Protein AF-A0A1G7W771-F1 (afdb_monomer_lite)

Foldseek 3Di:
DPDPPPDPPPPVPVVVVVVVVLAWDKDACVLLVDPDQFDKDFQAVNKRKDDLLALQLQDAFFAKKKKKWKKAAQDADFKAWFKAWADLCPPPPPQPDPHRQWTWTADRVVQFTKIWHQAPVRDIDMDGKDDRHDHGDIKIKMWMKGADPVQQKIKIWIDINRIIDIDMGGHTSGNARRTMMMGQDDGPPDDPDHYGRRRMIIGNIIIHHGHDDFDFQFPPLDFAFQWAQWAWDDDPQKIKIKTFGQPARRVGDQFTFFIWIWMDNPNGDIDTLGGQDGQVLQPFFDNRFWDHWYWDDDPQKIKIWTKGAGPPDGEIFIFIWIASDPSHNTHGPDPVSDGQDTQVLVVVDPDSHWFHAKEWDQDPVRWIKIWWTAPWIKIFTADSVRGHTDDHIDTQDDPQAGTAWYWDDDDQKIKTKGWGDDPPDQATFIWMWIASDPNDPTGTQGGQEGGASAASDKHWDWDQHPNWIKIKIKHQSHDHSSRHGHNSRIGIHMATWDAFPVGHTAHTYGDSGHPNDPPVVVVLVCLQVVQQPPPPDDQLFQWFFFLLWFFDDDLLVLLLVLLVVQLVVDDLLQLCVLLCVVLVHDGPPPHHHFAACCPFLLNQLLVLLSLLLLLSCCLHPVDVVSLVSNVVSLVSQLVSCVSVPQLDTDSDDCVQVVCLQPPLDTAQNLSSVLSLLNSLLSSCVRNVDVSSLVSSVSNLLSLLVVQVPRPDLPSNVVSLLQHQNALSLVSLLSSCVVPVDVSSPVSSVSSLPVVLLLVLLSLDDCLPPPPRNQSFQLRSNLSSLVSLLSVCSVPVRCSSVSSSVSNLCQCQVFAADQLLFGDALSGDPDHGLPCVVRQFQRGGFPSSLLSLLSSLSSNCSNRVALVSLLSNLSNCQQPLLLQADSPNRFGFGHPHSHAQFATAGAARSNHDDPRRSVNSVRSSCPSSSQWTRDQAEIEGRDQRWIWDCPVSQNWIWTWDDDPQQFQKIKIFTQADKAWHKYWYAQDPQFDPKFKDWPNHGDDFDDDSRTTIDTDTDHHGTMMMMGGQWDWAWDARRPGRQKTFIDTRSFTKKWFPFQPLQDPDVRHDHPCPVPDDDPSRHDPDDDFAAEDDNVDPPQWADDPSGQKIWGCQTNVRHIIIIHGNSPRHNTGIHRMHGYPD

Sequence (1140 aa):
MKRILLLIMPLWVGIIHLHIVAQERVYTLLDWKFKDASQELKLNMSEYKLDFNHPLPYTDMQKEWKVAAELKCGTLGTEQVFVCKEGKASHLLGKNSLFGDISLGYDNMHRQFFVEVIDKNEQPHRLCAGPTVTTGQWYRVSATAHYDAKKDESVLELNVDGTSDMLRYPGKALRHNASLWVLGHGFPSGFPNSLQVREGAIRNLEISGAPLPRVAGQNPLFTDRFTADPAFTVIGNTVYAYVGEDCAGPGGWFNMPRWLCYSSTDMKHWTAHGPVLKAADFPYASPGGSWAGQVVERDGKFYYYVTLDYKNKPEHAIDVAVSDSPTGPFTPARIDGTPLITDDMTPDSHRGNADIDPTVLIDDDGTPWMAWGNGDCYMVRLKKNMIELDGEVKKVPMRNYSEGPWLFKRGNLYYNVYASDAPGVQSEQMAYSTAEQMEGPWTYRGFVSTSANHGFTIHPSVIQFKGKWYYIYHDGSYQLEGAPGGDCRRSVCAENLYFNTDGTMQFVPLTQGGLSEKNDLLSTLRSVEGRLQDKKSRQPTPLKQWCTTQITGGDWLLLEQKDMEFVSSLSADRLLYFFRQRVGLPQPEGCFPYGGWESTDLKGHTLGHYLTTLSLFYFQSGDTEAKKTVDYIVGVLREVQMKGGSGYVSAFGEEMLNRVETDGSGWAPYYTLHKILQGLLDAHRYTGNEMALTIASEMGDYIYLRTTRLQDKELWRHNMDVQEVGGFAEAMLNLYQETKHEQHLKAGQFFQQTDKLLPSAGGHDILDDKRTPNFHHANSTIPQFIAAEREYEISGDKTLLLAAVNFWKHVTLHRTYCNGSTGYHEHWNLPPDHIGEELDGQAGETCCTNNLIKLSNDLFRITRQPQYAEYVERATLNHIMGSINPENANFMYFHTQLPGSFKTYGKNTDVFWCCTGTGMENHVRYGQSVFFSDADTLYVSQFFPAQLNWTDKKMIVEQTGDLTHDTFIRIRITKGSGRAVLKIRIPSWCKGFKATCAKQDLHYETRDGYCIISGSWKQGDVISVHLPMHLRLEHLPSQPHIVALYYGPFALAADMGTEGITEDRVNVTDNYFGGYPSYMQPADPIPALTGSRTNLDWIRKTEGKLEFSTTATSDGNPVRFVPLYKTFGIRFTDYMKLND

Radius of gyration: 34.28 Å; chains: 1; bounding box: 79×110×90 Å

Structure (mmCIF, N/CA/C/O backbone):
data_AF-A0A1G7W771-F1
#
_entry.id   AF-A0A1G7W771-F1
#
loop_
_atom_site.group_PDB
_atom_site.id
_atom_site.type_symbol
_atom_site.label_atom_id
_atom_site.label_alt_id
_atom_site.label_comp_id
_atom_site.label_asym_id
_atom_site.label_entity_id
_atom_site.label_seq_id
_atom_site.pdbx_PDB_ins_code
_atom_site.Cartn_x
_atom_site.Cartn_y
_atom_site.Cartn_z
_atom_site.occupancy
_atom_sit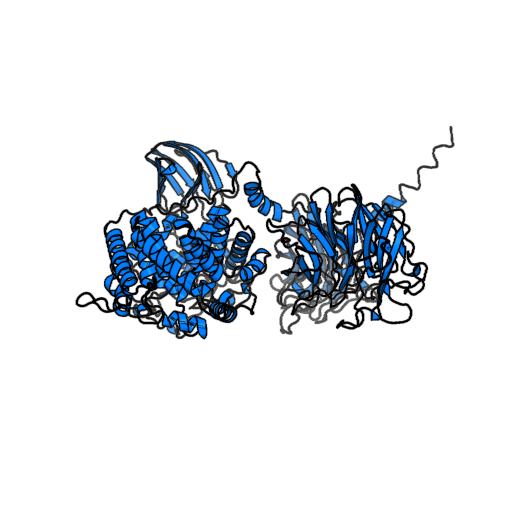e.B_iso_or_equiv
_atom_site.auth_seq_id
_atom_site.auth_comp_id
_atom_site.auth_asym_id
_atom_site.auth_atom_id
_atom_site.pdbx_PDB_model_num
ATOM 1 N N . MET A 1 1 ? -17.925 -68.902 35.492 1.00 39.12 1 MET A N 1
ATOM 2 C CA . MET A 1 1 ? -18.149 -67.459 35.222 1.00 39.12 1 MET A CA 1
ATOM 3 C C . MET A 1 1 ? -17.441 -66.532 36.231 1.00 39.12 1 MET A C 1
ATOM 5 O O . MET A 1 1 ? -18.002 -65.534 36.655 1.00 39.12 1 MET A O 1
ATOM 9 N N . LYS A 1 2 ? -16.181 -66.806 36.605 1.00 34.22 2 LYS A N 1
ATOM 10 C CA . LYS A 1 2 ? -15.360 -65.920 37.461 1.00 34.22 2 LYS A CA 1
ATOM 11 C C . LYS A 1 2 ? -13.889 -65.979 37.025 1.00 34.22 2 LYS A C 1
ATOM 13 O O . LYS A 1 2 ? -13.054 -66.476 37.768 1.00 34.22 2 LYS A O 1
ATOM 18 N N . ARG A 1 3 ? -13.591 -65.584 35.777 1.00 32.38 3 ARG A N 1
ATOM 19 C CA . ARG A 1 3 ? -12.202 -65.441 35.274 1.00 32.38 3 ARG A CA 1
ATOM 20 C C . ARG A 1 3 ? -12.036 -64.583 34.000 1.00 32.38 3 ARG A C 1
ATOM 22 O O . ARG A 1 3 ? -11.039 -64.731 33.314 1.00 32.38 3 ARG A O 1
ATOM 29 N N . ILE A 1 4 ? -12.980 -63.680 33.689 1.00 38.84 4 ILE A N 1
ATOM 30 C CA . ILE A 1 4 ? -12.911 -62.783 32.502 1.00 38.84 4 ILE A CA 1
ATOM 31 C C . ILE A 1 4 ? -13.046 -61.284 32.880 1.00 38.84 4 ILE A C 1
ATOM 33 O O . ILE A 1 4 ? -13.191 -60.433 32.019 1.00 38.84 4 ILE A O 1
ATOM 37 N N . LEU A 1 5 ? -12.936 -60.907 34.162 1.00 31.81 5 LEU A N 1
ATOM 38 C CA . LEU A 1 5 ? -13.100 -59.499 34.586 1.00 31.81 5 LEU A CA 1
ATOM 39 C C . LEU A 1 5 ? -11.840 -58.828 35.167 1.00 31.81 5 LEU A C 1
ATOM 41 O O . LEU A 1 5 ? -11.955 -57.826 35.859 1.00 31.81 5 LEU A O 1
ATOM 45 N N . LEU A 1 6 ? -10.639 -59.359 34.905 1.00 33.06 6 LEU A N 1
ATOM 46 C CA . LEU A 1 6 ? -9.392 -58.874 35.529 1.00 33.06 6 LEU A CA 1
ATOM 47 C C . LEU A 1 6 ? -8.254 -58.550 34.540 1.00 33.06 6 LEU A C 1
ATOM 49 O O . LEU A 1 6 ? -7.098 -58.500 34.937 1.00 33.06 6 LEU A O 1
ATOM 53 N N . LEU A 1 7 ? -8.568 -58.302 33.261 1.00 36.47 7 LEU A N 1
ATOM 54 C CA . LEU A 1 7 ? -7.566 -58.015 32.215 1.00 36.47 7 LEU A CA 1
ATOM 55 C C . LEU A 1 7 ? -7.775 -56.693 31.447 1.00 36.47 7 LEU A C 1
ATOM 57 O O . LEU A 1 7 ? -7.064 -56.443 30.483 1.00 36.47 7 LEU A O 1
ATOM 61 N N . ILE A 1 8 ? -8.694 -55.817 31.872 1.00 36.97 8 ILE A N 1
ATOM 62 C CA . ILE A 1 8 ? -8.997 -54.551 31.161 1.00 36.97 8 ILE A CA 1
ATOM 63 C C . ILE A 1 8 ? -8.861 -53.335 32.095 1.00 36.97 8 ILE A C 1
ATOM 65 O O . ILE A 1 8 ? -9.680 -52.428 32.074 1.00 36.97 8 ILE A O 1
ATOM 69 N N . MET A 1 9 ? -7.848 -53.311 32.969 1.00 31.91 9 MET A N 1
ATOM 70 C CA . MET A 1 9 ? -7.694 -52.204 33.930 1.00 31.91 9 MET A CA 1
ATOM 71 C C . MET A 1 9 ? -6.308 -51.551 34.133 1.00 31.91 9 MET A C 1
ATOM 73 O O . MET A 1 9 ? -6.255 -50.652 34.966 1.00 31.91 9 MET A O 1
ATOM 77 N N . PRO A 1 10 ? -5.228 -51.829 33.362 1.00 31.06 10 PRO A N 1
ATOM 78 C CA . PRO A 1 10 ? -4.035 -50.966 33.400 1.00 31.06 10 PRO A CA 1
ATOM 79 C C . PRO A 1 10 ? -3.796 -50.080 32.161 1.00 31.06 10 PRO A C 1
ATOM 81 O O . PRO A 1 10 ? -2.903 -49.242 32.201 1.00 31.06 10 PRO A O 1
ATOM 84 N N . LEU A 1 11 ? -4.574 -50.187 31.075 1.00 33.75 11 LEU A N 1
ATOM 85 C CA . LEU A 1 11 ? -4.314 -49.419 29.837 1.00 33.75 11 LEU A CA 1
ATOM 86 C C . LEU A 1 11 ? -4.995 -48.040 29.766 1.00 33.75 11 LEU A C 1
ATOM 88 O O . LEU A 1 11 ? -4.623 -47.222 28.933 1.00 33.75 11 LEU A O 1
ATOM 92 N N . TRP A 1 12 ? -5.947 -47.751 30.655 1.00 32.91 12 TRP A N 1
ATOM 93 C CA . TRP A 1 12 ? -6.669 -46.468 30.668 1.00 32.91 12 TRP A CA 1
ATOM 94 C C . TRP A 1 12 ? -6.148 -45.459 31.698 1.00 32.91 12 TRP A C 1
ATOM 96 O O . TRP A 1 12 ? -6.462 -44.279 31.605 1.00 32.91 12 TRP A O 1
ATOM 106 N N . VAL A 1 13 ? -5.308 -45.882 32.648 1.00 31.59 13 VAL A N 1
ATOM 107 C CA . VAL A 1 13 ? -4.775 -44.982 33.687 1.00 31.59 13 VAL A CA 1
ATOM 108 C C . VAL A 1 13 ? -3.414 -44.393 33.285 1.00 31.59 13 VAL A C 1
ATOM 110 O O . VAL A 1 13 ? -3.132 -43.248 33.619 1.00 31.59 13 VAL A O 1
ATOM 113 N N . GLY A 1 14 ? -2.614 -45.102 32.476 1.00 28.64 14 GLY A N 1
ATOM 114 C CA . GLY A 1 14 ? -1.299 -44.624 32.015 1.00 28.64 14 GLY A CA 1
ATOM 115 C C . GLY A 1 14 ? -1.339 -43.547 30.922 1.00 28.64 14 GLY A C 1
ATOM 116 O O . GLY A 1 14 ? -0.483 -42.672 30.903 1.00 28.64 14 GLY A O 1
ATOM 117 N N . ILE A 1 15 ? -2.351 -43.553 30.047 1.00 31.34 15 ILE A N 1
ATOM 118 C CA . ILE A 1 15 ? -2.472 -42.562 28.956 1.00 31.34 15 ILE A CA 1
ATOM 119 C C . ILE A 1 15 ? -3.171 -41.280 29.440 1.00 31.34 15 ILE A C 1
ATOM 121 O O . ILE A 1 15 ? -2.849 -40.188 28.981 1.00 31.34 15 ILE A O 1
ATOM 125 N N . ILE A 1 16 ? -4.051 -41.384 30.441 1.00 30.98 16 ILE A N 1
ATOM 126 C CA . ILE A 1 16 ? -4.715 -40.220 31.045 1.00 30.98 16 ILE A CA 1
ATOM 127 C C . ILE A 1 16 ? -3.792 -39.512 32.054 1.00 30.98 16 ILE A C 1
ATOM 129 O O . ILE A 1 16 ? -3.866 -38.296 32.176 1.00 30.98 16 ILE A O 1
ATOM 133 N N . HIS A 1 17 ? -2.861 -40.212 32.717 1.00 28.84 17 HIS A N 1
ATOM 134 C CA . HIS A 1 17 ? -1.901 -39.548 33.613 1.00 28.84 17 HIS A CA 1
ATOM 135 C C . HIS A 1 17 ? -0.754 -38.824 32.891 1.00 28.84 17 HIS A C 1
ATOM 137 O O . HIS A 1 17 ? -0.253 -37.851 33.434 1.00 28.84 17 HIS A O 1
ATOM 143 N N . LEU A 1 18 ? -0.352 -39.212 31.676 1.00 29.03 18 LEU A N 1
ATOM 144 C CA . LEU A 1 18 ? 0.735 -38.513 30.966 1.00 29.03 18 LEU A CA 1
ATOM 145 C C . LEU A 1 18 ? 0.277 -37.255 30.207 1.00 29.03 18 LEU A C 1
ATOM 147 O O . LEU A 1 18 ? 1.055 -36.317 30.083 1.00 29.03 18 LEU A O 1
ATOM 151 N N . HIS A 1 19 ? -0.988 -37.174 29.777 1.00 30.14 19 HIS A N 1
ATOM 152 C CA . HIS A 1 19 ? -1.540 -35.954 29.159 1.00 30.14 19 HIS A CA 1
ATOM 153 C C . HIS A 1 19 ? -1.974 -34.876 30.166 1.00 30.14 19 HIS A C 1
ATOM 155 O O . HIS A 1 19 ? -2.216 -33.741 29.769 1.00 30.14 19 HIS A O 1
ATOM 161 N N . ILE A 1 20 ? -2.052 -35.205 31.459 1.00 31.23 20 ILE A N 1
ATOM 162 C CA . ILE A 1 20 ? -2.422 -34.252 32.519 1.00 31.23 20 ILE A CA 1
ATOM 163 C C . ILE A 1 20 ? -1.177 -33.616 33.170 1.00 31.23 20 ILE A C 1
ATOM 165 O O . ILE A 1 20 ? -1.256 -32.520 33.711 1.00 31.23 20 ILE A O 1
ATOM 169 N N . VAL A 1 21 ? 0.004 -34.234 33.068 1.00 34.62 21 VAL A N 1
ATOM 170 C CA . VAL A 1 21 ? 1.195 -33.792 33.827 1.00 34.62 21 VAL A CA 1
ATOM 171 C C . VAL A 1 21 ? 1.995 -32.675 33.134 1.00 34.62 21 VAL A C 1
ATOM 173 O O . VAL A 1 21 ? 2.823 -32.032 33.773 1.00 34.62 21 VAL A O 1
ATOM 176 N N . ALA A 1 22 ? 1.716 -32.355 31.867 1.00 37.97 22 ALA A N 1
ATOM 177 C CA . ALA A 1 22 ? 2.380 -31.239 31.182 1.00 37.97 22 ALA A CA 1
ATOM 178 C C . ALA A 1 22 ? 1.769 -29.851 31.491 1.00 37.97 22 ALA A C 1
ATOM 180 O O . ALA A 1 22 ? 2.339 -28.848 31.074 1.00 37.97 22 ALA A O 1
ATOM 181 N N . GLN A 1 23 ? 0.626 -29.773 32.191 1.00 49.53 23 GLN A N 1
ATOM 182 C CA . GLN A 1 23 ? -0.227 -28.570 32.206 1.00 49.53 23 GLN A CA 1
ATOM 183 C C . GLN A 1 23 ? -0.273 -27.734 33.499 1.00 49.53 23 GLN A C 1
ATOM 185 O O . GLN A 1 23 ? -1.045 -26.788 33.546 1.00 49.53 23 GLN A O 1
ATOM 190 N N . GLU A 1 24 ? 0.566 -27.968 34.513 1.00 55.81 24 GLU A N 1
ATOM 191 C CA . GLU A 1 24 ? 0.569 -27.122 35.730 1.00 55.81 24 GLU A CA 1
ATOM 192 C C . GLU A 1 24 ? 1.978 -26.946 36.327 1.00 55.81 24 GLU A C 1
ATOM 194 O O . GLU A 1 24 ? 2.203 -27.133 37.524 1.00 55.81 24 GLU A O 1
ATOM 199 N N . ARG A 1 25 ? 2.988 -26.627 35.505 1.00 70.69 25 ARG A N 1
ATOM 200 C CA . ARG A 1 25 ? 4.325 -26.337 36.047 1.00 70.69 25 ARG A CA 1
ATOM 201 C C . ARG A 1 25 ? 4.355 -24.915 36.611 1.00 70.69 25 ARG A C 1
ATOM 203 O O . ARG A 1 25 ? 4.219 -23.946 35.869 1.00 70.69 25 ARG A O 1
ATOM 210 N N . VAL A 1 26 ? 4.533 -24.810 37.927 1.00 84.25 26 VAL A N 1
ATOM 211 C CA . VAL A 1 26 ? 4.759 -23.539 38.625 1.00 84.25 26 VAL A CA 1
ATOM 212 C C . VAL A 1 26 ? 6.260 -23.276 38.687 1.00 84.25 26 VAL A C 1
ATOM 214 O O . VAL A 1 26 ? 7.015 -24.057 39.264 1.00 84.25 26 VAL A O 1
ATOM 217 N N . TYR A 1 27 ? 6.680 -22.178 38.078 1.00 87.19 27 TYR A N 1
ATOM 218 C CA . TYR A 1 27 ? 8.036 -21.653 38.120 1.00 87.19 27 TYR A CA 1
ATOM 219 C C . TYR A 1 27 ? 8.168 -20.652 39.262 1.00 87.19 27 TYR A C 1
ATOM 221 O O . TYR A 1 27 ? 7.229 -19.920 39.567 1.00 87.19 27 TYR A O 1
ATOM 229 N N . THR A 1 28 ? 9.327 -20.618 39.905 1.00 90.81 28 THR A N 1
ATOM 230 C CA . THR A 1 28 ? 9.580 -19.838 41.119 1.00 90.81 28 THR A CA 1
ATOM 231 C C . THR A 1 28 ? 10.930 -19.131 41.058 1.00 90.81 28 THR A C 1
ATOM 233 O O . THR A 1 28 ? 11.692 -19.304 40.112 1.00 90.81 28 THR A O 1
ATOM 236 N N . LEU A 1 29 ? 11.298 -18.376 42.098 1.00 89.88 29 LEU A N 1
ATOM 237 C CA . LEU A 1 29 ? 12.647 -17.792 42.193 1.00 89.88 29 LEU A CA 1
ATOM 238 C C . LEU A 1 29 ? 13.779 -18.836 42.113 1.00 89.88 29 LEU A C 1
ATOM 240 O O . LEU A 1 29 ? 14.899 -18.485 41.746 1.00 89.88 29 LEU A O 1
ATOM 244 N N . LEU A 1 30 ? 13.522 -20.115 42.409 1.00 86.69 30 LEU A N 1
ATOM 245 C CA . LEU A 1 30 ? 14.529 -21.175 42.261 1.00 86.69 30 LEU A CA 1
ATOM 246 C C . LEU A 1 30 ? 15.015 -21.325 40.811 1.00 86.69 30 LEU A C 1
ATOM 248 O O . LEU A 1 30 ? 16.182 -21.654 40.597 1.00 86.69 30 LEU A O 1
ATOM 252 N N . ASP A 1 31 ? 14.166 -21.022 39.825 1.00 85.06 31 ASP A N 1
ATOM 253 C CA . ASP A 1 31 ? 14.515 -21.064 38.399 1.00 85.06 31 ASP A CA 1
ATOM 254 C C . ASP A 1 31 ? 15.582 -20.012 38.030 1.00 85.06 31 ASP A C 1
ATOM 256 O O . ASP A 1 31 ? 16.344 -20.187 37.083 1.00 85.06 31 ASP A O 1
ATOM 260 N N . TRP A 1 32 ? 15.736 -18.968 38.853 1.00 86.25 32 TRP A N 1
ATOM 261 C CA . TRP A 1 32 ? 16.817 -17.978 38.773 1.00 86.25 32 TRP A CA 1
ATOM 262 C C . TRP A 1 32 ? 18.028 -18.324 39.658 1.00 86.25 32 TRP A C 1
ATOM 264 O O . TRP A 1 32 ? 18.871 -17.468 39.925 1.00 86.25 32 TRP A O 1
ATOM 274 N N . LYS A 1 33 ? 18.151 -19.581 40.110 1.00 84.12 33 LYS A N 1
ATOM 275 C CA . LYS A 1 33 ? 19.251 -20.094 40.954 1.00 84.12 33 LYS A CA 1
ATOM 276 C C . LYS A 1 33 ? 19.303 -19.510 42.378 1.00 84.12 33 LYS A C 1
ATOM 278 O O . LYS A 1 33 ? 20.360 -19.528 43.015 1.00 84.12 33 LYS A O 1
ATOM 283 N N . PHE A 1 34 ? 18.178 -19.041 42.918 1.00 83.31 34 PHE A N 1
ATOM 284 C CA . PHE A 1 34 ? 18.067 -18.721 44.347 1.00 83.31 34 PHE A CA 1
ATOM 285 C C . PHE A 1 34 ? 17.954 -20.001 45.189 1.00 83.31 34 PHE A C 1
ATOM 287 O O . PHE A 1 34 ? 17.479 -21.023 44.710 1.00 83.31 34 PHE A O 1
ATOM 294 N N . LYS A 1 35 ? 18.426 -19.975 46.445 1.00 79.69 35 LYS A N 1
ATOM 295 C CA . LYS A 1 35 ? 18.475 -21.178 47.305 1.00 79.69 35 LYS A CA 1
ATOM 296 C C . LYS A 1 35 ? 17.106 -21.612 47.841 1.00 79.69 35 LYS A C 1
ATOM 298 O O . LYS A 1 35 ? 16.940 -22.782 48.165 1.00 79.69 35 LYS A O 1
ATOM 303 N N . ASP A 1 36 ? 16.170 -20.678 47.976 1.00 81.50 36 ASP A N 1
ATOM 304 C CA . ASP A 1 36 ? 14.828 -20.887 48.528 1.00 81.50 36 ASP A CA 1
ATOM 305 C C . ASP A 1 36 ? 13.869 -19.866 47.889 1.00 81.50 36 ASP A C 1
ATOM 307 O O . ASP A 1 36 ? 14.202 -18.683 47.811 1.00 81.50 36 ASP A O 1
ATOM 311 N N . ALA A 1 37 ? 12.692 -20.309 47.431 1.00 75.88 37 ALA A N 1
ATOM 312 C CA . ALA A 1 37 ? 11.692 -19.455 46.778 1.00 75.88 37 ALA A CA 1
ATOM 313 C C . ALA A 1 37 ? 11.082 -18.386 47.709 1.00 75.88 37 ALA A C 1
ATOM 315 O O . ALA A 1 37 ? 10.557 -17.376 47.233 1.00 75.88 37 ALA A O 1
ATOM 316 N N . SER A 1 38 ? 11.167 -18.597 49.025 1.00 75.50 38 SER A N 1
ATOM 317 C CA . SER A 1 38 ? 10.672 -17.675 50.051 1.00 75.50 38 SER A CA 1
ATOM 318 C C . SER A 1 38 ? 11.688 -16.620 50.491 1.00 75.50 38 SER A C 1
ATOM 320 O O . SER A 1 38 ? 11.332 -15.671 51.199 1.00 75.50 38 SER A O 1
ATOM 322 N N . GLN A 1 39 ? 12.950 -16.746 50.062 1.00 84.31 39 GLN A N 1
ATOM 323 C CA . GLN A 1 39 ? 13.972 -15.743 50.344 1.00 84.31 39 GLN A CA 1
ATOM 324 C C . GLN A 1 39 ? 13.704 -14.442 49.582 1.00 84.31 39 GLN A C 1
ATOM 326 O O . GLN A 1 39 ? 13.274 -14.434 48.432 1.00 84.31 39 GLN A O 1
ATOM 331 N N . GLU A 1 40 ? 13.983 -13.324 50.251 1.00 90.50 40 GLU A N 1
ATOM 332 C CA . GLU A 1 40 ? 13.866 -11.986 49.677 1.00 90.50 40 GLU A CA 1
ATOM 333 C C . GLU A 1 40 ? 14.923 -11.773 48.582 1.00 90.50 40 GLU A C 1
ATOM 335 O O . GLU A 1 40 ? 16.118 -11.690 48.876 1.00 90.50 40 GLU A O 1
ATOM 340 N N . LEU A 1 41 ? 14.475 -11.615 47.333 1.00 93.00 41 LEU A N 1
ATOM 341 C CA . LEU A 1 41 ? 15.294 -11.124 46.232 1.00 93.00 41 LEU A CA 1
ATOM 342 C C . LEU A 1 41 ? 15.210 -9.597 46.178 1.00 93.00 41 LEU A C 1
ATOM 344 O O . LEU A 1 41 ? 14.181 -9.021 45.825 1.00 93.00 41 LEU A O 1
ATOM 348 N N . LYS A 1 42 ? 16.315 -8.932 46.521 1.00 92.44 42 LYS A N 1
ATOM 349 C CA . LYS A 1 42 ? 16.447 -7.475 46.402 1.00 92.44 42 LYS A CA 1
ATOM 350 C C . LYS A 1 42 ? 16.700 -7.095 44.946 1.00 92.44 42 LYS A C 1
ATOM 352 O O . LYS A 1 42 ? 17.668 -7.559 44.346 1.00 92.44 42 LYS A O 1
ATOM 357 N N . LEU A 1 43 ? 15.850 -6.229 44.401 1.00 88.50 43 LEU A N 1
ATOM 358 C CA . LEU A 1 43 ? 15.850 -5.859 42.981 1.00 88.50 43 LEU A CA 1
ATOM 359 C C . LEU A 1 43 ? 16.508 -4.498 42.706 1.00 88.50 43 LEU A C 1
ATOM 361 O O . LEU A 1 43 ? 16.350 -3.964 41.618 1.00 88.50 43 LEU A O 1
ATOM 365 N N . ASN A 1 44 ? 17.255 -3.954 43.673 1.00 86.06 44 ASN A N 1
ATOM 366 C CA . ASN A 1 44 ? 17.876 -2.621 43.676 1.00 86.06 44 ASN A CA 1
ATOM 367 C C . ASN A 1 44 ? 18.675 -2.308 42.396 1.00 86.06 44 ASN A C 1
ATOM 369 O O . ASN A 1 44 ? 19.891 -2.504 42.362 1.00 86.06 44 ASN A O 1
ATOM 373 N N . MET A 1 45 ? 17.994 -1.800 41.365 1.00 83.75 45 MET A N 1
ATOM 374 C CA . MET A 1 45 ? 18.549 -1.522 40.033 1.00 83.75 45 MET A CA 1
ATOM 375 C C . MET A 1 45 ? 19.241 -2.735 39.388 1.00 83.75 45 MET A C 1
ATOM 377 O O . MET A 1 45 ? 20.177 -2.585 38.607 1.00 83.75 45 MET A O 1
ATOM 381 N N . SER A 1 46 ? 18.815 -3.944 39.761 1.00 82.75 46 SER A N 1
ATOM 382 C CA . SER A 1 46 ? 19.414 -5.200 39.310 1.00 82.75 46 SER A CA 1
ATOM 383 C C . SER A 1 46 ? 18.429 -5.973 38.446 1.00 82.75 46 SER A C 1
ATOM 385 O O . SER A 1 46 ? 17.292 -6.191 38.860 1.00 82.75 46 SER A O 1
ATOM 387 N N . GLU A 1 47 ? 18.896 -6.436 37.289 1.00 84.19 47 GLU A N 1
ATOM 388 C CA . GLU A 1 47 ? 18.131 -7.301 36.394 1.00 84.19 47 GLU A CA 1
ATOM 389 C C . GLU A 1 47 ? 18.577 -8.752 36.522 1.00 84.19 47 GLU A C 1
ATOM 391 O O . GLU A 1 47 ? 19.768 -9.063 36.456 1.00 84.19 47 GLU A O 1
ATOM 396 N N . TYR A 1 48 ? 17.605 -9.651 36.637 1.00 86.44 48 TYR A N 1
ATOM 397 C CA . TYR A 1 48 ? 17.841 -11.089 36.637 1.00 86.44 48 TYR A CA 1
ATOM 398 C C . TYR A 1 48 ? 17.108 -11.701 35.447 1.00 86.44 48 TYR A C 1
ATOM 400 O O . TYR A 1 48 ? 15.887 -11.876 35.469 1.00 86.44 48 TYR A O 1
ATOM 408 N N . LYS A 1 49 ? 17.867 -12.001 34.392 1.00 82.69 49 LYS A N 1
ATOM 409 C CA . LYS A 1 49 ? 17.370 -12.624 33.161 1.00 82.69 49 LYS A CA 1
ATOM 410 C C . LYS A 1 49 ? 17.652 -14.117 33.183 1.00 82.69 49 LYS A C 1
ATOM 412 O O . LYS A 1 49 ? 18.732 -14.535 33.601 1.00 82.69 49 LYS A O 1
ATOM 417 N N . LEU A 1 50 ? 16.695 -14.907 32.715 1.00 77.00 50 LEU A N 1
ATOM 418 C CA . LEU A 1 50 ? 16.976 -16.296 32.369 1.00 77.00 50 LEU A CA 1
ATOM 419 C C . LEU A 1 50 ? 17.692 -16.346 31.025 1.00 77.00 50 LEU A C 1
ATOM 421 O O . LEU A 1 50 ? 17.414 -15.538 30.143 1.00 77.00 50 LEU A O 1
ATOM 425 N N . ASP A 1 51 ? 18.618 -17.285 30.879 1.00 70.88 51 ASP A N 1
ATOM 426 C CA . ASP A 1 51 ? 19.169 -17.601 29.569 1.00 70.88 51 ASP A CA 1
ATOM 427 C C . ASP A 1 51 ? 18.166 -18.444 28.765 1.00 70.88 51 ASP A C 1
ATOM 429 O O . ASP A 1 51 ? 17.257 -19.079 29.309 1.00 70.88 51 ASP A O 1
ATOM 433 N N . PHE A 1 52 ? 18.345 -18.476 27.447 1.00 66.75 52 PHE A N 1
ATOM 434 C CA . PHE A 1 52 ? 17.571 -19.343 26.557 1.00 66.75 52 PHE A CA 1
ATOM 435 C C . PHE A 1 52 ? 17.870 -20.844 26.757 1.00 66.75 52 PHE A C 1
ATOM 437 O O . PHE A 1 52 ? 17.253 -21.681 26.105 1.00 66.75 52 PHE A O 1
ATOM 444 N N . ASN A 1 53 ? 18.782 -21.214 27.664 1.00 67.50 53 ASN A N 1
ATOM 445 C CA . ASN A 1 53 ? 19.005 -22.611 28.040 1.00 67.50 53 ASN A CA 1
ATOM 446 C C . ASN A 1 53 ? 18.047 -23.061 29.151 1.00 67.50 53 ASN A C 1
ATOM 448 O O . ASN A 1 53 ? 17.956 -24.256 29.444 1.00 67.50 53 ASN A O 1
ATOM 452 N N . HIS A 1 54 ? 17.304 -22.129 29.749 1.00 73.25 54 HIS A N 1
ATOM 453 C CA . HIS A 1 54 ? 16.243 -22.435 30.689 1.00 73.25 54 HIS A CA 1
ATOM 454 C C . HIS A 1 54 ? 14.936 -22.820 29.956 1.00 73.25 54 HIS A C 1
ATOM 456 O O . HIS A 1 54 ? 14.636 -22.270 28.898 1.00 73.25 54 HIS A O 1
ATOM 462 N N . PRO A 1 55 ? 14.101 -23.724 30.508 1.00 71.44 55 PRO A N 1
ATOM 463 C CA . PRO A 1 55 ? 12.769 -24.019 29.963 1.00 71.44 55 PRO A CA 1
ATOM 464 C C . PRO A 1 55 ? 11.782 -22.845 29.982 1.00 71.44 55 PRO A C 1
ATOM 466 O O . PRO A 1 55 ? 10.964 -22.694 29.079 1.00 71.44 55 PRO A O 1
ATOM 469 N N . LEU A 1 56 ? 11.830 -22.033 31.042 1.00 76.25 56 LEU A N 1
ATOM 470 C CA . LEU A 1 56 ? 10.825 -21.002 31.336 1.00 76.25 56 LEU A CA 1
ATOM 471 C C . LEU A 1 56 ? 10.595 -19.978 30.196 1.00 76.25 56 LEU A C 1
ATOM 473 O O . LEU A 1 56 ? 9.429 -19.696 29.915 1.00 76.25 56 LEU A O 1
ATOM 477 N N . PRO A 1 57 ? 11.624 -19.466 29.487 1.00 73.00 57 PRO A N 1
ATOM 478 C CA . PRO A 1 57 ? 11.441 -18.603 28.316 1.00 73.00 57 PRO A CA 1
ATOM 479 C C . PRO A 1 57 ? 10.485 -19.120 27.228 1.00 73.00 57 PRO A C 1
ATOM 481 O O . PRO A 1 57 ? 9.846 -18.307 26.562 1.00 73.00 57 PRO A O 1
ATOM 484 N N . TYR A 1 58 ? 10.357 -20.441 27.068 1.00 66.06 58 TYR A N 1
ATOM 485 C CA . TYR A 1 58 ? 9.615 -21.084 25.969 1.00 66.06 58 TYR A CA 1
ATOM 486 C C . TYR A 1 58 ? 8.264 -21.666 26.385 1.00 66.06 58 TYR A C 1
ATOM 488 O O . TYR A 1 58 ? 7.617 -22.361 25.602 1.00 66.06 58 TYR A O 1
ATOM 496 N N . THR A 1 59 ? 7.846 -21.417 27.625 1.00 73.25 59 THR A N 1
ATOM 497 C CA . THR A 1 59 ? 6.595 -21.970 28.146 1.00 73.25 59 THR A CA 1
ATOM 498 C C . THR A 1 59 ? 5.410 -21.329 27.428 1.00 73.25 59 THR A C 1
ATOM 500 O O . THR A 1 59 ? 5.228 -20.112 27.488 1.00 73.25 59 THR A O 1
ATOM 503 N N . ASP A 1 60 ? 4.594 -22.150 26.766 1.00 73.50 60 ASP A N 1
ATOM 504 C CA . ASP A 1 60 ? 3.375 -21.708 26.090 1.00 73.50 60 ASP A CA 1
ATOM 505 C C . ASP A 1 60 ? 2.280 -21.372 27.111 1.00 73.50 60 ASP A C 1
ATOM 507 O O . ASP A 1 60 ? 1.825 -22.217 27.884 1.00 73.50 60 ASP A O 1
ATOM 511 N N . MET A 1 61 ? 1.876 -20.105 27.093 1.00 84.69 61 MET A N 1
ATOM 512 C CA . MET A 1 61 ? 0.928 -19.492 28.021 1.00 84.69 61 MET A CA 1
ATOM 513 C C . MET A 1 61 ? -0.264 -18.869 27.277 1.00 84.69 61 MET A C 1
ATOM 515 O O . MET A 1 61 ? -0.908 -17.940 27.762 1.00 84.69 61 MET A O 1
ATOM 519 N N . GLN A 1 62 ? -0.553 -19.340 26.058 1.00 86.25 62 GLN A N 1
ATOM 520 C CA . GLN A 1 62 ? -1.560 -18.724 25.189 1.00 86.25 62 GLN A CA 1
ATOM 521 C C . GLN A 1 62 ? -3.005 -18.940 25.644 1.00 86.25 62 GLN A C 1
ATOM 523 O O . GLN A 1 62 ? -3.877 -18.154 25.263 1.00 86.25 62 GLN A O 1
ATOM 528 N N . LYS A 1 63 ? -3.291 -20.001 26.411 1.00 89.38 63 LYS A N 1
ATOM 529 C CA . LYS A 1 63 ? -4.642 -20.251 26.929 1.00 89.38 63 LYS A CA 1
ATOM 530 C C . LYS A 1 63 ? -4.876 -19.479 28.218 1.00 89.38 63 LYS A C 1
ATOM 532 O O . LYS A 1 63 ? -5.904 -18.828 28.354 1.00 89.38 63 LYS A O 1
ATOM 537 N N . GLU A 1 64 ? -3.944 -19.564 29.152 1.00 91.75 64 GLU A N 1
ATOM 538 C CA . GLU A 1 64 ? -4.017 -18.851 30.422 1.00 91.75 64 GLU A CA 1
ATOM 539 C C . GLU A 1 64 ? -2.628 -18.706 31.034 1.00 91.75 64 GLU A C 1
ATOM 541 O O . GLU A 1 64 ? -1.729 -19.500 30.746 1.00 91.75 64 GLU A O 1
ATOM 546 N N . TRP A 1 65 ? -2.470 -17.722 31.912 1.00 93.00 65 TRP A N 1
ATOM 547 C CA . TRP A 1 65 ? -1.282 -17.572 32.743 1.00 93.00 65 TRP A CA 1
ATOM 548 C C . TRP A 1 65 ? -1.601 -16.923 34.081 1.00 93.00 65 TRP A C 1
ATOM 550 O O . TRP A 1 65 ? -2.610 -16.239 34.237 1.00 93.00 65 TRP A O 1
ATOM 560 N N . LYS A 1 66 ? -0.706 -17.142 35.043 1.00 93.75 66 LYS A N 1
ATOM 561 C CA . LYS A 1 66 ? -0.696 -16.563 36.383 1.00 93.75 66 LYS A CA 1
ATOM 562 C C . LYS A 1 66 ? 0.722 -16.121 36.724 1.00 93.75 66 LYS A C 1
ATOM 564 O O . LYS A 1 66 ? 1.651 -16.921 36.635 1.00 93.75 66 LYS A O 1
ATOM 569 N N . VAL A 1 67 ? 0.858 -14.885 37.193 1.00 95.50 67 VAL A N 1
ATOM 570 C CA . VAL A 1 67 ? 2.053 -14.369 37.868 1.00 95.50 67 VAL A CA 1
ATOM 571 C C . VAL A 1 67 ? 1.631 -13.922 39.261 1.00 95.50 67 VAL A C 1
ATOM 573 O O . VAL A 1 67 ? 0.820 -13.011 39.388 1.00 95.50 67 VAL A O 1
ATOM 576 N N . ALA A 1 68 ? 2.151 -14.552 40.310 1.00 95.88 68 ALA A N 1
ATOM 577 C CA . ALA A 1 68 ? 1.892 -14.169 41.694 1.00 95.88 68 ALA A CA 1
ATOM 578 C C . ALA A 1 68 ? 3.195 -13.983 42.462 1.00 95.88 68 ALA A C 1
ATOM 580 O O . ALA A 1 68 ? 4.137 -14.738 42.269 1.00 95.88 68 ALA A O 1
ATOM 581 N N . ALA A 1 69 ? 3.262 -12.972 43.318 1.00 96.88 69 ALA A N 1
ATOM 582 C CA . ALA A 1 69 ? 4.423 -12.701 44.148 1.00 96.88 69 ALA A CA 1
ATOM 583 C C . ALA A 1 69 ? 4.052 -11.818 45.341 1.00 96.88 69 ALA A C 1
ATOM 585 O O . ALA A 1 69 ? 3.024 -11.140 45.355 1.00 96.88 69 ALA A O 1
ATOM 586 N N . GLU A 1 70 ? 4.934 -11.766 46.332 1.00 97.25 70 GLU A N 1
ATOM 587 C CA . GLU A 1 70 ? 4.945 -10.672 47.295 1.00 97.25 70 GLU A CA 1
ATOM 588 C C . GLU A 1 70 ? 5.918 -9.597 46.814 1.00 97.25 70 GLU A C 1
ATOM 590 O O . GLU A 1 70 ? 7.096 -9.887 46.588 1.00 97.25 70 GLU A O 1
ATOM 595 N N . LEU A 1 71 ? 5.424 -8.367 46.652 1.00 97.31 71 LEU A N 1
ATOM 596 C CA . LEU A 1 71 ? 6.177 -7.223 46.136 1.00 97.31 71 LEU A CA 1
ATOM 597 C C . LEU A 1 71 ? 6.333 -6.151 47.222 1.00 97.31 71 LEU A C 1
ATOM 599 O O . LEU A 1 71 ? 5.398 -5.866 47.972 1.00 97.31 71 LEU A O 1
ATOM 603 N N . LYS A 1 72 ? 7.518 -5.543 47.298 1.00 96.31 72 LYS A N 1
ATOM 604 C CA . LYS A 1 72 ? 7.833 -4.428 48.202 1.00 96.31 72 LYS A CA 1
ATOM 605 C C . LYS A 1 72 ? 8.498 -3.305 47.418 1.00 96.31 72 LYS A C 1
ATOM 607 O O . LYS A 1 72 ? 9.574 -3.506 46.857 1.00 96.31 72 LYS A O 1
ATOM 612 N N . CYS A 1 73 ? 7.904 -2.114 47.433 1.00 93.88 73 CYS A N 1
ATOM 613 C CA . CYS A 1 73 ? 8.499 -0.905 46.858 1.00 93.88 73 CYS A CA 1
ATOM 614 C C . CYS A 1 73 ? 9.376 -0.200 47.901 1.00 93.88 73 CYS A C 1
ATOM 616 O O . CYS A 1 73 ? 8.890 0.154 48.975 1.00 93.88 73 CYS A O 1
ATOM 618 N N . GLY A 1 74 ? 10.661 0.010 47.604 1.00 89.75 74 GLY A N 1
ATOM 619 C CA . GLY A 1 74 ? 11.587 0.732 48.491 1.00 89.75 74 GLY A CA 1
ATOM 620 C C . GLY A 1 74 ? 11.639 2.238 48.254 1.00 89.75 74 GLY A C 1
ATOM 621 O O . GLY A 1 74 ? 11.984 2.997 49.152 1.00 89.75 74 GLY A O 1
ATOM 622 N N . THR A 1 75 ? 11.204 2.688 47.081 1.00 85.81 75 THR A N 1
ATOM 623 C CA . THR A 1 75 ? 10.983 4.102 46.776 1.00 85.81 75 THR A CA 1
ATOM 624 C C . THR A 1 75 ? 9.663 4.271 46.040 1.00 85.81 75 THR A C 1
ATOM 626 O O . THR A 1 75 ? 9.290 3.411 45.244 1.00 85.81 75 THR A O 1
ATOM 629 N N . LEU A 1 76 ? 8.986 5.391 46.271 1.00 85.31 76 LEU A N 1
ATOM 630 C CA . LEU A 1 76 ? 7.827 5.840 45.498 1.00 85.31 76 LEU A CA 1
ATOM 631 C C . LEU A 1 76 ? 8.233 7.143 44.796 1.00 85.31 76 LEU A C 1
ATOM 633 O O . LEU A 1 76 ? 9.015 7.911 45.355 1.00 85.31 76 LEU A O 1
ATOM 637 N N . GLY A 1 77 ? 7.750 7.386 43.580 1.00 77.69 77 GLY A N 1
ATOM 638 C CA . GLY A 1 77 ? 8.121 8.566 42.784 1.00 77.69 77 GLY A CA 1
ATOM 639 C C . GLY A 1 77 ? 8.466 8.256 41.328 1.00 77.69 77 GLY A C 1
ATOM 640 O O . GLY A 1 77 ? 8.487 9.165 40.505 1.00 77.69 77 GLY A O 1
ATOM 641 N N . THR A 1 78 ? 8.689 6.984 40.995 1.00 81.12 78 THR A N 1
ATOM 642 C CA . THR A 1 78 ? 8.812 6.499 39.617 1.00 81.12 78 THR A CA 1
ATOM 643 C C . THR A 1 78 ? 8.079 5.177 39.450 1.00 81.12 78 THR A C 1
ATOM 645 O O . THR A 1 78 ? 7.956 4.408 40.408 1.00 81.12 78 THR A O 1
ATOM 648 N N . GLU A 1 79 ? 7.625 4.916 38.228 1.00 86.38 79 GLU A N 1
ATOM 649 C CA . GLU A 1 79 ? 7.133 3.602 37.813 1.00 86.38 79 GLU A CA 1
ATOM 650 C C . GLU A 1 79 ? 8.242 2.542 37.954 1.00 86.38 79 GLU A C 1
ATOM 652 O O . GLU A 1 79 ? 9.435 2.867 37.926 1.00 86.38 79 GLU A O 1
ATOM 657 N N . GLN A 1 80 ? 7.863 1.292 38.231 1.00 89.00 80 GLN A N 1
ATOM 658 C CA . GLN A 1 80 ? 8.804 0.188 38.469 1.00 89.00 80 GLN A CA 1
ATOM 659 C C . GLN A 1 80 ? 8.248 -1.127 37.924 1.00 89.00 80 GLN A C 1
ATOM 661 O O . GLN A 1 80 ? 7.092 -1.442 38.191 1.00 89.00 80 GLN A O 1
ATOM 666 N N . VAL A 1 81 ? 9.071 -1.936 37.253 1.00 90.38 81 VAL A N 1
ATOM 667 C CA . VAL A 1 81 ? 8.677 -3.255 36.729 1.00 90.38 81 VAL A CA 1
ATOM 668 C C . VAL A 1 81 ? 9.368 -4.367 37.516 1.00 90.38 81 VAL A C 1
ATOM 670 O O . VAL A 1 81 ? 10.592 -4.497 37.512 1.00 90.38 81 VAL A O 1
ATOM 673 N N . PHE A 1 82 ? 8.576 -5.192 38.202 1.00 93.31 82 PHE A N 1
ATOM 674 C CA . PHE A 1 82 ? 9.089 -6.290 39.025 1.00 93.31 82 PHE A CA 1
ATOM 675 C C . PHE A 1 82 ? 9.276 -7.569 38.214 1.00 93.31 82 PHE A C 1
ATOM 677 O O . PHE A 1 82 ? 10.297 -8.236 38.377 1.00 93.31 82 PHE A O 1
ATOM 684 N N . VAL A 1 83 ? 8.315 -7.895 37.347 1.00 92.19 83 VAL A N 1
ATOM 685 C CA . VAL A 1 83 ? 8.329 -9.096 36.502 1.00 92.19 83 VAL A CA 1
ATOM 686 C C . VAL A 1 83 ? 7.938 -8.701 35.081 1.00 92.19 83 VAL A C 1
ATOM 688 O O . VAL A 1 83 ? 6.926 -8.034 34.885 1.00 92.19 83 VAL A O 1
ATOM 691 N N . CYS A 1 84 ? 8.731 -9.117 34.098 1.00 88.81 84 CYS A N 1
ATOM 692 C CA . CYS A 1 84 ? 8.507 -8.848 32.679 1.00 88.81 84 CYS A CA 1
ATOM 693 C C . CYS A 1 84 ? 8.737 -10.125 31.860 1.00 88.81 84 CYS A C 1
ATOM 695 O O . CYS A 1 84 ? 9.706 -10.842 32.119 1.00 88.81 84 CYS A O 1
ATOM 697 N N . LYS A 1 85 ? 7.885 -10.402 30.869 1.00 86.62 85 LYS A N 1
ATOM 698 C CA . LYS A 1 85 ? 8.161 -11.366 29.792 1.00 86.62 85 LYS A CA 1
ATOM 699 C C . LYS A 1 85 ? 8.387 -10.577 28.510 1.00 86.62 85 LYS A C 1
ATOM 701 O O . LYS A 1 85 ? 7.426 -10.022 28.003 1.00 86.62 85 LYS A O 1
ATOM 706 N N . GLU A 1 86 ? 9.618 -10.509 28.002 1.00 77.12 86 GLU A N 1
ATOM 707 C CA . GLU A 1 86 ? 9.989 -9.705 26.820 1.00 77.12 86 GLU A CA 1
ATOM 708 C C . GLU A 1 86 ? 9.119 -10.072 25.583 1.00 77.12 86 GLU A C 1
ATOM 710 O O . GLU A 1 86 ? 8.526 -11.146 25.544 1.00 77.12 86 GLU A O 1
ATOM 715 N N . GLY A 1 87 ? 8.968 -9.194 24.585 1.00 65.81 87 GLY A N 1
ATOM 716 C CA . GLY A 1 87 ? 8.153 -9.449 23.376 1.00 65.81 87 GLY A CA 1
ATOM 717 C C . GLY A 1 87 ? 8.979 -9.563 22.084 1.00 65.81 87 GLY A C 1
ATOM 718 O O . GLY A 1 87 ? 10.149 -9.187 22.072 1.00 65.81 87 GLY A O 1
ATOM 719 N N . LYS A 1 88 ? 8.367 -10.021 20.972 1.00 50.47 88 LYS A N 1
ATOM 720 C CA . LYS A 1 88 ? 9.013 -10.227 19.641 1.00 50.47 88 LYS A CA 1
ATOM 721 C C . LYS A 1 88 ? 9.728 -8.975 19.086 1.00 50.47 88 LYS A C 1
ATOM 723 O O . LYS A 1 88 ? 10.665 -9.087 18.298 1.00 50.47 88 LYS A O 1
ATOM 728 N N . ALA A 1 89 ? 9.318 -7.786 19.529 1.00 47.25 89 ALA A N 1
ATOM 729 C CA . ALA A 1 89 ? 9.904 -6.503 19.148 1.00 47.25 89 ALA A CA 1
ATOM 730 C C . ALA A 1 89 ? 11.330 -6.274 19.685 1.00 47.25 89 ALA A C 1
ATOM 732 O O . ALA A 1 89 ? 12.037 -5.433 19.141 1.00 47.25 89 ALA A O 1
ATOM 733 N N . SER A 1 90 ? 11.798 -7.011 20.701 1.00 42.53 90 SER A N 1
ATOM 734 C CA . SER A 1 90 ? 13.087 -6.704 21.342 1.00 42.53 90 SER A CA 1
ATOM 735 C C . SER A 1 90 ? 14.325 -7.055 20.499 1.00 42.53 90 SER A C 1
ATOM 737 O O . SER A 1 90 ? 15.430 -6.647 20.859 1.00 42.53 90 SER A O 1
ATOM 739 N N . HIS A 1 91 ? 14.161 -7.764 19.371 1.00 35.78 91 HIS A N 1
ATOM 740 C CA . HIS A 1 91 ? 15.265 -8.171 18.485 1.00 35.78 91 HIS A CA 1
ATOM 741 C C . HIS A 1 91 ? 15.253 -7.487 17.104 1.00 35.78 91 HIS A C 1
ATOM 743 O O . HIS A 1 91 ? 16.311 -7.355 16.496 1.00 35.78 91 HIS A O 1
ATOM 749 N N . LEU A 1 92 ? 14.082 -7.063 16.607 1.00 33.50 92 LEU A N 1
ATOM 750 C CA . LEU A 1 92 ? 13.899 -6.523 15.245 1.00 33.50 92 LEU A CA 1
ATOM 751 C C . LEU A 1 92 ? 13.489 -5.041 15.212 1.00 33.50 92 LEU A C 1
ATOM 753 O O . LEU A 1 92 ? 13.678 -4.390 14.190 1.00 33.50 92 LEU A O 1
ATOM 757 N N . LEU A 1 93 ? 12.976 -4.489 16.316 1.00 33.09 93 LEU A N 1
ATOM 758 C CA . LEU A 1 93 ? 12.643 -3.070 16.447 1.00 33.09 93 LEU A CA 1
ATOM 759 C C . LEU A 1 93 ? 13.588 -2.453 17.480 1.00 33.09 93 LEU A C 1
ATOM 761 O O . LEU A 1 93 ? 13.745 -2.955 18.593 1.00 33.09 93 LEU A O 1
ATOM 765 N N . GLY A 1 94 ? 14.279 -1.380 17.107 1.00 32.16 94 GLY A N 1
ATOM 766 C CA . GLY A 1 94 ? 15.255 -0.732 17.977 1.00 32.16 94 GLY A CA 1
ATOM 767 C C . GLY A 1 94 ? 14.657 -0.346 19.334 1.00 32.16 94 GLY A C 1
ATOM 768 O O . GLY A 1 94 ? 13.814 0.532 19.394 1.00 32.16 94 GLY A O 1
ATOM 769 N N . LYS A 1 95 ? 15.114 -1.003 20.409 1.00 34.94 95 LYS A N 1
ATOM 770 C CA . LYS A 1 95 ? 15.272 -0.567 21.821 1.00 34.94 95 LYS A CA 1
ATOM 771 C C . LYS A 1 95 ? 14.227 0.346 22.521 1.00 34.94 95 LYS A C 1
ATOM 773 O O . LYS A 1 95 ? 14.494 0.716 23.660 1.00 34.94 95 LYS A O 1
ATOM 778 N N . ASN A 1 96 ? 13.064 0.667 21.949 1.00 35.78 96 ASN A N 1
ATOM 779 C CA . ASN A 1 96 ? 12.171 1.720 22.461 1.00 35.78 96 ASN A CA 1
ATOM 780 C C . ASN A 1 96 ? 10.749 1.276 22.866 1.00 35.78 96 ASN A C 1
ATOM 782 O O . ASN A 1 96 ? 9.974 2.130 23.293 1.00 35.78 96 ASN A O 1
ATOM 786 N N . SER A 1 97 ? 10.385 -0.014 22.831 1.00 40.50 97 SER A N 1
ATOM 787 C CA . SER A 1 97 ? 9.153 -0.452 23.510 1.00 40.50 97 SER A CA 1
ATOM 788 C C . SER A 1 97 ? 9.429 -0.668 24.999 1.00 40.50 97 SER A C 1
ATOM 790 O O . SER A 1 97 ? 10.244 -1.512 25.366 1.00 40.50 97 SER A O 1
ATOM 792 N N . LEU A 1 98 ? 8.715 0.057 25.855 1.00 47.19 98 LEU A N 1
ATOM 793 C CA . LEU A 1 98 ? 8.729 -0.093 27.315 1.00 47.19 98 LEU A CA 1
ATOM 794 C C . LEU A 1 98 ? 8.379 -1.518 27.809 1.00 47.19 98 LEU A C 1
ATOM 796 O O . LEU A 1 98 ? 8.639 -1.837 28.967 1.00 47.19 98 LEU A O 1
ATOM 800 N N . PHE A 1 99 ? 7.759 -2.354 26.973 1.00 56.19 99 PHE A N 1
ATOM 801 C CA . PHE A 1 99 ? 6.886 -3.420 27.451 1.00 56.19 99 PHE A CA 1
ATOM 802 C C . PHE A 1 99 ? 7.254 -4.778 26.867 1.00 56.19 99 PHE A C 1
ATOM 804 O O . PHE A 1 99 ? 7.304 -4.976 25.652 1.00 56.19 99 PHE A O 1
ATOM 811 N N . GLY A 1 100 ? 7.491 -5.735 27.760 1.00 67.38 100 GLY A N 1
ATOM 812 C CA . GLY A 1 100 ? 7.331 -7.135 27.413 1.00 67.38 100 GLY A CA 1
ATOM 813 C C . GLY A 1 100 ? 5.868 -7.456 27.095 1.00 67.38 100 GLY A C 1
ATOM 814 O O . GLY A 1 100 ? 4.973 -6.687 27.438 1.00 67.38 100 GLY A O 1
ATOM 815 N N . ASP A 1 101 ? 5.606 -8.615 26.490 1.00 81.00 101 ASP A N 1
ATOM 816 C CA . ASP A 1 101 ? 4.241 -9.101 26.248 1.00 81.00 101 ASP A CA 1
ATOM 817 C C . ASP A 1 101 ? 3.429 -9.255 27.560 1.00 81.00 101 ASP A C 1
ATOM 819 O O . ASP A 1 101 ? 2.198 -9.272 27.520 1.00 81.00 101 ASP A O 1
ATOM 823 N N . ILE A 1 102 ? 4.113 -9.335 28.717 1.00 89.38 102 ILE A N 1
ATOM 824 C CA . ILE A 1 102 ? 3.553 -9.203 30.074 1.00 89.38 102 ILE A CA 1
ATOM 825 C C . ILE A 1 102 ? 4.465 -8.289 30.903 1.00 89.38 102 ILE A C 1
ATOM 827 O O . ILE A 1 102 ? 5.672 -8.533 30.966 1.00 89.38 102 ILE A O 1
ATOM 831 N N . SER A 1 103 ? 3.896 -7.311 31.611 1.00 90.50 103 SER A N 1
ATOM 832 C CA . SER A 1 103 ? 4.603 -6.481 32.600 1.00 90.50 103 SER A CA 1
ATOM 833 C C . SER A 1 103 ? 3.802 -6.372 33.902 1.00 90.50 103 SER A C 1
ATOM 835 O O . SER A 1 103 ? 2.648 -5.965 33.877 1.00 90.50 103 SER A O 1
ATOM 837 N N . LEU A 1 104 ? 4.399 -6.719 35.047 1.00 93.75 104 LEU A N 1
ATOM 838 C CA . LEU A 1 104 ? 3.806 -6.586 36.387 1.00 93.75 104 LEU A CA 1
ATOM 839 C C . LEU A 1 104 ? 4.667 -5.641 37.235 1.00 93.75 104 LEU A C 1
ATOM 841 O O . LEU A 1 104 ? 5.856 -5.904 37.462 1.00 93.75 104 LEU A O 1
ATOM 845 N N . GLY A 1 105 ? 4.080 -4.543 37.710 1.00 92.94 105 GLY A N 1
ATOM 846 C CA . GLY A 1 105 ? 4.839 -3.430 38.272 1.00 92.94 105 GLY A CA 1
ATOM 847 C C . GLY A 1 105 ? 4.069 -2.518 39.224 1.00 92.94 105 GLY A C 1
ATOM 848 O O . GLY A 1 105 ? 2.931 -2.789 39.589 1.00 92.94 105 GLY A O 1
ATOM 849 N N . TYR A 1 106 ? 4.714 -1.436 39.653 1.00 93.06 106 TYR A N 1
ATOM 850 C CA . TYR A 1 106 ? 4.129 -0.345 40.433 1.00 93.06 106 TYR A CA 1
ATOM 851 C C . TYR A 1 106 ? 3.925 0.883 39.546 1.00 93.06 106 TYR A C 1
ATOM 853 O O . TYR A 1 106 ? 4.882 1.362 38.937 1.00 93.06 106 TYR A O 1
ATOM 861 N N . ASP A 1 107 ? 2.700 1.403 39.522 1.00 90.75 107 ASP A N 1
ATOM 862 C CA . ASP A 1 107 ? 2.293 2.581 38.767 1.00 90.75 107 ASP A CA 1
ATOM 863 C C . ASP A 1 107 ? 2.326 3.805 39.683 1.00 90.75 107 ASP A C 1
ATOM 865 O O . ASP A 1 107 ? 1.624 3.889 40.696 1.00 90.75 107 ASP A O 1
ATOM 869 N N . ASN A 1 108 ? 3.173 4.771 39.338 1.00 87.38 108 ASN A N 1
ATOM 870 C CA . ASN A 1 108 ? 3.379 5.942 40.179 1.00 87.38 108 ASN A CA 1
ATOM 871 C C . ASN A 1 108 ? 2.210 6.935 40.136 1.00 87.38 108 ASN A C 1
ATOM 873 O O . ASN A 1 108 ? 1.998 7.648 41.116 1.00 87.38 108 ASN A O 1
ATOM 877 N N . MET A 1 109 ? 1.460 6.981 39.031 1.00 85.75 109 MET A N 1
ATOM 878 C CA . MET A 1 109 ? 0.340 7.908 38.851 1.00 85.75 109 MET A CA 1
ATOM 879 C C . MET A 1 109 ? -0.846 7.508 39.731 1.00 85.75 109 MET A C 1
ATOM 881 O O . MET A 1 109 ? -1.388 8.335 40.462 1.00 85.75 109 MET A O 1
ATOM 885 N N . HIS A 1 110 ? -1.192 6.221 39.728 1.00 88.62 110 HIS A N 1
ATOM 886 C CA . HIS A 1 110 ? -2.278 5.653 40.527 1.00 88.62 110 HIS A CA 1
ATOM 887 C C . HIS A 1 110 ? -1.829 5.275 41.941 1.00 88.62 110 HIS A C 1
ATOM 889 O O . HIS A 1 110 ? -2.655 5.055 42.828 1.00 88.62 110 HIS A O 1
ATOM 895 N N . ARG A 1 111 ? -0.511 5.209 42.169 1.00 94.06 111 ARG A N 1
ATOM 896 C CA . ARG A 1 111 ? 0.112 4.719 43.404 1.00 94.06 111 ARG A CA 1
ATOM 897 C C . ARG A 1 111 ? -0.373 3.315 43.778 1.00 94.06 111 ARG A C 1
ATOM 899 O O . ARG A 1 111 ? -0.561 3.018 44.956 1.00 94.06 111 ARG A O 1
ATOM 906 N N . GLN A 1 112 ? -0.568 2.464 42.780 1.00 96.12 112 GLN A N 1
ATOM 907 C CA . GLN A 1 112 ? -1.077 1.093 42.882 1.00 96.12 112 GLN A CA 1
ATOM 908 C C . GLN A 1 112 ? -0.140 0.141 42.128 1.00 96.12 112 GLN A C 1
ATOM 910 O O . GLN A 1 112 ? 0.740 0.590 41.393 1.00 96.12 112 GLN A O 1
ATOM 915 N N . PHE A 1 113 ? -0.305 -1.172 42.297 1.00 96.56 113 PHE A N 1
ATOM 916 C CA . PHE A 1 113 ? 0.330 -2.119 41.377 1.00 96.56 113 PHE A CA 1
ATOM 917 C C . PHE A 1 113 ? -0.463 -2.186 40.073 1.00 96.56 113 PHE A C 1
ATOM 919 O O . PHE A 1 113 ? -1.685 -2.020 40.081 1.00 96.56 113 PHE A O 1
ATOM 926 N N . PHE A 1 114 ? 0.237 -2.447 38.972 1.00 94.81 114 PHE A N 1
ATOM 927 C CA . PHE A 1 114 ? -0.339 -2.641 37.652 1.00 94.81 114 PHE A CA 1
ATOM 928 C C . PHE A 1 114 ? 0.104 -3.964 37.038 1.00 94.81 114 PHE A C 1
ATOM 930 O O . PHE A 1 114 ? 1.202 -4.452 37.312 1.00 94.81 114 PHE A O 1
ATOM 937 N N . VAL A 1 115 ? -0.732 -4.489 36.150 1.00 94.88 115 VAL A N 1
ATOM 938 C CA . VAL A 1 115 ? -0.352 -5.477 35.142 1.00 94.88 115 VAL A CA 1
ATOM 939 C C . VAL A 1 115 ? -0.683 -4.926 33.761 1.00 94.88 115 VAL A C 1
ATOM 941 O O . VAL A 1 115 ? -1.720 -4.295 33.574 1.00 94.88 115 VAL A O 1
ATOM 944 N N . GLU A 1 116 ? 0.204 -5.151 32.803 1.00 91.38 116 GLU A N 1
ATOM 945 C CA . GLU A 1 116 ? 0.035 -4.761 31.410 1.00 91.38 116 GLU A CA 1
ATOM 946 C C . GLU A 1 116 ? 0.321 -5.938 30.475 1.00 91.38 116 GLU A C 1
ATOM 948 O O . GLU A 1 116 ? 1.222 -6.741 30.735 1.00 91.38 116 GLU A O 1
ATOM 953 N N . VAL A 1 117 ? -0.468 -6.044 29.406 1.00 90.38 117 VAL A N 1
ATOM 954 C CA . VAL A 1 117 ? -0.395 -7.113 28.400 1.00 90.38 117 VAL A CA 1
ATOM 955 C C . VAL A 1 117 ? -0.510 -6.528 26.996 1.00 90.38 117 VAL A C 1
ATOM 957 O O . VAL A 1 117 ? -1.231 -5.551 26.802 1.00 90.38 117 VAL A O 1
ATOM 960 N N . ILE A 1 118 ? 0.150 -7.138 26.009 1.00 84.00 118 ILE A N 1
ATOM 961 C CA . ILE A 1 118 ? 0.024 -6.748 24.594 1.00 84.00 118 ILE A CA 1
ATOM 962 C C . ILE A 1 118 ? -0.941 -7.695 23.872 1.00 84.00 118 ILE A C 1
ATOM 964 O O . ILE A 1 118 ? -0.768 -8.917 23.911 1.00 84.00 118 ILE A O 1
ATOM 968 N N . ASP A 1 119 ? -1.952 -7.143 23.198 1.00 83.62 119 ASP A N 1
ATOM 969 C CA . ASP A 1 119 ? -2.964 -7.927 22.485 1.00 83.62 119 ASP A CA 1
ATOM 970 C C . ASP A 1 119 ? -2.529 -8.386 21.077 1.00 83.62 119 ASP A C 1
ATOM 972 O O . ASP A 1 119 ? -1.416 -8.127 20.607 1.00 83.62 119 ASP A O 1
ATOM 976 N N . LYS A 1 120 ? -3.428 -9.095 20.376 1.00 74.19 120 LYS A N 1
ATOM 977 C CA . LYS A 1 120 ? -3.168 -9.605 19.016 1.00 74.19 120 LYS A CA 1
ATOM 978 C C . LYS A 1 120 ? -2.974 -8.519 17.943 1.00 74.19 120 LYS A C 1
ATOM 980 O O . LYS A 1 120 ? -2.478 -8.841 16.870 1.00 74.19 120 LYS A O 1
ATOM 985 N N . ASN A 1 121 ? -3.397 -7.282 18.208 1.00 69.75 121 ASN A N 1
ATOM 986 C CA . ASN A 1 121 ? -3.253 -6.114 17.334 1.00 69.75 121 ASN A CA 1
ATOM 987 C C . ASN A 1 121 ? -2.109 -5.198 17.805 1.00 69.75 121 ASN A C 1
ATOM 989 O O . ASN A 1 121 ? -2.046 -4.034 17.409 1.00 69.75 121 ASN A O 1
ATOM 993 N N . GLU A 1 122 ? -1.248 -5.713 18.685 1.00 71.00 122 GLU A N 1
ATOM 994 C CA . GLU A 1 122 ? -0.112 -5.000 19.267 1.00 71.00 122 GLU A CA 1
ATOM 995 C C . GLU A 1 122 ? -0.505 -3.794 20.136 1.00 71.00 122 GLU A C 1
ATOM 997 O O . GLU A 1 122 ? 0.299 -2.889 20.348 1.00 71.00 122 GLU A O 1
ATOM 1002 N N . GLN A 1 123 ? -1.730 -3.779 20.673 1.00 75.25 123 GLN A N 1
ATOM 1003 C CA . GLN A 1 123 ? -2.185 -2.730 21.585 1.00 75.25 123 GLN A CA 1
ATOM 1004 C C . GLN A 1 123 ? -1.918 -3.124 23.048 1.00 75.25 123 GLN A C 1
ATOM 1006 O O . GLN A 1 123 ? -2.264 -4.245 23.441 1.00 75.25 123 GLN A O 1
ATOM 1011 N N . PRO A 1 124 ? -1.327 -2.235 23.870 1.00 83.19 124 PRO A N 1
ATOM 1012 C CA . PRO A 1 124 ? -1.138 -2.475 25.296 1.00 83.19 124 PRO A CA 1
ATOM 1013 C C . PRO A 1 124 ? -2.440 -2.283 26.083 1.00 83.19 124 PRO A C 1
ATOM 1015 O O . PRO A 1 124 ? -3.183 -1.326 25.869 1.00 83.19 124 PRO A O 1
ATOM 1018 N N . HIS A 1 125 ? -2.683 -3.166 27.051 1.00 87.69 125 HIS A N 1
ATOM 1019 C CA . HIS A 1 125 ? -3.817 -3.110 27.975 1.00 87.69 125 HIS A CA 1
ATOM 1020 C C . HIS A 1 125 ? -3.309 -3.158 29.410 1.00 87.69 125 HIS A C 1
ATOM 1022 O O . HIS A 1 125 ? -2.789 -4.185 29.846 1.00 87.69 125 HIS A O 1
ATOM 1028 N N . ARG A 1 126 ? -3.468 -2.052 30.145 1.00 90.88 126 ARG A N 1
ATOM 1029 C CA . ARG A 1 126 ? -3.008 -1.895 31.532 1.00 90.88 126 ARG A CA 1
ATOM 1030 C C . ARG A 1 126 ? -4.176 -1.914 32.514 1.00 90.88 126 ARG A C 1
ATOM 1032 O O . ARG A 1 126 ? -5.194 -1.264 32.290 1.00 90.88 126 ARG A O 1
ATOM 1039 N N . LEU A 1 127 ? -3.982 -2.604 33.633 1.00 94.81 127 LEU A N 1
ATOM 1040 C CA . LEU A 1 127 ? -4.907 -2.687 34.757 1.00 94.81 127 LEU A CA 1
ATOM 1041 C C . LEU A 1 127 ? -4.184 -2.334 36.058 1.00 94.81 127 LEU A C 1
ATOM 1043 O O . LEU A 1 127 ? -3.211 -3.003 36.398 1.00 94.81 127 LEU A O 1
ATOM 1047 N N . CYS A 1 128 ? -4.673 -1.337 36.797 1.00 94.88 128 CYS A N 1
ATOM 1048 C CA . CYS A 1 128 ? -4.199 -0.992 38.142 1.00 94.88 128 CYS A CA 1
ATOM 1049 C C . CYS A 1 128 ? -5.216 -1.458 39.190 1.00 94.88 128 CYS A C 1
ATOM 1051 O O . CYS A 1 128 ? -6.412 -1.255 39.008 1.00 94.88 128 CYS A O 1
ATOM 1053 N N . ALA A 1 129 ? -4.763 -2.053 40.296 1.00 94.31 129 ALA A N 1
ATOM 1054 C CA . ALA A 1 129 ? -5.654 -2.504 41.369 1.00 94.31 129 ALA A CA 1
ATOM 1055 C C . ALA A 1 129 ? -4.980 -2.438 42.749 1.00 94.31 129 ALA A C 1
ATOM 1057 O O . ALA A 1 129 ? -3.755 -2.362 42.869 1.00 94.31 129 ALA A O 1
ATOM 1058 N N . GLY A 1 130 ? -5.794 -2.502 43.807 1.00 94.12 130 GLY A N 1
ATOM 1059 C CA . GLY A 1 130 ? -5.317 -2.577 45.190 1.00 94.12 130 GLY A CA 1
ATOM 1060 C C . GLY A 1 130 ? -5.364 -1.273 45.985 1.00 94.12 130 GLY A C 1
ATOM 1061 O O . GLY A 1 130 ? -5.817 -0.240 45.495 1.00 94.12 130 GLY A O 1
ATOM 1062 N N . PRO A 1 131 ? -4.908 -1.300 47.247 1.00 93.62 131 PRO A N 1
ATOM 1063 C CA . PRO A 1 131 ? -4.734 -0.092 48.045 1.00 93.62 131 PRO A CA 1
ATOM 1064 C C . PRO A 1 131 ? -3.568 0.765 47.528 1.00 93.62 131 PRO A C 1
ATOM 1066 O O . PRO A 1 131 ? -2.708 0.302 46.780 1.00 93.62 131 PRO A O 1
ATOM 1069 N N . THR A 1 132 ? -3.494 2.014 47.993 1.00 95.56 132 THR A N 1
ATOM 1070 C CA . THR A 1 132 ? -2.324 2.870 47.765 1.00 95.56 132 THR A CA 1
ATOM 1071 C C . THR A 1 132 ? -1.066 2.241 48.369 1.00 95.56 132 THR A C 1
ATOM 1073 O O . THR A 1 132 ? -1.013 1.947 49.567 1.00 95.56 132 THR A O 1
ATOM 1076 N N . VAL A 1 133 ? -0.035 2.073 47.545 1.00 96.31 133 VAL A N 1
ATOM 1077 C CA . VAL A 1 133 ? 1.239 1.468 47.934 1.00 96.31 133 VAL A CA 1
ATOM 1078 C C . VAL A 1 133 ? 2.024 2.414 48.840 1.00 96.31 133 VAL A C 1
ATOM 1080 O O . VAL A 1 133 ? 2.157 3.616 48.582 1.00 96.31 133 VAL A O 1
ATOM 1083 N N . THR A 1 134 ? 2.556 1.846 49.916 1.00 95.94 134 THR A N 1
ATOM 1084 C CA . THR A 1 134 ? 3.388 2.513 50.914 1.00 95.94 134 THR A CA 1
ATOM 1085 C C . THR A 1 134 ? 4.789 1.922 50.882 1.00 95.94 134 THR A C 1
ATOM 1087 O O . THR A 1 134 ? 4.973 0.705 50.830 1.00 95.94 134 THR A O 1
ATOM 1090 N N . THR A 1 135 ? 5.792 2.796 50.921 1.00 94.44 135 THR A N 1
ATOM 1091 C CA . THR A 1 135 ? 7.201 2.409 50.908 1.00 94.44 135 THR A CA 1
ATOM 1092 C C . THR A 1 135 ? 7.531 1.432 52.038 1.00 94.44 135 THR A C 1
ATOM 1094 O O . THR A 1 135 ? 7.171 1.662 53.190 1.00 94.44 135 THR A O 1
ATOM 1097 N N . GLY A 1 136 ? 8.251 0.356 51.722 1.00 93.00 136 GLY A N 1
ATOM 1098 C CA . GLY A 1 136 ? 8.727 -0.638 52.687 1.00 93.00 136 GLY A CA 1
ATOM 1099 C C . GLY A 1 136 ? 7.687 -1.674 53.129 1.00 93.00 136 GLY A C 1
ATOM 1100 O O . GLY A 1 136 ? 8.056 -2.628 53.816 1.00 93.00 136 GLY A O 1
ATOM 1101 N N . GLN A 1 137 ? 6.422 -1.536 52.719 1.00 96.81 137 GLN A N 1
ATOM 1102 C CA . GLN A 1 137 ? 5.366 -2.512 52.986 1.00 96.81 137 GLN A CA 1
ATOM 1103 C C . GLN A 1 137 ? 5.349 -3.625 51.923 1.00 96.81 137 GLN A C 1
ATOM 1105 O O . GLN A 1 137 ? 5.624 -3.383 50.749 1.00 96.81 137 GLN A O 1
ATOM 1110 N N . TRP A 1 138 ? 5.032 -4.850 52.353 1.00 97.19 138 TRP A N 1
ATOM 1111 C CA . TRP A 1 138 ? 4.811 -5.999 51.472 1.00 97.19 138 TRP A CA 1
ATOM 1112 C C . TRP A 1 138 ? 3.347 -6.090 51.051 1.00 97.19 138 TRP A C 1
ATOM 1114 O O . TRP A 1 138 ? 2.465 -5.955 51.899 1.00 97.19 138 TRP A O 1
ATOM 1124 N N . TYR A 1 139 ? 3.128 -6.398 49.777 1.00 98.00 139 TYR A N 1
ATOM 1125 C CA . TYR A 1 139 ? 1.813 -6.618 49.182 1.00 98.00 139 TYR A CA 1
ATOM 1126 C C . TYR A 1 139 ? 1.796 -7.961 48.463 1.00 98.00 139 TYR A C 1
ATOM 1128 O O . TYR A 1 139 ? 2.740 -8.277 47.734 1.00 98.00 139 TYR A O 1
ATOM 1136 N N . ARG A 1 140 ? 0.737 -8.753 48.645 1.00 97.75 140 ARG A N 1
ATOM 1137 C CA . ARG A 1 140 ? 0.500 -9.960 47.845 1.00 97.75 140 ARG A CA 1
ATOM 1138 C C . ARG A 1 140 ? -0.162 -9.547 46.545 1.00 97.75 140 ARG A C 1
ATOM 1140 O O . ARG A 1 140 ? -1.282 -9.046 46.569 1.00 97.75 140 ARG A O 1
ATOM 1147 N N . VAL A 1 141 ? 0.527 -9.766 45.435 1.00 98.12 141 VAL A N 1
ATOM 1148 C CA . VAL A 1 141 ? 0.083 -9.381 44.097 1.00 98.12 141 VAL A CA 1
ATOM 1149 C C . VAL A 1 141 ? -0.059 -10.638 43.255 1.00 98.12 141 VAL A C 1
ATOM 1151 O O . VAL A 1 141 ? 0.862 -11.449 43.198 1.00 98.12 141 VAL A O 1
ATOM 1154 N N . SER A 1 142 ? -1.194 -10.808 42.587 1.00 97.62 142 SER A N 1
ATOM 1155 C CA . SER A 1 142 ? -1.374 -11.854 41.584 1.00 97.62 142 SER A CA 1
ATOM 1156 C C . SER A 1 142 ? -2.113 -11.323 40.371 1.00 97.62 142 SER A C 1
ATOM 1158 O O . SER A 1 142 ? -3.213 -10.798 40.512 1.00 97.62 142 SER A O 1
ATOM 1160 N N . ALA A 1 143 ? -1.537 -11.509 39.191 1.00 97.56 143 ALA A N 1
ATOM 1161 C CA . ALA A 1 143 ? -2.180 -11.251 37.917 1.00 97.56 143 ALA A CA 1
ATOM 1162 C C . ALA A 1 143 ? -2.451 -12.563 37.186 1.00 97.56 143 ALA A C 1
ATOM 1164 O O . ALA A 1 143 ? -1.599 -13.456 37.172 1.00 97.56 143 ALA A O 1
ATOM 1165 N N . THR A 1 144 ? -3.616 -12.671 36.561 1.00 96.38 144 THR A N 1
ATOM 1166 C CA . THR A 1 144 ? -4.006 -13.832 35.760 1.00 96.38 144 THR A CA 1
ATOM 1167 C C . THR A 1 144 ? -4.666 -13.394 34.472 1.00 96.38 144 THR A C 1
ATOM 1169 O O . THR A 1 144 ? -5.490 -12.484 34.510 1.00 96.38 144 THR A O 1
ATOM 1172 N N . ALA A 1 145 ? -4.397 -14.078 33.363 1.00 96.50 145 ALA A N 1
ATOM 1173 C CA . ALA A 1 145 ? -5.217 -13.945 32.166 1.00 96.50 145 ALA A CA 1
ATOM 1174 C C . ALA A 1 145 ? -5.754 -15.289 31.687 1.00 96.50 145 ALA A C 1
ATOM 1176 O O . ALA A 1 145 ? -5.076 -16.307 31.806 1.00 96.50 145 ALA A O 1
ATOM 1177 N N . HIS A 1 146 ? -6.961 -15.283 31.123 1.00 95.56 146 HIS A N 1
ATOM 1178 C CA . HIS A 1 146 ? -7.614 -16.465 30.565 1.00 95.56 146 HIS A CA 1
ATOM 1179 C C . HIS A 1 146 ? -8.276 -16.146 29.220 1.00 95.56 146 HIS A C 1
ATOM 1181 O O . HIS A 1 146 ? -9.119 -15.250 29.130 1.00 95.56 146 HIS A O 1
ATOM 1187 N N . TYR A 1 147 ? -7.957 -16.937 28.197 1.00 94.56 147 TYR A N 1
ATOM 1188 C CA . TYR A 1 147 ? -8.484 -16.824 26.840 1.00 94.56 147 TYR A CA 1
ATOM 1189 C C . TYR A 1 147 ? -9.805 -17.578 26.649 1.00 94.56 147 TYR A C 1
ATOM 1191 O O . TYR A 1 147 ? -9.903 -18.790 26.849 1.00 94.56 147 TYR A O 1
ATOM 1199 N N . ASP A 1 148 ? -10.826 -16.867 26.177 1.00 90.81 148 ASP A N 1
ATOM 1200 C CA . ASP A 1 148 ? -12.081 -17.430 25.689 1.00 90.81 148 ASP A CA 1
ATOM 1201 C C . ASP A 1 148 ? -12.021 -17.611 24.164 1.00 90.81 148 ASP A C 1
ATOM 1203 O O . ASP A 1 148 ? -12.344 -16.713 23.382 1.00 90.81 148 ASP A O 1
ATOM 1207 N N . ALA A 1 149 ? -11.671 -18.824 23.733 1.00 81.88 149 ALA A N 1
ATOM 1208 C CA . ALA A 1 149 ? -11.580 -19.182 22.317 1.00 81.88 149 ALA A CA 1
ATOM 1209 C C . ALA A 1 149 ? -12.893 -19.008 21.528 1.00 81.88 149 ALA A C 1
ATOM 1211 O O . ALA A 1 149 ? -12.856 -18.933 20.303 1.00 81.88 149 ALA A O 1
ATOM 1212 N N . LYS A 1 150 ? -14.065 -18.954 22.185 1.00 82.75 150 LYS A N 1
ATOM 1213 C CA . LYS A 1 150 ? -15.343 -18.721 21.485 1.00 82.75 150 LYS A CA 1
ATOM 1214 C C . LYS A 1 150 ? -15.552 -17.253 21.142 1.00 82.75 150 LYS A C 1
ATOM 1216 O O . LYS A 1 150 ? -16.242 -16.959 20.169 1.00 82.75 150 LYS A O 1
ATOM 1221 N N . LYS A 1 151 ? -15.017 -16.355 21.969 1.00 86.44 151 LYS A N 1
ATOM 1222 C CA . LYS A 1 151 ? -15.118 -14.902 21.787 1.00 86.44 151 LYS A CA 1
ATOM 1223 C C . LYS A 1 151 ? -13.896 -14.308 21.102 1.00 86.44 151 LYS A C 1
ATOM 1225 O O . LYS A 1 151 ? -13.969 -13.170 20.660 1.00 86.44 151 LYS A O 1
ATOM 1230 N N . ASP A 1 152 ? -12.817 -15.083 21.021 1.00 87.88 152 ASP A N 1
ATOM 1231 C CA . ASP A 1 152 ? -11.498 -14.613 20.617 1.00 87.88 152 ASP A CA 1
ATOM 1232 C C . ASP A 1 152 ? -11.049 -13.396 21.448 1.00 87.88 152 ASP A C 1
ATOM 1234 O O . ASP A 1 152 ? -10.619 -12.367 20.930 1.00 87.88 152 ASP A O 1
ATOM 1238 N N . GLU A 1 153 ? -11.207 -13.516 22.766 1.00 95.38 153 GLU A N 1
ATOM 1239 C CA . GLU A 1 153 ? -10.959 -12.468 23.757 1.00 95.38 153 GLU A CA 1
ATOM 1240 C C . GLU A 1 153 ? -10.360 -13.099 25.016 1.00 95.38 153 GLU A C 1
ATOM 1242 O O . GLU A 1 153 ? -10.747 -14.201 25.406 1.00 95.38 153 GLU A O 1
ATOM 1247 N N . SER A 1 154 ? -9.456 -12.391 25.677 1.00 97.19 154 SER A N 1
ATOM 1248 C CA . SER A 1 154 ? -8.893 -12.753 26.969 1.00 97.19 154 SER A CA 1
ATOM 1249 C C . SER A 1 154 ? -9.379 -11.821 28.071 1.00 97.19 154 SER A C 1
ATOM 1251 O O . SER A 1 154 ? -9.638 -10.638 27.856 1.00 97.19 154 SER A O 1
ATOM 1253 N N . VAL A 1 155 ? -9.511 -12.373 29.271 1.00 97.69 155 VAL A N 1
ATOM 1254 C CA . VAL A 1 155 ? -9.833 -11.636 30.495 1.00 97.69 155 VAL A CA 1
ATOM 1255 C C . VAL A 1 155 ? -8.571 -11.563 31.338 1.00 97.69 155 VAL A C 1
ATOM 1257 O O . VAL A 1 155 ? -8.049 -12.615 31.687 1.00 97.69 155 VAL A O 1
ATOM 1260 N N . LEU A 1 156 ? -8.109 -10.357 31.660 1.00 97.75 156 LEU A N 1
ATOM 1261 C CA . LEU A 1 156 ? -7.017 -10.079 32.593 1.00 97.75 156 LEU A CA 1
ATOM 1262 C C . LEU A 1 156 ? -7.608 -9.690 33.948 1.00 97.75 156 LEU A C 1
ATOM 1264 O O . LEU A 1 156 ? -8.485 -8.835 34.004 1.00 97.75 156 LEU A O 1
ATOM 1268 N N . GLU A 1 157 ? -7.117 -10.279 35.027 1.00 97.94 157 GLU A N 1
ATOM 1269 C CA . GLU A 1 157 ? -7.484 -9.957 36.405 1.00 97.94 157 GLU A CA 1
ATOM 1270 C C . GLU A 1 157 ? -6.216 -9.641 37.200 1.00 97.94 157 GLU A C 1
ATOM 1272 O O . GLU A 1 157 ? -5.212 -10.347 37.082 1.00 97.94 157 GLU A O 1
ATOM 1277 N N . LEU A 1 158 ? -6.263 -8.589 38.018 1.00 98.31 158 LEU A N 1
ATOM 1278 C CA . LEU A 1 158 ? -5.202 -8.226 38.955 1.00 98.31 158 LEU A CA 1
ATOM 1279 C C . LEU A 1 158 ? -5.768 -8.191 40.370 1.00 98.31 158 LEU A C 1
ATOM 1281 O O . LEU A 1 158 ? -6.689 -7.426 40.641 1.00 98.31 158 LEU A O 1
ATOM 1285 N N . ASN A 1 159 ? -5.183 -8.969 41.279 1.00 97.81 159 ASN A N 1
ATOM 1286 C CA . ASN A 1 159 ? -5.496 -8.980 42.703 1.00 97.81 159 ASN A CA 1
ATOM 1287 C C . ASN A 1 159 ? -4.308 -8.462 43.523 1.00 97.81 159 ASN A C 1
ATOM 1289 O O . ASN A 1 159 ? -3.179 -8.919 43.344 1.00 97.81 159 ASN A O 1
ATOM 1293 N N . VAL A 1 160 ? -4.574 -7.539 44.445 1.00 97.75 160 VAL A N 1
ATOM 1294 C CA . VAL A 1 160 ? -3.603 -6.992 45.396 1.00 97.75 160 VAL A CA 1
ATOM 1295 C C . VAL A 1 160 ? -4.223 -7.001 46.792 1.00 97.75 160 VAL A C 1
ATOM 1297 O O . VAL A 1 160 ? -5.205 -6.300 47.048 1.00 97.75 160 VAL A O 1
ATOM 1300 N N . ASP A 1 161 ? -3.663 -7.807 47.697 1.00 95.56 161 ASP A N 1
ATOM 1301 C CA . ASP A 1 161 ? -4.133 -7.998 49.080 1.00 95.56 161 ASP A CA 1
ATOM 1302 C C . ASP A 1 161 ? -5.658 -8.227 49.204 1.00 95.56 161 ASP A C 1
ATOM 1304 O O . ASP A 1 161 ? -6.319 -7.734 50.118 1.00 95.56 161 ASP A O 1
ATOM 1308 N N . GLY A 1 162 ? -6.237 -8.996 48.276 1.00 89.25 162 GLY A N 1
ATOM 1309 C CA . GLY A 1 162 ? -7.659 -9.351 48.276 1.00 89.25 162 GLY A CA 1
ATOM 1310 C C . GLY A 1 162 ? -8.571 -8.362 47.545 1.00 89.25 162 GLY A C 1
ATOM 1311 O O . GLY A 1 162 ? -9.751 -8.661 47.374 1.00 89.25 162 GLY A O 1
ATOM 1312 N N . THR A 1 163 ? -8.049 -7.228 47.071 1.00 93.75 163 THR A N 1
ATOM 1313 C CA . THR A 1 163 ? -8.773 -6.313 46.171 1.00 93.75 163 THR A CA 1
ATOM 1314 C C . THR A 1 163 ? -8.462 -6.692 44.729 1.00 93.75 163 THR A C 1
ATOM 1316 O O . THR A 1 163 ? -7.289 -6.772 44.381 1.00 93.75 163 THR A O 1
ATOM 1319 N N . SER A 1 164 ? -9.481 -6.917 43.899 1.00 92.94 164 SER A N 1
ATOM 1320 C CA . SER A 1 164 ? -9.312 -7.301 42.491 1.00 92.94 164 SER A CA 1
ATOM 1321 C C . SER A 1 164 ? -10.001 -6.333 41.538 1.00 92.94 164 SER A C 1
ATOM 1323 O O . SER A 1 164 ? -11.004 -5.717 41.898 1.00 92.94 164 SER A O 1
ATOM 1325 N N . ASP A 1 165 ? -9.455 -6.226 40.332 1.00 96.06 165 ASP A N 1
ATOM 1326 C CA . ASP A 1 165 ? -10.099 -5.602 39.176 1.00 96.06 165 ASP A CA 1
ATOM 1327 C C . ASP A 1 165 ? -9.848 -6.466 37.928 1.00 96.06 165 ASP A C 1
ATOM 1329 O O . ASP A 1 165 ? -9.017 -7.382 37.963 1.00 96.06 165 ASP A O 1
ATOM 1333 N N . MET A 1 166 ? -10.563 -6.202 36.835 1.00 97.19 166 MET A N 1
ATOM 1334 C CA . MET A 1 166 ? -10.461 -6.966 35.594 1.00 97.19 166 MET A CA 1
ATOM 1335 C C . MET A 1 166 ? -10.585 -6.100 34.334 1.00 97.19 166 MET A C 1
ATOM 1337 O O . MET A 1 166 ? -11.360 -5.148 34.288 1.00 97.19 166 MET A O 1
ATOM 1341 N N . LEU A 1 167 ? -9.900 -6.499 33.260 1.00 96.00 167 LEU A N 1
ATOM 1342 C CA . LEU A 1 167 ? -10.089 -5.956 31.913 1.00 96.00 167 LEU A CA 1
ATOM 1343 C C . LEU A 1 167 ? -10.207 -7.067 30.866 1.00 96.00 167 LEU A C 1
ATOM 1345 O O . LEU A 1 167 ? -9.890 -8.229 31.118 1.00 96.00 167 LEU A O 1
ATOM 1349 N N . ARG A 1 168 ? -10.695 -6.713 29.677 1.00 96.69 168 ARG A N 1
ATOM 1350 C CA . ARG A 1 168 ? -10.822 -7.615 28.525 1.00 96.69 168 ARG A CA 1
ATOM 1351 C C . ARG A 1 168 ? -9.998 -7.084 27.363 1.00 96.69 168 ARG A C 1
ATOM 1353 O O . ARG A 1 168 ? -9.993 -5.878 27.142 1.00 96.69 168 ARG A O 1
ATOM 1360 N N . TYR A 1 169 ? -9.360 -7.977 26.613 1.00 94.12 169 TYR A N 1
ATOM 1361 C CA . TYR A 1 169 ? -8.574 -7.631 25.428 1.00 94.12 169 TYR A CA 1
ATOM 1362 C C . TYR A 1 169 ? -8.703 -8.708 24.342 1.00 94.12 169 TYR A C 1
ATOM 1364 O O . TYR A 1 169 ? -8.937 -9.876 24.656 1.00 94.12 169 TYR A O 1
ATOM 1372 N N . PRO A 1 170 ? -8.597 -8.353 23.053 1.00 89.25 170 PRO A N 1
ATOM 1373 C CA . PRO A 1 170 ? -8.818 -9.296 21.966 1.00 89.25 170 PRO A CA 1
ATOM 1374 C C . PRO A 1 170 ? -7.648 -10.278 21.785 1.00 89.25 170 PRO A C 1
ATOM 1376 O O . PRO A 1 170 ? -6.475 -9.923 21.886 1.00 89.25 170 PRO A O 1
ATOM 1379 N N . GLY A 1 171 ? -7.970 -11.512 21.403 1.00 88.69 171 GLY A N 1
ATOM 1380 C CA . GLY A 1 171 ? -6.996 -12.566 21.134 1.00 88.69 171 GLY A CA 1
ATOM 1381 C C . GLY A 1 171 ? -6.576 -13.370 22.363 1.00 88.69 171 GLY A C 1
ATOM 1382 O O . GLY A 1 171 ? -7.206 -13.317 23.418 1.00 88.69 171 GLY A O 1
ATOM 1383 N N . LYS A 1 172 ? -5.527 -14.176 22.171 1.00 90.88 172 LYS A N 1
ATOM 1384 C CA . LYS A 1 172 ? -4.984 -15.152 23.131 1.00 90.88 172 LYS A CA 1
ATOM 1385 C C . LYS A 1 172 ? -4.476 -14.484 24.412 1.00 90.88 172 LYS A C 1
ATOM 1387 O O . LYS A 1 172 ? -4.132 -13.306 24.393 1.00 90.88 172 LYS A O 1
ATOM 1392 N N . ALA A 1 173 ? -4.352 -15.257 25.495 1.00 91.31 173 ALA A N 1
ATOM 1393 C CA . ALA A 1 173 ? -3.877 -14.738 26.780 1.00 91.31 173 ALA A CA 1
ATOM 1394 C C . ALA A 1 173 ? -2.456 -14.165 26.658 1.00 91.31 173 ALA A C 1
ATOM 1396 O O . ALA A 1 173 ? -2.112 -13.181 27.309 1.00 91.31 173 ALA A O 1
ATOM 1397 N N . LEU A 1 174 ? -1.654 -14.747 25.768 1.00 87.06 174 LEU A N 1
ATOM 1398 C CA . LEU A 1 174 ? -0.361 -14.234 25.352 1.00 87.06 174 LEU A CA 1
ATOM 1399 C C . LEU A 1 174 ? -0.227 -14.380 23.834 1.00 87.06 174 LEU A C 1
ATOM 1401 O O . LEU A 1 174 ? -0.635 -15.398 23.272 1.00 87.06 174 LEU A O 1
ATOM 1405 N N . ARG A 1 175 ? 0.336 -13.379 23.154 1.00 75.31 175 ARG A N 1
ATOM 1406 C CA . ARG A 1 175 ? 0.472 -13.400 21.688 1.00 75.31 175 ARG A CA 1
ATOM 1407 C C . ARG A 1 175 ? 1.638 -14.259 21.184 1.00 75.31 175 ARG A C 1
ATOM 1409 O O . ARG A 1 175 ? 1.512 -14.894 20.135 1.00 75.31 175 ARG A O 1
ATOM 1416 N N . HIS A 1 176 ? 2.740 -14.336 21.934 1.00 69.19 176 HIS A N 1
ATOM 1417 C CA . HIS A 1 176 ? 3.957 -15.061 21.553 1.00 69.19 176 HIS A CA 1
ATOM 1418 C C . HIS A 1 176 ? 4.521 -15.888 22.711 1.00 69.19 176 HIS A C 1
ATOM 1420 O O . HIS A 1 176 ? 4.371 -15.532 23.874 1.00 69.19 176 HIS A O 1
ATOM 1426 N N . ASN A 1 177 ? 5.194 -16.993 22.381 1.00 62.44 177 ASN A N 1
ATOM 1427 C CA . ASN A 1 177 ? 5.640 -17.971 23.380 1.00 62.44 177 ASN A CA 1
ATOM 1428 C C . ASN A 1 177 ? 7.153 -17.990 23.616 1.00 62.44 177 ASN A C 1
ATOM 1430 O O . ASN A 1 177 ? 7.580 -18.434 24.677 1.00 62.44 177 ASN A O 1
ATOM 1434 N N . ALA A 1 178 ? 7.960 -17.489 22.677 1.00 59.84 178 ALA A N 1
ATOM 1435 C CA . ALA A 1 178 ? 9.419 -17.532 22.756 1.00 59.84 178 ALA A CA 1
ATOM 1436 C C . ALA A 1 178 ? 9.982 -16.161 23.154 1.00 59.84 178 ALA A C 1
ATOM 1438 O O . ALA A 1 178 ? 10.196 -15.305 22.298 1.00 59.84 178 ALA A O 1
ATOM 1439 N N . SER A 1 179 ? 10.194 -15.943 24.456 1.00 70.56 179 SER A N 1
ATOM 1440 C CA . SER A 1 179 ? 10.823 -14.714 24.961 1.00 70.56 179 SER A CA 1
ATOM 1441 C C . SER A 1 179 ? 11.294 -14.825 26.411 1.00 70.56 179 SER A C 1
ATOM 1443 O O . SER A 1 179 ? 10.764 -15.617 27.195 1.00 70.56 179 SER A O 1
ATOM 1445 N N . LEU A 1 180 ? 12.291 -14.024 26.789 1.00 77.06 180 LEU A N 1
ATOM 1446 C CA . LEU A 1 180 ? 12.911 -14.105 28.109 1.00 77.06 180 LEU A CA 1
ATOM 1447 C C . LEU A 1 180 ? 12.023 -13.523 29.212 1.00 77.06 180 LEU A C 1
ATOM 1449 O O . LEU A 1 180 ? 11.383 -12.487 29.043 1.00 77.06 180 LEU A O 1
ATOM 1453 N N . TRP A 1 181 ? 12.049 -14.169 30.377 1.00 85.44 181 TRP A N 1
ATOM 1454 C CA . TRP A 1 181 ? 11.548 -13.580 31.615 1.00 85.44 181 TRP A CA 1
ATOM 1455 C C . TRP A 1 181 ? 12.656 -12.797 32.317 1.00 85.44 181 TRP A C 1
ATOM 1457 O O . TRP A 1 181 ? 13.793 -13.269 32.434 1.00 85.44 181 TRP A O 1
ATOM 1467 N N . VAL A 1 182 ? 12.304 -11.620 32.827 1.00 86.62 182 VAL A N 1
ATOM 1468 C CA . VAL A 1 182 ? 13.207 -10.704 33.521 1.00 86.62 182 VAL A CA 1
ATOM 1469 C C . VAL A 1 182 ? 12.589 -10.265 34.842 1.00 86.62 182 VAL A C 1
ATOM 1471 O O . VAL A 1 182 ? 11.439 -9.826 34.881 1.00 86.62 182 VAL A O 1
ATOM 1474 N N . LEU A 1 183 ? 13.368 -10.350 35.921 1.00 90.94 183 LEU A N 1
ATOM 1475 C CA . LEU A 1 183 ? 13.021 -9.764 37.217 1.00 90.94 183 LEU A CA 1
ATOM 1476 C C . LEU A 1 183 ? 13.786 -8.457 37.421 1.00 90.94 183 LEU A C 1
ATOM 1478 O O . LEU A 1 183 ? 14.992 -8.416 37.177 1.00 90.94 183 LEU A O 1
ATOM 1482 N N . GLY A 1 184 ? 13.092 -7.413 37.883 1.00 86.12 184 GLY A N 1
ATOM 1483 C CA . GLY A 1 184 ? 13.674 -6.081 38.104 1.00 86.12 184 GLY A CA 1
ATOM 1484 C C . GLY A 1 184 ? 14.050 -5.331 36.819 1.00 86.12 184 GLY A C 1
ATOM 1485 O O . GLY A 1 184 ? 15.022 -4.580 36.823 1.00 86.12 184 GLY A O 1
ATOM 1486 N N . HIS A 1 185 ? 13.314 -5.568 35.726 1.00 78.75 185 HIS A N 1
ATOM 1487 C CA . HIS A 1 185 ? 13.608 -5.071 34.375 1.00 78.75 185 HIS A CA 1
ATOM 1488 C C . HIS A 1 185 ? 13.805 -3.543 34.308 1.00 78.75 185 HIS A C 1
ATOM 1490 O O . HIS A 1 185 ? 13.048 -2.781 34.910 1.00 78.75 185 HIS A O 1
ATOM 1496 N N . GLY A 1 186 ? 14.809 -3.095 33.550 1.00 67.00 186 GLY A N 1
ATOM 1497 C CA . GLY A 1 186 ? 15.153 -1.698 33.312 1.00 67.00 186 GLY A CA 1
ATOM 1498 C C . GLY A 1 186 ? 15.477 -1.398 31.848 1.00 67.00 186 GLY A C 1
ATOM 1499 O O . GLY A 1 186 ? 15.671 -2.285 31.025 1.00 67.00 186 GLY A O 1
ATOM 1500 N N . PHE A 1 187 ? 15.525 -0.111 31.502 1.00 56.34 187 PHE A N 1
ATOM 1501 C CA . PHE A 1 187 ? 15.748 0.323 30.122 1.00 56.34 187 PHE A CA 1
ATOM 1502 C C . PHE A 1 187 ? 17.217 0.096 29.689 1.00 56.34 187 PHE A C 1
ATOM 1504 O O . PHE A 1 187 ? 18.129 0.513 30.412 1.00 56.34 187 PHE A O 1
ATOM 1511 N N . PRO A 1 188 ? 17.497 -0.453 28.489 1.00 42.78 188 PRO A N 1
ATOM 1512 C CA . PRO A 1 188 ? 18.859 -0.742 28.020 1.00 42.78 188 PRO A CA 1
ATOM 1513 C C . PRO A 1 188 ? 19.713 0.485 27.609 1.00 42.78 188 PRO A C 1
ATOM 1515 O O . PRO A 1 188 ? 20.732 0.308 26.939 1.00 42.78 188 PRO A O 1
ATOM 1518 N N . SER A 1 189 ? 19.340 1.725 27.968 1.00 37.34 189 SER A N 1
ATOM 1519 C CA . SER A 1 189 ? 19.979 2.967 27.469 1.00 37.34 189 SER A CA 1
ATOM 1520 C C . SER A 1 189 ? 20.462 3.965 28.535 1.00 37.34 189 SER A C 1
ATOM 1522 O O . SER A 1 189 ? 20.948 5.036 28.183 1.00 37.34 189 SER A O 1
ATOM 1524 N N . GLY A 1 190 ? 20.403 3.635 29.830 1.00 37.72 190 GLY A N 1
ATOM 1525 C CA . GLY A 1 190 ? 21.086 4.432 30.862 1.00 37.72 190 GLY A CA 1
ATOM 1526 C C . GLY A 1 190 ? 20.449 5.784 31.229 1.00 37.72 190 GLY A C 1
ATOM 1527 O O . GLY A 1 190 ? 21.131 6.628 31.809 1.00 37.72 190 GLY A O 1
ATOM 1528 N N . PHE A 1 191 ? 19.158 6.010 30.952 1.00 41.31 191 PHE A N 1
ATOM 1529 C CA . PHE A 1 191 ? 18.441 7.191 31.457 1.00 41.31 191 PHE A CA 1
ATOM 1530 C C . PHE A 1 191 ? 18.149 7.091 32.977 1.00 41.31 191 PHE A C 1
ATOM 1532 O O . PHE A 1 191 ? 17.694 6.049 33.451 1.00 41.31 191 PHE A O 1
ATOM 1539 N N . PRO A 1 192 ? 18.351 8.165 33.770 1.00 41.81 192 PRO A N 1
ATOM 1540 C CA . PRO A 1 192 ? 18.276 8.117 35.235 1.00 41.81 192 PRO A CA 1
ATOM 1541 C C . PRO A 1 192 ? 16.865 8.129 35.852 1.00 41.81 192 PRO A C 1
ATOM 1543 O O . PRO A 1 192 ? 16.761 8.127 37.078 1.00 41.81 192 PRO A O 1
ATOM 1546 N N . ASN A 1 193 ? 15.779 8.073 35.076 1.00 49.78 193 ASN A N 1
ATOM 1547 C CA . ASN A 1 193 ? 14.413 7.988 35.602 1.00 49.78 193 ASN A CA 1
ATOM 1548 C C . ASN A 1 193 ? 13.586 6.973 34.794 1.00 49.78 193 ASN A C 1
ATOM 1550 O O . ASN A 1 193 ? 13.311 7.241 33.635 1.00 49.78 193 ASN A O 1
ATOM 1554 N N . SER A 1 194 ? 13.169 5.863 35.432 1.00 55.12 194 SER A N 1
ATOM 1555 C CA . SER A 1 194 ? 11.736 5.526 35.618 1.00 55.12 194 SER A CA 1
ATOM 1556 C C . SER A 1 194 ? 11.240 4.072 35.471 1.00 55.12 194 SER A C 1
ATOM 1558 O O . SER A 1 194 ? 10.029 3.931 35.388 1.00 55.12 194 SER A O 1
ATOM 1560 N N . LEU A 1 195 ? 12.052 2.998 35.471 1.00 66.62 195 LEU A N 1
ATOM 1561 C CA . LEU A 1 195 ? 11.471 1.625 35.401 1.00 66.62 195 LEU A CA 1
ATOM 1562 C C . LEU A 1 195 ? 12.118 0.534 36.265 1.00 66.62 195 LEU A C 1
ATOM 1564 O O . LEU A 1 195 ? 11.484 -0.484 36.531 1.00 66.62 195 LEU A O 1
ATOM 1568 N N . GLN A 1 196 ? 13.344 0.729 36.749 1.00 80.19 196 GLN A N 1
ATOM 1569 C CA . GLN A 1 196 ? 13.991 -0.256 37.619 1.00 80.19 196 GLN A CA 1
ATOM 1570 C C . GLN A 1 196 ? 13.464 -0.181 39.050 1.00 80.19 196 GLN A C 1
ATOM 1572 O O . GLN A 1 196 ? 13.271 0.906 39.600 1.00 80.19 196 GLN A O 1
ATOM 1577 N N . VAL A 1 197 ? 13.333 -1.341 39.692 1.00 87.25 197 VAL A N 1
ATOM 1578 C CA . VAL A 1 197 ? 12.959 -1.428 41.105 1.00 87.25 197 VAL A CA 1
ATOM 1579 C C . VAL A 1 197 ? 14.085 -0.854 41.974 1.00 87.25 197 VAL A C 1
ATOM 1581 O O . VAL A 1 197 ? 15.218 -1.334 41.963 1.00 87.25 197 VAL A O 1
ATOM 1584 N N . ARG A 1 198 ? 13.790 0.190 42.752 1.00 87.25 198 ARG A N 1
ATOM 1585 C CA . ARG A 1 198 ? 14.763 0.871 43.626 1.00 87.25 198 ARG A CA 1
ATOM 1586 C C . ARG A 1 198 ? 14.450 0.581 45.085 1.00 87.25 198 ARG A C 1
ATOM 1588 O O . ARG A 1 198 ? 13.325 0.781 45.537 1.00 87.25 198 ARG A O 1
ATOM 1595 N N . GLU A 1 199 ? 15.447 0.060 45.800 1.00 88.19 199 GLU A N 1
ATOM 1596 C CA . GLU A 1 199 ? 15.329 -0.383 47.203 1.00 88.19 199 GLU A CA 1
ATOM 1597 C C . GLU A 1 199 ? 14.193 -1.402 47.460 1.00 88.19 199 GLU A C 1
ATOM 1599 O O . GLU A 1 199 ? 13.830 -1.679 48.604 1.00 88.19 199 GLU A O 1
ATOM 1604 N N . GLY A 1 200 ? 13.609 -1.955 46.395 1.00 92.44 200 GLY A N 1
ATOM 1605 C CA . GLY A 1 200 ? 12.478 -2.868 46.440 1.00 92.44 200 GLY A CA 1
ATOM 1606 C C . GLY A 1 200 ? 12.898 -4.331 46.400 1.00 92.44 200 GLY A C 1
ATOM 1607 O O . GLY A 1 200 ? 14.056 -4.679 46.149 1.00 92.44 200 GLY A O 1
ATOM 1608 N N . ALA A 1 201 ? 11.937 -5.208 46.664 1.00 94.81 201 ALA A N 1
ATOM 1609 C CA . ALA A 1 201 ? 12.185 -6.639 46.696 1.00 94.81 201 ALA A CA 1
ATOM 1610 C C . ALA A 1 201 ? 10.977 -7.460 46.246 1.00 94.81 201 ALA A C 1
ATOM 1612 O O . ALA A 1 201 ? 9.834 -7.006 46.324 1.00 94.81 201 ALA A O 1
ATOM 1613 N N . ILE A 1 202 ? 11.266 -8.686 45.821 1.00 95.94 202 ILE A N 1
ATOM 1614 C CA . ILE A 1 202 ? 10.298 -9.720 45.465 1.00 95.94 202 ILE A CA 1
ATOM 1615 C C . ILE A 1 202 ? 10.585 -10.993 46.270 1.00 95.94 202 ILE A C 1
ATOM 1617 O O . ILE A 1 202 ? 11.743 -11.315 46.539 1.00 95.94 202 ILE A O 1
ATOM 1621 N N . ARG A 1 203 ? 9.543 -11.720 46.674 1.00 95.50 203 ARG A N 1
ATOM 1622 C CA . ARG A 1 203 ? 9.643 -13.082 47.232 1.00 95.50 203 ARG A CA 1
ATOM 1623 C C . ARG A 1 203 ? 8.402 -13.890 46.872 1.00 95.50 203 ARG A C 1
ATOM 1625 O O . ARG A 1 203 ? 7.397 -13.302 46.475 1.00 95.50 203 ARG A O 1
ATOM 1632 N N . ASN A 1 204 ? 8.453 -15.210 47.047 1.00 93.88 204 ASN A N 1
ATOM 1633 C CA . ASN A 1 204 ? 7.321 -16.102 46.769 1.00 93.88 204 ASN A CA 1
ATOM 1634 C C . ASN A 1 204 ? 6.776 -15.938 45.334 1.00 93.88 204 ASN A C 1
ATOM 1636 O O . ASN A 1 204 ? 5.566 -15.948 45.134 1.00 93.88 204 ASN A O 1
ATOM 1640 N N . LEU A 1 205 ? 7.663 -15.731 44.348 1.00 94.69 205 LEU A N 1
ATOM 1641 C CA . LEU A 1 205 ? 7.263 -15.657 42.941 1.00 94.69 205 LEU A CA 1
ATOM 1642 C C . LEU A 1 205 ? 6.750 -17.025 42.482 1.00 94.69 205 LEU A C 1
ATOM 1644 O O . LEU A 1 205 ? 7.434 -18.030 42.663 1.00 94.69 205 LEU A O 1
ATOM 1648 N N . GLU A 1 206 ? 5.593 -17.020 41.841 1.00 92.94 206 GLU A N 1
ATOM 1649 C CA . GLU A 1 206 ? 4.973 -18.122 41.124 1.00 92.94 206 GLU A CA 1
ATOM 1650 C C . GLU A 1 206 ? 4.605 -17.638 39.721 1.00 92.94 206 GLU A C 1
ATOM 1652 O O . GLU A 1 206 ? 3.861 -16.669 39.563 1.00 92.94 206 GLU A O 1
ATOM 1657 N N . ILE A 1 207 ? 5.091 -18.329 38.697 1.00 91.50 207 ILE A N 1
ATOM 1658 C CA . ILE A 1 207 ? 4.694 -18.129 37.304 1.00 91.50 207 ILE A CA 1
ATOM 1659 C C . ILE A 1 207 ? 4.161 -19.461 36.792 1.00 91.50 207 ILE A C 1
ATOM 1661 O O . ILE A 1 207 ? 4.814 -20.487 36.934 1.00 91.50 207 ILE A O 1
ATOM 1665 N N . SER A 1 208 ? 2.975 -19.471 36.203 1.00 88.69 208 SER A N 1
ATOM 1666 C CA . SER A 1 208 ? 2.383 -20.676 35.612 1.00 88.69 208 SER A CA 1
ATOM 1667 C C . SER A 1 208 ? 1.462 -20.299 34.461 1.00 88.69 208 SER A C 1
ATOM 1669 O O . SER A 1 208 ? 1.076 -19.141 34.329 1.00 88.69 208 SER A O 1
ATOM 1671 N N . GLY A 1 209 ? 1.109 -21.263 33.620 1.00 86.62 209 GLY A N 1
ATOM 1672 C CA . GLY A 1 209 ? 0.140 -21.066 32.551 1.00 86.62 209 GLY A CA 1
ATOM 1673 C C . GLY A 1 209 ? -0.120 -22.348 31.783 1.00 86.62 209 GLY A C 1
ATOM 1674 O O . GLY A 1 209 ? 0.537 -23.363 32.025 1.00 86.62 209 GLY A O 1
ATOM 1675 N N . ALA A 1 210 ? -1.086 -22.292 30.871 1.00 83.25 210 ALA A N 1
ATOM 1676 C CA . ALA A 1 210 ? -1.461 -23.424 30.042 1.00 83.25 210 ALA A CA 1
ATOM 1677 C C . ALA A 1 210 ? -1.393 -23.076 28.544 1.00 83.25 210 ALA A C 1
ATOM 1679 O O . ALA A 1 210 ? -1.770 -21.967 28.139 1.00 83.25 210 ALA A O 1
ATOM 1680 N N . PRO A 1 211 ? -0.985 -24.044 27.704 1.00 81.25 211 PRO A N 1
ATOM 1681 C CA . PRO A 1 211 ? -0.998 -23.890 26.259 1.00 81.25 211 PRO A CA 1
ATOM 1682 C C . PRO A 1 211 ? -2.414 -24.011 25.698 1.00 81.25 211 PRO A C 1
ATOM 1684 O O . PRO A 1 211 ? -3.311 -24.618 26.300 1.00 81.25 211 PRO A O 1
ATOM 1687 N N . LEU A 1 212 ? -2.604 -23.510 24.477 1.00 79.75 212 LEU A N 1
ATOM 1688 C CA . LEU A 1 212 ? -3.783 -23.869 23.695 1.00 79.75 212 LEU A CA 1
ATOM 1689 C C . LEU A 1 212 ? -3.669 -25.308 23.170 1.00 79.75 212 LEU A C 1
ATOM 1691 O O . LEU A 1 212 ? -2.580 -25.733 22.778 1.00 79.75 212 LEU A O 1
ATOM 1695 N N . PRO A 1 213 ? -4.781 -26.068 23.108 1.00 80.69 213 PRO A N 1
ATOM 1696 C CA . PRO A 1 213 ? -4.785 -27.351 22.421 1.00 80.69 213 PRO A CA 1
ATOM 1697 C C . PRO A 1 213 ? -4.331 -27.178 20.972 1.00 80.69 213 PRO A C 1
ATOM 1699 O O . PRO A 1 213 ? -4.852 -26.316 20.257 1.00 80.69 213 PRO A O 1
ATOM 1702 N N . ARG A 1 214 ? -3.383 -28.010 20.533 1.00 79.12 214 ARG A N 1
ATOM 1703 C CA . ARG A 1 214 ? -2.919 -27.965 19.146 1.00 79.12 214 ARG A CA 1
ATOM 1704 C C . ARG A 1 214 ? -4.019 -28.407 18.189 1.00 79.12 214 ARG A C 1
ATOM 1706 O O . ARG A 1 214 ? -4.791 -29.320 18.486 1.00 79.12 214 ARG A O 1
ATOM 1713 N N . VAL A 1 215 ? -4.059 -27.784 17.018 1.00 84.31 215 VAL A N 1
ATOM 1714 C CA . VAL A 1 215 ? -4.976 -28.144 15.929 1.00 84.31 215 VAL A CA 1
ATOM 1715 C C . VAL A 1 215 ? -4.221 -28.826 14.786 1.00 84.31 215 VAL A C 1
ATOM 1717 O O . VAL A 1 215 ? -3.035 -28.591 14.568 1.00 84.31 215 VAL A O 1
ATOM 1720 N N . ALA A 1 216 ? -4.899 -29.703 14.042 1.00 85.38 216 ALA A N 1
ATOM 1721 C CA . ALA A 1 216 ? -4.262 -30.483 12.981 1.00 85.38 216 ALA A CA 1
ATOM 1722 C C . ALA A 1 216 ? -3.684 -29.585 11.868 1.00 85.38 216 ALA A C 1
ATOM 1724 O O . ALA A 1 216 ? -4.395 -28.754 11.290 1.00 85.38 216 ALA A O 1
ATOM 1725 N N . GLY A 1 217 ? -2.407 -29.796 11.536 1.00 87.12 217 GLY A N 1
ATOM 1726 C CA . GLY A 1 217 ? -1.648 -28.978 10.584 1.00 87.12 217 GLY A CA 1
ATOM 1727 C C . GLY A 1 217 ? -0.999 -27.723 11.178 1.00 87.12 217 GLY A C 1
ATOM 1728 O O . GLY A 1 217 ? -0.443 -26.940 10.421 1.00 87.12 217 GLY A O 1
ATOM 1729 N N . GLN A 1 218 ? -1.082 -27.504 12.492 1.00 90.19 218 GLN A N 1
ATOM 1730 C CA . GLN A 1 218 ? -0.377 -26.411 13.162 1.00 90.19 218 GLN A CA 1
ATOM 1731 C C . GLN A 1 218 ? 1.138 -26.643 13.137 1.00 90.19 218 GLN A C 1
ATOM 1733 O O . GLN A 1 218 ? 1.573 -27.792 13.209 1.00 90.19 218 GLN A O 1
ATOM 1738 N N . ASN A 1 219 ? 1.942 -25.575 13.111 1.00 91.31 219 ASN A N 1
ATOM 1739 C CA . ASN A 1 219 ? 3.396 -25.680 13.251 1.00 91.31 219 ASN A CA 1
ATOM 1740 C C . ASN A 1 219 ? 3.808 -25.866 14.724 1.00 91.31 219 ASN A C 1
ATOM 1742 O O . ASN A 1 219 ? 3.151 -25.293 15.612 1.00 91.31 219 ASN A O 1
ATOM 1746 N N . PRO A 1 220 ? 4.809 -26.722 15.020 1.00 92.38 220 PRO A N 1
ATOM 1747 C CA . PRO A 1 220 ? 5.520 -27.620 14.110 1.00 92.38 220 PRO A CA 1
ATOM 1748 C C . PRO A 1 220 ? 4.674 -28.851 13.762 1.00 92.38 220 PRO A C 1
ATOM 1750 O O . PRO A 1 220 ? 3.743 -29.216 14.486 1.00 92.38 220 PRO A O 1
ATOM 1753 N N . LEU A 1 221 ? 5.010 -29.530 12.672 1.00 93.88 221 LEU A N 1
ATOM 1754 C CA . LEU A 1 221 ? 4.286 -30.723 12.233 1.00 93.88 221 LEU A CA 1
ATOM 1755 C C . LEU A 1 221 ? 4.467 -31.913 13.185 1.00 93.88 221 LEU A C 1
ATOM 1757 O O . LEU A 1 221 ? 3.530 -32.694 13.363 1.00 93.88 221 LEU A O 1
ATOM 1761 N N . PHE A 1 222 ? 5.638 -32.025 13.817 1.00 93.56 222 PHE A N 1
ATOM 1762 C CA . PHE A 1 222 ? 6.004 -33.116 14.724 1.00 93.56 222 PHE A CA 1
ATOM 1763 C C . PHE A 1 222 ? 6.236 -32.583 16.137 1.00 93.56 222 PHE A C 1
ATOM 1765 O O . PHE A 1 222 ? 6.782 -31.498 16.315 1.00 93.56 222 PHE A O 1
ATOM 1772 N N . THR A 1 223 ? 5.794 -33.332 17.147 1.00 88.44 223 THR A N 1
ATOM 1773 C CA . THR A 1 223 ? 5.880 -32.926 18.566 1.00 88.44 223 THR A CA 1
ATOM 1774 C C . THR A 1 223 ? 6.292 -34.059 19.487 1.00 88.44 223 THR A C 1
ATOM 1776 O O . THR A 1 223 ? 6.033 -34.013 20.684 1.00 88.44 223 THR A O 1
ATOM 1779 N N . ASP A 1 224 ? 6.868 -35.115 18.937 1.00 91.25 224 ASP A N 1
ATOM 1780 C CA . ASP A 1 224 ? 7.441 -36.233 19.676 1.00 91.25 224 ASP A CA 1
ATOM 1781 C C . ASP A 1 224 ? 8.972 -36.145 19.747 1.00 91.25 224 ASP A C 1
ATOM 1783 O O . ASP A 1 224 ? 9.572 -36.728 20.654 1.00 91.25 224 ASP A O 1
ATOM 1787 N N . ARG A 1 225 ? 9.606 -35.403 18.825 1.00 94.06 225 ARG A N 1
ATOM 1788 C CA . ARG A 1 225 ? 11.059 -35.192 18.719 1.00 94.06 225 ARG A CA 1
ATOM 1789 C C . ARG A 1 225 ? 11.392 -33.792 18.197 1.00 94.06 225 ARG A C 1
ATOM 1791 O O . ARG A 1 225 ? 10.591 -33.202 17.474 1.00 94.06 225 ARG A O 1
ATOM 1798 N N . PHE A 1 226 ? 12.587 -33.294 18.521 1.00 94.69 226 PHE A N 1
ATOM 1799 C CA . PHE A 1 226 ? 13.174 -32.174 17.788 1.00 94.69 226 PHE A CA 1
ATOM 1800 C C . PHE A 1 226 ? 13.596 -32.689 16.414 1.00 94.69 226 PHE A C 1
ATOM 1802 O O . PHE A 1 226 ? 14.285 -33.704 16.301 1.00 94.69 226 PHE A O 1
ATOM 1809 N N . THR A 1 227 ? 13.087 -32.034 15.379 1.00 96.06 227 THR A N 1
ATOM 1810 C CA . THR A 1 227 ? 13.174 -32.473 13.991 1.00 96.06 227 THR A CA 1
ATOM 1811 C C . THR A 1 227 ? 13.785 -31.367 13.152 1.00 96.06 227 THR A C 1
ATOM 1813 O O . THR A 1 227 ? 13.285 -30.243 13.123 1.00 96.06 227 THR A O 1
ATOM 1816 N N . ALA A 1 228 ? 14.866 -31.704 12.467 1.00 94.62 228 ALA A N 1
ATOM 1817 C CA . ALA A 1 228 ? 15.642 -30.783 11.661 1.00 94.62 228 ALA A CA 1
ATOM 1818 C C . ALA A 1 228 ? 15.666 -31.194 10.189 1.00 94.62 228 ALA A C 1
ATOM 1820 O O . ALA A 1 228 ? 15.296 -32.319 9.848 1.00 94.62 228 ALA A O 1
ATOM 1821 N N . ASP A 1 229 ? 16.132 -30.261 9.357 1.00 95.06 229 ASP A N 1
ATOM 1822 C CA . ASP A 1 229 ? 16.527 -30.484 7.962 1.00 95.06 229 ASP A CA 1
ATOM 1823 C C . ASP A 1 229 ? 15.488 -31.297 7.175 1.00 95.06 229 ASP A C 1
ATOM 1825 O O . ASP A 1 229 ? 15.693 -32.477 6.874 1.00 95.06 229 ASP A O 1
ATOM 1829 N N . PRO A 1 230 ? 14.298 -30.710 6.936 1.00 97.00 230 PRO A N 1
ATOM 1830 C CA . PRO A 1 230 ? 13.188 -31.452 6.374 1.00 97.00 230 PRO A CA 1
ATOM 1831 C C . PRO A 1 230 ? 13.503 -31.934 4.964 1.00 97.00 230 PRO A C 1
ATOM 1833 O O . PRO A 1 230 ? 13.888 -31.142 4.115 1.00 97.00 230 PRO A O 1
ATOM 1836 N N . ALA A 1 231 ? 13.219 -33.205 4.687 1.00 97.25 231 ALA A N 1
ATOM 1837 C CA . ALA A 1 231 ? 13.234 -33.744 3.337 1.00 97.25 231 ALA A CA 1
ATOM 1838 C C . ALA A 1 231 ? 11.990 -34.581 3.075 1.00 97.25 231 ALA A C 1
ATOM 1840 O O . ALA A 1 231 ? 11.863 -35.739 3.486 1.00 97.25 231 ALA A O 1
ATOM 1841 N N . PHE A 1 232 ? 11.024 -33.957 2.409 1.00 97.81 232 PHE A N 1
ATOM 1842 C CA . PHE A 1 232 ? 9.739 -34.576 2.144 1.00 97.81 232 PHE A CA 1
ATOM 1843 C C . PHE A 1 232 ? 9.717 -35.139 0.729 1.00 97.81 232 PHE A C 1
ATOM 1845 O O . PHE A 1 232 ? 10.215 -34.529 -0.215 1.00 97.81 232 PHE A O 1
ATOM 1852 N N . THR A 1 233 ? 9.088 -36.298 0.573 1.00 95.56 233 THR A N 1
ATOM 1853 C CA . THR A 1 233 ? 8.873 -36.935 -0.725 1.00 95.56 233 THR A CA 1
ATOM 1854 C C . THR A 1 233 ? 7.469 -37.515 -0.806 1.00 95.56 233 THR A C 1
ATOM 1856 O O . THR A 1 233 ? 6.845 -37.840 0.208 1.00 95.56 233 THR A O 1
ATOM 1859 N N . VAL A 1 234 ? 6.944 -37.626 -2.022 1.00 96.62 234 VAL A N 1
ATOM 1860 C CA . VAL A 1 234 ? 5.597 -38.136 -2.282 1.00 96.62 234 VAL A CA 1
ATOM 1861 C C . VAL A 1 234 ? 5.706 -39.463 -3.010 1.00 96.62 234 VAL A C 1
ATOM 1863 O O . VAL A 1 234 ? 6.203 -39.515 -4.129 1.00 96.62 234 VAL A O 1
ATOM 1866 N N . ILE A 1 235 ? 5.191 -40.522 -2.389 1.00 93.88 235 ILE A N 1
ATOM 1867 C CA . ILE A 1 235 ? 5.176 -41.874 -2.951 1.00 93.88 235 ILE A CA 1
ATOM 1868 C C . ILE A 1 235 ? 3.719 -42.323 -3.029 1.00 93.88 235 ILE A C 1
ATOM 1870 O O . ILE A 1 235 ? 3.031 -42.514 -2.019 1.00 93.88 235 ILE A O 1
ATOM 1874 N N . GLY A 1 236 ? 3.209 -42.429 -4.256 1.00 91.12 236 GLY A N 1
ATOM 1875 C CA . GLY A 1 236 ? 1.792 -42.672 -4.512 1.00 91.12 236 GLY A CA 1
ATOM 1876 C C . GLY A 1 236 ? 0.897 -41.599 -3.874 1.00 91.12 236 GLY A C 1
ATOM 1877 O O . GLY A 1 236 ? 0.944 -40.430 -4.243 1.00 91.12 236 GLY A O 1
ATOM 1878 N N . ASN A 1 237 ? 0.057 -42.004 -2.915 1.00 95.06 237 ASN A N 1
ATOM 1879 C CA . ASN A 1 237 ? -0.894 -41.125 -2.216 1.00 95.06 237 ASN A CA 1
ATOM 1880 C C . ASN A 1 237 ? -0.447 -40.741 -0.795 1.00 95.06 237 ASN A C 1
ATOM 1882 O O . ASN A 1 237 ? -1.269 -40.264 -0.003 1.00 95.06 237 ASN A O 1
ATOM 1886 N N . THR A 1 238 ? 0.831 -40.942 -0.476 1.00 97.88 238 THR A N 1
ATOM 1887 C CA . THR A 1 238 ? 1.393 -40.732 0.857 1.00 97.88 238 THR A CA 1
ATOM 1888 C C . THR A 1 238 ? 2.616 -39.827 0.772 1.00 97.88 238 THR A C 1
ATOM 1890 O O . THR A 1 238 ? 3.469 -39.993 -0.096 1.00 97.88 238 THR A O 1
ATOM 1893 N N . VAL A 1 239 ? 2.690 -38.860 1.682 1.00 98.38 239 VAL A N 1
ATOM 1894 C CA . VAL A 1 239 ? 3.886 -38.050 1.910 1.00 98.38 239 VAL A CA 1
ATOM 1895 C C . VAL A 1 239 ? 4.720 -38.734 2.977 1.00 98.38 239 VAL A C 1
ATOM 1897 O O . VAL A 1 239 ? 4.179 -39.097 4.022 1.00 98.38 239 VAL A O 1
ATOM 1900 N N . TYR A 1 240 ? 6.013 -38.876 2.723 1.00 98.50 240 TYR A N 1
ATOM 1901 C CA . TYR A 1 240 ? 7.004 -39.317 3.693 1.00 98.50 240 TYR A CA 1
ATOM 1902 C C . TYR A 1 240 ? 7.923 -38.144 4.016 1.00 98.50 240 TYR A C 1
ATOM 1904 O O . TYR A 1 240 ? 8.420 -37.478 3.111 1.00 98.50 240 TYR A O 1
ATOM 1912 N N . ALA A 1 241 ? 8.111 -37.879 5.301 1.00 98.38 241 ALA A N 1
ATOM 1913 C CA . ALA A 1 241 ? 9.023 -36.872 5.812 1.00 98.38 241 ALA A CA 1
ATOM 1914 C C . ALA A 1 241 ? 10.222 -37.578 6.433 1.00 98.38 241 ALA A C 1
ATOM 1916 O O . ALA A 1 241 ? 10.054 -38.331 7.396 1.00 98.38 241 ALA A O 1
ATOM 1917 N N . TYR A 1 242 ? 11.404 -37.326 5.884 1.00 98.31 242 TYR A N 1
ATOM 1918 C CA . TYR A 1 242 ? 12.674 -37.743 6.457 1.00 98.31 242 TYR A CA 1
ATOM 1919 C C . TYR A 1 242 ? 13.333 -36.520 7.074 1.00 98.31 242 TYR A C 1
ATOM 1921 O O . TYR A 1 242 ? 13.436 -35.481 6.429 1.00 98.31 242 TYR A O 1
ATOM 1929 N N . VAL A 1 243 ? 13.679 -36.616 8.351 1.00 97.88 243 VAL A N 1
ATOM 1930 C CA . VAL A 1 243 ? 14.132 -35.472 9.152 1.00 97.88 243 VAL A CA 1
ATOM 1931 C C . VAL A 1 243 ? 15.243 -35.928 10.083 1.00 97.88 243 VAL A C 1
ATOM 1933 O O . VAL A 1 243 ? 15.210 -37.058 10.574 1.00 97.88 243 VAL A O 1
ATOM 1936 N N . GLY A 1 244 ? 16.220 -35.074 10.353 1.00 96.88 244 GLY A N 1
ATOM 1937 C CA . GLY A 1 244 ? 17.232 -35.362 11.365 1.00 96.88 244 GLY A CA 1
ATOM 1938 C C . GLY A 1 244 ? 16.669 -35.251 12.789 1.00 96.88 244 GLY A C 1
ATOM 1939 O O . GLY A 1 244 ? 15.773 -34.443 13.039 1.00 96.88 244 GLY A O 1
ATOM 1940 N N . GLU A 1 245 ? 17.162 -36.067 13.726 1.00 96.69 245 GLU A N 1
ATOM 1941 C CA . GLU A 1 245 ? 16.810 -35.968 15.153 1.00 96.69 245 GLU A CA 1
ATOM 1942 C C . GLU A 1 245 ? 17.840 -35.122 15.912 1.00 96.69 245 GLU A C 1
ATOM 1944 O O . GLU A 1 245 ? 18.925 -35.607 16.240 1.00 96.69 245 GLU A O 1
ATOM 1949 N N . ASP A 1 246 ? 17.479 -33.886 16.258 1.00 94.56 246 ASP A N 1
ATOM 1950 C CA . ASP A 1 246 ? 18.296 -33.029 17.123 1.00 94.56 246 ASP A CA 1
ATOM 1951 C C . ASP A 1 246 ? 18.294 -33.580 18.567 1.00 94.56 246 ASP A C 1
ATOM 1953 O O . ASP A 1 246 ? 17.277 -33.575 19.263 1.00 94.56 246 ASP A O 1
ATOM 1957 N N . CYS A 1 247 ? 19.451 -34.057 19.038 1.00 93.75 247 CYS A N 1
ATOM 1958 C CA . CYS A 1 247 ? 19.661 -34.615 20.383 1.00 93.75 247 CYS A CA 1
ATOM 1959 C C . CYS A 1 247 ? 20.590 -33.748 21.253 1.00 93.75 247 CYS A C 1
ATOM 1961 O O . CYS A 1 247 ? 21.165 -34.237 22.234 1.00 93.75 247 CYS A O 1
ATOM 1963 N N . ALA A 1 248 ? 20.802 -32.482 20.890 1.00 89.25 248 ALA A N 1
ATOM 1964 C CA . ALA A 1 248 ? 21.615 -31.565 21.679 1.00 89.25 248 ALA A CA 1
ATOM 1965 C C . ALA A 1 248 ? 20.928 -31.227 23.014 1.00 89.25 248 ALA A C 1
ATOM 1967 O O . ALA A 1 248 ? 19.720 -30.994 23.074 1.00 89.25 248 ALA A O 1
ATOM 1968 N N . GLY A 1 249 ? 21.705 -31.145 24.099 1.00 82.25 249 GLY A N 1
ATOM 1969 C CA . GLY A 1 249 ? 21.222 -30.541 25.346 1.00 82.25 249 GLY A CA 1
ATOM 1970 C C . GLY A 1 249 ? 21.015 -29.026 25.187 1.00 82.25 249 GLY A C 1
ATOM 1971 O O . GLY A 1 249 ? 21.537 -28.447 24.231 1.00 82.25 249 GLY A O 1
ATOM 1972 N N . PRO A 1 250 ? 20.290 -28.351 26.100 1.00 75.81 250 PRO A N 1
ATOM 1973 C CA . PRO A 1 250 ? 20.178 -26.891 26.101 1.00 75.81 250 PRO A CA 1
ATOM 1974 C C . PRO A 1 250 ? 21.553 -26.208 26.038 1.00 75.81 250 PRO A C 1
ATOM 1976 O O . PRO A 1 250 ? 22.437 -26.525 26.833 1.00 75.81 250 PRO A O 1
ATOM 1979 N N . GLY A 1 251 ? 21.743 -25.315 25.064 1.00 72.25 251 GLY A N 1
ATOM 1980 C CA . GLY A 1 251 ? 23.014 -24.619 24.809 1.00 72.25 251 GLY A CA 1
ATOM 1981 C C . GLY A 1 251 ? 24.135 -25.477 24.212 1.00 72.25 251 GLY A C 1
ATOM 1982 O O . GLY A 1 251 ? 25.257 -24.998 24.077 1.00 72.25 251 GLY A O 1
ATOM 1983 N N . GLY A 1 252 ? 23.858 -26.742 23.886 1.00 80.81 252 GLY A N 1
ATOM 1984 C CA . GLY A 1 252 ? 24.793 -27.631 23.203 1.00 80.81 252 GLY A CA 1
ATOM 1985 C C . GLY A 1 252 ? 24.858 -27.377 21.696 1.00 80.81 252 GLY A C 1
ATOM 1986 O O . GLY A 1 252 ? 23.929 -26.821 21.114 1.00 80.81 252 GLY A O 1
ATOM 1987 N N . TRP A 1 253 ? 25.955 -27.829 21.089 1.00 88.94 253 TRP A N 1
ATOM 1988 C CA . TRP A 1 253 ? 26.147 -27.862 19.637 1.00 88.94 253 TRP A CA 1
ATOM 1989 C C . TRP A 1 253 ? 25.358 -29.008 18.983 1.00 88.94 253 TRP A C 1
ATOM 1991 O O . TRP A 1 253 ? 24.865 -29.891 19.694 1.00 88.94 253 TRP A O 1
ATOM 2001 N N . PHE A 1 254 ? 25.261 -29.013 17.649 1.00 87.94 254 PHE A N 1
ATOM 2002 C CA . PHE A 1 254 ? 24.585 -30.063 16.884 1.00 87.94 254 PHE A CA 1
ATOM 2003 C C . PHE A 1 254 ? 25.060 -31.462 17.301 1.00 87.94 254 PHE A C 1
ATOM 2005 O O . PHE A 1 254 ? 26.254 -31.753 17.373 1.00 87.94 254 PHE A O 1
ATOM 2012 N N . ASN A 1 255 ? 24.088 -32.316 17.618 1.00 93.50 255 ASN A N 1
ATOM 2013 C CA . ASN A 1 255 ? 24.275 -33.728 17.927 1.00 93.50 255 ASN A CA 1
ATOM 2014 C C . ASN A 1 255 ? 23.085 -34.476 17.344 1.00 93.50 255 ASN A C 1
ATOM 2016 O O . ASN A 1 255 ? 22.018 -34.525 17.958 1.00 93.50 255 ASN A O 1
ATOM 2020 N N . MET A 1 256 ? 23.273 -35.035 16.160 1.00 95.06 256 MET A N 1
ATOM 2021 C CA . MET A 1 256 ? 22.226 -35.691 15.397 1.00 95.06 256 MET A CA 1
ATOM 2022 C C . MET A 1 256 ? 22.706 -37.114 15.095 1.00 95.06 256 MET A C 1
ATOM 2024 O O . MET A 1 256 ? 23.593 -37.319 14.272 1.00 95.06 256 MET A O 1
ATOM 2028 N N . PRO A 1 257 ? 22.222 -38.131 15.829 1.00 96.88 257 PRO A N 1
ATOM 2029 C CA . PRO A 1 257 ? 22.718 -39.494 15.659 1.00 96.88 257 PRO A CA 1
ATOM 2030 C C . PRO A 1 257 ? 22.023 -40.270 14.533 1.00 96.88 257 PRO A C 1
ATOM 2032 O O . PRO A 1 257 ? 22.465 -41.371 14.179 1.00 96.88 257 PRO A O 1
ATOM 2035 N N . ARG A 1 258 ? 20.881 -39.776 14.036 1.00 97.12 258 ARG A N 1
ATOM 2036 C CA . ARG A 1 258 ? 19.995 -40.515 13.127 1.00 97.12 258 ARG A CA 1
ATOM 2037 C C . ARG A 1 258 ? 18.941 -39.647 12.459 1.00 97.12 258 ARG A C 1
ATOM 2039 O O . ARG A 1 258 ? 18.579 -38.586 12.962 1.00 97.12 258 ARG A O 1
ATOM 2046 N N . TRP A 1 259 ? 18.379 -40.209 11.394 1.00 98.19 259 TRP A N 1
ATOM 2047 C CA . TRP A 1 259 ? 17.222 -39.680 10.685 1.00 98.19 259 TRP A CA 1
ATOM 2048 C C . TRP A 1 259 ? 15.956 -40.466 11.025 1.00 98.19 259 TRP A C 1
ATOM 2050 O O . TRP A 1 259 ? 15.964 -41.701 11.105 1.00 98.19 259 TRP A O 1
ATOM 2060 N N . LEU A 1 260 ? 14.861 -39.740 11.220 1.00 98.00 260 LEU A N 1
ATOM 2061 C CA . LEU A 1 260 ? 13.524 -40.241 11.519 1.00 98.00 260 LEU A CA 1
ATOM 2062 C C . LEU A 1 260 ? 12.657 -40.231 10.261 1.00 98.00 260 LEU A C 1
ATOM 2064 O O . LEU A 1 260 ? 12.871 -39.417 9.365 1.00 98.00 260 LEU A O 1
ATOM 2068 N N . CYS A 1 261 ? 11.641 -41.094 10.226 1.00 98.25 261 CYS A N 1
ATOM 2069 C CA . CYS A 1 261 ? 10.626 -41.087 9.176 1.00 98.25 261 CYS A CA 1
ATOM 2070 C C . CYS A 1 261 ? 9.220 -40.897 9.751 1.00 98.25 261 CYS A C 1
ATOM 2072 O O . CYS A 1 261 ? 8.824 -41.569 10.708 1.00 98.25 261 CYS A O 1
ATOM 2074 N N . TYR A 1 262 ? 8.442 -40.028 9.110 1.00 98.56 262 TYR A N 1
ATOM 2075 C CA . TYR A 1 262 ? 7.012 -39.854 9.346 1.00 98.56 262 TYR A CA 1
ATOM 2076 C C . TYR A 1 262 ? 6.248 -40.007 8.036 1.00 98.56 262 TYR A C 1
ATOM 2078 O O . TYR A 1 262 ? 6.778 -39.715 6.969 1.00 98.56 262 TYR A O 1
ATOM 2086 N N . SER A 1 263 ? 4.982 -40.413 8.101 1.00 98.31 263 SER A N 1
ATOM 2087 C CA . SER A 1 263 ? 4.113 -40.446 6.921 1.00 98.31 263 SER A CA 1
ATOM 2088 C C . SER A 1 263 ? 2.761 -39.792 7.155 1.00 98.31 263 SER A C 1
ATOM 2090 O O . SER A 1 263 ? 2.178 -39.944 8.230 1.00 98.31 263 SER A O 1
ATOM 2092 N N . SER A 1 264 ? 2.215 -39.155 6.122 1.00 98.00 264 SER A N 1
ATOM 2093 C CA . SER A 1 264 ? 0.877 -38.565 6.131 1.00 98.00 264 SER A CA 1
ATOM 2094 C C . SER A 1 264 ? 0.141 -38.802 4.815 1.00 98.00 264 SER A C 1
ATOM 2096 O O . SER A 1 264 ? 0.742 -38.900 3.748 1.00 98.00 264 SER A O 1
ATOM 2098 N N . THR A 1 265 ? -1.189 -38.858 4.876 1.00 97.44 265 THR A N 1
ATOM 2099 C CA . THR A 1 265 ? -2.052 -38.869 3.682 1.00 97.44 265 THR A CA 1
ATOM 2100 C C . THR A 1 265 ? -2.764 -37.532 3.454 1.00 97.44 265 THR A C 1
ATOM 2102 O O . THR A 1 265 ? -3.505 -37.397 2.476 1.00 97.44 265 THR A O 1
ATOM 2105 N N . ASP A 1 266 ? -2.555 -36.530 4.312 1.00 92.81 266 ASP A N 1
ATOM 2106 C CA . ASP A 1 266 ? -3.246 -35.234 4.251 1.00 92.81 266 ASP A CA 1
ATOM 2107 C C . ASP A 1 266 ? -2.394 -34.014 4.655 1.00 92.81 266 ASP A C 1
ATOM 2109 O O . ASP A 1 266 ? -2.922 -32.900 4.657 1.00 92.81 266 ASP A O 1
ATOM 2113 N N . MET A 1 267 ? -1.102 -34.208 4.955 1.00 94.69 267 MET A N 1
ATOM 2114 C CA . MET A 1 267 ? -0.154 -33.208 5.482 1.00 94.69 267 MET A CA 1
ATOM 2115 C C . MET A 1 267 ? -0.479 -32.674 6.887 1.00 94.69 267 MET A C 1
ATOM 2117 O O . MET A 1 267 ? 0.231 -31.809 7.395 1.00 94.69 267 MET A O 1
ATOM 2121 N N . LYS A 1 268 ? -1.535 -33.171 7.539 1.00 91.81 268 LYS A N 1
ATOM 2122 C CA . LYS A 1 268 ? -2.018 -32.667 8.834 1.00 91.81 268 LYS A CA 1
ATOM 2123 C C . LYS A 1 268 ? -1.884 -33.686 9.950 1.00 91.81 268 LYS A C 1
ATOM 2125 O O . LYS A 1 268 ? -1.561 -33.309 11.072 1.00 91.81 268 LYS A O 1
ATOM 2130 N N . HIS A 1 269 ? -2.140 -34.951 9.643 1.00 93.56 269 HIS A N 1
ATOM 2131 C CA . HIS A 1 269 ? -2.024 -36.062 10.574 1.00 93.56 269 HIS A CA 1
ATOM 2132 C C . HIS A 1 269 ? -0.838 -36.930 10.168 1.00 93.56 269 HIS A C 1
ATOM 2134 O O . HIS A 1 269 ? -0.769 -37.406 9.031 1.00 93.56 269 HIS A O 1
ATOM 2140 N N . TRP A 1 270 ? 0.088 -37.132 11.101 1.00 96.19 270 TRP A N 1
ATOM 2141 C CA . TRP A 1 270 ? 1.362 -37.799 10.858 1.00 96.19 270 TRP A CA 1
ATOM 2142 C C . TRP A 1 270 ? 1.476 -39.081 11.682 1.00 96.19 270 TRP A C 1
ATOM 2144 O O . TRP A 1 270 ? 1.074 -39.130 12.841 1.00 96.19 270 TRP A O 1
ATOM 2154 N N . THR A 1 271 ? 2.012 -40.131 11.064 1.00 97.62 271 THR A N 1
ATOM 2155 C CA . THR A 1 271 ? 2.373 -41.399 11.711 1.00 97.62 271 THR A CA 1
ATOM 2156 C C . THR A 1 271 ? 3.890 -41.479 11.798 1.00 97.62 271 THR A C 1
ATOM 2158 O O . THR A 1 271 ? 4.545 -41.416 10.761 1.00 97.62 271 THR A O 1
ATOM 2161 N N . ALA A 1 272 ? 4.437 -41.609 13.006 1.00 97.38 272 ALA A N 1
ATOM 2162 C CA . ALA A 1 272 ? 5.869 -41.788 13.226 1.00 97.38 272 ALA A CA 1
ATOM 2163 C C . ALA A 1 272 ? 6.282 -43.251 12.990 1.00 97.38 272 ALA A C 1
ATOM 2165 O O . ALA A 1 272 ? 5.651 -44.167 13.521 1.00 97.38 272 ALA A O 1
ATOM 2166 N N . HIS A 1 273 ? 7.361 -43.462 12.234 1.00 97.31 273 HIS A N 1
ATOM 2167 C CA . HIS A 1 273 ? 7.977 -44.779 11.998 1.00 97.31 273 HIS A CA 1
ATOM 2168 C C . HIS A 1 273 ? 9.274 -44.974 12.797 1.00 97.31 273 HIS A C 1
ATOM 2170 O O . HIS A 1 273 ? 9.797 -46.083 12.868 1.00 97.31 273 HIS A O 1
ATOM 2176 N N . GLY A 1 274 ? 9.767 -43.910 13.441 1.00 95.31 274 GLY A N 1
ATOM 2177 C CA . GLY A 1 274 ? 11.008 -43.913 14.213 1.00 95.31 274 GLY A CA 1
ATOM 2178 C C . GLY A 1 274 ? 12.263 -43.768 13.342 1.00 95.31 274 GLY A C 1
ATOM 2179 O O . GLY A 1 274 ? 12.166 -43.342 12.187 1.00 95.31 274 GLY A O 1
ATOM 2180 N N . PRO A 1 275 ? 13.453 -44.072 13.896 1.00 96.75 275 PRO A N 1
ATOM 2181 C CA . PRO A 1 275 ? 14.711 -43.986 13.164 1.00 96.75 275 PRO A CA 1
ATOM 2182 C C . PRO A 1 275 ? 14.798 -44.985 12.011 1.00 96.75 275 PRO A C 1
ATOM 2184 O O . PRO A 1 275 ? 14.599 -46.183 12.220 1.00 96.75 275 PRO A O 1
ATOM 2187 N N . VAL A 1 276 ? 15.172 -44.501 10.828 1.00 97.69 276 VAL A N 1
ATOM 2188 C CA . VAL A 1 276 ? 15.287 -45.321 9.607 1.00 97.69 276 VAL A CA 1
ATOM 2189 C C . VAL A 1 276 ? 16.725 -45.499 9.113 1.00 97.69 276 VAL A C 1
ATOM 2191 O O . VAL A 1 276 ? 16.983 -46.431 8.352 1.00 97.69 276 VAL A O 1
ATOM 2194 N N . LEU A 1 277 ? 17.647 -44.644 9.570 1.00 97.94 277 LEU A N 1
ATOM 2195 C CA . LEU A 1 277 ? 19.083 -44.675 9.270 1.00 97.94 277 LEU A CA 1
ATOM 2196 C C . LEU A 1 277 ? 19.872 -43.997 10.400 1.00 97.94 277 LEU A C 1
ATOM 2198 O O . LEU A 1 277 ? 19.385 -43.021 10.977 1.00 97.94 277 LEU A O 1
ATOM 2202 N N . LYS A 1 278 ? 21.078 -44.480 10.722 1.00 97.62 278 LYS A N 1
ATOM 2203 C CA . LYS A 1 278 ? 21.968 -43.869 11.725 1.00 97.62 278 LYS A CA 1
ATOM 2204 C C . LYS A 1 278 ? 23.301 -43.479 11.098 1.00 97.62 278 LYS A C 1
ATOM 2206 O O . LYS A 1 278 ? 23.833 -44.222 10.280 1.00 97.62 278 LYS A O 1
ATOM 2211 N N . ALA A 1 279 ? 23.906 -42.387 11.569 1.00 96.56 279 ALA A N 1
ATOM 2212 C CA . ALA A 1 279 ? 25.253 -42.001 11.132 1.00 96.56 279 ALA A CA 1
ATOM 2213 C C . ALA A 1 279 ? 26.279 -43.121 11.400 1.00 96.56 279 ALA A C 1
ATOM 2215 O O . ALA A 1 279 ? 27.122 -43.427 10.565 1.00 96.56 279 ALA A O 1
ATOM 2216 N N . ALA A 1 280 ? 26.141 -43.812 12.537 1.00 95.88 280 ALA A N 1
ATOM 2217 C CA . ALA A 1 280 ? 27.013 -44.917 12.935 1.00 95.88 280 ALA A CA 1
ATOM 2218 C C . ALA A 1 280 ? 26.952 -46.160 12.022 1.00 95.88 280 ALA A C 1
ATOM 2220 O O . ALA A 1 280 ? 27.807 -47.037 12.164 1.00 95.88 280 ALA A O 1
ATOM 2221 N N . ASP A 1 281 ? 25.972 -46.253 11.115 1.00 95.69 281 ASP A N 1
ATOM 2222 C CA . ASP A 1 281 ? 25.906 -47.338 10.130 1.00 95.69 281 ASP A CA 1
ATOM 2223 C C . ASP A 1 281 ? 27.002 -47.179 9.052 1.00 95.69 281 ASP A C 1
ATOM 2225 O O . ASP A 1 281 ? 27.395 -48.163 8.424 1.00 95.69 281 ASP A O 1
ATOM 2229 N N . PHE A 1 282 ? 27.564 -45.972 8.893 1.00 96.19 282 PHE A N 1
ATOM 2230 C CA . PHE A 1 282 ? 28.697 -45.691 8.013 1.00 96.19 282 PHE A CA 1
ATOM 2231 C C . PHE A 1 282 ? 30.029 -45.814 8.783 1.00 96.19 282 PHE A C 1
ATOM 2233 O O . PHE A 1 282 ? 30.238 -45.147 9.802 1.00 96.19 282 PHE A O 1
ATOM 2240 N N . PRO A 1 283 ? 30.985 -46.644 8.321 1.00 92.12 283 PRO A N 1
ATOM 2241 C CA . PRO A 1 283 ? 32.150 -47.033 9.121 1.00 92.12 283 PRO A CA 1
ATOM 2242 C C . PRO A 1 283 ? 33.098 -45.871 9.461 1.00 92.12 283 PRO A C 1
ATOM 2244 O O . PRO A 1 283 ? 33.739 -45.893 10.519 1.00 92.12 283 PRO A O 1
ATOM 2247 N N . TYR A 1 284 ? 33.172 -44.848 8.608 1.00 93.62 284 TYR A N 1
ATOM 2248 C CA . TYR A 1 284 ? 34.028 -43.669 8.783 1.00 93.62 284 TYR A CA 1
ATOM 2249 C C . TYR A 1 284 ? 33.345 -42.500 9.515 1.00 93.62 284 TYR A C 1
ATOM 2251 O O . TYR A 1 284 ? 34.042 -41.566 9.920 1.00 93.62 284 TYR A O 1
ATOM 2259 N N . ALA A 1 285 ? 32.023 -42.556 9.715 1.00 95.38 285 ALA A N 1
ATOM 2260 C CA . ALA A 1 285 ? 31.231 -41.415 10.163 1.00 95.38 285 ALA A CA 1
ATOM 2261 C C . ALA A 1 285 ? 31.127 -41.288 11.689 1.00 95.38 285 ALA A C 1
ATOM 2263 O O . ALA A 1 285 ? 31.056 -42.281 12.422 1.00 95.38 285 ALA A O 1
ATOM 2264 N N . SER A 1 286 ? 31.109 -40.055 12.187 1.00 94.94 286 SER A N 1
ATOM 2265 C CA . SER A 1 286 ? 30.884 -39.767 13.602 1.00 94.94 286 SER A CA 1
ATOM 2266 C C . SER A 1 286 ? 29.477 -40.222 14.030 1.00 94.94 286 SER A C 1
ATOM 2268 O O . SER A 1 286 ? 28.504 -39.882 13.359 1.00 94.94 286 SER A O 1
ATOM 2270 N N . PRO A 1 287 ? 29.308 -40.948 15.156 1.00 92.75 287 PRO A N 1
ATOM 2271 C CA . PRO A 1 287 ? 27.998 -41.451 15.586 1.00 92.75 287 PRO A CA 1
ATOM 2272 C C . PRO A 1 287 ? 26.917 -40.391 15.851 1.00 92.75 287 PRO A C 1
ATOM 2274 O O . PRO A 1 287 ? 25.753 -40.766 15.969 1.00 92.75 287 PRO A O 1
ATOM 2277 N N . GLY A 1 288 ? 27.295 -39.117 15.998 1.00 91.50 288 GLY A N 1
ATOM 2278 C CA . GLY A 1 288 ? 26.395 -37.976 16.217 1.00 91.50 288 GLY A CA 1
ATOM 2279 C C . GLY A 1 288 ? 26.475 -36.898 15.131 1.00 91.50 288 GLY A C 1
ATOM 2280 O O . GLY A 1 288 ? 25.991 -35.795 15.364 1.00 91.50 288 GLY A O 1
ATOM 2281 N N . GLY A 1 289 ? 27.124 -37.194 14.001 1.00 91.19 289 GLY A N 1
ATOM 2282 C CA . GLY A 1 289 ? 27.386 -36.234 12.926 1.00 91.19 289 GLY A CA 1
ATOM 2283 C C . GLY A 1 289 ? 26.554 -36.490 11.675 1.00 91.19 289 GLY A C 1
ATOM 2284 O O . GLY A 1 289 ? 27.125 -36.598 10.596 1.00 91.19 289 GLY A O 1
ATOM 2285 N N . SER A 1 290 ? 25.237 -36.686 11.809 1.00 94.12 290 SER A N 1
ATOM 2286 C CA . SER A 1 290 ? 24.321 -36.642 10.659 1.00 94.12 290 SER A CA 1
ATOM 2287 C C . SER A 1 290 ? 23.834 -35.220 10.396 1.00 94.12 290 SER A C 1
ATOM 2289 O O . SER A 1 290 ? 23.489 -34.530 11.348 1.00 94.12 290 SER A O 1
ATOM 2291 N N . TRP A 1 291 ? 23.689 -34.840 9.131 1.00 95.31 291 TRP A N 1
ATOM 2292 C CA . TRP A 1 291 ? 23.156 -33.535 8.709 1.00 95.31 291 TRP A CA 1
ATOM 2293 C C . TRP A 1 291 ? 21.983 -33.717 7.730 1.00 95.31 291 TRP A C 1
ATOM 2295 O O . TRP A 1 291 ? 21.362 -34.788 7.720 1.00 95.31 291 TRP A O 1
ATOM 2305 N N . ALA A 1 292 ? 21.640 -32.707 6.921 1.00 95.88 292 ALA A N 1
ATOM 2306 C CA . ALA A 1 292 ? 20.540 -32.814 5.968 1.00 95.88 292 ALA A CA 1
ATOM 2307 C C . ALA A 1 292 ? 20.750 -33.959 4.961 1.00 95.88 292 ALA A C 1
ATOM 2309 O O . ALA A 1 292 ? 21.862 -34.434 4.702 1.00 95.88 292 ALA A O 1
ATOM 2310 N N . GLY A 1 293 ? 19.649 -34.427 4.384 1.00 95.75 293 GLY A N 1
ATOM 2311 C CA . GLY A 1 293 ? 19.681 -35.447 3.347 1.00 95.75 293 GLY A CA 1
ATOM 2312 C C . GLY A 1 293 ? 18.329 -35.611 2.676 1.00 95.75 293 GLY A C 1
ATOM 2313 O O . GLY A 1 293 ? 17.323 -35.179 3.222 1.00 95.75 293 GLY A O 1
ATOM 2314 N N . GLN A 1 294 ? 18.278 -36.291 1.532 1.00 97.25 294 GLN A N 1
ATOM 2315 C CA . GLN A 1 294 ? 17.055 -36.484 0.752 1.00 97.25 294 GLN A CA 1
ATOM 2316 C C . GLN A 1 294 ? 16.867 -37.940 0.316 1.00 97.25 294 GLN A C 1
ATOM 2318 O O . GLN A 1 294 ? 17.809 -38.610 -0.110 1.00 97.25 294 GLN A O 1
ATOM 2323 N N . VAL A 1 295 ? 15.615 -38.413 0.365 1.00 97.81 295 VAL A N 1
ATOM 2324 C CA . VAL A 1 295 ? 15.207 -39.711 -0.190 1.00 97.81 295 VAL A CA 1
ATOM 2325 C C . VAL A 1 295 ? 14.559 -39.547 -1.563 1.00 97.81 295 VAL A C 1
ATOM 2327 O O . VAL A 1 295 ? 13.617 -38.767 -1.725 1.00 97.81 295 VAL A O 1
ATOM 2330 N N . VAL A 1 296 ? 15.010 -40.348 -2.530 1.00 96.69 296 VAL A N 1
ATOM 2331 C CA . VAL A 1 296 ? 14.441 -40.431 -3.883 1.00 96.69 296 VAL A CA 1
ATOM 2332 C C . VAL A 1 296 ? 14.137 -41.885 -4.249 1.00 96.69 296 VAL A C 1
ATOM 2334 O O . VAL A 1 296 ? 14.928 -42.790 -3.980 1.00 96.69 296 VAL A O 1
ATOM 2337 N N . GLU A 1 297 ? 12.975 -42.121 -4.860 1.00 96.00 297 GLU A N 1
ATOM 2338 C CA . GLU A 1 297 ? 12.582 -43.435 -5.378 1.00 96.00 297 GLU A CA 1
ATOM 2339 C C . GLU A 1 297 ? 13.114 -43.642 -6.805 1.00 96.00 297 GLU A C 1
ATOM 2341 O O . GLU A 1 297 ? 12.971 -42.777 -7.671 1.00 96.00 297 GLU A O 1
ATOM 2346 N N . ARG A 1 298 ? 13.683 -44.821 -7.070 1.00 95.19 298 ARG A N 1
ATOM 2347 C CA . ARG A 1 298 ? 14.086 -45.272 -8.405 1.00 95.19 298 ARG A CA 1
ATOM 2348 C C . ARG A 1 298 ? 13.868 -46.778 -8.517 1.00 95.19 298 ARG A C 1
ATOM 2350 O O . ARG A 1 298 ? 14.392 -47.539 -7.710 1.00 95.19 298 ARG A O 1
ATOM 2357 N N . ASP A 1 299 ? 13.110 -47.205 -9.526 1.00 92.81 299 ASP A N 1
ATOM 2358 C CA . ASP A 1 299 ? 12.893 -48.621 -9.866 1.00 92.81 299 ASP A CA 1
ATOM 2359 C C . ASP A 1 299 ? 12.438 -49.497 -8.674 1.00 92.81 299 ASP A C 1
ATOM 2361 O O . ASP A 1 299 ? 12.872 -50.639 -8.511 1.00 92.81 299 ASP A O 1
ATOM 2365 N N . GLY A 1 300 ? 11.557 -48.957 -7.820 1.00 93.44 300 GLY A N 1
ATOM 2366 C CA . GLY A 1 300 ? 11.013 -49.647 -6.642 1.00 93.44 300 GLY A CA 1
ATOM 2367 C C . GLY A 1 300 ? 11.964 -49.730 -5.442 1.00 93.44 300 GLY A C 1
ATOM 2368 O O . GLY A 1 300 ? 11.659 -50.428 -4.476 1.00 93.44 300 GLY A O 1
ATOM 2369 N N . LYS A 1 301 ? 13.106 -49.035 -5.494 1.00 97.31 301 LYS A N 1
ATOM 2370 C CA . LYS A 1 301 ? 14.048 -48.858 -4.383 1.00 97.31 301 LYS A CA 1
ATOM 2371 C C . LYS A 1 301 ? 14.105 -47.398 -3.952 1.00 97.31 301 LYS A C 1
ATOM 2373 O O . LYS A 1 301 ? 13.853 -46.493 -4.746 1.00 97.31 301 LYS A O 1
ATOM 2378 N N . PHE A 1 302 ? 14.483 -47.176 -2.700 1.00 98.06 302 PHE A N 1
ATOM 2379 C CA . PHE A 1 302 ? 14.574 -45.854 -2.086 1.00 98.06 302 PHE A CA 1
ATOM 2380 C C . PHE A 1 302 ? 16.028 -45.559 -1.745 1.00 98.06 302 PHE A C 1
ATOM 2382 O O . PHE A 1 302 ? 16.644 -46.312 -0.992 1.00 98.06 302 PHE A O 1
ATOM 2389 N N . TYR A 1 303 ? 16.564 -44.478 -2.302 1.00 98.50 303 TYR A N 1
ATOM 2390 C CA . TYR A 1 303 ? 17.947 -44.046 -2.125 1.00 98.50 303 TYR A CA 1
ATOM 2391 C C . TYR A 1 303 ? 17.970 -42.811 -1.234 1.00 98.50 303 TYR A C 1
ATOM 2393 O O . TYR A 1 303 ? 17.336 -41.812 -1.567 1.00 98.50 303 TYR A O 1
ATOM 2401 N N . TYR A 1 304 ? 18.664 -42.896 -0.102 1.00 98.38 304 TYR A N 1
ATOM 2402 C CA . TYR A 1 304 ? 18.794 -41.826 0.879 1.00 98.38 304 TYR A CA 1
ATOM 2403 C C . TYR A 1 304 ? 20.201 -41.233 0.803 1.00 98.38 304 TYR A C 1
ATOM 2405 O O . TYR A 1 304 ? 21.154 -41.850 1.275 1.00 98.38 304 TYR A O 1
ATOM 2413 N N . TYR A 1 305 ? 20.314 -40.052 0.199 1.00 98.50 305 TYR A N 1
ATOM 2414 C CA . TYR A 1 305 ? 21.542 -39.263 0.158 1.00 98.50 305 TYR A CA 1
ATOM 2415 C C . TYR A 1 305 ? 21.666 -38.462 1.442 1.00 98.50 305 TYR A C 1
ATOM 2417 O O . TYR A 1 305 ? 20.717 -37.781 1.826 1.00 98.50 305 TYR A O 1
ATOM 2425 N N . VAL A 1 306 ? 22.806 -38.565 2.111 1.00 97.81 306 VAL A N 1
ATOM 2426 C CA . VAL A 1 306 ? 23.004 -38.018 3.452 1.00 97.81 306 VAL A CA 1
ATOM 2427 C C . VAL A 1 306 ? 24.371 -37.384 3.607 1.00 97.81 306 VAL A C 1
ATOM 2429 O O . VAL A 1 306 ? 25.354 -37.880 3.058 1.00 97.81 306 VAL A O 1
ATOM 2432 N N . THR A 1 307 ? 24.420 -36.340 4.425 1.00 97.56 307 THR A N 1
ATOM 2433 C CA . THR A 1 307 ? 25.659 -35.697 4.860 1.00 97.56 307 THR A CA 1
ATOM 2434 C C . THR A 1 307 ? 26.116 -36.250 6.209 1.00 97.56 307 THR A C 1
ATOM 2436 O O . THR A 1 307 ? 25.310 -36.462 7.125 1.00 97.56 307 THR A O 1
ATOM 2439 N N . LEU A 1 308 ? 27.420 -36.505 6.322 1.00 96.44 308 LEU A N 1
ATOM 2440 C CA . LEU A 1 308 ? 28.063 -37.166 7.454 1.00 96.44 308 LEU A CA 1
ATOM 2441 C C . LEU A 1 308 ? 29.367 -36.457 7.845 1.00 96.44 308 LEU A C 1
ATOM 2443 O O . LEU A 1 308 ? 30.207 -36.180 6.990 1.00 96.44 308 LEU A O 1
ATOM 2447 N N . ASP A 1 309 ? 29.595 -36.279 9.145 1.00 94.56 309 ASP A N 1
ATOM 2448 C CA . ASP A 1 309 ? 30.910 -35.897 9.674 1.00 94.56 309 ASP A CA 1
ATOM 2449 C C . ASP A 1 309 ? 31.859 -37.090 9.703 1.00 94.56 309 ASP A C 1
ATOM 2451 O O . ASP A 1 309 ? 31.482 -38.202 10.093 1.00 94.56 309 ASP A O 1
ATOM 2455 N N . TYR A 1 310 ? 33.139 -36.852 9.430 1.00 93.25 310 TYR A N 1
ATOM 2456 C CA . TYR A 1 310 ? 34.170 -37.846 9.709 1.00 93.25 310 TYR A CA 1
ATOM 2457 C C . TYR A 1 310 ? 34.480 -37.957 11.208 1.00 93.25 310 TYR A C 1
ATOM 2459 O O . TYR A 1 310 ? 34.462 -36.988 11.960 1.00 93.25 310 TYR A O 1
ATOM 2467 N N . LYS A 1 311 ? 34.878 -39.157 11.658 1.00 92.38 311 LYS A N 1
ATOM 2468 C CA . LYS A 1 311 ? 35.331 -39.378 13.051 1.00 92.38 311 LYS A CA 1
ATOM 2469 C C . LYS A 1 311 ? 36.605 -38.614 13.425 1.00 92.38 311 LYS A C 1
ATOM 2471 O O . LYS A 1 311 ? 36.792 -38.283 14.590 1.00 92.38 311 LYS A O 1
ATOM 2476 N N . ASN A 1 312 ? 37.516 -38.435 12.467 1.00 90.25 312 ASN A N 1
ATOM 2477 C CA . ASN A 1 312 ? 38.919 -38.089 12.738 1.00 90.25 312 ASN A CA 1
ATOM 2478 C C . ASN A 1 312 ? 39.407 -36.831 12.002 1.00 90.25 312 ASN A C 1
ATOM 2480 O O . ASN A 1 312 ? 40.603 -36.547 12.044 1.00 90.25 312 ASN A O 1
ATOM 2484 N N . LYS A 1 313 ? 38.528 -36.122 11.289 1.00 88.56 313 LYS A N 1
ATOM 2485 C CA . LYS A 1 313 ? 38.879 -34.933 10.506 1.00 88.56 313 LYS A CA 1
ATOM 2486 C C . LYS A 1 313 ? 37.654 -34.001 10.370 1.00 88.56 313 LYS A C 1
ATOM 2488 O O . LYS A 1 313 ? 36.544 -34.511 10.512 1.00 88.56 313 LYS A O 1
ATOM 2493 N N . PRO A 1 314 ? 37.843 -32.677 10.218 1.00 82.69 314 PRO A N 1
ATOM 2494 C CA . PRO A 1 314 ? 36.763 -31.685 10.292 1.00 82.69 314 PRO A CA 1
ATOM 2495 C C . PRO A 1 314 ? 35.901 -31.561 9.024 1.00 82.69 314 PRO A C 1
ATOM 2497 O O . PRO A 1 314 ? 34.888 -30.876 9.070 1.00 82.69 314 PRO A O 1
ATOM 2500 N N . GLU A 1 315 ? 36.315 -32.172 7.914 1.00 88.62 315 GLU A N 1
ATOM 2501 C CA . GLU A 1 315 ? 35.585 -32.202 6.642 1.00 88.62 315 GLU A CA 1
ATOM 2502 C C . GLU A 1 315 ? 34.232 -32.929 6.758 1.00 88.62 315 GLU A C 1
ATOM 2504 O O . GLU A 1 315 ? 34.025 -33.747 7.664 1.00 88.62 315 GLU A O 1
ATOM 2509 N N . HIS A 1 316 ? 33.349 -32.702 5.783 1.00 92.00 316 HIS A N 1
ATOM 2510 C CA . HIS A 1 316 ? 32.107 -33.463 5.618 1.00 92.00 316 HIS A CA 1
ATOM 2511 C C . HIS A 1 316 ? 32.210 -34.440 4.438 1.00 92.00 316 HIS A C 1
ATOM 2513 O O . HIS A 1 316 ? 33.158 -34.427 3.646 1.00 92.00 316 HIS A O 1
ATOM 2519 N N . ALA A 1 317 ? 31.258 -35.363 4.360 1.00 94.88 317 ALA A N 1
ATOM 2520 C CA . ALA A 1 317 ? 31.103 -36.278 3.242 1.00 94.88 317 ALA A CA 1
ATOM 2521 C C . ALA A 1 317 ? 29.626 -36.500 2.930 1.00 94.88 317 ALA A C 1
ATOM 2523 O O . ALA A 1 317 ? 28.808 -36.622 3.844 1.00 94.88 317 ALA A O 1
ATOM 2524 N N . ILE A 1 318 ? 29.317 -36.667 1.645 1.00 97.88 318 ILE A N 1
ATOM 2525 C CA . ILE A 1 318 ? 27.999 -37.112 1.189 1.00 97.88 318 ILE A CA 1
ATOM 2526 C C . ILE A 1 318 ? 28.095 -38.580 0.781 1.00 97.88 318 ILE A C 1
ATOM 2528 O O . ILE A 1 318 ? 29.001 -38.977 0.044 1.00 97.88 318 ILE A O 1
ATOM 2532 N N . ASP A 1 319 ? 27.153 -39.398 1.240 1.00 97.75 319 ASP A N 1
ATOM 2533 C CA . ASP A 1 319 ? 27.027 -40.800 0.834 1.00 97.75 319 ASP A CA 1
ATOM 2534 C C . ASP A 1 319 ? 25.556 -41.200 0.661 1.00 97.75 319 ASP A C 1
ATOM 2536 O O . ASP A 1 319 ? 24.643 -40.406 0.888 1.00 97.75 319 ASP A O 1
ATOM 2540 N N . VAL A 1 320 ? 25.319 -42.429 0.207 1.00 98.25 320 VAL A N 1
ATOM 2541 C CA . VAL A 1 320 ? 24.000 -42.947 -0.145 1.00 98.25 320 VAL A CA 1
ATOM 2542 C C . VAL A 1 320 ? 23.714 -44.279 0.547 1.00 98.25 320 VAL A C 1
ATOM 2544 O O . VAL A 1 320 ? 24.489 -45.236 0.488 1.00 98.25 320 VAL A O 1
ATOM 2547 N N . ALA A 1 321 ? 22.545 -44.367 1.177 1.00 98.38 321 ALA A N 1
ATOM 2548 C CA . ALA A 1 321 ? 21.964 -45.605 1.682 1.00 98.38 321 ALA A CA 1
ATOM 2549 C C . ALA A 1 321 ? 20.780 -46.047 0.809 1.00 98.38 321 ALA A C 1
ATOM 2551 O O . ALA A 1 321 ? 20.168 -45.238 0.119 1.00 98.38 321 ALA A O 1
ATOM 2552 N N . VAL A 1 322 ? 20.436 -47.334 0.836 1.00 98.31 322 VAL A N 1
ATOM 2553 C CA . VAL A 1 322 ? 19.338 -47.906 0.044 1.00 98.31 322 VAL A CA 1
ATOM 2554 C C . VAL A 1 322 ? 18.392 -48.735 0.913 1.00 98.31 322 VAL A C 1
ATOM 2556 O O . VAL A 1 322 ? 18.824 -49.378 1.872 1.00 98.31 322 VAL A O 1
ATOM 2559 N N . SER A 1 323 ? 17.102 -48.733 0.574 1.00 98.25 323 SER A N 1
ATOM 2560 C CA . SER A 1 323 ? 16.093 -49.635 1.135 1.00 98.25 323 SER A CA 1
ATOM 2561 C C . SER A 1 323 ? 15.109 -50.123 0.070 1.00 98.25 323 SER A C 1
ATOM 2563 O O . SER A 1 323 ? 14.882 -49.457 -0.941 1.00 98.25 323 SER A O 1
ATOM 2565 N N . ASP A 1 324 ? 14.486 -51.272 0.330 1.00 97.38 324 ASP A N 1
ATOM 2566 C CA . ASP A 1 324 ? 13.341 -51.794 -0.433 1.00 97.38 324 ASP A CA 1
ATOM 2567 C C . ASP A 1 324 ? 11.993 -51.242 0.082 1.00 97.38 324 ASP A C 1
ATOM 2569 O O . ASP A 1 324 ? 10.936 -51.571 -0.451 1.00 97.38 324 ASP A O 1
ATOM 2573 N N . SER A 1 325 ? 12.011 -50.417 1.138 1.00 96.75 325 SER A N 1
ATOM 2574 C CA . SER A 1 325 ? 10.823 -49.816 1.753 1.00 96.75 325 SER A CA 1
ATOM 2575 C C . SER A 1 325 ? 11.043 -48.328 2.031 1.00 96.75 325 SER A C 1
ATOM 2577 O O . SER A 1 325 ? 12.116 -47.960 2.515 1.00 96.75 325 SER A O 1
ATOM 2579 N N . PRO A 1 326 ? 10.033 -47.458 1.836 1.00 95.50 326 PRO A N 1
ATOM 2580 C CA . PRO A 1 326 ? 10.175 -46.044 2.166 1.00 95.50 326 PRO A CA 1
ATOM 2581 C C . PRO A 1 326 ? 10.343 -45.814 3.672 1.00 95.50 326 PRO A C 1
ATOM 2583 O O . PRO A 1 326 ? 10.954 -44.838 4.086 1.00 95.50 326 PRO A O 1
ATOM 2586 N N . THR A 1 327 ? 9.870 -46.719 4.527 1.00 96.69 327 THR A N 1
ATOM 2587 C CA . THR A 1 327 ? 10.050 -46.609 5.985 1.00 96.69 327 THR A CA 1
ATOM 2588 C C . THR A 1 327 ? 11.327 -47.296 6.478 1.00 96.69 327 THR A C 1
ATOM 2590 O O . THR A 1 327 ? 11.473 -47.523 7.677 1.00 96.69 327 THR A O 1
ATOM 2593 N N . GLY A 1 328 ? 12.236 -47.669 5.572 1.00 93.38 328 GLY A N 1
ATOM 2594 C CA . GLY A 1 328 ? 13.475 -48.358 5.905 1.00 93.38 328 GLY A CA 1
ATOM 2595 C C . GLY A 1 328 ? 13.281 -49.806 6.400 1.00 93.38 328 GLY A C 1
ATOM 2596 O O . GLY A 1 328 ? 12.217 -50.404 6.196 1.00 93.38 328 GLY A O 1
ATOM 2597 N N . PRO A 1 329 ? 14.306 -50.383 7.058 1.00 94.88 329 PRO A N 1
ATOM 2598 C CA . PRO A 1 329 ? 15.592 -49.751 7.370 1.00 94.88 329 PRO A CA 1
ATOM 2599 C C . PRO A 1 329 ? 16.418 -49.484 6.106 1.00 94.88 329 PRO A C 1
ATOM 2601 O O . PRO A 1 329 ? 16.361 -50.257 5.148 1.00 94.88 329 PRO A O 1
ATOM 2604 N N . PHE A 1 330 ? 17.169 -48.387 6.101 1.00 98.06 330 PHE A N 1
ATOM 2605 C CA . PHE A 1 330 ? 18.159 -48.095 5.066 1.00 98.06 330 PHE A CA 1
ATOM 2606 C C . PHE A 1 330 ? 19.523 -48.659 5.472 1.00 98.06 330 PHE A C 1
ATOM 2608 O O . PHE A 1 330 ? 19.878 -48.660 6.649 1.00 98.06 330 PHE A O 1
ATOM 2615 N N . THR A 1 331 ? 20.295 -49.125 4.494 1.00 97.06 331 THR A N 1
ATOM 2616 C CA . THR A 1 331 ? 21.675 -49.601 4.691 1.00 97.06 331 THR A CA 1
ATOM 2617 C C . THR A 1 331 ? 22.616 -48.907 3.711 1.00 97.06 331 THR A C 1
ATOM 2619 O O . THR A 1 331 ? 22.189 -48.707 2.570 1.00 97.06 331 THR A O 1
ATOM 2622 N N . PRO A 1 332 ? 23.870 -48.577 4.087 1.00 97.56 332 PRO A N 1
ATOM 2623 C CA . PRO A 1 332 ? 24.844 -47.993 3.162 1.00 97.56 332 PRO A CA 1
ATOM 2624 C C . PRO A 1 332 ? 24.907 -48.777 1.848 1.00 97.56 332 PRO A C 1
ATOM 2626 O O . PRO A 1 332 ? 25.055 -50.001 1.854 1.00 97.56 332 PRO A O 1
ATOM 2629 N N . ALA A 1 333 ? 24.741 -48.089 0.719 1.00 96.69 333 ALA A N 1
ATOM 2630 C CA . ALA A 1 333 ? 24.650 -48.739 -0.586 1.00 96.69 333 ALA A CA 1
ATOM 2631 C C . ALA A 1 333 ? 26.038 -49.037 -1.181 1.00 96.69 333 ALA A C 1
ATOM 2633 O O . ALA A 1 333 ? 26.176 -49.912 -2.040 1.00 96.69 333 ALA A O 1
ATOM 2634 N N . ARG A 1 334 ? 27.074 -48.334 -0.707 1.00 94.31 334 ARG A N 1
ATOM 2635 C CA . ARG A 1 334 ? 28.462 -48.504 -1.136 1.00 94.31 334 ARG A CA 1
ATOM 2636 C C . ARG A 1 334 ? 29.191 -49.547 -0.291 1.00 94.31 334 ARG A C 1
ATOM 2638 O O . ARG A 1 334 ? 29.529 -49.331 0.868 1.00 94.31 334 ARG A O 1
ATOM 2645 N N . ILE A 1 335 ? 29.461 -50.700 -0.902 1.00 89.12 335 ILE A N 1
ATOM 2646 C CA . ILE A 1 335 ? 30.098 -51.854 -0.237 1.00 89.12 335 ILE A CA 1
ATOM 2647 C C . ILE A 1 335 ? 31.595 -51.614 0.028 1.00 89.12 335 ILE A C 1
ATOM 2649 O O . ILE A 1 335 ? 32.164 -52.214 0.937 1.00 89.12 335 ILE A O 1
ATOM 2653 N N . ASP A 1 336 ? 32.235 -50.732 -0.743 1.00 89.94 336 ASP A N 1
ATOM 2654 C CA . ASP A 1 336 ? 33.640 -50.354 -0.549 1.00 89.94 336 ASP A CA 1
ATOM 2655 C C . ASP A 1 336 ? 33.880 -49.527 0.729 1.00 89.94 336 ASP A C 1
ATOM 2657 O O . ASP A 1 336 ? 35.028 -49.358 1.139 1.00 89.94 336 ASP A O 1
ATOM 2661 N N . GLY A 1 337 ? 32.810 -49.057 1.384 1.00 87.06 337 GLY A N 1
ATOM 2662 C CA . GLY A 1 337 ? 32.877 -48.269 2.610 1.00 87.06 337 GLY A CA 1
ATOM 2663 C C . GLY A 1 337 ? 33.454 -46.869 2.401 1.00 87.06 337 GLY A C 1
ATOM 2664 O O . GLY A 1 337 ? 33.937 -46.278 3.368 1.00 87.06 337 GLY A O 1
ATOM 2665 N N . THR A 1 338 ? 33.439 -46.364 1.164 1.00 91.12 338 THR A N 1
ATOM 2666 C CA . THR A 1 338 ? 33.920 -45.023 0.806 1.00 91.12 338 THR A CA 1
ATOM 2667 C C . THR A 1 338 ? 32.756 -44.078 0.485 1.00 91.12 338 THR A C 1
ATOM 2669 O O . THR A 1 338 ? 31.768 -44.541 -0.086 1.00 91.12 338 THR A O 1
ATOM 2672 N N . PRO A 1 339 ? 32.860 -42.776 0.814 1.00 95.50 339 PRO A N 1
ATOM 2673 C CA . PRO A 1 339 ? 31.824 -41.796 0.486 1.00 95.50 339 PRO A CA 1
ATOM 2674 C C . PRO A 1 339 ? 31.599 -41.597 -1.018 1.00 95.50 339 PRO A C 1
ATOM 2676 O O . PRO A 1 339 ? 32.468 -41.892 -1.844 1.00 95.50 339 PRO A O 1
ATOM 2679 N N . LEU A 1 340 ? 30.440 -41.037 -1.375 1.00 97.19 340 LEU A N 1
ATOM 2680 C CA . LEU A 1 340 ? 30.114 -40.632 -2.744 1.00 97.19 340 LEU A CA 1
ATOM 2681 C C . LEU A 1 340 ? 30.770 -39.3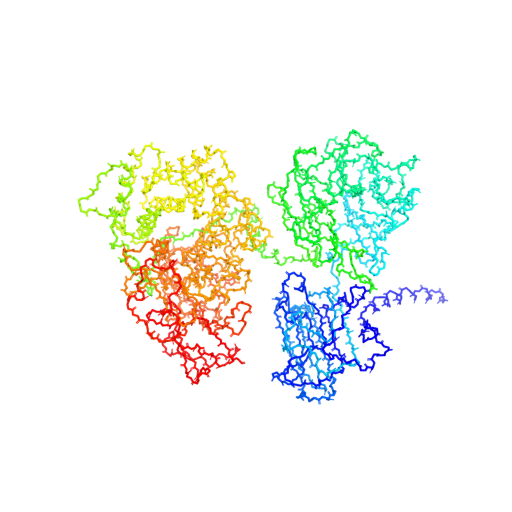07 -3.144 1.00 97.19 340 LEU A C 1
ATOM 2683 O O . LEU A 1 340 ? 31.274 -39.224 -4.262 1.00 97.19 340 LEU A O 1
ATOM 2687 N N . ILE A 1 341 ? 30.771 -38.323 -2.243 1.00 96.81 341 ILE A N 1
ATOM 2688 C CA . ILE A 1 341 ? 31.428 -37.020 -2.409 1.00 96.81 341 ILE A CA 1
ATOM 2689 C C . ILE A 1 341 ? 32.320 -36.747 -1.197 1.00 96.81 341 ILE A C 1
ATOM 2691 O O . ILE A 1 341 ? 31.962 -37.079 -0.060 1.00 96.81 341 ILE A O 1
ATOM 2695 N N . THR A 1 342 ? 33.474 -36.141 -1.453 1.00 93.69 342 THR A N 1
ATOM 2696 C CA . THR A 1 342 ? 34.476 -35.749 -0.463 1.00 93.69 342 THR A CA 1
ATOM 2697 C C . THR A 1 342 ? 35.056 -34.379 -0.813 1.00 93.69 342 THR A C 1
ATOM 2699 O O . THR A 1 342 ? 35.237 -34.103 -1.995 1.00 93.69 342 THR A O 1
ATOM 2702 N N . ASP A 1 343 ? 35.432 -33.576 0.194 1.00 87.69 343 ASP A N 1
ATOM 2703 C CA . ASP A 1 343 ? 35.887 -32.178 0.003 1.00 87.69 343 ASP A CA 1
ATOM 2704 C C . ASP A 1 343 ? 37.074 -32.010 -0.982 1.00 87.69 343 ASP A C 1
ATOM 2706 O O . ASP A 1 343 ? 37.277 -30.933 -1.544 1.00 87.69 343 ASP A O 1
ATOM 2710 N N . ASP A 1 344 ? 37.863 -33.060 -1.264 1.00 89.12 344 ASP A N 1
ATOM 2711 C CA . ASP A 1 344 ? 38.908 -33.039 -2.304 1.00 89.12 344 ASP A CA 1
ATOM 2712 C C . ASP A 1 344 ? 38.362 -33.011 -3.746 1.00 89.12 344 ASP A C 1
ATOM 2714 O O . ASP A 1 344 ? 39.113 -32.739 -4.686 1.00 89.12 344 ASP A O 1
ATOM 2718 N N . MET A 1 345 ? 37.061 -33.244 -3.926 1.00 92.88 345 MET A N 1
ATOM 2719 C CA . MET A 1 345 ? 36.350 -33.165 -5.203 1.00 92.88 345 MET A CA 1
ATOM 2720 C C . MET A 1 345 ? 35.880 -31.741 -5.540 1.00 92.88 345 MET A C 1
ATOM 2722 O O . MET A 1 345 ? 35.589 -31.472 -6.707 1.00 92.88 345 MET A O 1
ATOM 2726 N N . THR A 1 346 ? 35.858 -30.826 -4.564 1.00 92.88 346 THR A N 1
ATOM 2727 C CA . THR A 1 346 ? 35.485 -29.406 -4.725 1.00 92.88 346 THR A CA 1
ATOM 2728 C C . THR A 1 346 ? 36.600 -28.466 -4.235 1.00 92.88 346 THR A C 1
ATOM 2730 O O . THR A 1 346 ? 36.401 -27.661 -3.319 1.00 92.88 346 THR A O 1
ATOM 2733 N N . PRO A 1 347 ? 37.812 -28.539 -4.819 1.00 88.81 347 PRO A N 1
ATOM 2734 C CA . PRO A 1 347 ? 38.980 -27.807 -4.323 1.00 88.81 347 PRO A CA 1
ATOM 2735 C C . PRO A 1 347 ? 38.891 -26.282 -4.510 1.00 88.81 347 PRO A C 1
ATOM 2737 O O . PRO A 1 347 ? 39.724 -25.553 -3.975 1.00 88.81 347 PRO A O 1
ATOM 2740 N N . ASP A 1 348 ? 37.928 -25.791 -5.294 1.00 90.94 348 ASP A N 1
ATOM 2741 C CA . ASP A 1 348 ? 37.680 -24.374 -5.570 1.00 90.94 348 ASP A CA 1
ATOM 2742 C C . ASP A 1 348 ? 36.611 -23.745 -4.656 1.00 90.94 348 ASP A C 1
ATOM 2744 O O . ASP A 1 348 ? 36.200 -22.599 -4.879 1.00 90.94 348 ASP A O 1
ATOM 2748 N N . SER A 1 349 ? 36.158 -24.474 -3.631 1.00 87.94 349 SER A N 1
ATOM 2749 C CA . SER A 1 349 ? 35.256 -23.938 -2.613 1.00 87.94 349 SER A CA 1
ATOM 2750 C C . SER A 1 349 ? 35.937 -22.884 -1.745 1.00 87.94 349 SER A C 1
ATOM 2752 O O . SER A 1 349 ? 37.106 -23.009 -1.375 1.00 87.94 349 SER A O 1
ATOM 2754 N N . HIS A 1 350 ? 35.188 -21.850 -1.360 1.00 83.00 350 HIS A N 1
ATOM 2755 C CA . HIS A 1 350 ? 35.665 -20.864 -0.389 1.00 83.00 350 HIS A CA 1
ATOM 2756 C C . HIS A 1 350 ? 35.472 -21.295 1.076 1.00 83.00 350 HIS A C 1
ATOM 2758 O O . HIS A 1 350 ? 36.003 -20.634 1.973 1.00 83.00 350 HIS A O 1
ATOM 2764 N N . ARG A 1 351 ? 34.736 -22.388 1.330 1.00 84.81 351 ARG A N 1
ATOM 2765 C CA . ARG A 1 351 ? 34.577 -23.013 2.654 1.00 84.81 351 ARG A CA 1
ATOM 2766 C C . ARG A 1 351 ? 35.242 -24.391 2.644 1.00 84.81 351 ARG A C 1
ATOM 2768 O O . ARG A 1 351 ? 35.079 -25.150 1.697 1.00 84.81 351 ARG A O 1
ATOM 2775 N N . GLY A 1 352 ? 35.991 -24.716 3.700 1.00 77.44 352 GLY A N 1
ATOM 2776 C CA . GLY A 1 352 ? 36.720 -25.990 3.826 1.00 77.44 352 GLY A CA 1
ATOM 2777 C C . GLY A 1 352 ? 35.857 -27.194 4.222 1.00 77.44 352 GLY A C 1
ATOM 2778 O O . GLY A 1 352 ? 36.410 -28.229 4.560 1.00 77.44 352 GLY A O 1
ATOM 2779 N N . ASN A 1 353 ? 34.538 -27.017 4.249 1.00 84.62 353 ASN A N 1
ATOM 2780 C CA . ASN A 1 353 ? 33.522 -27.994 4.625 1.00 84.62 353 ASN A CA 1
ATOM 2781 C C . ASN A 1 353 ? 32.332 -27.872 3.647 1.00 84.62 353 ASN A C 1
ATOM 2783 O O . ASN A 1 353 ? 31.181 -27.674 4.038 1.00 84.62 353 ASN A O 1
ATOM 2787 N N . ALA A 1 354 ? 32.664 -27.853 2.354 1.00 86.31 354 ALA A N 1
ATOM 2788 C CA . ALA A 1 354 ? 31.773 -27.469 1.265 1.00 86.31 354 ALA A CA 1
ATOM 2789 C C . ALA A 1 354 ? 30.689 -28.515 1.000 1.00 86.31 354 ALA A C 1
ATOM 2791 O O . ALA A 1 354 ? 29.601 -28.167 0.550 1.00 86.31 354 ALA A O 1
ATOM 2792 N N . ASP A 1 355 ? 30.986 -29.787 1.260 1.00 93.94 355 ASP A N 1
ATOM 2793 C CA . ASP A 1 355 ? 30.178 -30.893 0.767 1.00 93.94 355 ASP A CA 1
ATOM 2794 C C . ASP A 1 355 ? 29.091 -31.339 1.751 1.00 93.94 355 ASP A C 1
ATOM 2796 O O . ASP A 1 355 ? 29.223 -32.351 2.444 1.00 93.94 355 ASP A O 1
ATOM 2800 N N . ILE A 1 356 ? 27.990 -30.578 1.784 1.00 95.88 356 ILE A N 1
ATOM 2801 C CA . ILE A 1 356 ? 26.803 -30.855 2.610 1.00 95.88 356 ILE A CA 1
ATOM 2802 C C . ILE A 1 356 ? 25.494 -30.741 1.821 1.00 95.88 356 ILE A C 1
ATOM 2804 O O . ILE A 1 356 ? 25.454 -30.206 0.716 1.00 95.88 356 ILE A O 1
ATOM 2808 N N . ASP A 1 357 ? 24.417 -31.202 2.451 1.00 97.06 357 ASP A N 1
ATOM 2809 C CA . ASP A 1 357 ? 23.018 -31.070 2.048 1.00 97.06 357 ASP A CA 1
ATOM 2810 C C . ASP A 1 357 ? 22.702 -31.485 0.600 1.00 97.06 357 ASP A C 1
ATOM 2812 O O . ASP A 1 357 ? 22.372 -30.655 -0.250 1.00 97.06 357 ASP A O 1
ATOM 2816 N N . PRO A 1 358 ? 22.786 -32.787 0.274 1.00 97.88 358 PRO A N 1
ATOM 2817 C CA . PRO A 1 358 ? 22.489 -33.259 -1.067 1.00 97.88 358 PRO A CA 1
ATOM 2818 C C . PRO A 1 358 ? 20.995 -33.185 -1.379 1.00 97.88 358 PRO A C 1
ATOM 2820 O O . PRO A 1 358 ? 20.153 -33.700 -0.637 1.00 97.88 358 PRO A O 1
ATOM 2823 N N . THR A 1 359 ? 20.684 -32.674 -2.567 1.00 97.94 359 THR A N 1
ATOM 2824 C CA . THR A 1 359 ? 19.385 -32.824 -3.216 1.00 97.94 359 THR A CA 1
ATOM 2825 C C . THR A 1 359 ? 19.506 -33.599 -4.517 1.00 97.94 359 THR A C 1
ATOM 2827 O O . THR A 1 359 ? 20.472 -33.435 -5.262 1.00 97.94 359 THR A O 1
ATOM 2830 N N . VAL A 1 360 ? 18.522 -34.451 -4.808 1.00 97.94 360 VAL A N 1
ATOM 2831 C CA . VAL A 1 360 ? 18.471 -35.253 -6.032 1.00 97.94 360 VAL A CA 1
ATOM 2832 C C . VAL A 1 360 ? 17.146 -35.050 -6.756 1.00 97.94 360 VAL A C 1
ATOM 2834 O O . VAL A 1 360 ? 16.070 -35.203 -6.176 1.00 97.94 360 VAL A O 1
ATOM 2837 N N . LEU A 1 361 ? 17.232 -34.768 -8.057 1.00 97.12 361 LEU A N 1
ATOM 2838 C CA . LEU A 1 361 ? 16.098 -34.740 -8.976 1.00 97.12 361 LEU A CA 1
ATOM 2839 C C . LEU A 1 361 ? 16.333 -35.743 -10.106 1.00 97.12 361 LEU A C 1
ATOM 2841 O O . LEU A 1 361 ? 17.344 -35.686 -10.801 1.00 97.12 361 LEU A O 1
ATOM 2845 N N . ILE A 1 362 ? 15.375 -36.643 -10.321 1.00 96.75 362 ILE A N 1
ATOM 2846 C CA . ILE A 1 362 ? 15.317 -37.455 -11.540 1.00 96.75 362 ILE A CA 1
ATOM 2847 C C . ILE A 1 362 ? 14.494 -36.668 -12.556 1.00 96.75 362 ILE A C 1
ATOM 2849 O O . ILE A 1 362 ? 13.308 -36.433 -12.330 1.00 96.75 362 ILE A O 1
ATOM 2853 N N . ASP A 1 363 ? 15.130 -36.242 -13.641 1.00 95.12 363 ASP A N 1
ATOM 2854 C CA . ASP A 1 363 ? 14.477 -35.460 -14.688 1.00 95.12 363 ASP A CA 1
ATOM 2855 C C . ASP A 1 363 ? 13.558 -36.332 -15.565 1.00 95.12 363 ASP A C 1
ATOM 2857 O O . ASP A 1 363 ? 13.583 -37.564 -15.502 1.00 95.12 363 ASP A O 1
ATOM 2861 N N . ASP A 1 364 ? 12.741 -35.694 -16.402 1.00 92.75 364 ASP A N 1
ATOM 2862 C CA . ASP A 1 364 ? 11.727 -36.350 -17.239 1.00 92.75 364 ASP A CA 1
ATOM 2863 C C . ASP A 1 364 ? 12.329 -37.340 -18.253 1.00 92.75 364 ASP A C 1
ATOM 2865 O O . ASP A 1 364 ? 11.664 -38.286 -18.677 1.00 92.75 364 ASP A O 1
ATOM 2869 N N . ASP A 1 365 ? 13.593 -37.149 -18.641 1.00 93.69 365 ASP A N 1
ATOM 2870 C CA . ASP A 1 365 ? 14.347 -38.067 -19.505 1.00 93.69 365 ASP A CA 1
ATOM 2871 C C . ASP A 1 365 ? 14.905 -39.293 -18.745 1.00 93.69 365 ASP A C 1
ATOM 2873 O O . ASP A 1 365 ? 15.485 -40.208 -19.339 1.00 93.69 365 ASP A O 1
ATOM 2877 N N . GLY A 1 366 ? 14.706 -39.333 -17.426 1.00 94.75 366 GLY A N 1
ATOM 2878 C CA . GLY A 1 366 ? 15.174 -40.372 -16.525 1.00 94.75 366 GLY A CA 1
ATOM 2879 C C . GLY A 1 366 ? 16.605 -40.180 -16.019 1.00 94.75 366 GLY A C 1
ATOM 2880 O O . GLY A 1 366 ? 17.099 -41.106 -15.359 1.00 94.75 366 GLY A O 1
ATOM 2881 N N . THR A 1 367 ? 17.253 -39.046 -16.309 1.00 96.31 367 THR A N 1
ATOM 2882 C CA . THR A 1 367 ? 18.596 -38.685 -15.835 1.00 96.31 367 THR A CA 1
ATOM 2883 C C . THR A 1 367 ? 18.544 -38.209 -14.377 1.00 96.31 367 THR A C 1
ATOM 2885 O O . THR A 1 367 ? 17.844 -37.242 -14.074 1.00 96.31 367 THR A O 1
ATOM 2888 N N . PRO A 1 368 ? 19.268 -38.861 -13.449 1.00 97.62 368 PRO A N 1
ATOM 2889 C CA . PRO A 1 368 ? 19.388 -38.393 -12.074 1.00 97.62 368 PRO A CA 1
ATOM 2890 C C . PRO A 1 368 ? 20.467 -37.309 -11.949 1.00 97.62 368 PRO A C 1
ATOM 2892 O O . PRO A 1 368 ? 21.625 -37.511 -12.322 1.00 97.62 368 PRO A O 1
ATOM 2895 N N . TRP A 1 369 ? 20.083 -36.177 -11.375 1.00 98.00 369 TRP A N 1
ATOM 2896 C CA . TRP A 1 369 ? 20.949 -35.051 -11.043 1.00 98.00 369 TRP A CA 1
ATOM 2897 C C . TRP A 1 369 ? 21.050 -34.898 -9.537 1.00 98.00 369 TRP A C 1
ATOM 2899 O O . TRP A 1 369 ? 20.043 -35.029 -8.845 1.00 98.00 369 TRP A O 1
ATOM 2909 N N . MET A 1 370 ? 22.247 -34.595 -9.048 1.00 98.25 370 MET A N 1
ATOM 2910 C CA . MET A 1 370 ? 22.502 -34.281 -7.648 1.00 98.25 370 MET A CA 1
ATOM 2911 C C . MET A 1 370 ? 23.131 -32.897 -7.540 1.00 98.25 370 MET A C 1
ATOM 2913 O O . MET A 1 370 ? 24.075 -32.611 -8.275 1.00 98.25 370 MET A O 1
ATOM 2917 N N . ALA A 1 371 ? 22.627 -32.070 -6.628 1.00 97.75 371 ALA A N 1
ATOM 2918 C CA . ALA A 1 371 ? 23.226 -30.796 -6.243 1.00 97.75 371 ALA A CA 1
ATOM 2919 C C . ALA A 1 371 ? 23.448 -30.745 -4.729 1.00 97.75 371 ALA A C 1
ATOM 2921 O O . ALA A 1 371 ? 22.762 -31.447 -3.992 1.00 97.75 371 ALA A O 1
ATOM 2922 N N . TRP A 1 372 ? 24.424 -29.967 -4.276 1.00 97.94 372 TRP A N 1
ATOM 2923 C CA . TRP A 1 372 ? 24.806 -29.860 -2.864 1.00 97.94 372 TRP A CA 1
ATOM 2924 C C . TRP A 1 372 ? 25.659 -28.603 -2.648 1.00 97.94 372 TRP A C 1
ATOM 2926 O O . TRP A 1 372 ? 26.041 -27.954 -3.629 1.00 97.94 372 TRP A O 1
ATOM 2936 N N . GLY A 1 373 ? 25.979 -28.260 -1.400 1.00 95.62 373 GLY A N 1
ATOM 2937 C CA . GLY A 1 373 ? 27.034 -27.282 -1.137 1.00 95.62 373 GLY A CA 1
ATOM 2938 C C . GLY A 1 373 ? 26.844 -26.385 0.084 1.00 95.62 373 GLY A C 1
ATOM 2939 O O . GLY A 1 373 ? 25.710 -26.079 0.444 1.00 95.62 373 GLY A O 1
ATOM 2940 N N . ASN A 1 374 ? 27.965 -25.891 0.623 1.00 92.75 374 ASN A N 1
ATOM 2941 C CA . ASN A 1 374 ? 28.090 -24.873 1.671 1.00 92.75 374 ASN A CA 1
ATOM 2942 C C . ASN A 1 374 ? 28.936 -23.690 1.165 1.00 92.75 374 ASN A C 1
ATOM 2944 O O . ASN A 1 374 ? 30.099 -23.850 0.787 1.00 92.75 374 ASN A O 1
ATOM 2948 N N . GLY A 1 375 ? 28.358 -22.494 1.139 1.00 90.62 375 GLY A N 1
ATOM 2949 C CA . GLY A 1 375 ? 28.870 -21.271 0.528 1.00 90.62 375 GLY A CA 1
ATOM 2950 C C . GLY A 1 375 ? 28.848 -21.298 -1.004 1.00 90.62 375 GLY A C 1
ATOM 2951 O O . GLY A 1 375 ? 28.484 -20.316 -1.648 1.00 90.62 375 GLY A O 1
ATOM 2952 N N . ASP A 1 376 ? 29.213 -22.422 -1.606 1.00 94.00 376 ASP A N 1
ATOM 2953 C CA . ASP A 1 376 ? 29.212 -22.636 -3.048 1.00 94.00 376 ASP A CA 1
ATOM 2954 C C . ASP A 1 376 ? 28.291 -23.802 -3.407 1.00 94.00 376 ASP A C 1
ATOM 2956 O O . ASP A 1 376 ? 28.318 -24.828 -2.740 1.00 94.00 376 ASP A O 1
ATOM 2960 N N . CYS A 1 377 ? 27.500 -23.663 -4.475 1.00 95.69 377 CYS A N 1
ATOM 2961 C CA . CYS A 1 377 ? 26.619 -24.725 -4.960 1.00 95.69 377 CYS A CA 1
ATOM 2962 C C . CYS A 1 377 ? 27.322 -25.555 -6.043 1.00 95.69 377 CYS A C 1
ATOM 2964 O O . CYS A 1 377 ? 27.877 -24.997 -6.992 1.00 95.69 377 CYS A O 1
ATOM 2966 N N . TYR A 1 378 ? 27.252 -26.879 -5.940 1.00 96.88 378 TYR A N 1
ATOM 2967 C CA . TYR A 1 378 ? 27.803 -27.833 -6.901 1.00 96.88 378 TYR A CA 1
ATOM 2968 C C . TYR A 1 378 ? 26.717 -28.759 -7.438 1.00 96.88 378 TYR A C 1
ATOM 2970 O O . TYR A 1 378 ? 25.679 -28.956 -6.809 1.00 96.88 378 TYR A O 1
ATOM 2978 N N . MET A 1 379 ? 26.947 -29.319 -8.625 1.00 96.69 379 MET A N 1
ATOM 2979 C CA . MET A 1 379 ? 26.011 -30.215 -9.290 1.00 96.69 379 MET A CA 1
ATOM 2980 C C . MET A 1 379 ? 26.717 -31.248 -10.169 1.00 96.69 379 MET A C 1
ATOM 2982 O O . MET A 1 379 ? 27.721 -30.958 -10.824 1.00 96.69 379 MET A O 1
ATOM 2986 N N . VAL A 1 380 ? 26.163 -32.460 -10.219 1.00 97.62 380 VAL A N 1
ATOM 2987 C CA . VAL A 1 380 ? 26.675 -33.586 -11.007 1.00 97.62 380 VAL A CA 1
ATOM 2988 C C . VAL A 1 380 ? 25.535 -34.499 -11.464 1.00 97.62 380 VAL A C 1
ATOM 2990 O O . VAL A 1 380 ? 24.469 -34.549 -10.849 1.00 97.62 380 VAL A O 1
ATOM 2993 N N . ARG A 1 381 ? 25.757 -35.254 -12.541 1.00 98.06 381 ARG A N 1
ATOM 2994 C CA . ARG A 1 381 ? 24.879 -36.374 -12.910 1.00 98.06 381 ARG A CA 1
ATOM 2995 C C . ARG A 1 381 ? 25.269 -37.623 -12.136 1.00 98.06 381 ARG A C 1
ATOM 2997 O O . ARG A 1 381 ? 26.450 -37.848 -11.875 1.00 98.06 381 ARG A O 1
ATOM 3004 N N . LEU A 1 382 ? 24.294 -38.469 -11.840 1.00 98.19 382 LEU A N 1
ATOM 3005 C CA . LEU A 1 382 ? 24.526 -39.804 -11.299 1.00 98.19 382 LEU A CA 1
ATOM 3006 C C . LEU A 1 382 ? 24.351 -40.860 -12.397 1.00 98.19 382 LEU A C 1
ATOM 3008 O O . LEU A 1 382 ? 23.582 -40.693 -13.347 1.00 98.19 382 LEU A O 1
ATOM 3012 N N . LYS A 1 383 ? 25.036 -41.995 -12.259 1.00 97.69 383 LYS A N 1
ATOM 3013 C CA . LYS A 1 383 ? 24.735 -43.178 -13.070 1.00 97.69 383 LYS A CA 1
ATOM 3014 C C . LYS A 1 383 ? 23.362 -43.725 -12.682 1.00 97.69 383 LYS A C 1
ATOM 3016 O O . LYS A 1 383 ? 22.869 -43.528 -11.574 1.00 97.69 383 LYS A O 1
ATOM 3021 N N . LYS A 1 384 ? 22.764 -44.525 -13.570 1.00 94.81 384 LYS A N 1
ATOM 3022 C CA . LYS A 1 384 ? 21.447 -45.156 -13.343 1.00 94.81 384 LYS A CA 1
ATOM 3023 C C . LYS A 1 384 ? 21.372 -46.060 -12.104 1.00 94.81 384 LYS A C 1
ATOM 3025 O O . LYS A 1 384 ? 20.270 -46.349 -11.659 1.00 94.81 384 LYS A O 1
ATOM 3030 N N . ASN A 1 385 ? 22.507 -46.523 -11.575 1.00 95.62 385 ASN A N 1
ATOM 3031 C CA . ASN A 1 385 ? 22.558 -47.307 -10.338 1.00 95.62 385 ASN A CA 1
ATOM 3032 C C . ASN A 1 385 ? 22.458 -46.449 -9.064 1.00 95.62 385 ASN A C 1
ATOM 3034 O O . ASN A 1 385 ? 22.408 -47.025 -7.981 1.00 95.62 385 ASN A O 1
ATOM 3038 N N . MET A 1 386 ? 22.419 -45.115 -9.199 1.00 98.00 386 MET A N 1
ATOM 3039 C CA . MET A 1 386 ? 22.237 -44.127 -8.130 1.00 98.00 386 MET A CA 1
ATOM 3040 C C . MET A 1 386 ? 23.385 -44.062 -7.099 1.00 98.00 386 MET A C 1
ATOM 3042 O O . MET A 1 386 ? 23.295 -43.299 -6.142 1.00 98.00 386 MET A O 1
ATOM 3046 N N . ILE A 1 387 ? 24.476 -44.815 -7.288 1.00 97.25 387 ILE A N 1
ATOM 3047 C CA . ILE A 1 387 ? 25.590 -44.926 -6.321 1.00 97.25 387 ILE A CA 1
ATOM 3048 C C . ILE A 1 387 ? 26.958 -44.523 -6.895 1.00 97.25 387 ILE A C 1
ATOM 3050 O O . ILE A 1 387 ? 27.976 -44.655 -6.224 1.00 97.25 387 ILE A O 1
ATOM 3054 N N . GLU A 1 388 ? 26.994 -44.049 -8.139 1.00 96.94 388 GLU A N 1
ATOM 3055 C CA . GLU A 1 388 ? 28.203 -43.596 -8.831 1.00 96.94 388 GLU A CA 1
ATOM 3056 C C . GLU A 1 388 ? 27.920 -42.297 -9.598 1.00 96.94 388 GLU A C 1
ATOM 3058 O O . GLU A 1 388 ? 26.803 -42.091 -10.078 1.00 96.94 388 GLU A O 1
ATOM 3063 N N . LEU A 1 389 ? 28.942 -41.456 -9.774 1.00 97.62 389 LEU A N 1
ATOM 3064 C CA . LEU A 1 389 ? 28.854 -40.231 -10.576 1.00 97.62 389 LEU A CA 1
ATOM 3065 C C . LEU A 1 389 ? 28.957 -40.526 -12.083 1.00 97.62 389 LEU A C 1
ATOM 3067 O O . LEU A 1 389 ? 29.641 -41.466 -12.499 1.00 97.62 389 LEU A O 1
ATOM 3071 N N . ASP A 1 390 ? 28.304 -39.697 -12.900 1.00 97.19 390 ASP A N 1
ATOM 3072 C CA . ASP A 1 390 ? 28.295 -39.758 -14.370 1.00 97.19 390 ASP A CA 1
ATOM 3073 C C . ASP A 1 390 ? 28.792 -38.444 -15.009 1.00 97.19 390 ASP A C 1
ATOM 3075 O O . ASP A 1 390 ? 28.085 -37.722 -15.729 1.00 97.19 390 ASP A O 1
ATOM 3079 N N . GLY A 1 391 ? 30.042 -38.106 -14.696 1.00 94.19 391 GLY A N 1
ATOM 3080 C CA . GLY A 1 391 ? 30.745 -36.942 -15.229 1.00 94.19 391 GLY A CA 1
ATOM 3081 C C . GLY A 1 391 ? 31.478 -36.144 -14.158 1.00 94.19 391 GLY A C 1
ATOM 3082 O O . GLY A 1 391 ? 31.633 -36.588 -13.023 1.00 94.19 391 GLY A O 1
ATOM 3083 N N . GLU A 1 392 ? 31.944 -34.963 -14.554 1.00 93.38 392 GLU A N 1
ATOM 3084 C CA . GLU A 1 392 ? 32.639 -34.023 -13.675 1.00 93.38 392 GLU A CA 1
ATOM 3085 C C . GLU A 1 392 ? 31.654 -33.233 -12.805 1.00 93.38 392 GLU A C 1
ATOM 3087 O O . GLU A 1 392 ? 30.564 -32.865 -13.259 1.00 93.38 392 GLU A O 1
ATOM 3092 N N . VAL A 1 393 ? 32.073 -32.945 -11.571 1.00 96.19 393 VAL A N 1
ATOM 3093 C CA . VAL A 1 393 ? 31.386 -32.023 -10.662 1.00 96.19 393 VAL A CA 1
ATOM 3094 C C . VAL A 1 393 ? 31.494 -30.603 -11.212 1.00 96.19 393 VAL A C 1
ATOM 3096 O O . VAL A 1 393 ? 32.572 -30.164 -11.610 1.00 96.19 393 VAL A O 1
ATOM 3099 N N . LYS A 1 394 ? 30.374 -29.877 -11.246 1.00 94.00 394 LYS A N 1
ATOM 3100 C CA . LYS A 1 394 ? 30.315 -28.499 -11.740 1.00 94.00 394 LYS A CA 1
ATOM 3101 C C . LYS A 1 394 ? 29.853 -27.553 -10.648 1.00 94.00 394 LYS A C 1
ATOM 3103 O O . LYS A 1 394 ? 28.811 -27.782 -10.045 1.00 94.00 394 LYS A O 1
ATOM 3108 N N . LYS A 1 395 ? 30.570 -26.447 -10.472 1.00 94.38 395 LYS A N 1
ATOM 3109 C CA . LYS A 1 395 ? 30.122 -25.317 -9.657 1.00 94.38 395 LYS A CA 1
ATOM 3110 C C . LYS A 1 395 ? 29.002 -24.561 -10.372 1.00 94.38 395 LYS A C 1
ATOM 3112 O O . LYS A 1 395 ? 29.147 -24.181 -11.536 1.00 94.38 395 LYS A O 1
ATOM 3117 N N . VAL A 1 396 ? 27.884 -24.355 -9.686 1.00 92.88 396 VAL A N 1
ATOM 3118 C CA . VAL A 1 396 ? 26.698 -23.662 -10.191 1.00 92.88 396 VAL A CA 1
ATOM 3119 C C . VAL A 1 396 ? 26.660 -22.253 -9.596 1.00 92.88 396 VAL A C 1
ATOM 3121 O O . VAL A 1 396 ? 26.586 -22.107 -8.375 1.00 92.88 396 VAL A O 1
ATOM 3124 N N . PRO A 1 397 ? 26.698 -21.192 -10.421 1.00 89.19 397 PRO A N 1
ATOM 3125 C CA . PRO A 1 397 ? 26.675 -19.831 -9.908 1.00 89.19 397 PRO A CA 1
ATOM 3126 C C . PRO A 1 397 ? 25.302 -19.518 -9.305 1.00 89.19 397 PRO A C 1
ATOM 3128 O O . PRO A 1 397 ? 24.294 -19.495 -10.010 1.00 89.19 397 PRO A O 1
ATOM 3131 N N . MET A 1 398 ? 25.283 -19.241 -8.003 1.00 88.25 398 MET A N 1
ATOM 3132 C CA . MET A 1 398 ? 24.087 -18.864 -7.253 1.00 88.25 398 MET A CA 1
ATOM 3133 C C . MET A 1 398 ? 24.338 -17.568 -6.486 1.00 88.25 398 MET A C 1
ATOM 3135 O O . MET A 1 398 ? 25.410 -17.350 -5.922 1.00 88.25 398 MET A O 1
ATOM 3139 N N . ARG A 1 399 ? 23.347 -16.672 -6.478 1.00 84.88 399 ARG A N 1
ATOM 3140 C CA . ARG A 1 399 ? 23.446 -15.394 -5.765 1.00 84.88 399 ARG A CA 1
ATOM 3141 C C . ARG A 1 399 ? 23.140 -15.606 -4.286 1.00 84.88 399 ARG A C 1
ATOM 3143 O O . ARG A 1 399 ? 22.096 -16.174 -3.970 1.00 84.88 399 ARG A O 1
ATOM 3150 N N . ASN A 1 400 ? 24.011 -15.084 -3.418 1.00 85.00 400 ASN A N 1
ATOM 3151 C CA . ASN A 1 400 ? 23.873 -15.120 -1.957 1.00 85.00 400 ASN A CA 1
ATOM 3152 C C . ASN A 1 400 ? 23.662 -16.539 -1.398 1.00 85.00 400 ASN A C 1
ATOM 3154 O O . ASN A 1 400 ? 22.913 -16.708 -0.443 1.00 85.00 400 ASN A O 1
ATOM 3158 N N . TYR A 1 401 ? 24.227 -17.561 -2.032 1.00 91.94 401 TYR A N 1
ATOM 3159 C CA . TYR A 1 401 ? 24.037 -18.946 -1.613 1.00 91.94 401 TYR A CA 1
ATOM 3160 C C . TYR A 1 401 ? 24.770 -19.219 -0.295 1.00 91.94 401 TYR A C 1
ATOM 3162 O O . TYR A 1 401 ? 25.949 -18.887 -0.184 1.00 91.94 401 TYR A O 1
ATOM 3170 N N . SER A 1 402 ? 24.068 -19.805 0.676 1.00 93.12 402 SER A N 1
ATOM 3171 C CA . SER A 1 402 ? 24.650 -20.279 1.932 1.00 93.12 402 SER A CA 1
ATOM 3172 C C . SER A 1 402 ? 24.697 -21.802 1.954 1.00 93.12 402 SER A C 1
ATOM 3174 O O . SER A 1 402 ? 25.786 -22.350 1.904 1.00 93.12 402 SER A O 1
ATOM 3176 N N . GLU A 1 403 ? 23.564 -22.504 1.918 1.00 94.25 403 GLU A N 1
ATOM 3177 C CA . GLU A 1 403 ? 23.541 -23.976 1.923 1.00 94.25 403 GLU A CA 1
ATOM 3178 C C . GLU A 1 403 ? 22.185 -24.555 1.477 1.00 94.25 403 GLU A C 1
ATOM 3180 O O . GLU A 1 403 ? 21.281 -23.815 1.070 1.00 94.25 403 GLU A O 1
ATOM 3185 N N . GLY A 1 404 ? 22.051 -25.885 1.536 1.00 94.81 404 GLY A N 1
ATOM 3186 C CA . GLY A 1 404 ? 20.773 -26.593 1.428 1.00 94.81 404 GLY A CA 1
ATOM 3187 C C . GLY A 1 404 ? 19.997 -26.366 0.129 1.00 94.81 404 GLY A C 1
ATOM 3188 O O . GLY A 1 404 ? 18.870 -25.866 0.190 1.00 94.81 404 GLY A O 1
ATOM 3189 N N . PRO A 1 405 ? 20.537 -26.717 -1.055 1.00 97.00 405 PRO A N 1
ATOM 3190 C CA . PRO A 1 405 ? 19.786 -26.616 -2.295 1.00 97.00 405 PRO A CA 1
ATOM 3191 C C . PRO A 1 405 ? 18.620 -27.609 -2.281 1.00 97.00 405 PRO A C 1
ATOM 3193 O O . PRO A 1 405 ? 18.763 -28.751 -1.857 1.00 97.00 405 PRO A O 1
ATOM 3196 N N . TRP A 1 406 ? 17.466 -27.210 -2.808 1.00 98.12 406 TRP A N 1
ATOM 3197 C CA . TRP A 1 406 ? 16.304 -28.079 -2.971 1.00 98.12 406 TRP A CA 1
ATOM 3198 C C . TRP A 1 406 ? 15.773 -28.001 -4.395 1.00 98.12 406 TRP A C 1
ATOM 3200 O O . TRP A 1 406 ? 15.127 -27.020 -4.788 1.00 98.12 406 TRP A O 1
ATOM 3210 N N . LEU A 1 407 ? 16.040 -29.055 -5.170 1.00 97.75 407 LEU A N 1
ATOM 3211 C CA . LEU A 1 407 ? 15.652 -29.137 -6.571 1.00 97.75 407 LEU A CA 1
ATOM 3212 C C . LEU A 1 407 ? 14.228 -29.669 -6.736 1.00 97.75 407 LEU A C 1
ATOM 3214 O O . LEU A 1 407 ? 13.872 -30.737 -6.240 1.00 97.75 407 LEU A O 1
ATOM 3218 N N . PHE A 1 408 ? 13.419 -28.963 -7.522 1.00 97.19 408 PHE A N 1
ATOM 3219 C CA . PHE A 1 408 ? 12.157 -29.498 -8.029 1.00 97.19 408 PHE A CA 1
ATOM 3220 C C . PHE A 1 408 ? 11.825 -28.940 -9.411 1.00 97.19 408 PHE A C 1
ATOM 3222 O O . PHE A 1 408 ? 12.352 -27.913 -9.836 1.00 97.19 408 PHE A O 1
ATOM 3229 N N . LYS A 1 409 ? 10.920 -29.614 -10.122 1.00 95.81 409 LYS A N 1
ATOM 3230 C CA . LYS A 1 409 ? 10.434 -29.186 -11.436 1.00 95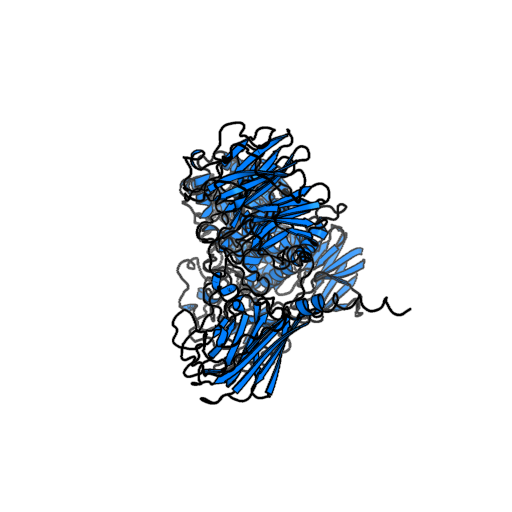.81 409 LYS A CA 1
ATOM 3231 C C . LYS A 1 409 ? 8.943 -28.879 -11.379 1.00 95.81 409 LYS A C 1
ATOM 3233 O O . LYS A 1 409 ? 8.172 -29.612 -10.759 1.00 95.81 409 LYS A O 1
ATOM 3238 N N . ARG A 1 410 ? 8.519 -27.805 -12.046 1.00 92.62 410 ARG A N 1
ATOM 3239 C CA . ARG A 1 410 ? 7.103 -27.465 -12.239 1.00 92.62 410 ARG A CA 1
ATOM 3240 C C . ARG A 1 410 ? 6.886 -26.967 -13.662 1.00 92.62 410 ARG A C 1
ATOM 3242 O O . ARG A 1 410 ? 7.317 -25.878 -14.029 1.00 92.62 410 ARG A O 1
ATOM 3249 N N . GLY A 1 411 ? 6.161 -27.755 -14.453 1.00 89.00 411 GLY A N 1
ATOM 3250 C CA . GLY A 1 411 ? 6.021 -27.488 -15.883 1.00 89.00 411 GLY A CA 1
ATOM 3251 C C . GLY A 1 411 ? 7.383 -27.574 -16.572 1.00 89.00 411 GLY A C 1
ATOM 3252 O O . GLY A 1 411 ? 8.091 -28.559 -16.400 1.00 89.00 411 GLY A O 1
ATOM 3253 N N . ASN A 1 412 ? 7.758 -26.528 -17.307 1.00 89.69 412 ASN A N 1
ATOM 3254 C CA . ASN A 1 412 ? 9.022 -26.480 -18.051 1.00 89.69 412 ASN A CA 1
ATOM 3255 C C . ASN A 1 412 ? 10.176 -25.832 -17.263 1.00 89.69 412 ASN A C 1
ATOM 3257 O O . ASN A 1 412 ? 11.237 -25.612 -17.833 1.00 89.69 412 ASN A O 1
ATOM 3261 N N . LEU A 1 413 ? 9.968 -25.484 -15.987 1.00 92.81 413 LEU A N 1
ATOM 3262 C CA . LEU A 1 413 ? 10.973 -24.813 -15.163 1.00 92.81 413 LEU A CA 1
ATOM 3263 C C . LEU A 1 413 ? 11.493 -25.731 -14.059 1.00 92.81 413 LEU A C 1
ATOM 3265 O O . LEU A 1 413 ? 10.714 -26.392 -13.363 1.00 92.81 413 LEU A O 1
ATOM 3269 N N . TYR A 1 414 ? 12.807 -25.694 -13.874 1.00 98.12 414 TYR A N 1
ATOM 3270 C CA . TYR A 1 414 ? 13.509 -26.199 -12.704 1.00 98.12 414 TYR A CA 1
ATOM 3271 C C . TYR A 1 414 ? 13.640 -25.081 -11.679 1.00 98.12 414 TYR A C 1
ATOM 3273 O O . TYR A 1 414 ? 13.828 -23.915 -12.028 1.00 98.12 414 TYR A O 1
ATOM 3281 N N . TYR A 1 415 ? 13.549 -25.451 -10.413 1.00 98.06 415 TYR A N 1
ATOM 3282 C CA . TYR A 1 415 ? 13.641 -24.574 -9.259 1.00 98.06 415 TYR A CA 1
ATOM 3283 C C . TYR A 1 415 ? 14.727 -25.107 -8.341 1.00 98.06 415 TYR A C 1
ATOM 3285 O O . TYR A 1 415 ? 14.845 -26.319 -8.171 1.00 98.06 415 TYR A O 1
ATOM 3293 N N . ASN A 1 416 ? 15.481 -24.194 -7.744 1.00 97.81 416 ASN A N 1
ATOM 3294 C CA . ASN A 1 416 ? 16.416 -24.474 -6.669 1.00 97.81 416 ASN A CA 1
ATOM 3295 C C . ASN A 1 416 ? 16.116 -23.491 -5.537 1.00 97.81 416 ASN A C 1
ATOM 3297 O O . ASN A 1 416 ? 16.326 -22.291 -5.709 1.00 97.81 416 ASN A O 1
ATOM 3301 N N . VAL A 1 417 ? 15.558 -23.988 -4.436 1.00 98.06 417 VAL A N 1
ATOM 3302 C CA . VAL A 1 417 ? 15.304 -23.213 -3.211 1.00 98.06 417 VAL A CA 1
ATOM 3303 C C . VAL A 1 417 ? 16.451 -23.486 -2.250 1.00 98.06 417 VAL A C 1
ATOM 3305 O O . VAL A 1 417 ? 16.807 -24.645 -2.095 1.00 98.06 417 VAL A O 1
ATOM 3308 N N . TYR A 1 418 ? 17.032 -22.461 -1.637 1.00 97.25 418 TYR A N 1
ATOM 3309 C CA . TYR A 1 418 ? 18.254 -22.604 -0.844 1.00 97.25 418 TYR A CA 1
ATOM 3310 C C . TYR A 1 418 ? 18.351 -21.566 0.278 1.00 97.25 418 TYR A C 1
ATOM 3312 O O . TYR A 1 418 ? 17.801 -20.462 0.172 1.00 97.25 418 TYR A O 1
ATOM 3320 N N . ALA A 1 419 ? 19.079 -21.917 1.339 1.00 95.19 419 ALA A N 1
ATOM 3321 C CA . ALA A 1 419 ? 19.418 -21.006 2.424 1.00 95.19 419 ALA A CA 1
ATOM 3322 C C . ALA A 1 419 ? 20.391 -19.934 1.917 1.00 95.19 419 ALA A C 1
ATOM 3324 O O . ALA A 1 419 ? 21.315 -20.221 1.153 1.00 95.19 419 ALA A O 1
ATOM 3325 N N . SER A 1 420 ? 20.173 -18.680 2.304 1.00 89.19 420 SER A N 1
ATOM 3326 C CA . SER A 1 420 ? 20.825 -17.522 1.706 1.00 89.19 420 SER A CA 1
ATOM 3327 C C . SER A 1 420 ? 21.366 -16.539 2.740 1.00 89.19 420 SER A C 1
ATOM 3329 O O . SER A 1 420 ? 20.643 -16.105 3.642 1.00 89.19 420 SER A O 1
ATOM 3331 N N . ASP A 1 421 ? 22.621 -16.127 2.535 1.00 82.50 421 ASP A N 1
ATOM 3332 C CA . ASP A 1 421 ? 23.304 -15.098 3.320 1.00 82.50 421 ASP A CA 1
ATOM 3333 C C . ASP A 1 421 ? 22.872 -13.703 2.830 1.00 82.50 421 ASP A C 1
ATOM 3335 O O . ASP A 1 421 ? 23.319 -13.205 1.790 1.00 82.50 421 ASP A O 1
ATOM 3339 N N . ALA A 1 422 ? 21.972 -13.048 3.566 1.00 65.88 422 ALA A N 1
ATOM 3340 C CA . ALA A 1 422 ? 21.517 -11.700 3.236 1.00 65.88 422 ALA A CA 1
ATOM 3341 C C . ALA A 1 422 ? 22.471 -10.631 3.819 1.00 65.88 422 ALA A C 1
ATOM 3343 O O . ALA A 1 422 ? 22.752 -10.650 5.019 1.00 65.88 422 ALA A O 1
ATOM 3344 N N . PRO A 1 423 ? 22.946 -9.647 3.025 1.00 52.25 423 PRO A N 1
ATOM 3345 C CA . PRO A 1 423 ? 23.831 -8.599 3.531 1.00 52.25 423 PRO A CA 1
ATOM 3346 C C . PRO A 1 423 ? 23.225 -7.848 4.726 1.00 52.25 423 PRO A C 1
ATOM 3348 O O . PRO A 1 423 ? 22.147 -7.268 4.612 1.00 52.25 423 PRO A O 1
ATOM 3351 N N . GLY A 1 424 ? 23.939 -7.828 5.855 1.00 49.56 424 GLY A N 1
ATOM 3352 C CA . GLY A 1 424 ? 23.521 -7.125 7.074 1.00 49.56 424 GLY A CA 1
ATOM 3353 C C . GLY A 1 424 ? 22.566 -7.902 7.989 1.00 49.56 424 GLY A C 1
ATOM 3354 O O . GLY A 1 424 ? 22.177 -7.366 9.024 1.00 49.56 424 GLY A O 1
ATOM 3355 N N . VAL A 1 425 ? 22.221 -9.149 7.655 1.00 53.88 425 VAL A N 1
ATOM 3356 C CA . VAL A 1 425 ? 21.405 -10.037 8.496 1.00 53.88 425 VAL A CA 1
ATOM 3357 C C . VAL A 1 425 ? 22.273 -11.205 8.960 1.00 53.88 425 VAL A C 1
ATOM 3359 O O . VAL A 1 425 ? 22.960 -11.818 8.154 1.00 53.88 425 VAL A O 1
ATOM 3362 N N . GLN A 1 426 ? 22.285 -11.483 10.267 1.00 61.41 426 GLN A N 1
ATOM 3363 C CA . GLN A 1 426 ? 23.147 -12.529 10.835 1.00 61.41 426 GLN A CA 1
ATOM 3364 C C . GLN A 1 426 ? 22.596 -13.950 10.620 1.00 61.41 426 GLN A C 1
ATOM 3366 O O . GLN A 1 426 ? 23.383 -14.883 10.524 1.00 61.41 426 GLN A O 1
ATOM 3371 N N . SER A 1 427 ? 21.271 -14.112 10.566 1.00 77.19 427 SER A N 1
ATOM 3372 C CA . SER A 1 427 ? 20.604 -15.404 10.354 1.00 77.19 427 SER A CA 1
ATOM 3373 C C . SER A 1 427 ? 20.279 -15.632 8.878 1.00 77.19 427 SER A C 1
ATOM 3375 O O . SER A 1 427 ? 19.905 -14.690 8.171 1.00 77.19 427 SER A O 1
ATOM 3377 N N . GLU A 1 428 ? 20.356 -16.885 8.438 1.00 84.81 428 GLU A N 1
ATOM 3378 C CA . GLU A 1 428 ? 20.017 -17.295 7.073 1.00 84.81 428 GLU A CA 1
ATOM 3379 C C . GLU A 1 428 ? 18.550 -17.006 6.730 1.00 84.81 428 GLU A C 1
ATOM 3381 O O . GLU A 1 428 ? 17.658 -17.091 7.577 1.00 84.81 428 GLU A O 1
ATOM 3386 N N . GLN A 1 429 ? 18.289 -16.690 5.461 1.00 85.06 429 GLN A N 1
ATOM 3387 C CA . GLN A 1 429 ? 16.942 -16.548 4.892 1.00 85.06 429 GLN A CA 1
ATOM 3388 C C . GLN A 1 429 ? 16.726 -17.558 3.767 1.00 85.06 429 GLN A C 1
ATOM 3390 O O . GLN A 1 429 ? 17.684 -18.150 3.285 1.00 85.06 429 GLN A O 1
ATOM 3395 N N . MET A 1 430 ? 15.491 -17.725 3.287 1.00 90.56 430 MET A N 1
ATOM 3396 C CA . MET A 1 430 ? 15.236 -18.628 2.163 1.00 90.56 430 MET A CA 1
ATOM 3397 C C . MET A 1 430 ? 15.135 -17.879 0.840 1.00 90.56 430 MET A C 1
ATOM 3399 O O . MET A 1 430 ? 14.255 -17.031 0.673 1.00 90.56 430 MET A O 1
ATOM 3403 N N . ALA A 1 431 ? 15.976 -18.236 -0.127 1.00 88.75 431 ALA A N 1
ATOM 3404 C CA . ALA A 1 431 ? 15.942 -17.717 -1.490 1.00 88.75 431 ALA A CA 1
ATOM 3405 C C . ALA A 1 431 ? 15.667 -18.819 -2.514 1.00 88.75 431 ALA A C 1
ATOM 3407 O O . ALA A 1 431 ? 15.647 -20.004 -2.187 1.00 88.75 431 ALA A O 1
ATOM 3408 N N . TYR A 1 432 ? 15.417 -18.433 -3.766 1.00 95.69 432 TYR A N 1
ATOM 3409 C CA . TYR A 1 432 ? 15.317 -19.408 -4.845 1.00 95.69 432 TYR A CA 1
ATOM 3410 C C . TYR A 1 432 ? 15.774 -18.870 -6.202 1.00 95.69 432 TYR A C 1
ATOM 3412 O O . TYR A 1 432 ? 15.748 -17.667 -6.481 1.00 95.69 432 TYR A O 1
ATOM 3420 N N . SER A 1 433 ? 16.153 -19.807 -7.065 1.00 94.38 433 SER A N 1
ATOM 3421 C CA . SER A 1 433 ? 16.516 -19.589 -8.462 1.00 94.38 433 SER A CA 1
ATOM 3422 C C . SER A 1 433 ? 15.726 -20.525 -9.377 1.00 94.38 433 SER A C 1
ATOM 3424 O O . SER A 1 433 ? 15.287 -21.596 -8.961 1.00 94.38 433 SER A O 1
ATOM 3426 N N . THR A 1 434 ? 15.561 -20.138 -10.642 1.00 94.88 434 THR A N 1
ATOM 3427 C CA . THR A 1 434 ? 14.898 -20.957 -11.673 1.00 94.88 434 THR A CA 1
ATOM 3428 C C . THR A 1 434 ? 15.768 -21.136 -12.909 1.00 94.88 434 THR A C 1
ATOM 3430 O O . THR A 1 434 ? 16.476 -20.197 -13.275 1.00 94.88 434 THR A O 1
ATOM 3433 N N . ALA A 1 435 ? 15.634 -22.259 -13.610 1.00 95.56 435 ALA A N 1
ATOM 3434 C CA . ALA A 1 435 ? 16.269 -22.506 -14.904 1.00 95.56 435 ALA A CA 1
ATOM 3435 C C . ALA A 1 435 ? 15.323 -23.248 -15.863 1.00 95.56 435 ALA A C 1
ATOM 3437 O O . ALA A 1 435 ? 14.425 -23.967 -15.430 1.00 95.56 435 ALA A O 1
ATOM 3438 N N . GLU A 1 436 ? 15.525 -23.089 -17.172 1.00 94.00 436 GLU A N 1
ATOM 3439 C CA . GLU A 1 436 ? 14.812 -23.871 -18.202 1.00 94.00 436 GLU A CA 1
ATOM 3440 C C . GLU A 1 436 ? 15.488 -25.221 -18.489 1.00 94.00 436 GLU A C 1
ATOM 3442 O O . GLU A 1 436 ? 14.874 -26.116 -19.065 1.00 94.00 436 GLU A O 1
ATOM 3447 N N . GLN A 1 437 ? 16.753 -25.372 -18.091 1.00 93.56 437 GLN A N 1
ATOM 3448 C CA . GLN A 1 437 ? 17.557 -26.587 -18.219 1.00 93.56 437 GLN A CA 1
ATOM 3449 C C . GLN A 1 437 ? 18.316 -26.812 -16.914 1.00 93.56 437 GLN A C 1
ATOM 3451 O O . GLN A 1 437 ? 18.673 -25.842 -16.241 1.00 93.56 437 GLN A O 1
ATOM 3456 N N . MET A 1 438 ? 18.579 -28.070 -16.559 1.00 92.75 438 MET A N 1
ATOM 3457 C CA . MET A 1 438 ? 19.230 -28.400 -15.290 1.00 92.75 438 MET A CA 1
ATOM 3458 C C . MET A 1 438 ? 20.627 -27.778 -15.184 1.00 92.75 438 MET A C 1
ATOM 3460 O O . MET A 1 438 ? 20.981 -27.200 -14.162 1.00 92.75 438 MET A O 1
ATOM 3464 N N . GLU A 1 439 ? 21.398 -27.796 -16.269 1.00 89.25 439 GLU A N 1
ATOM 3465 C CA . GLU A 1 439 ? 22.728 -27.187 -16.355 1.00 89.25 439 GLU A CA 1
ATOM 3466 C C . GLU A 1 439 ? 22.728 -25.652 -16.241 1.00 89.25 439 GLU A C 1
ATOM 3468 O O . GLU A 1 439 ? 23.795 -25.040 -16.157 1.00 89.25 439 GLU A O 1
ATOM 3473 N N . GLY A 1 440 ? 21.553 -25.023 -16.206 1.00 87.56 440 GLY A N 1
ATOM 3474 C CA . GLY A 1 440 ? 21.383 -23.581 -16.178 1.00 87.56 440 GLY A CA 1
ATOM 3475 C C . GLY A 1 440 ? 21.238 -22.958 -17.575 1.00 87.56 440 GLY A C 1
ATOM 3476 O O . GLY A 1 440 ? 21.018 -23.661 -18.561 1.00 87.56 440 GLY A O 1
ATOM 3477 N N . PRO A 1 441 ? 21.341 -21.622 -17.679 1.00 93.00 441 PRO A N 1
ATOM 3478 C CA . PRO A 1 441 ? 21.680 -20.694 -16.602 1.00 93.00 441 PRO A CA 1
ATOM 3479 C C . PRO A 1 441 ? 20.598 -20.618 -15.515 1.00 93.00 441 PRO A C 1
ATOM 3481 O O . PRO A 1 441 ? 19.401 -20.613 -15.803 1.00 93.00 441 PRO A O 1
ATOM 3484 N N . TRP A 1 442 ? 21.034 -20.528 -14.257 1.00 91.50 442 TRP A N 1
ATOM 3485 C CA . TRP A 1 442 ? 20.157 -20.346 -13.102 1.00 91.50 442 TRP A CA 1
ATOM 3486 C C . TRP A 1 442 ? 19.917 -18.858 -12.844 1.00 91.50 442 TRP A C 1
ATOM 3488 O O . TRP A 1 442 ? 20.851 -18.072 -12.712 1.00 91.50 442 TRP A O 1
ATOM 3498 N N . THR A 1 443 ? 18.646 -18.466 -12.793 1.00 86.81 443 THR A N 1
ATOM 3499 C CA . THR A 1 443 ? 18.212 -17.077 -12.600 1.00 86.81 443 THR A CA 1
ATOM 3500 C C . THR A 1 443 ? 17.700 -16.884 -11.181 1.00 86.81 443 THR A C 1
ATOM 3502 O O . THR A 1 443 ? 16.700 -17.499 -10.818 1.00 86.81 443 THR A O 1
ATOM 3505 N N . TYR A 1 444 ? 18.338 -16.002 -10.408 1.00 86.25 444 TYR A N 1
ATOM 3506 C CA . TYR A 1 444 ? 17.892 -15.612 -9.065 1.00 86.25 444 TYR A CA 1
ATOM 3507 C C . TYR A 1 444 ? 16.508 -14.955 -9.092 1.00 86.25 444 TYR A C 1
ATOM 3509 O O . TYR A 1 444 ? 16.270 -14.047 -9.891 1.00 86.25 444 TYR A O 1
ATOM 3517 N N . ARG A 1 445 ? 15.605 -15.381 -8.202 1.00 83.00 445 ARG A N 1
ATOM 3518 C CA . ARG A 1 445 ? 14.214 -14.900 -8.135 1.00 83.00 445 ARG A CA 1
ATOM 3519 C C . ARG A 1 445 ? 13.833 -14.230 -6.813 1.00 83.00 445 ARG A C 1
ATOM 3521 O O . ARG A 1 445 ? 12.665 -13.899 -6.620 1.00 83.00 445 ARG A O 1
ATOM 3528 N N . GLY A 1 446 ? 14.803 -13.973 -5.938 1.00 74.25 446 GLY A N 1
ATOM 3529 C CA . GLY A 1 446 ? 14.566 -13.313 -4.655 1.00 74.25 446 GLY A CA 1
ATOM 3530 C C . GLY A 1 446 ? 14.307 -14.283 -3.505 1.00 74.25 446 GLY A C 1
ATOM 3531 O O . GLY A 1 446 ? 14.516 -15.492 -3.624 1.00 74.25 446 GLY A O 1
ATOM 3532 N N . PHE A 1 447 ? 13.863 -13.721 -2.382 1.00 80.12 447 PHE A N 1
ATOM 3533 C CA . PHE A 1 447 ? 13.539 -14.469 -1.172 1.00 80.12 447 PHE A CA 1
ATOM 3534 C C . PHE A 1 447 ? 12.127 -15.054 -1.238 1.00 80.12 447 PHE A C 1
ATOM 3536 O O . PHE A 1 447 ? 11.188 -14.385 -1.671 1.00 80.12 447 PHE A O 1
ATOM 3543 N N . VAL A 1 448 ? 11.976 -16.295 -0.781 1.00 79.00 448 VAL A N 1
ATOM 3544 C CA . VAL A 1 448 ? 10.679 -16.967 -0.631 1.00 79.00 448 VAL A CA 1
ATOM 3545 C C . VAL A 1 448 ? 10.166 -16.918 0.811 1.00 79.00 448 VAL A C 1
ATOM 3547 O O . VAL A 1 448 ? 8.959 -16.977 1.006 1.00 79.00 448 VAL A O 1
ATOM 3550 N N . SER A 1 449 ? 11.028 -16.745 1.818 1.00 77.12 449 SER A N 1
ATOM 3551 C CA . SER A 1 449 ? 10.617 -16.494 3.210 1.00 77.12 449 SER A CA 1
ATOM 3552 C C . SER A 1 449 ? 11.665 -15.685 3.980 1.00 77.12 449 SER A C 1
ATOM 3554 O O . SER A 1 449 ? 12.783 -15.494 3.502 1.00 77.12 449 SER A O 1
ATOM 3556 N N . THR A 1 450 ? 11.320 -15.242 5.194 1.00 77.12 450 THR A N 1
ATOM 3557 C CA . THR A 1 450 ? 12.285 -14.687 6.164 1.00 77.12 450 THR A CA 1
ATOM 3558 C C . THR A 1 450 ? 13.216 -15.772 6.724 1.00 77.12 450 THR A C 1
ATOM 3560 O O . THR A 1 450 ? 13.079 -16.952 6.385 1.00 77.12 450 THR A O 1
ATOM 3563 N N . SER A 1 451 ? 14.112 -15.377 7.636 1.00 81.06 451 SER A N 1
ATOM 3564 C CA . SER A 1 451 ? 14.800 -16.297 8.548 1.00 81.06 451 SER A CA 1
ATOM 3565 C C . SER A 1 451 ? 13.818 -17.022 9.469 1.00 81.06 451 SER A C 1
ATOM 3567 O O . SER A 1 451 ? 12.688 -16.554 9.672 1.00 81.06 451 SER A O 1
ATOM 3569 N N . ALA A 1 452 ? 14.264 -18.130 10.068 1.00 80.62 452 ALA A N 1
ATOM 3570 C CA . ALA A 1 452 ? 13.554 -18.764 11.176 1.00 80.62 452 ALA A CA 1
ATOM 3571 C C . ALA A 1 452 ? 13.302 -17.745 12.307 1.00 80.62 452 ALA A C 1
ATOM 3573 O O . ALA A 1 452 ? 14.071 -16.798 12.494 1.00 80.62 452 ALA A O 1
ATOM 3574 N N . ASN A 1 453 ? 12.218 -17.918 13.072 1.00 71.62 453 ASN A N 1
ATOM 3575 C CA . ASN A 1 453 ? 11.904 -17.011 14.185 1.00 71.62 453 ASN A CA 1
ATOM 3576 C C . ASN A 1 453 ? 12.918 -17.145 15.328 1.00 71.62 453 ASN A C 1
ATOM 3578 O O . ASN A 1 453 ? 13.097 -16.218 16.115 1.00 71.62 453 ASN A O 1
ATOM 3582 N N . HIS A 1 454 ? 13.542 -18.315 15.436 1.00 75.19 454 HIS A N 1
ATOM 3583 C CA . HIS A 1 454 ? 14.627 -18.608 16.355 1.00 75.19 454 HIS A CA 1
ATOM 3584 C C . HIS A 1 454 ? 15.498 -19.700 15.732 1.00 75.19 454 HIS A C 1
ATOM 3586 O O . HIS A 1 454 ? 14.957 -20.664 15.186 1.00 75.19 454 HIS A O 1
ATOM 3592 N N . GLY A 1 455 ? 16.817 -19.557 15.808 1.00 75.75 455 GLY A N 1
ATOM 3593 C CA . GLY A 1 455 ? 17.740 -20.324 14.973 1.00 75.75 455 GLY A CA 1
ATOM 3594 C C . GLY A 1 455 ? 18.555 -19.411 14.060 1.00 75.75 455 GLY A C 1
ATOM 3595 O O . GLY A 1 455 ? 18.007 -18.463 13.493 1.00 75.75 455 GLY A O 1
ATOM 3596 N N . PHE A 1 456 ? 19.847 -19.686 13.892 1.00 82.88 456 PHE A N 1
ATOM 3597 C CA . PHE A 1 456 ? 20.639 -19.050 12.832 1.00 82.88 456 PHE A CA 1
ATOM 3598 C C . PHE A 1 456 ? 20.514 -19.753 11.470 1.00 82.88 456 PHE A C 1
ATOM 3600 O O . PHE A 1 456 ? 20.769 -19.096 10.463 1.00 82.88 456 PHE A O 1
ATOM 3607 N N . THR A 1 457 ? 20.074 -21.021 11.443 1.00 89.25 457 THR A N 1
ATOM 3608 C CA . THR A 1 457 ? 19.890 -21.819 10.218 1.00 89.25 457 THR A CA 1
ATOM 3609 C C . THR A 1 457 ? 18.433 -21.931 9.771 1.00 89.25 457 THR A C 1
ATOM 3611 O O . THR A 1 457 ? 17.501 -21.830 10.582 1.00 89.25 457 THR A O 1
ATOM 3614 N N . ILE A 1 458 ? 18.231 -22.157 8.468 1.00 92.19 458 ILE A N 1
ATOM 3615 C CA . ILE A 1 458 ? 16.941 -22.561 7.890 1.00 92.19 458 ILE A CA 1
ATOM 3616 C C . ILE A 1 458 ? 17.154 -23.457 6.659 1.00 92.19 458 ILE A C 1
ATOM 3618 O O . ILE A 1 458 ? 17.841 -23.071 5.727 1.00 92.19 458 ILE A O 1
ATOM 3622 N N . HIS A 1 459 ? 16.506 -24.626 6.598 1.00 95.25 459 HIS A N 1
ATOM 3623 C CA . HIS A 1 459 ? 16.677 -25.572 5.479 1.00 95.25 459 HIS A CA 1
ATOM 3624 C C . HIS A 1 459 ? 15.358 -25.835 4.724 1.00 95.25 459 HIS A C 1
ATOM 3626 O O . HIS A 1 459 ? 14.345 -26.113 5.379 1.00 95.25 459 HIS A O 1
ATOM 3632 N N . PRO A 1 460 ? 15.332 -25.787 3.375 1.00 96.38 460 PRO A N 1
ATOM 3633 C CA . PRO A 1 460 ? 14.103 -25.940 2.600 1.00 96.38 460 PRO A CA 1
ATOM 3634 C C . PRO A 1 460 ? 13.713 -27.392 2.316 1.00 96.38 460 PRO A C 1
ATOM 3636 O O . PRO A 1 460 ? 14.550 -28.267 2.117 1.00 96.38 460 PRO A O 1
ATOM 3639 N N . SER A 1 461 ? 12.408 -27.611 2.163 1.00 97.62 461 SER A N 1
ATOM 3640 C CA . SER A 1 461 ? 11.839 -28.672 1.334 1.00 97.62 461 SER A CA 1
ATOM 3641 C C . SER A 1 461 ? 10.562 -28.184 0.654 1.00 97.62 461 SER A C 1
ATOM 3643 O O . SER A 1 461 ? 9.740 -27.486 1.246 1.00 97.62 461 SER A O 1
ATOM 3645 N N . VAL A 1 462 ? 10.389 -28.534 -0.617 1.00 98.12 462 VAL A N 1
ATOM 3646 C CA . VAL A 1 462 ? 9.214 -28.181 -1.420 1.00 98.12 462 VAL A CA 1
ATOM 3647 C C . VAL A 1 462 ? 8.658 -29.422 -2.096 1.00 98.12 462 VAL A C 1
ATOM 3649 O O . VAL A 1 462 ? 9.368 -30.115 -2.824 1.00 98.12 462 VAL A O 1
ATOM 3652 N N . ILE A 1 463 ? 7.363 -29.672 -1.897 1.00 97.44 463 ILE A N 1
ATOM 3653 C CA . ILE A 1 463 ? 6.659 -30.797 -2.520 1.00 97.44 463 ILE A CA 1
ATOM 3654 C C . ILE A 1 463 ? 5.325 -30.371 -3.124 1.00 97.44 463 ILE A C 1
ATOM 3656 O O . ILE A 1 463 ? 4.654 -29.458 -2.633 1.00 97.44 463 ILE A O 1
ATOM 3660 N N . GLN A 1 464 ? 4.895 -31.109 -4.147 1.00 95.62 464 GLN A N 1
ATOM 3661 C CA . GLN A 1 464 ? 3.515 -31.097 -4.608 1.00 95.62 464 GLN A CA 1
ATOM 3662 C C . GLN A 1 464 ? 2.795 -32.353 -4.116 1.00 95.62 464 GLN A C 1
ATOM 3664 O O . GLN A 1 464 ? 3.164 -33.468 -4.470 1.00 95.62 464 GLN A O 1
ATOM 3669 N N . PHE A 1 465 ? 1.717 -32.185 -3.355 1.00 95.75 465 PHE A N 1
ATOM 3670 C CA . PHE A 1 465 ? 0.894 -33.291 -2.880 1.00 95.75 465 PHE A CA 1
ATOM 3671 C C . PHE A 1 465 ? -0.590 -33.002 -3.096 1.00 95.75 465 PHE A C 1
ATOM 3673 O O . PHE A 1 465 ? -1.100 -31.944 -2.726 1.00 95.75 465 PHE A O 1
ATOM 3680 N N . LYS A 1 466 ? -1.300 -33.943 -3.732 1.00 91.00 466 LYS A N 1
ATOM 3681 C CA . LYS A 1 466 ? -2.739 -33.834 -4.048 1.00 91.00 466 LYS A CA 1
ATOM 3682 C C . LYS A 1 466 ? -3.120 -32.496 -4.708 1.00 91.00 466 LYS A C 1
ATOM 3684 O O . LYS A 1 466 ? -4.129 -31.878 -4.371 1.00 91.00 466 LYS A O 1
ATOM 3689 N N . GLY A 1 467 ? -2.289 -32.048 -5.651 1.00 84.75 467 GLY A N 1
ATOM 3690 C CA . GLY A 1 467 ? -2.502 -30.820 -6.424 1.00 84.75 467 GLY A CA 1
ATOM 3691 C C . GLY A 1 467 ? -2.187 -29.517 -5.683 1.00 84.75 467 GLY A C 1
ATOM 3692 O O . GLY A 1 467 ? -2.401 -28.448 -6.250 1.00 84.75 467 GLY A O 1
ATOM 3693 N N . LYS A 1 468 ? -1.671 -29.580 -4.452 1.00 88.62 468 LYS A N 1
ATOM 3694 C CA . LYS A 1 468 ? -1.232 -28.417 -3.672 1.00 88.62 468 LYS A CA 1
ATOM 3695 C C . LYS A 1 468 ? 0.275 -28.433 -3.498 1.00 88.62 468 LYS A C 1
ATOM 3697 O O . LYS A 1 468 ? 0.869 -29.506 -3.450 1.00 88.62 468 LYS A O 1
ATOM 3702 N N . TRP A 1 469 ? 0.860 -27.250 -3.400 1.00 94.31 469 TRP A N 1
ATOM 3703 C CA . TRP A 1 469 ? 2.278 -27.083 -3.130 1.00 94.31 469 TRP A CA 1
ATOM 3704 C C . TRP A 1 469 ? 2.487 -26.691 -1.673 1.00 94.31 469 TRP A C 1
ATOM 3706 O O . TRP A 1 469 ? 1.685 -25.951 -1.100 1.00 94.31 469 TRP A O 1
ATOM 3716 N N . TYR A 1 470 ? 3.557 -27.209 -1.087 1.00 96.50 470 TYR A N 1
ATOM 3717 C CA . TYR A 1 470 ? 3.906 -26.999 0.310 1.00 96.50 470 TYR A CA 1
ATOM 3718 C C . TYR A 1 470 ? 5.351 -26.532 0.398 1.00 96.50 470 TYR A C 1
ATOM 3720 O O . TYR A 1 470 ? 6.220 -27.126 -0.239 1.00 96.50 470 TYR A O 1
ATOM 3728 N N . TYR A 1 471 ? 5.572 -25.478 1.177 1.00 97.06 471 TYR A N 1
ATOM 3729 C CA . TYR A 1 471 ? 6.893 -25.009 1.574 1.00 97.06 471 TYR A CA 1
ATOM 3730 C C . TYR A 1 471 ? 7.145 -25.478 3.003 1.00 97.06 471 TYR A C 1
ATOM 3732 O O . TYR A 1 471 ? 6.322 -25.241 3.886 1.00 97.06 471 TYR A O 1
ATOM 3740 N N . ILE A 1 472 ? 8.233 -26.201 3.218 1.00 98.25 472 ILE A N 1
ATOM 3741 C CA . ILE A 1 472 ? 8.566 -26.865 4.474 1.00 98.25 472 ILE A CA 1
ATOM 3742 C C . ILE A 1 472 ? 9.948 -26.376 4.898 1.00 98.25 472 ILE A C 1
ATOM 3744 O O . ILE A 1 472 ? 10.838 -26.213 4.067 1.00 98.25 472 ILE A O 1
ATOM 3748 N N . TYR A 1 473 ? 10.099 -26.118 6.189 1.00 96.94 473 TYR A N 1
ATOM 3749 C CA . TYR A 1 473 ? 11.298 -25.540 6.791 1.00 96.94 473 TYR A CA 1
ATOM 3750 C C . TYR A 1 473 ? 11.434 -26.032 8.237 1.00 96.94 473 TYR A C 1
ATOM 3752 O O . TYR A 1 473 ? 10.602 -26.812 8.704 1.00 96.94 473 TYR A O 1
ATOM 3760 N N . HIS A 1 474 ? 12.458 -25.597 8.966 1.00 95.00 474 HIS A N 1
ATOM 3761 C CA . HIS A 1 474 ? 12.560 -25.829 10.407 1.00 95.00 474 HIS A CA 1
ATOM 3762 C C . HIS A 1 474 ? 12.657 -24.516 11.185 1.00 95.00 474 HIS A C 1
ATOM 3764 O O . HIS A 1 474 ? 13.058 -23.487 10.648 1.00 95.00 474 HIS A O 1
ATOM 3770 N N . ASP A 1 475 ? 12.271 -24.553 12.456 1.00 89.69 475 ASP A N 1
ATOM 3771 C CA . ASP A 1 475 ? 12.280 -23.399 13.352 1.00 89.69 475 ASP A CA 1
ATOM 3772 C C . ASP A 1 475 ? 12.625 -23.837 14.787 1.00 89.69 475 ASP A C 1
ATOM 3774 O O . ASP A 1 475 ? 12.196 -24.901 15.242 1.00 89.69 475 ASP A O 1
ATOM 3778 N N . GLY A 1 476 ? 13.420 -23.039 15.501 1.00 85.75 476 GLY A N 1
ATOM 3779 C CA . GLY A 1 476 ? 13.890 -23.323 16.861 1.00 85.75 476 GLY A CA 1
ATOM 3780 C C . GLY A 1 476 ? 13.014 -22.756 17.985 1.00 85.75 476 GLY A C 1
ATOM 3781 O O . GLY A 1 476 ? 13.421 -22.803 19.143 1.00 85.75 476 GLY A O 1
ATOM 3782 N N . SER A 1 477 ? 11.839 -22.189 17.694 1.00 76.94 477 SER A N 1
ATOM 3783 C CA . SER A 1 477 ? 11.002 -21.503 18.698 1.00 76.94 477 SER A CA 1
ATOM 3784 C C . SER A 1 477 ? 10.159 -22.438 19.571 1.00 76.94 477 SER A C 1
ATOM 3786 O O . SER A 1 477 ? 9.580 -21.994 20.566 1.00 76.94 477 SER A O 1
ATOM 3788 N N . TYR A 1 478 ? 10.078 -23.725 19.226 1.00 78.25 478 TYR A N 1
ATOM 3789 C CA . TYR A 1 478 ? 9.164 -24.665 19.866 1.00 78.25 478 TYR A CA 1
ATOM 3790 C C . TYR A 1 478 ? 9.807 -25.470 20.990 1.00 78.25 478 TYR A C 1
ATOM 3792 O O . TYR A 1 478 ? 10.946 -25.913 20.902 1.00 78.25 478 TYR A O 1
ATOM 3800 N N . GLN A 1 479 ? 9.031 -25.691 22.048 1.00 78.31 479 GLN A N 1
ATOM 3801 C CA . GLN A 1 479 ? 9.397 -26.528 23.184 1.00 78.31 479 GLN A CA 1
ATOM 3802 C C . GLN A 1 479 ? 8.894 -27.963 22.982 1.00 78.31 479 GLN A C 1
ATOM 3804 O O . GLN A 1 479 ? 7.788 -28.173 22.479 1.00 78.31 479 GLN A O 1
ATOM 3809 N N . LEU A 1 480 ? 9.659 -28.942 23.462 1.00 78.69 480 LEU A N 1
ATOM 3810 C CA . LEU A 1 480 ? 9.284 -30.355 23.453 1.00 78.69 480 LEU A CA 1
ATOM 3811 C C . LEU A 1 480 ? 9.341 -30.927 24.871 1.00 78.69 480 LEU A C 1
ATOM 3813 O O . LEU A 1 480 ? 10.400 -30.927 25.487 1.00 78.69 480 LEU A O 1
ATOM 3817 N N . GLU A 1 481 ? 8.212 -31.410 25.400 1.00 72.81 481 GLU A N 1
ATOM 3818 C CA . GLU A 1 481 ? 8.119 -32.049 26.732 1.00 72.81 481 GLU A CA 1
ATOM 3819 C C . GLU A 1 481 ? 8.805 -31.264 27.871 1.00 72.81 481 GLU A C 1
ATOM 3821 O O . GLU A 1 481 ? 9.397 -31.824 28.793 1.00 72.81 481 GLU A O 1
ATOM 3826 N N . GLY A 1 482 ? 8.743 -29.934 27.825 1.00 65.25 482 GLY A N 1
ATOM 3827 C CA . GLY A 1 482 ? 9.390 -29.093 28.827 1.00 65.25 482 GLY A CA 1
ATOM 3828 C C . GLY A 1 482 ? 10.848 -28.724 28.513 1.00 65.25 482 GLY A C 1
ATOM 3829 O O . GLY A 1 482 ? 11.388 -27.849 29.186 1.00 65.25 482 GLY A O 1
ATOM 3830 N N . ALA A 1 483 ? 11.485 -29.307 27.494 1.00 74.50 483 ALA A N 1
ATOM 3831 C CA . ALA A 1 483 ? 12.821 -28.930 27.028 1.00 74.50 483 ALA A CA 1
ATOM 3832 C C . ALA A 1 483 ? 12.750 -27.799 25.979 1.00 74.50 483 ALA A C 1
ATOM 3834 O O . ALA A 1 483 ? 11.948 -27.897 25.048 1.00 74.50 483 ALA A O 1
ATOM 3835 N N . PRO A 1 484 ? 13.555 -26.726 26.110 1.00 75.94 484 PRO A N 1
ATOM 3836 C CA . PRO A 1 484 ? 13.518 -25.583 25.198 1.00 75.94 484 PRO A CA 1
ATOM 3837 C C . PRO A 1 484 ? 14.027 -25.944 23.797 1.00 75.94 484 PRO A C 1
ATOM 3839 O O . PRO A 1 484 ? 14.959 -26.741 23.667 1.00 75.94 484 PRO A O 1
ATOM 3842 N N . GLY A 1 485 ? 13.464 -25.304 22.769 1.00 82.69 485 GLY A N 1
ATOM 3843 C CA . GLY A 1 485 ? 14.021 -25.306 21.415 1.00 82.69 485 GLY A CA 1
ATOM 3844 C C . GLY A 1 485 ? 15.349 -24.543 21.330 1.00 82.69 485 GLY A C 1
ATOM 3845 O O . GLY A 1 485 ? 15.965 -24.202 22.350 1.00 82.69 485 GLY A O 1
ATOM 3846 N N . GLY A 1 486 ? 15.847 -24.321 20.118 1.00 79.88 486 GLY A N 1
ATOM 3847 C CA . GLY A 1 486 ? 17.063 -23.543 19.881 1.00 79.88 486 GLY A CA 1
ATOM 3848 C C . GLY A 1 486 ? 17.709 -23.825 18.532 1.00 79.88 486 GLY A C 1
ATOM 3849 O O . GLY A 1 486 ? 17.217 -24.658 17.772 1.00 79.88 486 GLY A O 1
ATOM 3850 N N . ASP A 1 487 ? 18.862 -23.194 18.296 1.00 80.12 487 ASP A N 1
ATOM 3851 C CA . ASP A 1 487 ? 19.682 -23.368 17.085 1.00 80.12 487 ASP A CA 1
ATOM 3852 C C . ASP A 1 487 ? 19.929 -24.843 16.724 1.00 80.12 487 ASP A C 1
ATOM 3854 O O . ASP A 1 487 ? 19.839 -25.226 15.565 1.00 80.12 487 ASP A O 1
ATOM 3858 N N . CYS A 1 488 ? 20.174 -25.689 17.731 1.00 87.81 488 CYS A N 1
ATOM 3859 C CA . CYS A 1 488 ? 20.450 -27.123 17.566 1.00 87.81 488 CYS A CA 1
ATOM 3860 C C . CYS A 1 488 ? 19.343 -28.021 18.156 1.00 87.81 488 CYS A C 1
ATOM 3862 O O . CYS A 1 488 ? 19.605 -29.154 18.563 1.00 87.81 488 CYS A O 1
ATOM 3864 N N . ARG A 1 489 ? 18.129 -27.475 18.314 1.00 90.88 489 ARG A N 1
ATOM 3865 C CA . ARG A 1 489 ? 16.913 -28.150 18.813 1.00 90.88 489 ARG A CA 1
ATOM 3866 C C . ARG A 1 489 ? 15.713 -27.633 18.026 1.00 90.88 489 ARG A C 1
ATOM 3868 O O . ARG A 1 489 ? 14.849 -26.924 18.549 1.00 90.88 489 ARG A O 1
ATOM 3875 N N . ARG A 1 490 ? 15.726 -27.929 16.732 1.00 93.12 490 ARG A N 1
ATOM 3876 C CA . ARG A 1 490 ? 14.807 -27.380 15.735 1.00 93.12 490 ARG A CA 1
ATOM 3877 C C . ARG A 1 490 ? 13.556 -28.245 15.613 1.00 93.12 490 ARG A C 1
ATOM 3879 O O . ARG A 1 490 ? 13.502 -29.372 16.105 1.00 93.12 490 ARG A O 1
ATOM 3886 N N . SER A 1 491 ? 12.510 -27.703 15.004 1.00 94.38 491 SER A N 1
ATOM 3887 C CA . SER A 1 491 ? 11.274 -28.428 14.709 1.00 94.38 491 SER A CA 1
ATOM 3888 C C . SER A 1 491 ? 10.788 -28.119 13.301 1.00 94.38 491 SER A C 1
ATOM 3890 O O . SER A 1 491 ? 10.720 -26.956 12.908 1.00 94.38 491 SER A O 1
ATOM 3892 N N . VAL A 1 492 ? 10.406 -29.156 12.555 1.00 97.44 492 VAL A N 1
ATOM 3893 C CA . VAL A 1 492 ? 9.908 -29.005 11.186 1.00 97.44 492 VAL A CA 1
ATOM 3894 C C . VAL A 1 492 ? 8.524 -28.357 11.162 1.00 97.44 492 VAL A C 1
ATOM 3896 O O . VAL A 1 492 ? 7.593 -28.787 11.846 1.00 97.44 492 VAL A O 1
ATOM 3899 N N . CYS A 1 493 ? 8.385 -27.356 10.302 1.00 96.62 493 CYS A N 1
ATOM 3900 C CA . CYS A 1 493 ? 7.206 -26.537 10.067 1.00 96.62 493 CYS A CA 1
ATOM 3901 C C . CYS A 1 493 ? 6.832 -26.572 8.578 1.00 96.62 493 CYS A C 1
ATOM 3903 O O . CYS A 1 493 ? 7.667 -26.865 7.723 1.00 96.62 493 CYS A O 1
ATOM 3905 N N . ALA A 1 494 ? 5.576 -26.274 8.246 1.00 96.69 494 ALA A N 1
ATOM 3906 C CA . ALA A 1 494 ? 5.130 -26.196 6.862 1.00 96.69 494 ALA A CA 1
ATOM 3907 C C . ALA A 1 494 ? 4.056 -25.134 6.636 1.00 96.69 494 ALA A C 1
ATOM 3909 O O . ALA A 1 494 ? 3.188 -24.890 7.475 1.00 96.69 494 ALA A O 1
ATOM 3910 N N . GLU A 1 495 ? 4.088 -24.582 5.431 1.00 92.81 495 GLU A N 1
ATOM 3911 C CA . GLU A 1 495 ? 3.171 -23.583 4.911 1.00 92.81 495 GLU A CA 1
ATOM 3912 C C . GLU A 1 495 ? 2.642 -23.997 3.536 1.00 92.81 495 GLU A C 1
ATOM 3914 O O . GLU A 1 495 ? 3.208 -24.844 2.835 1.00 92.81 495 GLU A O 1
ATOM 3919 N N . ASN A 1 496 ? 1.523 -23.397 3.128 1.00 85.75 496 ASN A N 1
ATOM 3920 C CA . ASN A 1 496 ? 1.054 -23.558 1.754 1.00 85.75 496 ASN A CA 1
ATOM 3921 C C . ASN A 1 496 ? 1.911 -22.688 0.831 1.00 85.75 496 ASN A C 1
ATOM 3923 O O . ASN A 1 496 ? 2.055 -21.492 1.076 1.00 85.75 496 ASN A O 1
ATOM 3927 N N . LEU A 1 497 ? 2.409 -23.275 -0.254 1.00 85.38 497 LEU A N 1
ATOM 3928 C CA . LEU A 1 497 ? 3.157 -22.566 -1.281 1.00 85.38 497 LEU A CA 1
ATOM 3929 C C . LEU A 1 497 ? 2.267 -22.290 -2.493 1.00 85.38 497 LEU A C 1
ATOM 3931 O O . LEU A 1 497 ? 1.516 -23.155 -2.952 1.00 85.38 497 LEU A O 1
ATOM 3935 N N . TYR A 1 498 ? 2.402 -21.092 -3.047 1.00 74.50 498 TYR A N 1
ATOM 3936 C CA . TYR A 1 498 ? 1.698 -20.669 -4.248 1.00 74.50 498 TYR A CA 1
ATOM 3937 C C . TYR A 1 498 ? 2.684 -20.123 -5.275 1.00 74.50 498 TYR A C 1
ATOM 3939 O O . TYR A 1 498 ? 3.775 -19.665 -4.942 1.00 74.50 498 TYR A O 1
ATOM 3947 N N . PHE A 1 499 ? 2.280 -20.190 -6.539 1.00 73.38 499 PHE A N 1
ATOM 3948 C CA . PHE A 1 499 ? 3.075 -19.739 -7.673 1.00 73.38 499 PHE A CA 1
ATOM 3949 C C . PHE A 1 499 ? 2.269 -18.727 -8.477 1.00 73.38 499 PHE A C 1
ATOM 3951 O O . PHE A 1 499 ? 1.070 -18.922 -8.705 1.00 73.38 499 PHE A O 1
ATOM 3958 N N . ASN A 1 500 ? 2.945 -17.689 -8.949 1.00 54.50 500 ASN A N 1
ATOM 3959 C CA . ASN A 1 500 ? 2.425 -16.753 -9.928 1.00 54.50 500 ASN A CA 1
ATOM 3960 C C . ASN A 1 500 ? 2.282 -17.428 -11.302 1.00 54.50 500 ASN A C 1
ATOM 3962 O O . ASN A 1 500 ? 2.734 -18.556 -11.540 1.00 54.50 500 ASN A O 1
ATOM 3966 N N . THR A 1 501 ? 1.604 -16.747 -12.224 1.00 57.22 501 THR A N 1
ATOM 3967 C CA . THR A 1 501 ? 1.327 -17.274 -13.569 1.00 57.22 501 THR A CA 1
ATOM 3968 C C . THR A 1 501 ? 2.583 -17.446 -14.417 1.00 57.22 501 THR A C 1
ATOM 3970 O O . THR A 1 501 ? 2.613 -18.345 -15.251 1.00 57.22 501 THR A O 1
ATOM 3973 N N . ASP A 1 502 ? 3.611 -16.632 -14.181 1.00 59.28 502 ASP A N 1
ATOM 3974 C CA . ASP A 1 502 ? 4.926 -16.714 -14.829 1.00 59.28 502 ASP A CA 1
ATOM 3975 C C . ASP A 1 502 ? 5.823 -17.828 -14.252 1.00 59.28 502 ASP A C 1
ATOM 3977 O O . ASP A 1 502 ? 6.915 -18.079 -14.753 1.00 59.28 502 ASP A O 1
ATOM 3981 N N . GLY A 1 503 ? 5.358 -18.516 -13.205 1.00 65.44 503 GLY A N 1
ATOM 3982 C CA . GLY A 1 503 ? 6.100 -19.565 -12.522 1.00 65.44 503 GLY A CA 1
ATOM 3983 C C . GLY A 1 503 ? 6.920 -19.092 -11.323 1.00 65.44 503 GLY A C 1
ATOM 3984 O O . GLY A 1 503 ? 7.475 -19.947 -10.644 1.00 65.44 503 GLY A O 1
ATOM 3985 N N . THR A 1 504 ? 6.978 -17.805 -10.983 1.00 70.06 504 THR A N 1
ATOM 3986 C CA . THR A 1 504 ? 7.654 -17.360 -9.749 1.00 70.06 504 THR A CA 1
ATOM 3987 C C . THR A 1 504 ? 6.908 -17.834 -8.492 1.00 70.06 504 THR A C 1
ATOM 3989 O O . THR A 1 504 ? 5.685 -17.979 -8.498 1.00 70.06 504 THR A O 1
ATOM 3992 N N . MET A 1 505 ? 7.634 -18.142 -7.414 1.00 76.38 505 MET A N 1
ATOM 3993 C CA . MET A 1 505 ? 7.066 -18.483 -6.103 1.00 76.38 505 MET A CA 1
ATOM 3994 C C . MET A 1 505 ? 6.594 -17.211 -5.393 1.00 76.38 505 MET A C 1
ATOM 3996 O O . MET A 1 505 ? 7.277 -16.189 -5.420 1.00 76.38 505 MET A O 1
ATOM 4000 N N . GLN A 1 506 ? 5.429 -17.278 -4.748 1.00 70.75 506 GLN A N 1
ATOM 4001 C CA . GLN A 1 506 ? 4.961 -16.218 -3.855 1.00 70.75 506 GLN A CA 1
ATOM 4002 C C . GLN A 1 506 ? 5.710 -16.281 -2.523 1.00 70.75 506 GLN A C 1
ATOM 4004 O O . GLN A 1 506 ? 6.070 -17.367 -2.071 1.00 70.75 506 GLN A O 1
ATOM 4009 N N . PHE A 1 507 ? 5.902 -15.124 -1.887 1.00 70.19 507 PHE A N 1
ATOM 4010 C CA . PHE A 1 507 ? 6.484 -15.049 -0.550 1.00 70.19 507 PHE A CA 1
ATOM 4011 C C . PHE A 1 507 ? 5.617 -15.799 0.472 1.00 70.19 507 PHE A C 1
ATOM 4013 O O . PHE A 1 507 ? 4.387 -15.698 0.457 1.00 70.19 507 PHE A O 1
ATOM 4020 N N . VAL A 1 508 ? 6.264 -16.535 1.370 1.00 72.94 508 VAL A N 1
ATOM 4021 C CA . VAL A 1 508 ? 5.638 -17.416 2.352 1.00 72.94 508 VAL A CA 1
ATOM 4022 C C . VAL A 1 508 ? 5.941 -16.902 3.766 1.00 72.94 508 VAL A C 1
ATOM 4024 O O . VAL A 1 508 ? 7.080 -17.017 4.226 1.00 72.94 508 VAL A O 1
ATOM 4027 N N . PRO A 1 509 ? 4.950 -16.337 4.483 1.00 63.34 509 PRO A N 1
ATOM 4028 C CA . PRO A 1 509 ? 5.132 -15.965 5.881 1.00 63.34 509 PRO A CA 1
ATOM 4029 C C . PRO A 1 509 ? 5.251 -17.220 6.757 1.00 63.34 509 PRO A C 1
ATOM 4031 O O . PRO A 1 509 ? 4.497 -18.174 6.581 1.00 63.34 509 PRO A O 1
ATOM 4034 N N . LEU A 1 510 ? 6.173 -17.200 7.722 1.00 77.25 510 LEU A N 1
ATOM 4035 C CA . LEU A 1 510 ? 6.370 -18.294 8.677 1.00 77.25 510 LEU A CA 1
ATOM 4036 C C . LEU A 1 510 ? 5.405 -18.117 9.858 1.00 77.25 510 LEU A C 1
ATOM 4038 O O . LEU A 1 510 ? 5.576 -17.203 10.669 1.00 77.25 510 LEU A O 1
ATOM 4042 N N . THR A 1 511 ? 4.378 -18.962 9.961 1.00 74.25 511 THR A N 1
ATOM 4043 C CA . THR A 1 511 ? 3.281 -18.784 10.927 1.00 74.25 511 THR A CA 1
ATOM 4044 C C . THR A 1 511 ? 3.273 -19.858 12.014 1.00 74.25 511 THR A C 1
ATOM 4046 O O . THR A 1 511 ? 3.719 -20.991 11.820 1.00 74.25 511 THR A O 1
ATOM 4049 N N . GLN A 1 512 ? 2.707 -19.530 13.182 1.00 77.19 512 GLN A N 1
ATOM 4050 C CA . GLN A 1 512 ? 2.482 -20.526 14.237 1.00 77.19 512 GLN A CA 1
ATOM 4051 C C . GLN A 1 512 ? 1.385 -21.519 13.828 1.00 77.19 512 GLN A C 1
ATOM 4053 O O . GLN A 1 512 ? 1.421 -22.695 14.203 1.00 77.19 512 GLN A O 1
ATOM 4058 N N . GLY A 1 513 ? 0.370 -21.051 13.098 1.00 77.69 513 GLY A N 1
ATOM 4059 C CA . GLY A 1 513 ? -0.751 -21.885 12.709 1.00 77.69 513 GLY A CA 1
ATOM 4060 C C . GLY A 1 513 ? -0.491 -22.772 11.486 1.00 77.69 513 GLY A C 1
ATOM 4061 O O . GLY A 1 513 ? -1.233 -23.737 11.309 1.00 77.69 513 GLY A O 1
ATOM 4062 N N . GLY A 1 514 ? 0.537 -22.522 10.676 1.00 88.00 514 GLY A N 1
ATOM 4063 C CA . GLY A 1 514 ? 0.923 -23.355 9.535 1.00 88.00 514 GLY A CA 1
ATOM 4064 C C . GLY A 1 514 ? -0.250 -23.752 8.630 1.00 88.00 514 GLY A C 1
ATOM 4065 O O . GLY A 1 514 ? -1.141 -22.970 8.294 1.00 88.00 514 GLY A O 1
ATOM 4066 N N . LEU A 1 515 ? -0.346 -25.045 8.318 1.00 89.38 515 LEU A N 1
ATOM 4067 C CA . LEU A 1 515 ? -1.425 -25.637 7.513 1.00 89.38 515 LEU A CA 1
ATOM 4068 C C . LEU A 1 515 ? -2.799 -25.689 8.220 1.00 89.38 515 LEU A C 1
ATOM 4070 O O . LEU A 1 515 ? -3.794 -26.123 7.611 1.00 89.38 515 LEU A O 1
ATOM 4074 N N . SER A 1 516 ? -2.871 -25.311 9.501 1.00 81.31 516 SER A N 1
ATOM 4075 C CA . SER A 1 516 ? -4.120 -25.238 10.270 1.00 81.31 516 SER A CA 1
ATOM 4076 C C . SER A 1 516 ? -4.812 -23.885 10.172 1.00 81.31 516 SER A C 1
ATOM 4078 O O . SER A 1 516 ? -6.036 -23.840 10.341 1.00 81.31 516 SER A O 1
ATOM 4080 N N . GLU A 1 517 ? -4.082 -22.809 9.852 1.00 65.19 517 GLU A N 1
ATOM 4081 C CA . GLU A 1 517 ? -4.712 -21.508 9.676 1.00 65.19 517 GLU A CA 1
ATOM 4082 C C . GLU A 1 517 ? -5.709 -21.599 8.528 1.00 65.19 517 GLU A C 1
ATOM 4084 O O . GLU A 1 517 ? -5.383 -21.891 7.372 1.00 65.19 517 GLU A O 1
ATOM 4089 N N . LYS A 1 518 ? -6.969 -21.286 8.836 1.00 48.66 518 LYS A N 1
ATOM 4090 C CA . LYS A 1 518 ? -7.898 -20.807 7.819 1.00 48.66 518 LYS A CA 1
ATOM 4091 C C . LYS A 1 518 ? -7.480 -19.379 7.501 1.00 48.66 518 LYS A C 1
ATOM 4093 O O . LYS A 1 518 ? -8.212 -18.479 7.865 1.00 48.66 518 LYS A O 1
ATOM 4098 N N . ASN A 1 519 ? -6.286 -19.209 6.927 1.00 44.19 519 ASN A N 1
ATOM 4099 C CA . ASN A 1 519 ? -5.650 -17.939 6.583 1.00 44.19 519 ASN A CA 1
ATOM 4100 C C . ASN A 1 519 ? -6.696 -16.815 6.457 1.00 44.19 519 ASN A C 1
ATOM 4102 O O . ASN A 1 519 ? -7.391 -16.737 5.442 1.00 44.19 519 ASN A O 1
ATOM 4106 N N . ASP A 1 520 ? -6.855 -15.997 7.498 1.00 37.22 520 ASP A N 1
ATOM 4107 C CA . ASP A 1 520 ? -7.803 -14.872 7.498 1.00 37.22 520 ASP A CA 1
ATOM 4108 C C . ASP A 1 520 ? -7.211 -13.693 6.697 1.00 37.22 520 ASP A C 1
ATOM 4110 O O . ASP A 1 520 ? -7.915 -12.912 6.059 1.00 37.22 520 ASP A O 1
ATOM 4114 N N . LEU A 1 521 ? -5.883 -13.678 6.534 1.00 36.53 521 LEU A N 1
ATOM 4115 C CA . LEU A 1 521 ? -5.219 -12.953 5.451 1.00 36.53 521 LEU A CA 1
ATOM 4116 C C . LEU A 1 521 ? -5.630 -13.485 4.071 1.00 36.53 521 LEU A C 1
ATOM 4118 O O . LEU A 1 521 ? -5.873 -12.687 3.167 1.00 36.53 521 LEU A O 1
ATOM 4122 N N . LEU A 1 522 ? -5.819 -14.807 3.909 1.00 39.75 522 LEU A N 1
ATOM 4123 C CA . LEU A 1 522 ? -6.475 -15.355 2.716 1.00 39.75 522 LEU A CA 1
ATOM 4124 C C . LEU A 1 522 ? -7.989 -15.163 2.721 1.00 39.75 522 LEU A C 1
ATOM 4126 O O . LEU A 1 522 ? -8.561 -15.383 1.676 1.00 39.75 522 LEU A O 1
ATOM 4130 N N . SER A 1 523 ? -8.691 -14.774 3.786 1.00 33.62 523 SER A N 1
ATOM 4131 C CA . SER A 1 523 ? -10.115 -14.418 3.660 1.00 33.62 523 SER A CA 1
ATOM 4132 C C . SER A 1 523 ? -10.244 -13.029 3.031 1.00 33.62 523 SER A C 1
ATOM 4134 O O . SER A 1 523 ? -11.054 -12.835 2.126 1.00 33.62 523 SER A O 1
ATOM 4136 N N . THR A 1 524 ? -9.317 -12.128 3.365 1.00 35.12 524 THR A N 1
ATOM 4137 C CA . THR A 1 524 ? -9.112 -10.846 2.678 1.00 35.12 524 THR A CA 1
ATOM 4138 C C . THR A 1 524 ? -8.591 -11.062 1.249 1.00 35.12 524 THR A C 1
ATOM 4140 O O . THR A 1 524 ? -9.201 -10.567 0.297 1.00 35.12 524 THR A O 1
ATOM 4143 N N . LEU A 1 525 ? -7.560 -11.898 1.049 1.00 37.62 525 LEU A N 1
ATOM 4144 C CA . LEU A 1 525 ? -7.096 -12.264 -0.297 1.00 37.62 525 LEU A CA 1
ATOM 4145 C C . LEU A 1 525 ? -8.128 -13.096 -1.055 1.00 37.62 525 LEU A C 1
ATOM 4147 O O . LEU A 1 525 ? -8.163 -12.943 -2.249 1.00 37.62 525 LEU A O 1
ATOM 4151 N N . ARG A 1 526 ? -9.022 -13.885 -0.444 1.00 37.25 526 ARG A N 1
ATOM 4152 C CA . ARG A 1 526 ? -10.151 -14.583 -1.108 1.00 37.25 526 ARG A CA 1
ATOM 4153 C C . ARG A 1 526 ? -11.359 -13.678 -1.294 1.00 37.25 526 ARG A C 1
ATOM 4155 O O . ARG A 1 526 ? -12.209 -13.997 -2.110 1.00 37.25 526 ARG A O 1
ATOM 4162 N N . SER A 1 527 ? -11.469 -12.548 -0.608 1.00 37.19 527 SER A N 1
ATOM 4163 C CA . SER A 1 527 ? -12.451 -11.527 -0.982 1.00 37.19 527 SER A CA 1
ATOM 4164 C C . SER A 1 527 ? -12.030 -10.845 -2.289 1.00 37.19 527 SER A C 1
ATOM 4166 O O . SER A 1 527 ? -12.874 -10.529 -3.122 1.00 37.19 527 SER A O 1
ATOM 4168 N N . VAL A 1 528 ? -10.717 -10.704 -2.511 1.00 34.31 528 VAL A N 1
ATOM 4169 C CA . VAL A 1 528 ? -10.130 -10.174 -3.747 1.00 34.31 528 VAL A CA 1
ATOM 4170 C C . VAL A 1 528 ? -10.037 -11.286 -4.805 1.00 34.31 528 VAL A C 1
ATOM 4172 O O . VAL A 1 528 ? -10.636 -11.182 -5.868 1.00 34.31 528 VAL A O 1
ATOM 4175 N N . GLU A 1 529 ? -9.396 -12.409 -4.492 1.00 37.22 529 GLU A N 1
ATOM 4176 C CA . GLU A 1 529 ? -9.220 -13.603 -5.323 1.00 37.22 529 GLU A CA 1
ATOM 4177 C C . GLU A 1 529 ? -10.510 -14.374 -5.570 1.00 37.22 529 GLU A C 1
ATOM 4179 O O . GLU A 1 529 ? -10.707 -14.843 -6.673 1.00 37.22 529 GLU A O 1
ATOM 4184 N N . GLY A 1 530 ? -11.427 -14.495 -4.616 1.00 37.09 530 GLY A N 1
ATOM 4185 C CA . GLY A 1 530 ? -12.731 -15.138 -4.822 1.00 37.09 530 GLY A CA 1
ATOM 4186 C C . GLY A 1 530 ? -13.670 -14.306 -5.696 1.00 37.09 530 GLY A C 1
ATOM 4187 O O . GLY A 1 530 ? -14.515 -14.876 -6.379 1.00 37.09 530 GLY A O 1
ATOM 4188 N N . ARG A 1 531 ? -13.469 -12.981 -5.771 1.00 36.03 531 ARG A N 1
ATOM 4189 C CA . ARG A 1 531 ? -14.058 -12.127 -6.822 1.00 36.03 531 ARG A CA 1
ATOM 4190 C C . ARG A 1 531 ? -13.311 -12.233 -8.164 1.00 36.03 531 ARG A C 1
ATOM 4192 O O . ARG A 1 531 ? -13.865 -11.831 -9.179 1.00 36.03 531 ARG A O 1
ATOM 4199 N N . LEU A 1 532 ? -12.081 -12.760 -8.176 1.00 36.38 532 LEU A N 1
ATOM 4200 C CA . LEU A 1 532 ? -11.207 -12.908 -9.356 1.00 36.38 532 LEU A CA 1
ATOM 4201 C C . LEU A 1 532 ? -11.115 -14.355 -9.905 1.00 36.38 532 LEU A C 1
ATOM 4203 O O . LEU A 1 532 ? -10.622 -14.535 -11.015 1.00 36.38 532 LEU A O 1
ATOM 4207 N N . GLN A 1 533 ? -11.516 -15.385 -9.147 1.00 36.91 533 GLN A N 1
ATOM 4208 C CA . GLN A 1 533 ? -11.305 -16.817 -9.435 1.00 36.91 533 GLN A CA 1
ATOM 4209 C C . GLN A 1 533 ? -12.596 -17.592 -9.727 1.00 36.91 533 GLN A C 1
ATOM 4211 O O . GLN A 1 533 ? -12.532 -18.805 -9.956 1.00 36.91 533 GLN A O 1
ATOM 4216 N N . ASP A 1 534 ? -13.765 -16.948 -9.769 1.00 33.31 534 ASP A N 1
ATOM 4217 C CA . ASP A 1 534 ? -14.912 -17.611 -10.380 1.00 33.31 534 ASP A CA 1
ATOM 4218 C C . ASP A 1 534 ? -14.546 -17.853 -11.854 1.00 33.31 534 ASP A C 1
ATOM 4220 O O . ASP A 1 534 ? -14.408 -16.925 -12.644 1.00 33.31 534 ASP A O 1
ATOM 4224 N N . LYS A 1 535 ? -14.300 -19.114 -12.233 1.00 33.56 535 LYS A N 1
ATOM 4225 C CA . LYS A 1 535 ? -13.878 -19.510 -13.592 1.00 33.56 535 LYS A CA 1
ATOM 4226 C C . LYS A 1 535 ? -14.957 -19.233 -14.650 1.00 33.56 535 LYS A C 1
ATOM 4228 O O . LYS A 1 535 ? -14.746 -19.512 -15.829 1.00 33.56 535 LYS A O 1
ATOM 4233 N N . LYS A 1 536 ? -16.106 -18.679 -14.244 1.00 31.56 536 LYS A N 1
ATOM 4234 C CA . LYS A 1 536 ? -17.105 -18.060 -15.123 1.00 31.56 536 LYS A CA 1
ATOM 4235 C C . LYS A 1 536 ? -17.103 -16.526 -15.100 1.00 31.56 536 LYS A C 1
ATOM 4237 O O . LYS A 1 536 ? -17.713 -15.932 -15.987 1.00 31.56 536 LYS A O 1
ATOM 4242 N N . SER A 1 537 ? -16.426 -15.873 -14.158 1.00 33.19 537 SER A N 1
ATOM 4243 C CA . SER A 1 537 ? -16.259 -14.422 -14.138 1.00 33.19 537 SER A CA 1
ATOM 4244 C C . SER A 1 537 ? -14.976 -14.023 -14.866 1.00 33.19 537 SER A C 1
ATOM 4246 O O . SER A 1 537 ? -13.882 -14.464 -14.520 1.00 33.19 537 SER A O 1
ATOM 4248 N N . ARG A 1 538 ? -15.113 -13.158 -15.875 1.00 38.91 538 ARG A N 1
ATOM 4249 C CA . ARG A 1 538 ? -14.019 -12.343 -16.426 1.00 38.91 538 ARG A CA 1
ATOM 4250 C C . ARG A 1 538 ? -13.189 -11.737 -15.285 1.00 38.91 538 ARG A C 1
ATOM 4252 O O . ARG A 1 538 ? -13.750 -11.494 -14.216 1.00 38.91 538 ARG A O 1
ATOM 4259 N N . GLN A 1 539 ? -11.909 -11.416 -15.539 1.00 45.81 539 GLN A N 1
ATOM 4260 C CA . GLN A 1 539 ? -11.191 -10.422 -14.723 1.00 45.81 539 GLN A CA 1
ATOM 4261 C C . GLN A 1 539 ? -12.192 -9.306 -14.373 1.00 45.81 539 GLN A C 1
ATOM 4263 O O . GLN A 1 539 ? -12.855 -8.825 -15.300 1.00 45.81 539 GLN A O 1
ATOM 4268 N N . PRO A 1 540 ? -12.413 -8.969 -13.089 1.00 52.09 540 PRO A N 1
ATOM 4269 C CA . PRO A 1 540 ? -13.394 -7.986 -12.702 1.00 52.09 540 PRO A CA 1
ATOM 4270 C C . PRO A 1 540 ? -12.901 -6.678 -13.286 1.00 52.09 540 PRO A C 1
ATOM 4272 O O . PRO A 1 540 ? -11.989 -6.049 -12.757 1.00 52.09 540 PRO A O 1
ATOM 4275 N N . THR A 1 541 ? -13.486 -6.326 -14.426 1.00 73.69 541 THR A N 1
ATOM 4276 C CA . THR A 1 541 ? -13.145 -5.142 -15.195 1.00 73.69 541 THR A CA 1
ATOM 4277 C C . THR A 1 541 ? -13.076 -3.977 -14.216 1.00 73.69 541 THR A C 1
ATOM 4279 O O . THR A 1 541 ? -14.016 -3.847 -13.415 1.00 73.69 541 THR A O 1
ATOM 4282 N N . PRO A 1 542 ? -11.972 -3.207 -14.185 1.00 89.12 542 PRO A N 1
ATOM 4283 C CA . PRO A 1 542 ? -11.881 -2.037 -13.328 1.00 89.12 542 PRO A CA 1
ATOM 4284 C C . PRO A 1 542 ? -13.166 -1.219 -13.442 1.00 89.12 542 PRO A C 1
ATOM 4286 O O . PRO A 1 542 ? -13.720 -1.085 -14.539 1.00 89.12 542 PRO A O 1
ATOM 4289 N N . LEU A 1 543 ? -13.689 -0.739 -12.312 1.00 93.12 543 LEU A N 1
ATOM 4290 C CA . LEU A 1 543 ? -14.888 0.088 -12.350 1.00 93.12 543 LEU A CA 1
ATOM 4291 C C . LEU A 1 543 ? -14.643 1.286 -13.273 1.00 93.12 543 LEU A C 1
ATOM 4293 O O . LEU A 1 543 ? -13.568 1.897 -13.269 1.00 93.12 543 LEU A O 1
ATOM 4297 N N . LYS A 1 544 ? -15.663 1.634 -14.054 1.00 94.31 544 LYS A N 1
ATOM 4298 C CA . LYS A 1 544 ? -15.672 2.872 -14.819 1.00 94.31 544 LYS A CA 1
ATOM 4299 C C . LYS A 1 544 ? -15.748 4.029 -13.833 1.00 94.31 544 LYS A C 1
ATOM 4301 O O . LYS A 1 544 ? -16.714 4.135 -13.080 1.00 94.31 544 LYS A O 1
ATOM 4306 N N . GLN A 1 545 ? -14.725 4.869 -13.848 1.00 94.94 545 GLN A N 1
ATOM 4307 C CA . GLN A 1 545 ? -14.686 6.132 -13.127 1.00 94.94 545 GLN A CA 1
ATOM 4308 C C . GLN A 1 545 ? -15.407 7.199 -13.952 1.00 94.94 545 GLN A C 1
ATOM 4310 O O . GLN A 1 545 ? -15.125 7.361 -15.141 1.00 94.94 545 GLN A O 1
ATOM 4315 N N . TRP A 1 546 ? -16.360 7.913 -13.354 1.00 94.06 546 TRP A N 1
ATOM 4316 C CA . TRP A 1 546 ? -17.164 8.895 -14.083 1.00 94.06 546 TRP A CA 1
ATOM 4317 C C . TRP A 1 546 ? -16.549 10.290 -14.030 1.00 94.06 546 TRP A C 1
ATOM 4319 O O . TRP A 1 546 ? -16.997 11.154 -13.277 1.00 94.06 546 TRP A O 1
ATOM 4329 N N . CYS A 1 547 ? -15.559 10.532 -14.894 1.00 91.31 547 CYS A N 1
ATOM 4330 C CA . CYS A 1 547 ? -14.901 11.838 -15.006 1.00 91.31 547 CYS A CA 1
ATOM 4331 C C . CYS A 1 547 ? -15.816 12.973 -15.504 1.00 91.31 547 CYS A C 1
ATOM 4333 O O . CYS A 1 547 ? -15.437 14.129 -15.371 1.00 91.31 547 CYS A O 1
ATOM 4335 N N . THR A 1 548 ? -17.009 12.660 -16.032 1.00 91.62 548 THR A N 1
ATOM 4336 C CA . THR A 1 548 ? -18.063 13.624 -16.417 1.00 91.62 548 THR A CA 1
ATOM 4337 C C . THR A 1 548 ? -18.897 14.134 -15.239 1.00 91.62 548 THR A C 1
ATOM 4339 O O . THR A 1 548 ? -19.850 14.881 -15.447 1.00 91.62 548 THR A O 1
ATOM 4342 N N . THR A 1 549 ? -18.662 13.638 -14.022 1.00 95.75 549 THR A N 1
ATOM 4343 C CA . THR A 1 549 ? -19.448 14.051 -12.854 1.00 95.75 549 THR A CA 1
ATOM 4344 C C . THR A 1 549 ? -19.194 15.527 -12.569 1.00 95.75 549 THR A C 1
ATOM 4346 O O . THR A 1 549 ? -18.052 15.919 -12.356 1.00 95.75 549 THR A O 1
ATOM 4349 N N . GLN A 1 550 ? -20.260 16.322 -12.543 1.00 95.81 550 GLN A N 1
ATOM 4350 C CA . GLN A 1 550 ? -20.205 17.752 -12.247 1.00 95.81 550 GLN A CA 1
ATOM 4351 C C . GLN A 1 550 ? -20.396 17.986 -10.752 1.00 95.81 550 GLN A C 1
ATOM 4353 O O . GLN A 1 550 ? -21.274 17.368 -10.145 1.00 95.81 550 GLN A O 1
ATOM 4358 N N . ILE A 1 551 ? -19.638 18.911 -10.172 1.00 95.44 551 ILE A N 1
ATOM 4359 C CA . ILE A 1 551 ? -19.904 19.426 -8.829 1.00 95.44 551 ILE A CA 1
ATOM 4360 C C . ILE A 1 551 ? -21.015 20.472 -8.912 1.00 95.44 551 ILE A C 1
ATOM 4362 O O . ILE A 1 551 ? -21.026 21.311 -9.806 1.00 95.44 551 ILE A O 1
ATOM 4366 N N . THR A 1 552 ? -21.992 20.413 -8.004 1.00 95.31 552 THR A N 1
ATOM 4367 C CA . THR A 1 552 ? -23.221 21.222 -8.136 1.00 95.31 552 THR A CA 1
ATOM 4368 C C . THR A 1 552 ? -23.484 22.184 -6.984 1.00 95.31 552 THR A C 1
ATOM 4370 O O . THR A 1 552 ? -24.497 22.881 -7.002 1.00 95.31 552 THR A O 1
ATOM 4373 N N . GLY A 1 553 ? -22.625 22.242 -5.964 1.00 93.44 553 GLY A N 1
ATOM 4374 C CA . GLY A 1 553 ? -22.797 23.203 -4.875 1.00 93.44 553 GLY A CA 1
ATOM 4375 C C . GLY A 1 553 ? -21.861 23.018 -3.684 1.00 93.44 553 GLY A C 1
ATOM 4376 O O . GLY A 1 553 ? -20.995 22.146 -3.682 1.00 93.44 553 GLY A O 1
ATOM 4377 N N . GLY A 1 554 ? -22.080 23.846 -2.660 1.00 91.56 554 GLY A N 1
ATOM 4378 C CA . GLY A 1 554 ? -21.270 23.889 -1.438 1.00 91.56 554 GLY A CA 1
ATOM 4379 C C . GLY A 1 554 ? -19.894 24.525 -1.650 1.00 91.56 554 GLY A C 1
ATOM 4380 O O . GLY A 1 554 ? -19.621 25.106 -2.703 1.00 91.56 554 GLY A O 1
ATOM 4381 N N . ASP A 1 555 ? -19.020 24.376 -0.651 1.00 91.62 555 ASP A N 1
ATOM 4382 C CA . ASP A 1 555 ? -17.625 24.846 -0.710 1.00 91.62 555 ASP A CA 1
ATOM 4383 C C . ASP A 1 555 ? -16.873 24.218 -1.907 1.00 91.62 555 ASP A C 1
ATOM 4385 O O . ASP A 1 555 ? -15.989 24.832 -2.488 1.00 91.62 555 ASP A O 1
ATOM 4389 N N . TRP A 1 556 ? -17.277 23.023 -2.340 1.00 92.69 556 TRP A N 1
ATOM 4390 C CA . TRP A 1 556 ? -16.718 22.300 -3.484 1.00 92.69 556 TRP A CA 1
ATOM 4391 C C . TRP A 1 556 ? -16.790 23.084 -4.795 1.00 92.69 556 TRP A C 1
ATOM 4393 O O . TRP A 1 556 ? -15.773 23.270 -5.458 1.00 92.69 556 TRP A O 1
ATOM 4403 N N . LEU A 1 557 ? -17.987 23.571 -5.145 1.00 94.88 557 LEU A N 1
ATOM 4404 C CA . LEU A 1 557 ? -18.199 24.346 -6.368 1.00 94.88 557 LEU A CA 1
ATOM 4405 C C . LEU A 1 557 ? -17.492 25.703 -6.292 1.00 94.88 557 LEU A C 1
ATOM 4407 O O . LEU A 1 557 ? -16.962 26.174 -7.291 1.00 94.88 557 LEU A O 1
ATOM 4411 N N . LEU A 1 558 ? -17.462 26.322 -5.107 1.00 95.31 558 LEU A N 1
ATOM 4412 C CA . LEU A 1 558 ? -16.742 27.578 -4.896 1.00 95.31 558 LEU A CA 1
ATOM 4413 C C . LEU A 1 558 ? -15.245 27.418 -5.201 1.00 95.31 558 LEU A C 1
ATOM 4415 O O . LEU A 1 558 ? -14.672 28.253 -5.895 1.00 95.31 558 LEU A O 1
ATOM 4419 N N . LEU A 1 559 ? -14.616 26.353 -4.696 1.00 95.81 559 LEU A N 1
ATOM 4420 C CA . LEU A 1 559 ? -13.187 26.109 -4.900 1.00 95.81 559 LEU A CA 1
ATOM 4421 C C . LEU A 1 559 ? -12.871 25.734 -6.358 1.00 95.81 559 LEU A C 1
ATOM 4423 O O . LEU A 1 559 ? -11.877 26.213 -6.890 1.00 95.81 559 LEU A O 1
ATOM 4427 N N . GLU A 1 560 ? -13.735 24.962 -7.029 1.00 96.19 560 GLU A N 1
ATOM 4428 C CA . GLU A 1 560 ? -13.623 24.697 -8.476 1.00 96.19 560 GLU A CA 1
ATOM 4429 C C . GLU A 1 560 ? -13.726 25.994 -9.303 1.00 96.19 560 GLU A C 1
ATOM 4431 O O . GLU A 1 560 ? -12.953 26.218 -10.230 1.00 96.19 560 GLU A O 1
ATOM 4436 N N . GLN A 1 561 ? -14.635 26.905 -8.940 1.00 96.31 561 GLN A N 1
ATOM 4437 C CA . GLN A 1 561 ? -14.752 28.210 -9.600 1.00 96.31 561 GLN A CA 1
ATOM 4438 C C . GLN A 1 561 ? -13.522 29.093 -9.371 1.00 96.31 561 GLN A C 1
ATOM 4440 O O . GLN A 1 561 ? -13.112 29.808 -10.283 1.00 96.31 561 GLN A O 1
ATOM 4445 N N . LYS A 1 562 ? -12.931 29.044 -8.171 1.00 96.62 562 LYS A N 1
ATOM 4446 C CA . LYS A 1 562 ? -11.695 29.769 -7.850 1.00 96.62 562 LYS A CA 1
ATOM 4447 C C . LYS A 1 562 ? -10.505 29.237 -8.635 1.00 96.62 562 LYS A C 1
ATOM 4449 O O . LYS A 1 562 ? -9.738 30.027 -9.171 1.00 96.62 562 LYS A O 1
ATOM 4454 N N . ASP A 1 563 ? -10.401 27.925 -8.775 1.00 96.31 563 ASP A N 1
ATOM 4455 C CA . ASP A 1 563 ? -9.413 27.298 -9.648 1.00 96.31 563 ASP A CA 1
ATOM 4456 C C . ASP A 1 563 ? -9.558 27.810 -11.094 1.00 96.31 563 ASP A C 1
ATOM 4458 O O . ASP A 1 563 ? -8.623 28.361 -11.679 1.00 96.31 563 ASP A O 1
ATOM 4462 N N . MET A 1 564 ? -10.784 27.803 -11.628 1.00 96.50 564 MET A N 1
ATOM 4463 C CA . MET A 1 564 ? -11.043 28.319 -12.973 1.00 96.50 564 MET A CA 1
ATOM 4464 C C . MET A 1 564 ? -10.825 29.834 -13.124 1.00 96.50 564 MET A C 1
ATOM 4466 O O . MET A 1 564 ? -10.503 30.285 -14.225 1.00 96.50 564 MET A O 1
ATOM 4470 N N . GLU A 1 565 ? -10.949 30.625 -12.054 1.00 95.62 565 GLU A N 1
ATOM 4471 C CA . GLU A 1 565 ? -10.552 32.041 -12.034 1.00 95.62 565 GLU A CA 1
ATOM 4472 C C . GLU A 1 565 ? -9.039 32.183 -12.272 1.00 95.62 565 GLU A C 1
ATOM 4474 O O . GLU A 1 565 ? -8.626 32.962 -13.136 1.00 95.62 565 GLU A O 1
ATOM 4479 N N . PHE A 1 566 ? -8.218 31.375 -11.589 1.00 95.31 566 PHE A N 1
ATOM 4480 C CA . PHE A 1 566 ? -6.770 31.343 -11.811 1.00 95.31 566 PHE A CA 1
ATOM 4481 C C . PHE A 1 566 ? -6.431 30.872 -13.229 1.00 95.31 566 PHE A C 1
ATOM 4483 O O . PHE A 1 566 ? -5.708 31.561 -13.950 1.00 95.31 566 PHE A O 1
ATOM 4490 N N . VAL A 1 567 ? -6.997 29.746 -13.670 1.00 95.94 567 VAL A N 1
ATOM 4491 C CA . VAL A 1 567 ? -6.782 29.166 -15.010 1.00 95.94 567 VAL A CA 1
ATOM 4492 C C . VAL A 1 567 ? -7.137 30.174 -16.110 1.00 95.94 567 VAL A C 1
ATOM 4494 O O . VAL A 1 567 ? -6.391 30.336 -17.078 1.00 95.94 567 VAL A O 1
ATOM 4497 N N . SER A 1 568 ? -8.238 30.910 -15.952 1.00 94.38 568 SER A N 1
ATOM 4498 C CA . SER A 1 568 ? -8.671 31.931 -16.918 1.00 94.38 568 SER A CA 1
ATOM 4499 C C . SER A 1 568 ? -7.781 33.179 -16.924 1.00 94.38 568 SER A C 1
ATOM 4501 O O . SER A 1 568 ? -7.784 33.927 -17.900 1.00 94.38 568 SER A O 1
ATOM 4503 N N . SER A 1 569 ? -7.013 33.418 -15.856 1.00 93.88 569 SER A N 1
ATOM 4504 C CA . SER A 1 569 ? -6.043 34.520 -15.789 1.00 93.88 569 SER A CA 1
ATOM 4505 C C . SER A 1 569 ? -4.756 34.239 -16.579 1.00 93.88 569 SER A C 1
ATOM 4507 O O . SER A 1 569 ? -3.996 35.164 -16.889 1.00 93.88 569 SER A O 1
ATOM 4509 N N . LEU A 1 570 ? -4.498 32.970 -16.920 1.00 95.44 570 LEU A N 1
ATOM 4510 C CA . LEU A 1 570 ? -3.312 32.568 -17.663 1.00 95.44 570 LEU A CA 1
ATOM 4511 C C . LEU A 1 570 ? -3.455 32.840 -19.165 1.00 95.44 570 LEU A C 1
ATOM 4513 O O . LEU A 1 570 ? -4.512 32.685 -19.770 1.00 95.44 570 LEU A O 1
ATOM 4517 N N . SER A 1 571 ? -2.340 33.203 -19.795 1.00 96.19 571 SER A N 1
ATOM 4518 C CA . SER A 1 571 ? -2.229 33.371 -21.239 1.00 96.19 571 SER A CA 1
ATOM 4519 C C . SER A 1 571 ? -1.589 32.134 -21.858 1.00 96.19 571 SER A C 1
ATOM 4521 O O . SER A 1 571 ? -0.415 31.842 -21.611 1.00 96.19 571 SER A O 1
ATOM 4523 N N . ALA A 1 572 ? -2.340 31.457 -22.730 1.00 97.69 572 ALA A N 1
ATOM 4524 C CA . ALA A 1 572 ? -1.836 30.333 -23.516 1.00 97.69 572 ALA A CA 1
ATOM 4525 C C . ALA A 1 572 ? -0.569 30.707 -24.305 1.00 97.69 572 ALA A C 1
ATOM 4527 O O . ALA A 1 572 ? 0.386 29.935 -24.353 1.00 97.69 572 ALA A O 1
ATOM 4528 N N . ASP A 1 573 ? -0.513 31.916 -24.871 1.00 98.25 573 ASP A N 1
ATOM 4529 C CA . ASP A 1 573 ? 0.646 32.370 -25.640 1.00 98.25 573 ASP A CA 1
ATOM 4530 C C . ASP A 1 573 ? 1.910 32.539 -24.806 1.00 98.25 573 ASP A C 1
ATOM 4532 O O . ASP A 1 573 ? 2.997 32.191 -25.273 1.00 98.25 573 ASP A O 1
ATOM 4536 N N . ARG A 1 574 ? 1.776 33.005 -23.562 1.00 97.50 574 ARG A N 1
ATOM 4537 C CA . ARG A 1 574 ? 2.914 33.134 -22.647 1.00 97.50 574 ARG A CA 1
ATOM 4538 C C . ARG A 1 574 ? 3.458 31.768 -22.222 1.00 97.50 574 ARG A C 1
ATOM 4540 O O . ARG A 1 574 ? 4.674 31.612 -22.168 1.00 97.50 574 ARG A O 1
ATOM 4547 N N . LEU A 1 575 ? 2.592 30.773 -22.000 1.00 97.75 575 LEU A N 1
ATOM 4548 C CA . LEU A 1 575 ? 3.007 29.381 -21.744 1.00 97.75 575 LEU A CA 1
ATOM 4549 C C . LEU A 1 575 ? 3.651 28.728 -22.984 1.00 97.75 575 LEU A C 1
ATOM 4551 O O . LEU A 1 575 ? 4.589 27.944 -22.871 1.00 97.75 575 LEU A O 1
ATOM 4555 N N . LEU A 1 576 ? 3.192 29.084 -24.187 1.00 98.56 576 LEU A N 1
ATOM 4556 C CA . LEU A 1 576 ? 3.739 28.602 -25.461 1.00 98.56 576 LEU A CA 1
ATOM 4557 C C . LEU A 1 576 ? 5.017 29.334 -25.907 1.00 98.56 576 LEU A C 1
ATOM 4559 O O . LEU A 1 576 ? 5.621 28.953 -26.915 1.00 98.56 576 LEU A O 1
ATOM 4563 N N . TYR A 1 577 ? 5.450 30.369 -25.181 1.00 98.38 577 TYR A N 1
ATOM 4564 C CA . TYR A 1 577 ? 6.559 31.234 -25.585 1.00 98.38 577 TYR A CA 1
ATOM 4565 C C . TYR A 1 577 ? 7.839 30.437 -25.870 1.00 98.38 577 TYR A C 1
ATOM 4567 O O . TYR A 1 577 ? 8.392 30.513 -26.971 1.00 98.38 577 TYR A O 1
ATOM 4575 N N . PHE A 1 578 ? 8.296 29.626 -24.911 1.00 97.94 578 PHE A N 1
ATOM 4576 C CA . PHE A 1 578 ? 9.538 28.862 -25.056 1.00 97.94 578 PHE A CA 1
ATOM 4577 C C . PHE A 1 578 ? 9.424 27.719 -26.078 1.00 97.94 578 PHE A C 1
ATOM 4579 O O . PHE A 1 578 ? 10.394 27.431 -26.779 1.00 97.94 578 PHE A O 1
ATOM 4586 N N . PHE A 1 579 ? 8.227 27.151 -26.269 1.00 98.44 579 PHE A N 1
ATOM 4587 C CA . PHE A 1 579 ? 7.969 26.166 -27.327 1.00 98.44 579 PHE A CA 1
ATOM 4588 C C . PHE A 1 579 ? 8.211 26.762 -28.718 1.00 98.44 579 PHE A C 1
ATOM 4590 O O . PHE A 1 579 ? 8.909 26.160 -29.534 1.00 98.44 579 PHE A O 1
ATOM 4597 N N . ARG A 1 580 ? 7.684 27.968 -28.979 1.00 98.44 580 ARG A N 1
ATOM 4598 C CA . ARG A 1 580 ? 7.896 28.692 -30.243 1.00 98.44 580 ARG A CA 1
ATOM 4599 C C . ARG A 1 580 ? 9.343 29.135 -30.415 1.00 98.44 580 ARG A C 1
ATOM 4601 O O . ARG A 1 580 ? 9.914 28.946 -31.490 1.00 98.44 580 ARG A O 1
ATOM 4608 N N . GLN A 1 581 ? 9.941 29.683 -29.354 1.00 97.38 581 GLN A N 1
ATOM 4609 C CA . GLN A 1 581 ? 11.311 30.195 -29.377 1.00 97.38 581 GLN A CA 1
ATOM 4610 C C . GLN A 1 581 ? 12.306 29.108 -29.793 1.00 97.38 581 GLN A C 1
ATOM 4612 O O . GLN A 1 581 ? 13.137 29.350 -30.667 1.00 97.38 581 GLN A O 1
ATOM 4617 N N . ARG A 1 582 ? 12.179 27.902 -29.225 1.00 95.25 582 ARG A N 1
ATOM 4618 C CA . ARG A 1 582 ? 13.066 26.761 -29.495 1.00 95.25 582 ARG A CA 1
ATOM 4619 C C . ARG A 1 582 ? 13.184 26.422 -30.982 1.00 95.25 582 ARG A C 1
ATOM 4621 O O . ARG A 1 582 ? 14.266 26.088 -31.452 1.00 95.25 582 ARG A O 1
ATOM 4628 N N . VAL A 1 583 ? 12.078 26.494 -31.721 1.00 96.62 583 VAL A N 1
ATOM 4629 C CA . VAL A 1 583 ? 12.015 26.107 -33.143 1.00 96.62 583 VAL A CA 1
ATOM 4630 C C . VAL A 1 583 ? 12.006 27.306 -34.101 1.00 96.62 583 VAL A C 1
ATOM 4632 O O . VAL A 1 583 ? 11.832 27.140 -35.311 1.00 96.62 583 VAL A O 1
ATOM 4635 N N . GLY A 1 584 ? 12.187 28.522 -33.575 1.00 96.31 584 GLY A N 1
ATOM 4636 C CA . GLY A 1 584 ? 12.207 29.758 -34.358 1.00 96.31 584 GLY A CA 1
ATOM 4637 C C . GLY A 1 584 ? 10.852 30.153 -34.955 1.00 96.31 584 GLY A C 1
ATOM 4638 O O . GLY A 1 584 ? 10.819 30.763 -36.024 1.00 96.31 584 GLY A O 1
ATOM 4639 N N . LEU A 1 585 ? 9.738 29.791 -34.309 1.00 97.50 585 LEU A N 1
ATOM 4640 C CA . LEU A 1 585 ? 8.411 30.295 -34.679 1.00 97.50 585 LEU A CA 1
ATOM 4641 C C . LEU A 1 585 ? 8.209 31.726 -34.144 1.00 97.50 585 LEU A C 1
ATOM 4643 O O . LEU A 1 585 ? 8.715 32.053 -33.066 1.00 97.50 585 LEU A O 1
ATOM 4647 N N . PRO A 1 586 ? 7.482 32.594 -34.876 1.00 96.38 586 PRO A N 1
ATOM 4648 C CA . PRO A 1 586 ? 7.227 33.962 -34.439 1.00 96.38 586 PRO A CA 1
ATOM 4649 C C . PRO A 1 586 ? 6.366 33.990 -33.171 1.00 96.38 586 PRO A C 1
ATOM 4651 O O . PRO A 1 586 ? 5.447 33.188 -33.013 1.00 96.38 586 PRO A O 1
ATOM 4654 N N . GLN A 1 587 ? 6.648 34.946 -32.286 1.00 97.50 587 GLN A N 1
ATOM 4655 C CA . GLN A 1 587 ? 5.812 35.220 -31.117 1.00 97.50 587 GLN A CA 1
ATOM 4656 C C . GLN A 1 587 ? 4.679 36.185 -31.495 1.00 97.50 587 GLN A C 1
ATOM 4658 O O . GLN A 1 587 ? 4.902 37.067 -32.332 1.00 97.50 587 GLN A O 1
ATOM 4663 N N . PRO A 1 588 ? 3.496 36.083 -30.865 1.00 96.44 588 PRO A N 1
ATOM 4664 C CA . PRO A 1 588 ? 2.489 37.137 -30.934 1.00 96.44 588 PRO A CA 1
ATOM 4665 C C . PRO A 1 588 ? 3.051 38.483 -30.457 1.00 96.44 588 PRO A C 1
ATOM 4667 O O . PRO A 1 588 ? 3.922 38.537 -29.582 1.00 96.44 588 PRO A O 1
ATOM 4670 N N . GLU A 1 589 ? 2.551 39.579 -31.027 1.00 94.69 589 GLU A N 1
ATOM 4671 C CA . GLU A 1 589 ? 2.998 40.928 -30.673 1.00 94.69 589 GLU A CA 1
ATOM 4672 C C . GLU A 1 589 ? 2.775 41.207 -29.177 1.00 94.69 589 GLU A C 1
ATOM 4674 O O . GLU A 1 589 ? 1.700 40.959 -28.636 1.00 94.69 589 GLU A O 1
ATOM 4679 N N . GLY A 1 590 ? 3.814 41.698 -28.493 1.00 93.00 590 GLY A N 1
ATOM 4680 C CA . GLY A 1 590 ? 3.763 41.994 -27.058 1.00 93.00 590 GLY A CA 1
ATOM 4681 C C . GLY A 1 590 ? 3.820 40.774 -26.127 1.00 93.00 590 GLY A C 1
ATOM 4682 O O . GLY A 1 590 ? 3.721 40.951 -24.916 1.00 93.00 590 GLY A O 1
ATOM 4683 N N . CYS A 1 591 ? 4.004 39.553 -26.644 1.00 96.12 591 CYS A N 1
ATOM 4684 C CA . CYS A 1 591 ? 4.101 38.347 -25.821 1.00 96.12 591 CYS A CA 1
ATOM 4685 C C . CYS A 1 591 ? 5.482 38.206 -25.150 1.00 96.12 591 CYS A C 1
ATOM 4687 O O . CYS A 1 591 ? 6.520 38.267 -25.812 1.00 96.12 591 CYS A O 1
ATOM 4689 N N . PHE A 1 592 ? 5.496 37.945 -23.841 1.00 94.44 592 PHE A N 1
ATOM 4690 C CA . PHE A 1 592 ? 6.693 37.682 -23.032 1.00 94.44 592 PHE A CA 1
ATOM 4691 C C . PHE A 1 592 ? 6.479 36.454 -22.130 1.00 94.44 592 PHE A C 1
ATOM 4693 O O . PHE A 1 592 ? 5.339 36.189 -21.734 1.00 94.44 592 PHE A O 1
ATOM 4700 N N . PRO A 1 593 ? 7.535 35.687 -21.798 1.00 93.38 593 PRO A N 1
ATOM 4701 C CA . PRO A 1 593 ? 7.386 34.451 -21.036 1.00 93.38 593 PRO A CA 1
ATOM 4702 C C . PRO A 1 593 ? 6.873 34.696 -19.610 1.00 93.38 593 PRO A C 1
ATOM 4704 O O . PRO A 1 593 ? 6.880 35.817 -19.088 1.00 93.38 593 PRO A O 1
ATOM 4707 N N . TYR A 1 594 ? 6.397 33.628 -18.977 1.00 93.25 594 TYR A N 1
ATOM 4708 C CA . TYR A 1 594 ? 6.169 33.604 -17.535 1.00 93.25 594 TYR A CA 1
ATOM 4709 C C . TYR A 1 594 ? 7.492 33.522 -16.753 1.00 93.25 594 TYR A C 1
ATOM 4711 O O . TYR A 1 594 ? 8.519 33.116 -17.298 1.00 93.25 594 TYR A O 1
ATOM 4719 N N . GLY A 1 595 ? 7.461 33.980 -15.496 1.00 87.94 595 GLY A N 1
ATOM 4720 C CA . GLY A 1 595 ? 8.585 33.911 -14.557 1.00 87.94 595 GLY A CA 1
ATOM 4721 C C . GLY A 1 595 ? 8.620 32.592 -13.781 1.00 87.94 595 GLY A C 1
ATOM 4722 O O . GLY A 1 595 ? 8.099 31.578 -14.241 1.00 87.94 595 GLY A O 1
ATOM 4723 N N . GLY A 1 596 ? 9.236 32.607 -12.597 1.00 89.00 596 GLY A N 1
ATOM 4724 C CA . GLY A 1 596 ? 9.355 31.434 -11.727 1.00 89.00 596 GLY A CA 1
ATOM 4725 C C . GLY A 1 596 ? 9.970 30.226 -12.438 1.00 89.00 596 GLY A C 1
ATOM 4726 O O . GLY A 1 596 ? 10.849 30.376 -13.294 1.00 89.00 596 GLY A O 1
ATOM 4727 N N . TRP A 1 597 ? 9.482 29.022 -12.141 1.00 91.62 597 TRP A N 1
ATOM 4728 C CA . TRP A 1 597 ? 9.979 27.781 -12.753 1.00 91.62 597 TRP A CA 1
ATOM 4729 C C . TRP A 1 597 ? 9.683 27.658 -14.257 1.00 91.62 597 TRP A C 1
ATOM 4731 O O . TRP A 1 597 ? 10.412 26.969 -14.968 1.00 91.62 597 TRP A O 1
ATOM 4741 N N . GLU A 1 598 ? 8.715 28.411 -14.793 1.00 92.62 598 GLU A N 1
ATOM 4742 C CA . GLU A 1 598 ? 8.501 28.512 -16.246 1.00 92.62 598 GLU A CA 1
ATOM 4743 C C . GLU A 1 598 ? 9.638 29.256 -16.973 1.00 92.62 598 GLU A C 1
ATOM 4745 O O . GLU A 1 598 ? 9.710 29.236 -18.201 1.00 92.62 598 GLU A O 1
ATOM 4750 N N . SER A 1 599 ? 10.571 29.861 -16.231 1.00 91.19 599 SER A N 1
ATOM 4751 C CA . SER A 1 599 ? 11.798 30.470 -16.757 1.00 91.19 599 SER A CA 1
ATOM 4752 C C . SER A 1 599 ? 13.080 29.665 -16.472 1.00 91.19 599 SER A C 1
ATOM 4754 O O . SER A 1 599 ? 14.164 30.080 -16.888 1.00 91.19 599 SER A O 1
ATOM 4756 N N . THR A 1 600 ? 12.980 28.499 -15.817 1.00 91.62 600 THR A N 1
ATOM 4757 C CA . THR A 1 600 ? 14.118 27.622 -15.466 1.00 91.62 600 THR A CA 1
ATOM 4758 C C . THR A 1 600 ? 14.199 26.399 -16.392 1.00 91.62 600 THR A C 1
ATOM 4760 O O . THR A 1 600 ? 13.619 26.388 -17.482 1.00 91.62 600 THR A O 1
ATOM 4763 N N . ASP A 1 601 ? 14.941 25.359 -15.999 1.00 91.56 601 ASP A N 1
ATOM 4764 C CA . ASP A 1 601 ? 14.968 24.064 -16.691 1.00 91.56 601 ASP A CA 1
ATOM 4765 C C . ASP A 1 601 ? 13.601 23.341 -16.649 1.00 91.56 601 ASP A C 1
ATOM 4767 O O . ASP A 1 601 ? 13.347 22.504 -17.505 1.00 91.56 601 ASP A O 1
ATOM 4771 N N . LEU A 1 602 ? 12.660 23.728 -15.774 1.00 92.94 602 LEU A N 1
ATOM 4772 C CA . LEU A 1 602 ? 11.319 23.123 -15.715 1.00 92.94 602 LEU A CA 1
ATOM 4773 C C . LEU A 1 602 ? 10.299 23.688 -16.719 1.00 92.94 602 LEU A C 1
ATOM 4775 O O . LEU A 1 602 ? 9.205 23.132 -16.831 1.00 92.94 602 LEU A O 1
ATOM 4779 N N . LYS A 1 603 ? 10.643 24.738 -17.479 1.00 95.06 603 LYS A N 1
ATOM 4780 C CA . LYS A 1 603 ? 9.756 25.396 -18.460 1.00 95.06 603 LYS A CA 1
ATOM 4781 C C . LYS A 1 603 ? 8.913 24.422 -19.290 1.00 95.06 603 LYS A C 1
ATOM 4783 O O . LYS A 1 603 ? 9.420 23.433 -19.821 1.00 95.06 603 LYS A O 1
ATOM 4788 N N . GLY A 1 604 ? 7.628 24.735 -19.440 1.00 96.38 604 GLY A N 1
ATOM 4789 C CA . GLY A 1 604 ? 6.645 23.940 -20.171 1.00 96.38 604 GLY A CA 1
ATOM 4790 C C . GLY A 1 604 ? 5.867 22.929 -19.328 1.00 96.38 604 GLY A C 1
ATOM 4791 O O . GLY A 1 604 ? 4.857 22.415 -19.814 1.00 96.38 604 GLY A O 1
ATOM 4792 N N . HIS A 1 605 ? 6.265 22.656 -18.080 1.00 97.12 605 HIS A N 1
ATOM 4793 C CA . HIS A 1 605 ? 5.5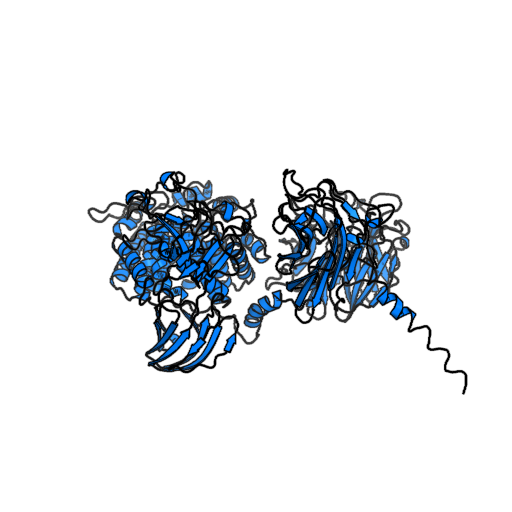25 21.730 -17.217 1.00 97.12 605 HIS A CA 1
ATOM 4794 C C . HIS A 1 605 ? 4.114 22.250 -16.899 1.00 97.12 605 HIS A C 1
ATOM 4796 O O . HIS A 1 605 ? 3.160 21.470 -16.891 1.00 97.12 605 HIS A O 1
ATOM 4802 N N . THR A 1 606 ? 3.960 23.567 -16.713 1.00 97.38 606 THR A N 1
ATOM 4803 C CA . THR A 1 606 ? 2.671 24.205 -16.420 1.00 97.38 606 THR A CA 1
ATOM 4804 C C . THR A 1 606 ? 1.712 24.065 -17.595 1.00 97.38 606 THR A C 1
ATOM 4806 O O . THR A 1 606 ? 0.533 23.799 -17.379 1.00 97.38 606 THR A O 1
ATOM 4809 N N . LEU A 1 607 ? 2.196 24.174 -18.841 1.00 98.38 607 LEU A N 1
ATOM 4810 C CA . LEU A 1 607 ? 1.352 24.007 -20.032 1.00 98.38 607 LEU A CA 1
ATOM 4811 C C . LEU A 1 607 ? 0.684 22.624 -20.063 1.00 98.38 607 LEU A C 1
ATOM 4813 O O . LEU A 1 607 ? -0.480 22.515 -20.442 1.00 98.38 607 LEU A O 1
ATOM 4817 N N . GLY A 1 608 ? 1.403 21.580 -19.641 1.00 98.25 608 GLY A N 1
ATOM 4818 C CA . GLY A 1 608 ? 0.858 20.227 -19.536 1.00 98.25 608 GLY A CA 1
ATOM 4819 C C . GLY A 1 608 ? -0.315 20.136 -18.556 1.00 98.25 608 GLY A C 1
ATOM 4820 O O . GLY A 1 608 ? -1.397 19.691 -18.929 1.00 98.25 608 GLY A O 1
ATOM 4821 N N . HIS A 1 609 ? -0.131 20.645 -17.336 1.00 98.38 609 HIS A N 1
ATOM 4822 C CA . HIS A 1 609 ? -1.194 20.726 -16.324 1.00 98.38 609 HIS A CA 1
ATOM 4823 C C . HIS A 1 609 ? -2.380 21.593 -16.776 1.00 98.38 609 HIS A C 1
ATOM 4825 O O . HIS A 1 609 ? -3.544 21.241 -16.573 1.00 98.38 609 HIS A O 1
ATOM 4831 N N . TYR A 1 610 ? -2.092 22.718 -17.432 1.00 98.56 610 TYR A N 1
ATOM 4832 C CA . TYR A 1 610 ? -3.093 23.636 -17.968 1.00 98.56 610 TYR A CA 1
ATOM 4833 C C . TYR A 1 610 ? -3.976 22.958 -19.026 1.00 98.56 610 TYR A C 1
ATOM 4835 O O . TYR A 1 610 ? -5.202 23.067 -18.977 1.00 98.56 610 TYR A O 1
ATOM 4843 N N . LEU A 1 611 ? -3.367 22.188 -19.937 1.00 98.50 611 LEU A N 1
ATOM 4844 C CA . LEU A 1 611 ? -4.089 21.376 -20.918 1.00 98.50 611 LEU A CA 1
ATOM 4845 C C . LEU A 1 611 ? -4.999 20.343 -20.250 1.00 98.50 611 LEU A C 1
ATOM 4847 O O . LEU A 1 611 ? -6.170 20.247 -20.622 1.00 98.50 611 LEU A O 1
ATOM 4851 N N . THR A 1 612 ? -4.495 19.603 -19.258 1.00 98.44 612 THR A N 1
ATOM 4852 C CA . THR A 1 612 ? -5.291 18.632 -18.492 1.00 98.44 612 THR A CA 1
ATOM 4853 C C . THR A 1 612 ? -6.506 19.291 -17.842 1.00 98.44 612 THR A C 1
ATOM 4855 O O . THR A 1 612 ? -7.630 18.808 -17.989 1.00 98.44 612 THR A O 1
ATOM 4858 N N . THR A 1 613 ? -6.288 20.427 -17.179 1.00 98.25 613 THR A N 1
ATOM 4859 C CA . THR A 1 613 ? -7.315 21.176 -16.443 1.00 98.25 613 THR A CA 1
ATOM 4860 C C . THR A 1 613 ? -8.433 21.654 -17.365 1.00 98.25 613 THR A C 1
ATOM 4862 O O . THR A 1 613 ? -9.599 21.324 -17.149 1.00 98.25 613 THR A O 1
ATOM 4865 N N . LEU A 1 614 ? -8.086 22.355 -18.452 1.00 98.56 614 LEU A N 1
ATOM 4866 C CA . LEU A 1 614 ? -9.063 22.844 -19.430 1.00 98.56 614 LEU A CA 1
ATOM 4867 C C . LEU A 1 614 ? -9.841 21.704 -20.097 1.00 98.56 614 LEU A C 1
ATOM 4869 O O . LEU A 1 614 ? -11.047 21.821 -20.323 1.00 98.56 614 LEU A O 1
ATOM 4873 N N . SER A 1 615 ? -9.160 20.599 -20.407 1.00 98.44 615 SER A N 1
ATOM 4874 C CA . SER A 1 615 ? -9.774 19.444 -21.066 1.00 98.44 615 SER A CA 1
ATOM 4875 C C . SER A 1 615 ? -10.790 18.756 -20.155 1.00 98.44 615 SER A C 1
ATOM 4877 O O . SER A 1 615 ? -11.910 18.472 -20.582 1.00 98.44 615 SER A O 1
ATOM 4879 N N . LEU A 1 616 ? -10.432 18.541 -18.885 1.00 96.50 616 LEU A N 1
ATOM 4880 C CA . LEU A 1 616 ? -11.334 17.991 -17.873 1.00 96.50 616 LEU A CA 1
ATOM 4881 C C . LEU A 1 616 ? -12.519 18.912 -17.599 1.00 96.50 616 LEU A C 1
ATOM 4883 O O . LEU A 1 616 ? -13.660 18.442 -17.599 1.00 96.50 616 LEU A O 1
ATOM 4887 N N . PHE A 1 617 ? -12.261 20.209 -17.424 1.00 96.25 617 PHE A N 1
ATOM 4888 C CA . PHE A 1 617 ? -13.312 21.189 -17.188 1.00 96.25 617 PHE A CA 1
ATOM 4889 C C . PHE A 1 617 ? -14.311 21.215 -18.347 1.00 96.25 617 PHE A C 1
ATOM 4891 O O . PHE A 1 617 ? -15.511 21.106 -18.108 1.00 96.25 617 PHE A O 1
ATOM 4898 N N . TYR A 1 618 ? -13.844 21.245 -19.602 1.00 96.50 618 TYR A N 1
ATOM 4899 C CA . TYR A 1 618 ? -14.719 21.136 -20.775 1.00 96.50 618 TYR A CA 1
ATOM 4900 C C . TYR A 1 618 ? -15.573 19.863 -20.748 1.00 96.50 618 TYR A C 1
ATOM 4902 O O . TYR A 1 618 ? -16.778 19.921 -20.992 1.00 96.50 618 TYR A O 1
ATOM 4910 N N . PHE A 1 619 ? -14.975 18.711 -20.447 1.00 94.88 619 PHE A N 1
ATOM 4911 C CA . PHE A 1 619 ? -15.686 17.432 -20.456 1.00 94.88 619 PHE A CA 1
ATOM 4912 C C . PHE A 1 619 ? -16.769 17.336 -19.381 1.00 94.88 619 PHE A C 1
ATOM 4914 O O . PHE A 1 619 ? -17.779 16.655 -19.571 1.00 94.88 619 PHE A O 1
ATOM 4921 N N . GLN A 1 620 ? -16.574 18.037 -18.266 1.00 91.88 620 GLN A N 1
ATOM 4922 C CA . GLN A 1 620 ? -17.548 18.126 -17.190 1.00 91.88 620 GLN A CA 1
ATOM 4923 C C . GLN A 1 620 ? -18.611 19.180 -17.482 1.00 91.88 620 GLN A C 1
ATOM 4925 O O . GLN A 1 620 ? -19.789 18.847 -17.462 1.00 91.88 620 GLN A O 1
ATOM 4930 N N . SER A 1 621 ? -18.236 20.427 -17.768 1.00 91.38 621 SER A N 1
ATOM 4931 C CA . SER A 1 621 ? -19.155 21.574 -17.830 1.00 91.38 621 SER A CA 1
ATOM 4932 C C . SER A 1 621 ? -19.721 21.858 -19.227 1.00 91.38 621 SER A C 1
ATOM 4934 O O . SER A 1 621 ? -20.776 22.481 -19.354 1.00 91.38 621 SER A O 1
ATOM 4936 N N . GLY A 1 622 ? -19.045 21.397 -20.281 1.00 93.25 622 GLY A N 1
ATOM 4937 C CA . GLY A 1 622 ? -19.323 21.765 -21.668 1.00 93.25 622 GLY A CA 1
ATOM 4938 C C . GLY A 1 622 ? -18.759 23.129 -22.084 1.00 93.25 622 GLY A C 1
ATOM 4939 O O . GLY A 1 622 ? -19.177 23.650 -23.120 1.00 93.25 622 GLY A O 1
ATOM 4940 N N . ASP A 1 623 ? -17.837 23.720 -21.312 1.00 95.75 623 ASP A N 1
ATOM 4941 C CA . ASP A 1 623 ? -17.289 25.058 -21.573 1.00 95.75 623 ASP A CA 1
ATOM 4942 C C . ASP A 1 623 ? -16.549 25.156 -22.920 1.00 95.75 623 ASP A C 1
ATOM 4944 O O . ASP A 1 623 ? -15.430 24.671 -23.114 1.00 95.75 623 ASP A O 1
ATOM 4948 N N . THR A 1 624 ? -17.183 25.815 -23.888 1.00 96.44 624 THR A N 1
ATOM 4949 C CA . THR A 1 624 ? -16.637 25.906 -25.246 1.00 96.44 624 THR A CA 1
ATOM 4950 C C . THR A 1 624 ? -15.394 26.787 -25.353 1.00 96.44 624 THR A C 1
ATOM 4952 O O . THR A 1 624 ? -14.667 26.653 -26.334 1.00 96.44 624 THR A O 1
ATOM 4955 N N . GLU A 1 625 ? -15.143 27.687 -24.400 1.00 97.00 625 GLU A N 1
ATOM 4956 C CA . GLU A 1 625 ? -13.957 28.547 -24.423 1.00 97.00 625 GLU A CA 1
ATOM 4957 C C . GLU A 1 625 ? -12.720 27.774 -23.963 1.00 97.00 625 GLU A C 1
ATOM 4959 O O . GLU A 1 625 ? -11.683 27.827 -24.625 1.00 97.00 625 GLU A O 1
ATOM 4964 N N . ALA A 1 626 ? -12.862 26.946 -22.924 1.00 97.50 626 ALA A N 1
ATOM 4965 C CA . ALA A 1 626 ? -11.840 25.986 -22.527 1.00 97.50 626 ALA A CA 1
ATOM 4966 C C . ALA A 1 626 ? -11.453 25.079 -23.705 1.00 97.50 626 ALA A C 1
ATOM 4968 O O . ALA A 1 626 ? -10.268 24.930 -24.011 1.00 97.50 626 ALA A O 1
ATOM 4969 N N . LYS A 1 627 ? -12.445 24.561 -24.449 1.00 97.94 627 LYS A N 1
ATOM 4970 C CA . LYS A 1 627 ? -12.182 23.756 -25.652 1.00 97.94 627 LYS A CA 1
ATOM 4971 C C . LYS A 1 627 ? -11.412 24.531 -26.727 1.00 97.94 627 LYS A C 1
ATOM 4973 O O . LYS A 1 627 ? -10.458 23.994 -27.284 1.00 97.94 627 LYS A O 1
ATOM 4978 N N . LYS A 1 628 ? -11.799 25.775 -27.036 1.00 98.44 628 LYS A N 1
ATOM 4979 C CA . LYS A 1 628 ? -11.083 26.593 -28.034 1.00 98.44 628 LYS A CA 1
ATOM 4980 C C . LYS A 1 628 ? -9.631 26.825 -27.631 1.00 98.44 628 LYS A C 1
ATOM 4982 O O . LYS A 1 628 ? -8.755 26.742 -28.487 1.00 98.44 628 LYS A O 1
ATOM 4987 N N . THR A 1 629 ? -9.377 27.084 -26.351 1.00 98.69 629 THR A N 1
ATOM 4988 C CA . THR A 1 629 ? -8.019 27.264 -25.827 1.00 98.69 629 THR A CA 1
ATOM 4989 C C . THR A 1 629 ? -7.200 25.980 -25.959 1.00 98.69 629 THR A C 1
ATOM 4991 O O . THR A 1 629 ? -6.062 26.038 -26.422 1.00 98.69 629 THR A O 1
ATOM 4994 N N . VAL A 1 630 ? -7.781 24.813 -25.651 1.00 98.81 630 VAL A N 1
ATOM 4995 C CA . VAL A 1 630 ? -7.138 23.506 -25.888 1.00 98.81 630 VAL A CA 1
ATOM 4996 C C . VAL A 1 630 ? -6.814 23.314 -27.370 1.00 98.81 630 VAL A C 1
ATOM 4998 O O . VAL A 1 630 ? -5.668 23.028 -27.711 1.00 98.81 630 VAL A O 1
ATOM 5001 N N . ASP A 1 631 ? -7.790 23.517 -28.260 1.00 98.81 631 ASP A N 1
ATOM 5002 C CA . ASP A 1 631 ? -7.600 23.361 -29.706 1.00 98.81 631 ASP A CA 1
ATOM 5003 C C . ASP A 1 631 ? -6.508 24.306 -30.241 1.00 98.81 631 ASP A C 1
ATOM 5005 O O . ASP A 1 631 ? -5.687 23.901 -31.066 1.00 98.81 631 ASP A O 1
ATOM 5009 N N . TYR A 1 632 ? -6.461 25.544 -29.738 1.00 98.81 632 TYR A N 1
ATOM 5010 C CA . TYR A 1 632 ? -5.427 26.522 -30.070 1.00 98.81 632 TYR A CA 1
ATOM 5011 C C . TYR A 1 632 ? -4.034 26.057 -29.637 1.00 98.81 632 TYR A C 1
ATOM 5013 O O . TYR A 1 632 ? -3.114 26.027 -30.457 1.00 98.81 632 TYR A O 1
ATOM 5021 N N . ILE A 1 633 ? -3.877 25.648 -28.374 1.00 98.88 633 ILE A N 1
ATOM 5022 C CA . ILE A 1 633 ? -2.596 25.168 -27.840 1.00 98.88 633 ILE A CA 1
ATOM 5023 C C . ILE A 1 633 ? -2.107 23.957 -28.632 1.00 98.88 633 ILE A C 1
ATOM 5025 O O . ILE A 1 633 ? -0.954 23.933 -29.061 1.00 98.88 633 ILE A O 1
ATOM 5029 N N . VAL A 1 634 ? -2.980 22.975 -28.868 1.00 98.94 634 VAL A N 1
ATOM 5030 C CA . VAL A 1 634 ? -2.651 21.770 -29.640 1.00 98.94 634 VAL A CA 1
ATOM 5031 C C . VAL A 1 634 ? -2.217 22.131 -31.063 1.00 98.94 634 VAL A C 1
ATOM 5033 O O . VAL A 1 634 ? -1.222 21.593 -31.547 1.00 98.94 634 VAL A O 1
ATOM 5036 N N . GLY A 1 635 ? -2.896 23.083 -31.713 1.00 98.81 635 GLY A N 1
ATOM 5037 C CA . GLY A 1 635 ? -2.508 23.587 -33.031 1.00 98.81 635 GLY A CA 1
ATOM 5038 C C . GLY A 1 635 ? -1.093 24.173 -33.047 1.00 98.81 635 GLY A C 1
ATOM 5039 O O . GLY A 1 635 ? -0.275 23.803 -33.891 1.00 98.81 635 GLY A O 1
ATOM 5040 N N . VAL A 1 636 ? -0.759 25.015 -32.066 1.00 98.75 636 VAL A N 1
ATOM 5041 C CA . VAL A 1 636 ? 0.587 25.600 -31.946 1.00 98.75 636 VAL A CA 1
ATOM 5042 C C . VAL A 1 636 ? 1.634 24.530 -31.634 1.00 98.75 636 VAL A C 1
ATOM 5044 O O . VAL A 1 636 ? 2.711 24.531 -32.230 1.00 98.75 636 VAL A O 1
ATOM 5047 N N . LEU A 1 637 ? 1.340 23.585 -30.736 1.00 98.81 637 LEU A N 1
ATOM 5048 C CA . LEU A 1 637 ? 2.244 22.470 -30.443 1.00 98.81 637 LEU A CA 1
ATOM 5049 C C . LEU A 1 637 ? 2.486 21.600 -31.681 1.00 98.81 637 LEU A C 1
ATOM 5051 O O . LEU A 1 637 ? 3.612 21.137 -31.880 1.00 98.81 637 LEU A O 1
ATOM 5055 N N . ARG A 1 638 ? 1.485 21.436 -32.559 1.00 98.62 638 ARG A N 1
ATOM 5056 C CA . ARG A 1 638 ? 1.673 20.752 -33.842 1.00 98.62 638 ARG A CA 1
ATOM 5057 C C . ARG A 1 638 ? 2.624 21.516 -34.754 1.00 98.62 638 ARG A C 1
ATOM 5059 O O . ARG A 1 638 ? 3.516 20.899 -35.332 1.00 98.62 638 ARG A O 1
ATOM 5066 N N . GLU A 1 639 ? 2.480 22.834 -34.874 1.00 98.50 639 GLU A N 1
ATOM 5067 C CA . GLU A 1 639 ? 3.425 23.659 -35.640 1.00 98.50 639 GLU A CA 1
ATOM 5068 C C . GLU A 1 639 ? 4.851 23.535 -35.090 1.00 98.50 639 GLU A C 1
ATOM 5070 O O . GLU A 1 639 ? 5.800 23.363 -35.859 1.00 98.50 639 GLU A O 1
ATOM 5075 N N . VAL A 1 640 ? 4.999 23.551 -33.761 1.00 98.38 640 VAL A N 1
ATOM 5076 C CA . VAL A 1 640 ? 6.286 23.369 -33.078 1.00 98.38 640 VAL A CA 1
ATOM 5077 C C . VAL A 1 640 ? 6.896 22.004 -33.401 1.00 98.38 640 VAL A C 1
ATOM 5079 O O . VAL A 1 640 ? 8.063 21.931 -33.789 1.00 98.38 640 VAL A O 1
ATOM 5082 N N . GLN A 1 641 ? 6.122 20.924 -33.280 1.00 97.69 641 GLN A N 1
ATOM 5083 C CA . GLN A 1 641 ? 6.584 19.561 -33.558 1.00 97.69 641 GLN A CA 1
ATOM 5084 C C . GLN A 1 641 ? 6.981 19.386 -35.032 1.00 97.69 641 GLN A C 1
ATOM 5086 O O . GLN A 1 641 ? 8.049 18.845 -35.325 1.00 97.69 641 GLN A O 1
ATOM 5091 N N . MET A 1 642 ? 6.178 19.918 -35.961 1.00 96.19 642 MET A N 1
ATOM 5092 C CA . MET A 1 642 ? 6.454 19.869 -37.401 1.00 96.19 642 MET A CA 1
ATOM 5093 C C . MET A 1 642 ? 7.701 20.667 -37.784 1.00 96.19 642 MET A C 1
ATOM 5095 O O . MET A 1 642 ? 8.484 20.223 -38.622 1.00 96.19 642 MET A O 1
ATOM 5099 N N . LYS A 1 643 ? 7.911 21.838 -37.170 1.00 94.88 643 LYS A N 1
ATOM 5100 C CA . LYS A 1 643 ? 9.106 22.659 -37.401 1.00 94.88 643 LYS A CA 1
ATOM 5101 C C . LYS A 1 643 ? 10.369 22.010 -36.828 1.00 94.88 643 LYS A C 1
ATOM 5103 O O . LYS A 1 643 ? 11.433 22.157 -37.424 1.00 94.88 643 LYS A O 1
ATOM 5108 N N . GLY A 1 644 ? 10.247 21.300 -35.703 1.00 92.12 644 GLY A N 1
ATOM 5109 C CA . GLY A 1 644 ? 11.335 20.528 -35.097 1.00 92.12 644 GLY A CA 1
ATOM 5110 C C . GLY A 1 644 ? 11.710 19.268 -35.889 1.00 92.12 644 GLY A C 1
ATOM 5111 O O . GLY A 1 644 ? 12.887 18.939 -35.986 1.00 92.12 644 GLY A O 1
ATOM 5112 N N . GLY A 1 645 ? 10.730 18.582 -36.486 1.00 85.44 645 GLY A N 1
ATOM 5113 C CA . GLY A 1 645 ? 10.936 17.496 -37.455 1.00 85.44 645 GLY A CA 1
ATOM 5114 C C . GLY A 1 645 ? 11.337 16.126 -36.886 1.00 85.44 645 GLY A C 1
ATOM 5115 O O . GLY A 1 645 ? 11.398 15.165 -37.649 1.00 85.44 645 GLY A O 1
ATOM 5116 N N . SER A 1 646 ? 11.590 16.002 -35.576 1.00 87.31 646 SER A N 1
ATOM 5117 C CA . SER A 1 646 ? 11.994 14.742 -34.921 1.00 87.31 646 SER A CA 1
ATOM 5118 C C . SER A 1 646 ? 10.858 13.989 -34.212 1.00 87.31 646 SER A C 1
ATOM 5120 O O . SER A 1 646 ? 11.096 12.911 -33.677 1.00 87.31 646 SER A O 1
ATOM 5122 N N . GLY A 1 647 ? 9.642 14.548 -34.174 1.00 90.94 647 GLY A N 1
ATOM 5123 C CA . GLY A 1 647 ? 8.539 14.076 -33.318 1.00 90.94 647 GLY A CA 1
ATOM 5124 C C . GLY A 1 647 ? 8.601 14.622 -31.883 1.00 90.94 647 GLY A C 1
ATOM 5125 O O . GLY A 1 647 ? 7.619 14.558 -31.148 1.00 90.94 647 GLY A O 1
ATOM 5126 N N . TYR A 1 648 ? 9.714 15.248 -31.491 1.00 94.44 648 TYR A N 1
ATOM 5127 C CA . TYR A 1 648 ? 9.901 15.841 -30.169 1.00 94.44 648 TYR A CA 1
ATOM 5128 C C . TYR A 1 648 ? 9.181 17.191 -30.002 1.00 94.44 648 TYR A C 1
ATOM 5130 O O . TYR A 1 648 ? 9.355 18.122 -30.801 1.00 94.44 648 TYR A O 1
ATOM 5138 N N . VAL A 1 649 ? 8.436 17.334 -28.901 1.00 96.50 649 VAL A N 1
ATOM 5139 C CA . VAL A 1 649 ? 7.773 18.582 -28.502 1.00 96.50 649 VAL A CA 1
ATOM 5140 C C . VAL A 1 649 ? 8.043 18.894 -27.027 1.00 96.50 649 VAL A C 1
ATOM 5142 O O . VAL A 1 649 ? 7.769 18.094 -26.141 1.00 96.50 649 VAL A O 1
ATOM 5145 N N . SER A 1 650 ? 8.628 20.064 -26.774 1.00 96.88 650 SER A N 1
ATOM 5146 C CA . SER A 1 650 ? 8.903 20.609 -25.442 1.00 96.88 650 SER A CA 1
ATOM 5147 C C . SER A 1 650 ? 9.255 22.099 -25.543 1.00 96.88 650 SER A C 1
ATOM 5149 O O . SER A 1 650 ? 9.560 22.599 -26.635 1.00 96.88 650 SER A O 1
ATOM 5151 N N . ALA A 1 651 ? 9.225 22.796 -24.405 1.00 97.12 651 ALA A N 1
ATOM 5152 C CA . ALA A 1 651 ? 9.732 24.157 -24.241 1.00 97.12 651 ALA A CA 1
ATOM 5153 C C . ALA A 1 651 ? 11.267 24.220 -24.148 1.00 97.12 651 ALA A C 1
ATOM 5155 O O . ALA A 1 651 ? 11.855 25.269 -24.406 1.00 97.12 651 ALA A O 1
ATOM 5156 N N . PHE A 1 652 ? 11.923 23.117 -23.789 1.00 96.00 652 PHE A N 1
ATOM 5157 C CA . PHE A 1 652 ? 13.383 22.981 -23.766 1.00 96.00 652 PHE A CA 1
ATOM 5158 C C . PHE A 1 652 ? 13.869 22.097 -24.929 1.00 96.00 652 PHE A C 1
ATOM 5160 O O . PHE A 1 652 ? 13.066 21.424 -25.579 1.00 96.00 652 PHE A O 1
ATOM 5167 N N . GLY A 1 653 ? 15.163 22.138 -25.256 1.00 93.94 653 GLY A N 1
ATOM 5168 C CA . GLY A 1 653 ? 15.732 21.349 -26.348 1.00 93.94 653 GLY A CA 1
ATOM 5169 C C . GLY A 1 653 ? 16.265 19.979 -25.915 1.00 93.94 653 GLY A C 1
ATOM 5170 O O . GLY A 1 653 ? 16.373 19.652 -24.733 1.00 93.94 653 GLY A O 1
ATOM 5171 N N . GLU A 1 654 ? 16.606 19.141 -26.895 1.00 92.56 654 GLU A N 1
ATOM 5172 C CA . GLU A 1 654 ? 17.073 17.768 -26.650 1.00 92.56 654 GLU A CA 1
ATOM 5173 C C . GLU A 1 654 ? 18.381 17.716 -25.833 1.00 92.56 654 GLU A C 1
ATOM 5175 O O . GLU A 1 654 ? 18.685 16.692 -25.221 1.00 92.56 654 GLU A O 1
ATOM 5180 N N . GLU A 1 655 ? 19.134 18.820 -25.762 1.00 92.19 655 GLU A N 1
ATOM 5181 C CA . GLU A 1 655 ? 20.335 18.954 -24.937 1.00 92.19 655 GLU A CA 1
ATOM 5182 C C . GLU A 1 655 ? 20.079 18.705 -23.450 1.00 92.19 655 GLU A C 1
ATOM 5184 O O . GLU A 1 655 ? 20.954 18.178 -22.767 1.00 92.19 655 GLU A O 1
ATOM 5189 N N . MET A 1 656 ? 18.889 19.028 -22.938 1.00 92.56 656 MET A N 1
ATOM 5190 C CA . MET A 1 656 ? 18.574 18.788 -21.530 1.00 92.56 656 MET A CA 1
ATOM 5191 C C . MET A 1 656 ? 18.383 17.302 -21.232 1.00 92.56 656 MET A C 1
ATOM 5193 O O . MET A 1 656 ? 18.834 16.830 -20.192 1.00 92.56 656 MET A O 1
ATOM 5197 N N . LEU A 1 657 ? 17.783 16.560 -22.171 1.00 93.81 657 LEU A N 1
ATOM 5198 C CA . LEU A 1 657 ? 17.707 15.103 -22.084 1.00 93.81 657 LEU A CA 1
ATOM 5199 C C . LEU A 1 657 ? 19.106 14.495 -22.173 1.00 93.81 657 LEU A C 1
ATOM 5201 O O . LEU A 1 657 ? 19.431 13.630 -21.373 1.00 93.81 657 LEU A O 1
ATOM 5205 N N . ASN A 1 658 ? 19.953 14.992 -23.086 1.00 91.69 658 ASN A N 1
ATOM 5206 C CA . ASN A 1 658 ? 21.328 14.508 -23.214 1.00 91.69 658 ASN A CA 1
ATOM 5207 C C . ASN A 1 658 ? 22.084 14.640 -21.884 1.00 91.69 658 ASN A C 1
ATOM 5209 O O . ASN A 1 658 ? 22.628 13.648 -21.421 1.00 91.69 658 ASN A O 1
ATOM 5213 N N . ARG A 1 659 ? 22.071 15.828 -21.257 1.00 91.75 659 ARG A N 1
ATOM 5214 C CA . ARG A 1 659 ? 22.769 16.081 -19.983 1.00 91.75 659 ARG A CA 1
ATOM 5215 C C . ARG A 1 659 ? 22.331 15.106 -18.885 1.00 91.75 659 ARG A C 1
ATOM 5217 O O . ARG A 1 659 ? 23.156 14.377 -18.339 1.00 91.75 659 ARG A O 1
ATOM 5224 N N . VAL A 1 660 ? 21.023 15.007 -18.639 1.00 91.12 660 VAL A N 1
ATOM 5225 C CA . VAL A 1 660 ? 20.489 14.136 -17.581 1.00 91.12 660 VAL A CA 1
ATOM 5226 C C . VAL A 1 660 ? 20.800 12.660 -17.840 1.00 91.12 660 VAL A C 1
ATOM 5228 O O . VAL A 1 660 ? 21.108 11.919 -16.911 1.00 91.12 660 VAL A O 1
ATOM 5231 N N . GLU A 1 661 ? 20.765 12.219 -19.095 1.00 91.12 661 GLU A N 1
ATOM 5232 C CA . GLU A 1 661 ? 21.081 10.835 -19.450 1.00 91.12 661 GLU A CA 1
ATOM 5233 C C . GLU A 1 661 ? 22.577 10.518 -19.344 1.00 91.12 661 GLU A C 1
ATOM 5235 O O . GLU A 1 661 ? 22.916 9.382 -19.020 1.00 91.12 661 GLU A O 1
ATOM 5240 N N . THR A 1 662 ? 23.467 11.485 -19.602 1.00 88.19 662 THR A N 1
ATOM 5241 C CA . THR A 1 662 ? 24.921 11.251 -19.639 1.00 88.19 662 THR A CA 1
ATOM 5242 C C . THR A 1 662 ? 25.633 11.482 -18.317 1.00 88.19 662 THR A C 1
ATOM 5244 O O . THR A 1 662 ? 26.580 10.765 -18.018 1.00 88.19 662 THR A O 1
ATOM 5247 N N . ASP A 1 663 ? 25.238 12.488 -17.542 1.00 87.44 663 ASP A N 1
ATOM 5248 C CA . ASP A 1 663 ? 25.945 12.864 -16.309 1.00 87.44 663 ASP A CA 1
ATOM 5249 C C . ASP A 1 663 ? 25.008 13.258 -15.159 1.00 87.44 663 ASP A C 1
ATOM 5251 O O . ASP A 1 663 ? 25.470 13.686 -14.102 1.00 87.44 663 ASP A O 1
ATOM 5255 N N . GLY A 1 664 ? 23.694 13.101 -15.350 1.00 86.19 664 GLY A N 1
ATOM 5256 C CA . GLY A 1 664 ? 22.693 13.428 -14.342 1.00 86.19 664 GLY A CA 1
ATOM 5257 C C . GLY A 1 664 ? 22.499 14.930 -14.119 1.00 86.19 664 GLY A C 1
ATOM 5258 O O . GLY A 1 664 ? 21.775 15.296 -13.197 1.00 86.19 664 GLY A O 1
ATOM 5259 N N . SER A 1 665 ? 23.106 15.814 -14.924 1.00 87.88 665 SER A N 1
ATOM 5260 C CA . SER A 1 665 ? 22.936 17.264 -14.782 1.00 87.88 665 SER A CA 1
ATOM 5261 C C . SER A 1 665 ? 21.688 17.783 -15.508 1.00 87.88 665 SER A C 1
ATOM 5263 O O . SER A 1 665 ? 21.384 17.402 -16.636 1.00 87.88 665 SER A O 1
ATOM 5265 N N . GLY A 1 666 ? 20.954 18.692 -14.865 1.00 86.31 666 GLY A N 1
ATOM 5266 C CA . GLY A 1 666 ? 19.669 19.213 -15.345 1.00 86.31 666 GLY A CA 1
ATOM 5267 C C . GLY A 1 666 ? 18.535 18.895 -14.375 1.00 86.31 666 GLY A C 1
ATOM 5268 O O . GLY A 1 666 ? 18.654 18.002 -13.537 1.00 86.31 666 GLY A O 1
ATOM 5269 N N . TRP A 1 667 ? 17.449 19.663 -14.463 1.00 90.75 667 TRP A N 1
ATOM 5270 C CA . TRP A 1 667 ? 16.336 19.563 -13.520 1.00 90.75 667 TRP A CA 1
ATOM 5271 C C . TRP A 1 667 ? 15.125 18.878 -14.161 1.00 90.75 667 TRP A C 1
ATOM 5273 O O . TRP A 1 667 ? 14.414 19.486 -14.959 1.00 90.75 667 TRP A O 1
ATOM 5283 N N . ALA A 1 668 ? 14.923 17.600 -13.823 1.00 92.56 668 ALA A N 1
ATOM 5284 C CA . ALA A 1 668 ? 13.691 16.835 -14.049 1.00 92.56 668 ALA A CA 1
ATOM 5285 C C . ALA A 1 668 ? 13.045 16.958 -15.461 1.00 92.56 668 ALA A C 1
ATOM 5287 O O . ALA A 1 668 ? 11.833 17.154 -15.591 1.00 92.56 668 ALA A O 1
ATOM 5288 N N . PRO A 1 669 ? 13.799 16.800 -16.570 1.00 95.25 669 PRO A N 1
ATOM 5289 C CA . PRO A 1 669 ? 13.249 16.931 -17.922 1.00 95.25 669 PRO A CA 1
ATOM 5290 C C . PRO A 1 669 ? 12.125 15.929 -18.212 1.00 95.25 669 PRO A C 1
ATOM 5292 O O . PRO A 1 669 ? 11.151 16.263 -18.888 1.00 95.25 669 PRO A O 1
ATOM 5295 N N . TYR A 1 670 ? 12.242 14.702 -17.700 1.00 95.31 670 TYR A N 1
ATOM 5296 C CA . TYR A 1 670 ? 11.254 13.645 -17.915 1.00 95.31 670 TYR A CA 1
ATOM 5297 C C . TYR A 1 670 ? 9.949 13.888 -17.153 1.00 95.31 670 TYR A C 1
ATOM 5299 O O . TYR A 1 670 ? 8.879 13.586 -17.682 1.00 95.31 670 TYR A O 1
ATOM 5307 N N . TYR A 1 671 ? 10.007 14.548 -15.992 1.00 96.06 671 TYR A N 1
ATOM 5308 C CA . TYR A 1 671 ? 8.820 15.066 -15.314 1.00 96.06 671 TYR A CA 1
ATOM 5309 C C . TYR A 1 671 ? 8.066 16.088 -16.174 1.00 96.06 671 TYR A C 1
ATOM 5311 O O . TYR A 1 671 ? 6.838 16.013 -16.281 1.00 96.06 671 TYR A O 1
ATOM 5319 N N . THR A 1 672 ? 8.778 17.022 -16.811 1.00 97.44 672 THR A N 1
ATOM 5320 C CA . THR A 1 672 ? 8.156 18.038 -17.673 1.00 97.44 672 THR A CA 1
ATOM 5321 C C . THR A 1 672 ? 7.545 17.407 -18.921 1.00 97.44 672 THR A C 1
ATOM 5323 O O . THR A 1 672 ? 6.398 17.700 -19.265 1.00 97.44 672 THR A O 1
ATOM 5326 N N . LEU A 1 673 ? 8.262 16.479 -19.568 1.00 98.00 673 LEU A N 1
ATOM 5327 C CA . LEU A 1 673 ? 7.718 15.720 -20.699 1.00 98.00 673 LEU A CA 1
ATOM 5328 C C . LEU A 1 673 ? 6.492 14.897 -20.304 1.00 98.00 673 LEU A C 1
ATOM 5330 O O . LEU A 1 673 ? 5.560 14.796 -21.098 1.00 98.00 673 LEU A O 1
ATOM 5334 N N . HIS A 1 674 ? 6.458 14.358 -19.084 1.00 97.88 674 HIS A N 1
ATOM 5335 C CA . HIS A 1 674 ? 5.279 13.681 -18.552 1.00 97.88 674 HIS A CA 1
ATOM 5336 C C . HIS A 1 674 ? 4.071 14.615 -18.558 1.00 97.88 674 HIS A C 1
ATOM 5338 O O . HIS A 1 674 ? 3.034 14.232 -19.094 1.00 97.88 674 HIS A O 1
ATOM 5344 N N . LYS A 1 675 ? 4.186 15.836 -18.023 1.00 98.44 675 LYS A N 1
ATOM 5345 C CA . LYS A 1 675 ? 3.042 16.764 -17.981 1.00 98.44 675 LYS A CA 1
ATOM 5346 C C . LYS A 1 675 ? 2.536 17.107 -19.373 1.00 98.44 675 LYS A C 1
ATOM 5348 O O . LYS A 1 675 ? 1.330 17.101 -19.597 1.00 98.44 675 LYS A O 1
ATOM 5353 N N . ILE A 1 676 ? 3.442 17.359 -20.315 1.00 98.69 676 ILE A N 1
ATOM 5354 C CA . ILE A 1 676 ? 3.084 17.666 -21.706 1.00 98.69 676 ILE A CA 1
ATOM 5355 C C . ILE A 1 676 ? 2.372 16.473 -22.355 1.00 98.69 676 ILE A C 1
ATOM 5357 O O . ILE A 1 676 ? 1.304 16.641 -22.941 1.00 98.69 676 ILE A O 1
ATOM 5361 N N . LEU A 1 677 ? 2.930 15.266 -22.219 1.00 98.75 677 LEU A N 1
ATOM 5362 C CA . LEU A 1 677 ? 2.348 14.050 -22.783 1.00 98.75 677 LEU A CA 1
ATOM 5363 C C . LEU A 1 677 ? 0.968 13.752 -22.183 1.00 98.75 677 LEU A C 1
ATOM 5365 O O . LEU A 1 677 ? 0.022 13.490 -22.922 1.00 98.75 677 LEU A O 1
ATOM 5369 N N . GLN A 1 678 ? 0.839 13.837 -20.858 1.00 98.38 678 GLN A N 1
ATOM 5370 C CA . GLN A 1 678 ? -0.426 13.626 -20.160 1.00 98.38 678 GLN A CA 1
ATOM 5371 C C . GLN A 1 678 ? -1.472 14.673 -20.568 1.00 98.38 678 GLN A C 1
ATOM 5373 O O . GLN A 1 678 ? -2.598 14.300 -20.883 1.00 98.38 678 GLN A O 1
ATOM 5378 N N . GLY A 1 679 ? -1.097 15.952 -20.669 1.00 98.69 679 GLY A N 1
ATOM 5379 C CA . GLY A 1 679 ? -1.992 17.018 -21.127 1.00 98.69 679 GLY A CA 1
ATOM 5380 C C . GLY A 1 679 ? -2.485 16.826 -22.565 1.00 98.69 679 GLY A C 1
ATOM 5381 O O . GLY A 1 679 ? -3.654 17.075 -22.853 1.00 98.69 679 GLY A O 1
ATOM 5382 N N . LEU A 1 680 ? -1.639 16.323 -23.471 1.00 98.88 680 LEU A N 1
ATOM 5383 C CA . LEU A 1 680 ? -2.044 15.964 -24.837 1.00 98.88 680 LEU A CA 1
ATOM 5384 C C . LEU A 1 680 ? -2.996 14.758 -24.864 1.00 98.88 680 LEU A C 1
ATOM 5386 O O . LEU A 1 680 ? -3.986 14.767 -25.598 1.00 98.88 680 LEU A O 1
ATOM 5390 N N . LEU A 1 681 ? -2.722 13.730 -24.055 1.00 98.62 681 LEU A N 1
ATOM 5391 C CA . LEU A 1 681 ? -3.609 12.573 -23.907 1.00 98.62 681 LEU A CA 1
ATOM 5392 C C . LEU A 1 681 ? -4.973 12.981 -23.348 1.00 98.62 681 LEU A C 1
ATOM 5394 O O . LEU A 1 681 ? -6.002 12.534 -23.850 1.00 98.62 681 LEU A O 1
ATOM 5398 N N . ASP A 1 682 ? -4.993 13.858 -22.349 1.00 98.44 682 ASP A N 1
ATOM 5399 C CA . ASP A 1 682 ? -6.224 14.359 -21.747 1.00 98.44 682 ASP A CA 1
ATOM 5400 C C . ASP A 1 682 ? -6.983 15.288 -22.708 1.00 98.44 682 ASP A C 1
ATOM 5402 O O . ASP A 1 682 ? -8.205 15.175 -22.822 1.00 98.44 682 ASP A O 1
ATOM 5406 N N . ALA A 1 683 ? -6.287 16.106 -23.505 1.00 98.75 683 ALA A N 1
ATOM 5407 C CA . ALA A 1 683 ? -6.900 16.864 -24.597 1.00 98.75 683 ALA A CA 1
ATOM 5408 C C . ALA A 1 683 ? -7.598 15.945 -25.609 1.00 98.75 683 ALA A C 1
ATOM 5410 O O . ALA A 1 683 ? -8.741 16.207 -25.994 1.00 98.75 683 ALA A O 1
ATOM 5411 N N . HIS A 1 684 ? -6.967 14.838 -26.003 1.00 98.50 684 HIS A N 1
ATOM 5412 C CA . HIS A 1 684 ? -7.608 13.838 -26.855 1.00 98.50 684 HIS A CA 1
ATOM 5413 C C . HIS A 1 684 ? -8.833 13.207 -26.171 1.00 98.50 684 HIS A C 1
ATOM 5415 O O . HIS A 1 684 ? -9.945 13.302 -26.693 1.00 98.50 684 HIS A O 1
ATOM 5421 N N . ARG A 1 685 ? -8.649 12.625 -24.978 1.00 96.69 685 ARG A N 1
ATOM 5422 C CA . ARG A 1 685 ? -9.677 11.862 -24.246 1.00 96.69 685 ARG A CA 1
ATOM 5423 C C . ARG A 1 685 ? -10.926 12.674 -23.927 1.00 96.69 685 ARG A C 1
ATOM 5425 O O . ARG A 1 685 ? -12.036 12.152 -24.005 1.00 96.69 685 ARG A O 1
ATOM 5432 N N . TYR A 1 686 ? -10.743 13.932 -23.544 1.00 96.44 686 TYR A N 1
ATOM 5433 C CA . TYR A 1 686 ? -11.810 14.745 -22.967 1.00 96.44 686 TYR A CA 1
ATOM 5434 C C . TYR A 1 686 ? -12.382 15.780 -23.937 1.00 96.44 686 TYR A C 1
ATOM 5436 O O . TYR A 1 686 ? -13.512 16.225 -23.745 1.00 96.44 686 TYR A O 1
ATOM 5444 N N . THR A 1 687 ? -11.666 16.124 -25.016 1.00 97.50 687 THR A N 1
ATOM 5445 C CA . THR A 1 687 ? -12.166 17.070 -26.033 1.00 97.50 687 THR A CA 1
ATOM 5446 C C . THR A 1 687 ? -12.395 16.451 -27.416 1.00 97.50 687 THR A C 1
ATOM 5448 O O . THR A 1 687 ? -13.002 17.097 -28.275 1.00 97.50 687 THR A O 1
ATOM 5451 N N . GLY A 1 688 ? -11.941 15.211 -27.640 1.00 96.69 688 GLY A N 1
ATOM 5452 C CA . GLY A 1 688 ? -11.980 14.540 -28.943 1.00 96.69 688 GLY A CA 1
ATOM 5453 C C . GLY A 1 688 ? -10.949 15.079 -29.942 1.00 96.69 688 GLY A C 1
ATOM 5454 O O . GLY A 1 688 ? -11.150 14.980 -31.152 1.00 96.69 688 GLY A O 1
ATOM 5455 N N . ASN A 1 689 ? -9.873 15.714 -29.466 1.00 98.31 689 ASN A N 1
ATOM 5456 C CA . ASN A 1 689 ? -8.861 16.316 -30.330 1.00 98.31 689 ASN A CA 1
ATOM 5457 C C . ASN A 1 689 ? -7.853 15.260 -30.836 1.00 98.31 689 ASN A C 1
ATOM 5459 O O . ASN A 1 689 ? -6.887 14.914 -30.160 1.00 98.31 689 ASN A O 1
ATOM 5463 N N . GLU A 1 690 ? -8.068 14.750 -32.051 1.00 98.31 690 GLU A N 1
ATOM 5464 C CA . GLU A 1 690 ? -7.199 13.748 -32.703 1.00 98.31 690 GLU A CA 1
ATOM 5465 C C . GLU A 1 690 ? -5.787 14.265 -33.032 1.00 98.31 690 GLU A C 1
ATOM 5467 O O . GLU A 1 690 ? -4.823 13.497 -33.102 1.00 98.31 690 GLU A O 1
ATOM 5472 N N . MET A 1 691 ? -5.633 15.582 -33.210 1.00 98.69 691 MET A N 1
ATOM 5473 C CA . MET A 1 691 ? -4.315 16.184 -33.419 1.00 98.69 691 MET A CA 1
ATOM 5474 C C . MET A 1 691 ? -3.457 16.036 -32.160 1.00 98.69 691 MET A C 1
ATOM 5476 O O . MET A 1 691 ? -2.271 15.739 -32.277 1.00 98.69 691 MET A O 1
ATOM 5480 N N . ALA A 1 692 ? -4.050 16.156 -30.970 1.00 98.81 692 ALA A N 1
ATOM 5481 C CA . ALA A 1 692 ? -3.337 15.943 -29.715 1.00 98.81 692 ALA A CA 1
ATOM 5482 C C . ALA A 1 692 ? -2.798 14.506 -29.598 1.00 98.81 692 ALA A C 1
ATOM 5484 O O . ALA A 1 692 ? -1.628 14.325 -29.261 1.00 98.81 692 ALA A O 1
ATOM 5485 N N . LEU A 1 693 ? -3.599 13.494 -29.969 1.00 98.69 693 LEU A N 1
ATOM 5486 C CA . LEU A 1 693 ? -3.147 12.095 -30.005 1.00 98.69 693 LEU A CA 1
ATOM 5487 C C . LEU A 1 693 ? -2.030 11.880 -31.030 1.00 98.69 693 LEU A C 1
ATOM 5489 O O . LEU A 1 693 ? -1.077 11.157 -30.754 1.00 98.69 693 LEU A O 1
ATOM 5493 N N . THR A 1 694 ? -2.111 12.538 -32.190 1.00 98.50 694 THR A N 1
ATOM 5494 C CA . THR A 1 694 ? -1.050 12.483 -33.208 1.00 98.50 694 THR A CA 1
ATOM 5495 C C . THR A 1 694 ? 0.271 13.017 -32.650 1.00 98.50 694 THR A C 1
ATOM 5497 O O . THR A 1 694 ? 1.297 12.348 -32.754 1.00 98.50 694 THR A O 1
ATOM 5500 N N . ILE A 1 695 ? 0.241 14.187 -32.000 1.00 98.81 695 ILE A N 1
ATOM 5501 C CA . ILE A 1 695 ? 1.428 14.784 -31.371 1.00 98.81 695 ILE A CA 1
ATOM 5502 C C . ILE A 1 695 ? 1.983 13.851 -30.289 1.00 98.81 695 ILE A C 1
ATOM 5504 O O . ILE A 1 695 ? 3.184 13.583 -30.278 1.00 98.81 695 ILE A O 1
ATOM 5508 N N . ALA A 1 696 ? 1.117 13.338 -29.409 1.00 98.75 696 ALA A N 1
ATOM 5509 C CA . ALA A 1 696 ? 1.492 12.436 -28.324 1.00 98.75 696 ALA A CA 1
ATOM 5510 C C . ALA A 1 696 ? 2.106 11.123 -28.838 1.00 98.75 696 ALA A C 1
ATOM 5512 O O . ALA A 1 696 ? 3.116 10.674 -28.303 1.00 98.75 696 ALA A O 1
ATOM 5513 N N . SER A 1 697 ? 1.542 10.535 -29.899 1.00 98.38 697 SER A N 1
ATOM 5514 C CA . SER A 1 697 ? 2.071 9.327 -30.541 1.00 98.38 697 SER A CA 1
ATOM 5515 C C . SER A 1 697 ? 3.459 9.567 -31.133 1.00 98.38 697 SER A C 1
ATOM 5517 O O . SER A 1 697 ? 4.376 8.809 -30.846 1.00 98.38 697 SER A O 1
ATOM 5519 N N . GLU A 1 698 ? 3.650 10.637 -31.911 1.00 98.00 698 GLU A N 1
ATOM 5520 C CA . GLU A 1 698 ? 4.963 10.957 -32.494 1.00 98.00 698 GLU A CA 1
ATOM 5521 C C . GLU A 1 698 ? 6.014 11.270 -31.407 1.00 98.00 698 GLU A C 1
ATOM 5523 O O . GLU A 1 698 ? 7.186 10.909 -31.540 1.00 98.00 698 GLU A O 1
ATOM 5528 N N . MET A 1 699 ? 5.595 11.891 -30.298 1.00 98.25 699 MET A N 1
ATOM 5529 C CA . MET A 1 699 ? 6.442 12.095 -29.120 1.00 98.25 699 MET A CA 1
ATOM 5530 C C . MET A 1 699 ? 6.807 10.763 -28.447 1.00 98.25 699 MET A C 1
ATOM 5532 O O . MET A 1 699 ? 7.965 10.565 -28.080 1.00 98.25 699 MET A O 1
ATOM 5536 N N . GLY A 1 700 ? 5.857 9.834 -28.316 1.00 97.69 700 GLY A N 1
ATOM 5537 C CA . GLY A 1 700 ? 6.094 8.487 -27.794 1.00 97.69 700 GLY A CA 1
ATOM 5538 C C . GLY A 1 700 ? 7.061 7.674 -28.660 1.00 97.69 700 GLY A C 1
ATOM 5539 O O . GLY A 1 700 ? 7.978 7.044 -28.128 1.00 97.69 700 GLY A O 1
ATOM 5540 N N . ASP A 1 701 ? 6.919 7.746 -29.985 1.00 94.81 701 ASP A N 1
ATOM 5541 C CA . ASP A 1 701 ? 7.834 7.121 -30.946 1.00 94.81 701 ASP A CA 1
ATOM 5542 C C . ASP A 1 701 ? 9.255 7.696 -30.831 1.00 94.81 701 ASP A C 1
ATOM 5544 O O . ASP A 1 701 ? 10.234 6.942 -30.796 1.00 94.81 701 ASP A O 1
ATOM 5548 N N . TYR A 1 702 ? 9.384 9.023 -30.707 1.00 96.88 702 TYR A N 1
ATOM 5549 C CA . TYR A 1 702 ? 10.669 9.684 -30.466 1.00 96.88 702 TYR A CA 1
ATOM 5550 C C . TYR A 1 702 ? 11.336 9.172 -29.179 1.00 96.88 702 TYR A C 1
ATOM 5552 O O . TYR A 1 702 ? 12.519 8.818 -29.188 1.00 96.88 702 TYR A O 1
ATOM 5560 N N . ILE A 1 703 ? 10.580 9.076 -28.084 1.00 96.62 703 ILE A N 1
ATOM 5561 C CA . ILE A 1 703 ? 11.079 8.591 -26.792 1.00 96.62 703 ILE A CA 1
ATOM 5562 C C . ILE A 1 703 ? 11.508 7.128 -26.885 1.00 96.62 703 ILE A C 1
ATOM 5564 O O . ILE A 1 703 ? 12.604 6.786 -26.444 1.00 96.62 703 ILE A O 1
ATOM 5568 N N . TYR A 1 704 ? 10.707 6.267 -27.516 1.00 95.06 704 TYR A N 1
ATOM 5569 C CA . TYR A 1 704 ? 11.096 4.880 -27.755 1.00 95.06 704 TYR A CA 1
ATOM 5570 C C . TYR A 1 704 ? 12.420 4.803 -28.526 1.00 95.06 704 TYR A C 1
ATOM 5572 O O . TYR A 1 704 ? 13.370 4.172 -28.056 1.00 95.06 704 TYR A O 1
ATOM 5580 N N . LEU A 1 705 ? 12.548 5.515 -29.651 1.00 91.81 705 LEU A N 1
ATOM 5581 C CA . LEU A 1 705 ? 13.795 5.550 -30.422 1.00 91.81 705 LEU A CA 1
ATOM 5582 C C . LEU A 1 705 ? 14.980 6.035 -29.582 1.00 91.81 705 LEU A C 1
ATOM 5584 O O . LEU A 1 705 ? 16.072 5.473 -29.683 1.00 91.81 705 LEU A O 1
ATOM 5588 N N . ARG A 1 706 ? 14.770 7.029 -28.721 1.00 92.00 706 ARG A N 1
ATOM 5589 C CA . ARG A 1 706 ? 15.793 7.525 -27.802 1.00 92.00 706 ARG A CA 1
ATOM 5590 C C . ARG A 1 706 ? 16.250 6.445 -26.818 1.00 92.00 706 ARG A C 1
ATOM 5592 O O . ARG A 1 706 ? 17.445 6.162 -26.768 1.00 92.00 706 ARG A O 1
ATOM 5599 N N . THR A 1 707 ? 15.324 5.758 -26.143 1.00 89.69 707 THR A N 1
ATOM 5600 C CA . THR A 1 707 ? 15.657 4.662 -25.206 1.00 89.69 707 THR A CA 1
ATOM 5601 C C . THR A 1 707 ? 16.418 3.513 -25.880 1.00 89.69 707 THR A C 1
ATOM 5603 O O . THR A 1 707 ? 17.315 2.920 -25.281 1.00 89.69 707 THR A O 1
ATOM 5606 N N . THR A 1 708 ? 16.136 3.224 -27.158 1.00 86.12 708 THR A N 1
ATOM 5607 C CA . THR A 1 708 ? 16.862 2.182 -27.911 1.00 86.12 708 THR A CA 1
ATOM 5608 C C . THR A 1 708 ? 18.298 2.562 -28.277 1.00 86.12 708 THR A C 1
ATOM 5610 O O . THR A 1 708 ? 19.104 1.673 -28.544 1.00 86.12 708 THR A O 1
ATOM 5613 N N . ARG A 1 709 ? 18.631 3.860 -28.293 1.00 86.81 709 ARG A N 1
ATOM 5614 C CA . ARG A 1 709 ? 19.950 4.382 -28.690 1.00 86.81 709 ARG A CA 1
ATOM 5615 C C . ARG A 1 709 ? 20.884 4.656 -27.511 1.00 86.81 709 ARG A C 1
ATOM 5617 O O . ARG A 1 709 ? 22.064 4.927 -27.746 1.00 86.81 709 ARG A O 1
ATOM 5624 N N . LEU A 1 710 ? 20.380 4.574 -26.277 1.00 88.19 710 LEU A N 1
ATOM 5625 C CA . LEU A 1 710 ? 21.182 4.711 -25.062 1.00 88.19 710 LEU A CA 1
ATOM 5626 C C . LEU A 1 710 ? 22.306 3.668 -25.058 1.00 88.19 710 LEU A C 1
ATOM 5628 O O . LEU A 1 710 ? 22.047 2.466 -25.125 1.00 88.19 710 LEU A O 1
ATOM 5632 N N . GLN A 1 711 ? 23.551 4.148 -25.007 1.00 83.62 711 GLN A N 1
ATOM 5633 C CA . GLN A 1 711 ? 24.746 3.298 -25.010 1.00 83.62 711 GLN A CA 1
ATOM 5634 C C . GLN A 1 711 ? 24.980 2.661 -23.638 1.00 83.62 711 GLN A C 1
ATOM 5636 O O . GLN A 1 711 ? 25.305 1.480 -23.560 1.00 83.62 711 GLN A O 1
ATOM 5641 N N . ASP A 1 712 ? 24.768 3.433 -22.569 1.00 89.06 712 ASP A N 1
ATOM 5642 C CA . ASP A 1 712 ? 24.930 2.992 -21.186 1.00 89.06 712 ASP A CA 1
ATOM 5643 C C . ASP A 1 712 ? 23.584 3.048 -20.455 1.00 89.06 712 ASP A C 1
ATOM 5645 O O . ASP A 1 712 ? 23.153 4.084 -19.945 1.00 89.06 712 ASP A O 1
ATOM 5649 N N . LYS A 1 713 ? 22.874 1.917 -20.472 1.00 89.31 713 LYS A N 1
ATOM 5650 C CA . LYS A 1 713 ? 21.557 1.794 -19.837 1.00 89.31 713 LYS A CA 1
ATOM 5651 C C . LYS A 1 713 ? 21.645 1.717 -18.316 1.00 89.31 713 LYS A C 1
ATOM 5653 O O . LYS A 1 713 ? 20.685 2.108 -17.664 1.00 89.31 713 LYS A O 1
ATOM 5658 N N . GLU A 1 714 ? 22.763 1.251 -17.763 1.00 89.25 714 GLU A N 1
ATOM 5659 C CA . GLU A 1 714 ? 22.961 1.189 -16.311 1.00 89.25 714 GLU A CA 1
ATOM 5660 C C . GLU A 1 714 ? 23.239 2.581 -15.745 1.00 89.25 714 GLU A C 1
ATOM 5662 O O . GLU A 1 714 ? 22.628 2.965 -14.751 1.00 89.25 714 GLU A O 1
ATOM 5667 N N . LEU A 1 715 ? 24.072 3.380 -16.421 1.00 90.56 715 LEU A N 1
ATOM 5668 C CA . LEU A 1 715 ? 24.262 4.788 -16.072 1.00 90.56 715 LEU A CA 1
ATOM 5669 C C . LEU A 1 715 ? 22.955 5.570 -16.188 1.00 90.56 715 LEU A C 1
ATOM 5671 O O . LEU A 1 715 ? 22.597 6.307 -15.274 1.00 90.56 715 LEU A O 1
ATOM 5675 N N . TRP A 1 716 ? 22.211 5.371 -17.280 1.00 91.50 716 TRP A N 1
ATOM 5676 C CA . TRP A 1 716 ? 20.890 5.975 -17.428 1.00 91.50 716 TRP A CA 1
ATOM 5677 C C . TRP A 1 716 ? 19.976 5.605 -16.257 1.00 91.50 716 TRP A C 1
ATOM 5679 O O . TRP A 1 716 ? 19.372 6.480 -15.641 1.00 91.50 716 TRP A O 1
ATOM 5689 N N . ARG A 1 717 ? 19.917 4.313 -15.919 1.00 88.94 717 ARG A N 1
ATOM 5690 C CA . ARG A 1 717 ? 19.100 3.789 -14.826 1.00 88.94 717 ARG A CA 1
ATOM 5691 C C . ARG A 1 717 ? 19.486 4.419 -13.489 1.00 88.94 717 ARG A C 1
ATOM 5693 O O . ARG A 1 717 ? 18.602 4.853 -12.761 1.00 88.94 717 ARG A O 1
ATOM 5700 N N . HIS A 1 718 ? 20.785 4.532 -13.213 1.00 87.62 718 HIS A N 1
ATOM 5701 C CA . HIS A 1 718 ? 21.313 5.203 -12.027 1.00 87.62 718 HIS A CA 1
ATOM 5702 C C . HIS A 1 718 ? 20.944 6.691 -11.985 1.00 87.62 718 HIS A C 1
ATOM 5704 O O . HIS A 1 718 ? 20.504 7.186 -10.952 1.00 87.62 718 HIS A O 1
ATOM 5710 N N . ASN A 1 719 ? 21.048 7.405 -13.107 1.00 89.06 719 ASN A N 1
ATOM 5711 C CA . ASN A 1 719 ? 20.656 8.813 -13.173 1.00 89.06 719 ASN A CA 1
ATOM 5712 C C . ASN A 1 719 ? 19.151 8.981 -12.920 1.00 89.06 719 ASN A C 1
ATOM 5714 O O . ASN A 1 719 ? 18.741 9.912 -12.234 1.00 89.06 719 ASN A O 1
ATOM 5718 N N . MET A 1 720 ? 18.319 8.055 -13.406 1.00 88.19 720 MET A N 1
ATOM 5719 C CA . MET A 1 720 ? 16.884 8.039 -13.103 1.00 88.19 720 MET A CA 1
ATOM 5720 C C . MET A 1 720 ? 16.571 7.670 -11.644 1.00 88.19 720 MET A C 1
ATOM 5722 O O . MET A 1 720 ? 15.467 7.943 -11.189 1.00 88.19 720 MET A O 1
ATOM 5726 N N . ASP A 1 721 ? 17.521 7.116 -10.882 1.00 81.50 721 ASP A N 1
ATOM 5727 C CA . ASP A 1 721 ? 17.367 6.841 -9.440 1.00 81.50 721 ASP A CA 1
ATOM 5728 C C . ASP A 1 721 ? 17.615 8.056 -8.547 1.00 81.50 721 ASP A C 1
ATOM 5730 O O . ASP A 1 721 ? 17.473 7.978 -7.327 1.00 81.50 721 ASP A O 1
ATOM 5734 N N . VAL A 1 722 ? 18.014 9.179 -9.130 1.00 79.50 722 VAL A N 1
ATOM 5735 C CA . VAL A 1 722 ? 18.232 10.432 -8.396 1.00 79.50 722 VAL A CA 1
ATOM 5736 C C . VAL A 1 722 ? 17.542 11.621 -9.063 1.00 79.50 722 VAL A C 1
ATOM 5738 O O . VAL A 1 722 ? 17.592 12.731 -8.545 1.00 79.50 722 VAL A O 1
ATOM 5741 N N . GLN A 1 723 ? 16.891 11.395 -10.205 1.00 86.12 723 GLN A N 1
ATOM 5742 C CA . GLN A 1 723 ? 16.145 12.398 -10.953 1.00 86.12 723 GLN A CA 1
ATOM 5743 C C . GLN A 1 723 ? 14.642 12.201 -10.773 1.00 86.12 723 GLN A C 1
ATOM 5745 O O . GLN A 1 723 ? 14.127 11.081 -10.818 1.00 86.12 723 GLN A O 1
ATOM 5750 N N . GLU A 1 724 ? 13.919 13.312 -10.651 1.00 87.56 724 GLU A N 1
ATOM 5751 C CA . GLU A 1 724 ? 12.464 13.291 -10.715 1.00 87.56 724 GLU A CA 1
ATOM 5752 C C . GLU A 1 724 ? 12.016 13.017 -12.161 1.00 87.56 724 GLU A C 1
ATOM 5754 O O . GLU A 1 724 ? 12.274 13.782 -13.097 1.00 87.56 724 GLU A O 1
ATOM 5759 N N . VAL A 1 725 ? 11.312 11.901 -12.343 1.00 89.00 725 VAL A N 1
ATOM 5760 C CA . VAL A 1 725 ? 10.727 11.491 -13.632 1.00 89.00 725 VAL A CA 1
ATOM 5761 C C . VAL A 1 725 ? 9.206 11.672 -13.668 1.00 89.00 725 VAL A C 1
ATOM 5763 O O . VAL A 1 725 ? 8.591 11.613 -14.734 1.00 89.00 725 VAL A O 1
ATOM 5766 N N . GLY A 1 726 ? 8.579 11.923 -12.513 1.00 89.69 726 GLY A N 1
ATOM 5767 C CA . GLY A 1 726 ? 7.126 11.909 -12.344 1.00 89.69 726 GLY A CA 1
ATOM 5768 C C . GLY A 1 726 ? 6.474 10.611 -12.854 1.00 89.69 726 GLY A C 1
ATOM 5769 O O . GLY A 1 726 ? 7.103 9.566 -12.958 1.00 89.69 726 GLY A O 1
ATOM 5770 N N . GLY A 1 727 ? 5.196 10.676 -13.231 1.00 94.44 727 GLY A N 1
ATOM 5771 C CA . GLY A 1 727 ? 4.448 9.583 -13.871 1.00 94.44 727 GLY A CA 1
ATOM 5772 C C . GLY A 1 727 ? 4.735 9.382 -15.364 1.00 94.44 727 GLY A C 1
ATOM 5773 O O . GLY A 1 727 ? 3.811 9.125 -16.130 1.00 94.44 727 GLY A O 1
ATOM 5774 N N . PHE A 1 728 ? 5.985 9.521 -15.823 1.00 96.44 728 PHE A N 1
ATOM 5775 C CA . PHE A 1 728 ? 6.294 9.379 -17.254 1.00 96.44 728 PHE A CA 1
ATOM 5776 C C . PHE A 1 728 ? 6.010 7.968 -17.787 1.00 96.44 728 PHE A C 1
ATOM 5778 O O . PHE A 1 728 ? 5.426 7.820 -18.863 1.00 96.44 728 PHE A O 1
ATOM 5785 N N . ALA A 1 729 ? 6.345 6.935 -17.006 1.00 96.69 729 ALA A N 1
ATOM 5786 C CA . ALA A 1 729 ? 5.988 5.553 -17.322 1.00 96.69 729 ALA A CA 1
ATOM 5787 C C . ALA A 1 729 ? 4.465 5.393 -17.474 1.00 96.69 729 ALA A C 1
ATOM 5789 O O . ALA A 1 729 ? 3.996 4.848 -18.471 1.00 96.69 729 ALA A O 1
ATOM 5790 N N . GLU A 1 730 ? 3.687 5.956 -16.546 1.00 97.19 730 GLU A N 1
ATOM 5791 C CA . GLU A 1 730 ? 2.224 5.935 -16.595 1.00 97.19 730 GLU A CA 1
ATOM 5792 C C . GLU A 1 730 ? 1.681 6.594 -17.872 1.00 97.19 730 GLU A C 1
ATOM 5794 O O . GLU A 1 730 ? 0.849 6.010 -18.564 1.00 97.19 730 GLU A O 1
ATOM 5799 N N . ALA A 1 731 ? 2.174 7.786 -18.223 1.00 98.19 731 ALA A N 1
ATOM 5800 C CA . ALA A 1 731 ? 1.741 8.510 -19.415 1.00 98.19 731 ALA A CA 1
ATOM 5801 C C . ALA A 1 731 ? 2.035 7.723 -20.707 1.00 98.19 731 ALA A C 1
ATOM 5803 O O . ALA A 1 731 ? 1.194 7.667 -21.603 1.00 98.19 731 ALA A O 1
ATOM 5804 N N . MET A 1 732 ? 3.183 7.043 -20.788 1.00 98.56 732 MET A N 1
ATOM 5805 C CA . MET A 1 732 ? 3.525 6.172 -21.921 1.00 98.56 732 MET A CA 1
ATOM 5806 C C . MET A 1 732 ? 2.641 4.916 -21.992 1.00 98.56 732 MET A C 1
ATOM 5808 O O . MET A 1 732 ? 2.214 4.516 -23.078 1.00 98.56 732 MET A O 1
ATOM 5812 N N . LEU A 1 733 ? 2.315 4.310 -20.848 1.00 98.06 733 LEU A N 1
ATOM 5813 C CA . LEU A 1 733 ? 1.394 3.170 -20.779 1.00 98.06 733 LEU A CA 1
ATOM 5814 C C . LEU A 1 733 ? -0.043 3.583 -21.145 1.00 98.06 733 LEU A C 1
ATOM 5816 O O . LEU A 1 733 ? -0.729 2.870 -21.879 1.00 98.06 733 LEU A O 1
ATOM 5820 N N . ASN A 1 734 ? -0.477 4.768 -20.714 1.00 97.75 734 ASN A N 1
ATOM 5821 C CA . ASN A 1 734 ? -1.737 5.383 -21.128 1.00 97.75 734 ASN A CA 1
ATOM 5822 C C . ASN A 1 734 ? -1.753 5.659 -22.641 1.00 97.75 734 ASN A C 1
ATOM 5824 O O . ASN A 1 734 ? -2.736 5.340 -23.309 1.00 97.75 734 ASN A O 1
ATOM 5828 N N . LEU A 1 735 ? -0.656 6.170 -23.207 1.00 98.50 735 LEU A N 1
ATOM 5829 C CA . LEU A 1 735 ? -0.511 6.361 -24.651 1.00 98.50 735 LEU A CA 1
ATOM 5830 C C . LEU A 1 735 ? -0.609 5.033 -25.412 1.00 98.50 735 LEU A C 1
ATOM 5832 O O . LEU A 1 735 ? -1.271 4.965 -26.450 1.00 98.50 735 LEU A O 1
ATOM 5836 N N . TYR A 1 736 ? -0.001 3.957 -24.905 1.00 98.38 736 TYR A N 1
ATOM 5837 C CA . TYR A 1 736 ? -0.182 2.619 -25.469 1.00 98.38 736 TYR A CA 1
ATOM 5838 C C . TYR A 1 736 ? -1.653 2.184 -25.442 1.00 98.38 736 TYR A C 1
ATOM 5840 O O . TYR A 1 736 ? -2.134 1.615 -26.421 1.00 98.38 736 TYR A O 1
ATOM 5848 N N . GLN A 1 737 ? -2.393 2.465 -24.365 1.00 95.69 737 GLN A N 1
ATOM 5849 C CA . GLN A 1 737 ? -3.814 2.121 -24.296 1.00 95.69 737 GLN A CA 1
ATOM 5850 C C . GLN A 1 737 ? -4.640 2.809 -25.399 1.00 95.69 737 GLN A C 1
ATOM 5852 O O . GLN A 1 737 ? -5.538 2.148 -25.924 1.00 95.69 737 GLN A O 1
ATOM 5857 N N . GLU A 1 738 ? -4.306 4.041 -25.795 1.00 96.75 738 GLU A N 1
ATOM 5858 C CA . GLU A 1 738 ? -4.986 4.759 -26.890 1.00 96.75 738 GLU A CA 1
ATOM 5859 C C . GLU A 1 738 ? -4.515 4.312 -28.284 1.00 96.75 738 GLU A C 1
ATOM 5861 O O . GLU A 1 738 ? -5.316 4.027 -29.169 1.00 96.75 738 GLU A O 1
ATOM 5866 N N . THR A 1 739 ? -3.200 4.216 -28.483 1.00 96.94 739 THR A N 1
ATOM 5867 C CA . THR A 1 739 ? -2.585 4.009 -29.813 1.00 96.94 739 THR A CA 1
ATOM 5868 C C . THR A 1 739 ? -2.434 2.544 -30.210 1.00 96.94 739 THR A C 1
ATOM 5870 O O . THR A 1 739 ? -2.381 2.217 -31.392 1.00 96.94 739 THR A O 1
ATOM 5873 N N . LYS A 1 740 ? -2.306 1.646 -29.227 1.00 95.38 740 LYS A N 1
ATOM 5874 C CA . LYS A 1 740 ? -1.907 0.237 -29.389 1.00 95.38 740 LYS A CA 1
ATOM 5875 C C . LYS A 1 740 ? -0.543 0.020 -30.065 1.00 95.38 740 LYS A C 1
ATOM 5877 O O . LYS A 1 740 ? -0.243 -1.104 -30.460 1.00 95.38 740 LYS A O 1
ATOM 5882 N N . HIS A 1 741 ? 0.309 1.044 -30.161 1.00 96.06 741 HIS A N 1
ATOM 5883 C CA . HIS A 1 741 ? 1.666 0.900 -30.699 1.00 96.06 741 HIS A CA 1
ATOM 5884 C C . HIS A 1 741 ? 2.592 0.254 -29.660 1.00 96.06 741 HIS A C 1
ATOM 5886 O O . HIS A 1 741 ? 2.818 0.812 -28.586 1.00 96.06 741 HIS A O 1
ATOM 5892 N N . GLU A 1 742 ? 3.171 -0.907 -29.973 1.00 94.88 742 GLU A N 1
ATOM 5893 C CA . GLU A 1 742 ? 4.051 -1.639 -29.045 1.00 94.88 742 GLU A CA 1
ATOM 5894 C C . GLU A 1 742 ? 5.280 -0.835 -28.595 1.00 94.88 742 GLU A C 1
ATOM 5896 O O . GLU A 1 742 ? 5.809 -1.067 -27.509 1.00 94.88 742 GLU A O 1
ATOM 5901 N N . GLN A 1 743 ? 5.740 0.112 -29.413 1.00 94.06 743 GLN A N 1
ATOM 5902 C CA . GLN A 1 743 ? 6.830 1.030 -29.090 1.00 94.06 743 GLN A CA 1
ATOM 5903 C C . GLN A 1 743 ? 6.536 1.816 -27.806 1.00 94.06 743 GLN A C 1
ATOM 5905 O O . GLN A 1 743 ? 7.408 1.941 -26.946 1.00 94.06 743 GLN A O 1
ATOM 5910 N N . HIS A 1 744 ? 5.297 2.286 -27.640 1.00 97.44 744 HIS A N 1
ATOM 5911 C CA . HIS A 1 744 ? 4.883 3.053 -26.467 1.00 97.44 744 HIS A CA 1
ATOM 5912 C C . HIS A 1 744 ? 4.851 2.189 -25.206 1.00 97.44 744 HIS A C 1
ATOM 5914 O O . HIS A 1 744 ? 5.307 2.634 -24.155 1.00 97.44 744 HIS A O 1
ATOM 5920 N N . LEU A 1 745 ? 4.396 0.933 -25.325 1.00 95.38 745 LEU A N 1
ATOM 5921 C CA . LEU A 1 745 ? 4.439 -0.038 -24.228 1.00 95.38 745 LEU A CA 1
ATOM 5922 C C . LEU A 1 745 ? 5.883 -0.288 -23.782 1.00 95.38 745 LEU A C 1
ATOM 5924 O O . LEU A 1 745 ? 6.192 -0.154 -22.603 1.00 95.38 745 LEU A O 1
ATOM 5928 N N . LYS A 1 746 ? 6.781 -0.582 -24.731 1.00 92.62 746 LYS A N 1
ATOM 5929 C CA . LYS A 1 746 ? 8.201 -0.851 -24.446 1.00 92.62 746 LYS A CA 1
ATOM 5930 C C . LYS A 1 746 ? 8.890 0.337 -23.783 1.00 92.62 746 LYS A C 1
ATOM 5932 O O . LYS A 1 746 ? 9.665 0.149 -22.851 1.00 92.62 746 LYS A O 1
ATOM 5937 N N . ALA A 1 747 ? 8.605 1.552 -24.245 1.00 94.56 747 ALA A N 1
ATOM 5938 C CA . ALA A 1 747 ? 9.126 2.759 -23.620 1.00 94.56 747 ALA A CA 1
ATOM 5939 C C . ALA A 1 747 ? 8.548 2.967 -22.208 1.00 94.56 747 ALA A C 1
ATOM 5941 O O . ALA A 1 747 ? 9.315 3.237 -21.291 1.00 94.56 747 ALA A O 1
ATOM 5942 N N . GLY A 1 748 ? 7.245 2.760 -21.988 1.00 95.81 748 GLY A N 1
ATOM 5943 C CA . GLY A 1 748 ? 6.652 2.811 -20.645 1.00 95.81 748 GLY A CA 1
ATOM 5944 C C . GLY A 1 748 ? 7.310 1.831 -19.668 1.00 95.81 748 GLY A C 1
ATOM 5945 O O . GLY A 1 748 ? 7.747 2.236 -18.594 1.00 95.81 748 GLY A O 1
ATOM 5946 N N . GLN A 1 749 ? 7.483 0.573 -20.080 1.00 91.38 749 GLN A N 1
ATOM 5947 C CA . GLN A 1 749 ? 8.142 -0.467 -19.276 1.00 91.38 749 GLN A CA 1
ATOM 5948 C C . GLN A 1 749 ? 9.620 -0.162 -18.994 1.00 91.38 749 GLN A C 1
ATOM 5950 O O . GLN A 1 749 ? 10.123 -0.468 -17.915 1.00 91.38 749 GLN A O 1
ATOM 5955 N N . PHE A 1 750 ? 10.318 0.477 -19.937 1.00 92.25 750 PHE A N 1
ATOM 5956 C CA . PHE A 1 750 ? 11.703 0.908 -19.741 1.00 92.25 750 PHE A CA 1
ATOM 5957 C C . PHE A 1 750 ? 11.828 1.955 -18.625 1.00 92.25 750 PHE A C 1
ATOM 5959 O O . PHE A 1 750 ? 12.709 1.842 -17.776 1.00 92.25 750 PHE A O 1
ATOM 5966 N N . PHE A 1 751 ? 10.922 2.939 -18.588 1.00 93.50 751 PHE A N 1
ATOM 5967 C CA . PHE A 1 751 ? 10.887 3.943 -17.519 1.00 93.50 751 PHE A CA 1
ATOM 5968 C C . PHE A 1 751 ? 10.377 3.397 -16.186 1.00 93.50 751 PHE A C 1
ATOM 5970 O O . PHE A 1 751 ? 10.763 3.920 -15.145 1.00 93.50 751 PHE A O 1
ATOM 5977 N N . GLN A 1 752 ? 9.544 2.356 -16.210 1.00 89.19 752 GLN A N 1
ATOM 5978 C CA . GLN A 1 752 ? 8.930 1.803 -15.007 1.00 89.19 752 GLN A CA 1
ATOM 5979 C C . GLN A 1 752 ? 9.925 1.127 -14.063 1.00 89.19 752 GLN A C 1
ATOM 5981 O O . GLN A 1 752 ? 9.714 1.131 -12.853 1.00 89.19 752 GLN A O 1
ATOM 5986 N N . GLN A 1 753 ? 10.996 0.539 -14.607 1.00 83.00 753 GLN A N 1
ATOM 5987 C CA . GLN A 1 753 ? 12.001 -0.188 -13.823 1.00 83.00 753 GLN A CA 1
ATOM 5988 C C . GLN A 1 753 ? 11.371 -1.194 -12.843 1.00 83.00 753 GLN A C 1
ATOM 5990 O O . GLN A 1 753 ? 11.686 -1.229 -11.651 1.00 83.00 753 GLN A O 1
ATOM 5995 N N . THR A 1 754 ? 10.433 -1.993 -13.359 1.00 78.19 754 THR A N 1
ATOM 5996 C CA . THR A 1 754 ? 9.533 -2.857 -12.585 1.00 78.19 754 THR A CA 1
ATOM 5997 C C . THR A 1 754 ? 10.252 -3.714 -11.545 1.00 78.19 754 THR A C 1
ATOM 5999 O O . THR A 1 754 ? 9.736 -3.884 -10.443 1.00 78.19 754 THR A O 1
ATOM 6002 N N . ASP A 1 755 ? 11.464 -4.189 -11.847 1.00 76.12 755 ASP A N 1
ATOM 6003 C CA . ASP A 1 755 ? 12.300 -5.006 -10.963 1.00 76.12 755 ASP A CA 1
ATOM 6004 C C . ASP A 1 755 ? 12.516 -4.392 -9.569 1.00 76.12 755 ASP A C 1
ATOM 6006 O O . ASP A 1 755 ? 12.600 -5.128 -8.585 1.00 76.12 755 ASP A O 1
ATOM 6010 N N . LYS A 1 756 ? 12.541 -3.059 -9.466 1.00 77.56 756 LYS A N 1
ATOM 6011 C CA . LYS A 1 756 ? 12.729 -2.333 -8.202 1.00 77.56 756 LYS A CA 1
ATOM 6012 C C . LYS A 1 756 ? 11.476 -2.246 -7.338 1.00 77.56 756 LYS A C 1
ATOM 6014 O O . LYS A 1 756 ? 11.588 -2.076 -6.128 1.00 77.56 756 LYS A O 1
ATOM 6019 N N . LEU A 1 757 ? 10.298 -2.369 -7.943 1.00 82.38 757 LEU A N 1
ATOM 6020 C CA . LEU A 1 757 ? 9.011 -2.281 -7.249 1.00 82.38 757 LEU A CA 1
ATOM 6021 C C . LEU A 1 757 ? 8.544 -3.652 -6.745 1.00 82.38 757 LEU A C 1
ATOM 6023 O O . LEU A 1 757 ? 7.777 -3.738 -5.785 1.00 82.38 757 LEU A O 1
ATOM 6027 N N . LEU A 1 758 ? 9.021 -4.739 -7.365 1.00 73.38 758 LEU A N 1
ATOM 6028 C CA . LEU A 1 758 ? 8.640 -6.110 -7.013 1.00 73.38 758 LEU A CA 1
ATOM 6029 C C . LEU A 1 758 ? 8.874 -6.483 -5.537 1.00 73.38 758 LEU A C 1
ATOM 6031 O O . LEU A 1 758 ? 8.024 -7.196 -5.001 1.00 73.38 758 LEU A O 1
ATOM 6035 N N . PRO A 1 759 ? 9.926 -6.013 -4.830 1.00 78.19 759 PRO A N 1
ATOM 6036 C CA . PRO A 1 759 ? 10.061 -6.272 -3.397 1.00 78.19 759 PRO A CA 1
ATOM 6037 C C . PRO A 1 759 ? 8.832 -5.826 -2.589 1.00 78.19 759 PRO A C 1
ATOM 6039 O O . PRO A 1 759 ? 8.413 -6.536 -1.671 1.00 78.19 759 PRO A O 1
ATOM 6042 N N . SER A 1 760 ? 8.177 -4.722 -2.972 1.00 75.31 760 SER A N 1
ATOM 6043 C CA . SER A 1 760 ? 6.941 -4.273 -2.322 1.00 75.31 760 SER A CA 1
ATOM 6044 C C . SER A 1 760 ? 5.794 -5.264 -2.480 1.00 75.31 760 SER A C 1
ATOM 6046 O O . SER A 1 760 ? 4.965 -5.372 -1.579 1.00 75.31 760 SER A O 1
ATOM 6048 N N . ALA A 1 761 ? 5.745 -6.057 -3.555 1.00 64.06 761 ALA A N 1
ATOM 6049 C CA . ALA A 1 761 ? 4.732 -7.104 -3.705 1.00 64.06 761 ALA A CA 1
ATOM 6050 C C . ALA A 1 761 ? 4.841 -8.180 -2.610 1.00 64.06 761 ALA A C 1
ATOM 6052 O O . ALA A 1 761 ? 3.821 -8.706 -2.168 1.00 64.06 761 ALA A O 1
ATOM 6053 N N . GLY A 1 762 ? 6.060 -8.450 -2.128 1.00 51.44 762 GLY A N 1
ATOM 6054 C CA . GLY A 1 762 ? 6.340 -9.337 -0.993 1.00 51.44 762 GLY A CA 1
ATOM 6055 C C . GLY A 1 762 ? 6.095 -8.708 0.384 1.00 51.44 762 GLY A C 1
ATOM 6056 O O . GLY A 1 762 ? 6.347 -9.353 1.395 1.00 51.44 762 GLY A O 1
ATOM 6057 N N . GLY A 1 763 ? 5.616 -7.460 0.441 1.00 57.34 763 GLY A N 1
ATOM 6058 C CA . GLY A 1 763 ? 5.375 -6.723 1.683 1.00 57.34 763 GLY A CA 1
ATOM 6059 C C . GLY A 1 763 ? 6.583 -5.936 2.195 1.00 57.34 763 GLY A C 1
ATOM 6060 O O . GLY A 1 763 ? 6.455 -5.252 3.206 1.00 57.34 763 GLY A O 1
ATOM 6061 N N . HIS A 1 764 ? 7.725 -5.969 1.497 1.00 69.69 764 HIS A N 1
ATOM 6062 C CA . HIS A 1 764 ? 8.898 -5.178 1.868 1.00 69.69 764 HIS A CA 1
ATOM 6063 C C . HIS A 1 764 ? 8.617 -3.679 1.719 1.00 69.69 764 HIS A C 1
ATOM 6065 O O . HIS A 1 764 ? 8.152 -3.219 0.669 1.00 69.69 764 HIS A O 1
ATOM 6071 N N . ASP A 1 765 ? 8.915 -2.914 2.762 1.00 78.25 765 ASP A N 1
ATOM 6072 C CA . ASP A 1 765 ? 8.846 -1.461 2.711 1.00 78.25 765 ASP A CA 1
ATOM 6073 C C . ASP A 1 765 ? 10.110 -0.910 2.046 1.00 78.25 765 ASP A C 1
ATOM 6075 O O . ASP A 1 765 ? 11.143 -0.703 2.677 1.00 78.25 765 ASP A O 1
ATOM 6079 N N . ILE A 1 766 ? 10.039 -0.702 0.732 1.00 80.56 766 ILE A N 1
ATOM 6080 C CA . ILE A 1 766 ? 11.170 -0.179 -0.043 1.00 80.56 766 ILE A CA 1
ATOM 6081 C C . ILE A 1 766 ? 11.519 1.273 0.317 1.00 80.56 766 ILE A C 1
ATOM 6083 O O . ILE A 1 766 ? 12.569 1.748 -0.099 1.00 80.56 766 ILE A O 1
ATOM 6087 N N . LEU A 1 767 ? 10.664 1.966 1.079 1.00 83.75 767 LEU A N 1
ATOM 6088 C CA . LEU A 1 767 ? 10.898 3.342 1.522 1.00 83.75 767 LEU A CA 1
ATOM 6089 C C . LEU A 1 767 ? 11.849 3.406 2.725 1.00 83.75 767 LEU A C 1
ATOM 6091 O O . LEU A 1 767 ? 12.365 4.475 3.034 1.00 83.75 767 LEU A O 1
ATOM 6095 N N . ASP A 1 768 ? 12.092 2.277 3.399 1.00 73.81 768 ASP A N 1
ATOM 6096 C CA . ASP A 1 768 ? 13.099 2.152 4.464 1.00 73.81 768 ASP A CA 1
ATOM 6097 C C . ASP A 1 768 ? 14.469 1.683 3.919 1.00 73.81 768 ASP A C 1
ATOM 6099 O O . ASP A 1 768 ? 15.464 1.574 4.641 1.00 73.81 768 ASP A O 1
ATOM 6103 N N . ASP A 1 769 ? 14.560 1.423 2.609 1.00 66.19 769 ASP A N 1
ATOM 6104 C CA . ASP A 1 769 ? 15.788 0.973 1.966 1.00 66.19 769 ASP A CA 1
ATOM 6105 C C . ASP A 1 769 ? 16.673 2.149 1.532 1.00 66.19 769 ASP A C 1
ATOM 6107 O O . ASP A 1 769 ? 16.551 2.687 0.429 1.00 66.19 769 ASP A O 1
ATOM 6111 N N . LYS A 1 770 ? 17.668 2.470 2.369 1.00 58.91 770 LYS A N 1
ATOM 6112 C CA . LYS A 1 770 ? 18.669 3.527 2.120 1.00 58.91 770 LYS A CA 1
ATOM 6113 C C . LYS A 1 770 ? 19.485 3.359 0.828 1.00 58.91 770 LYS A C 1
ATOM 6115 O O . LYS A 1 770 ? 20.299 4.225 0.511 1.00 58.91 770 LYS A O 1
ATOM 6120 N N . ARG A 1 771 ? 19.341 2.247 0.098 1.00 55.53 771 ARG A N 1
ATOM 6121 C CA . ARG A 1 771 ? 20.058 1.982 -1.160 1.00 55.53 771 ARG A CA 1
ATOM 6122 C C . ARG A 1 771 ? 19.426 2.651 -2.381 1.00 55.53 771 ARG A C 1
ATOM 6124 O O . ARG A 1 771 ? 20.107 2.720 -3.401 1.00 55.53 771 ARG A O 1
ATOM 6131 N N . THR A 1 772 ? 18.186 3.151 -2.301 1.00 59.56 772 THR A N 1
ATOM 6132 C CA . THR A 1 772 ? 17.500 3.752 -3.463 1.00 59.56 772 THR A CA 1
ATOM 6133 C C . THR A 1 772 ? 17.001 5.173 -3.163 1.00 59.56 772 THR A C 1
ATOM 6135 O O . THR A 1 772 ? 15.842 5.354 -2.794 1.00 59.56 772 THR A O 1
ATOM 6138 N N . PRO A 1 773 ? 17.848 6.206 -3.344 1.00 61.06 773 PRO A N 1
ATOM 6139 C CA . PRO A 1 773 ? 17.526 7.590 -2.991 1.00 61.06 773 PRO A CA 1
ATOM 6140 C C . PRO A 1 773 ? 16.221 8.130 -3.602 1.00 61.06 773 PRO A C 1
ATOM 6142 O O . PRO A 1 773 ? 15.501 8.839 -2.903 1.00 61.06 773 PRO A O 1
ATOM 6145 N N . ASN A 1 774 ? 15.858 7.760 -4.845 1.00 60.88 774 ASN A N 1
ATOM 6146 C CA . ASN A 1 774 ? 14.596 8.218 -5.455 1.00 60.88 774 ASN A CA 1
ATOM 6147 C C . ASN A 1 774 ? 13.362 7.817 -4.649 1.00 60.88 774 ASN A C 1
ATOM 6149 O O . ASN A 1 774 ? 12.409 8.585 -4.590 1.00 60.88 774 ASN A O 1
ATOM 6153 N N . PHE A 1 775 ? 13.377 6.627 -4.029 1.00 69.81 775 PHE A N 1
ATOM 6154 C CA . PHE A 1 775 ? 12.230 6.134 -3.267 1.00 69.81 775 PHE A CA 1
ATOM 6155 C C . PHE A 1 775 ? 11.938 6.968 -2.025 1.00 69.81 775 PHE A C 1
ATOM 6157 O O . PHE A 1 775 ? 10.831 6.904 -1.502 1.00 69.81 775 PHE A O 1
ATOM 6164 N N . HIS A 1 776 ? 12.888 7.798 -1.595 1.00 78.62 776 HIS A N 1
ATOM 6165 C CA . HIS A 1 776 ? 12.660 8.753 -0.527 1.00 78.62 776 HIS A CA 1
ATOM 6166 C C . HIS A 1 776 ? 11.951 10.011 -1.023 1.00 78.62 776 HIS A C 1
ATOM 6168 O O . HIS A 1 776 ? 11.184 10.569 -0.253 1.00 78.62 776 HIS A O 1
ATOM 6174 N N . HIS A 1 777 ? 12.133 10.450 -2.275 1.00 89.62 777 HIS A N 1
ATOM 6175 C CA . HIS A 1 777 ? 11.393 11.598 -2.803 1.00 89.62 777 HIS A CA 1
ATOM 6176 C C . HIS A 1 777 ? 9.940 11.192 -3.078 1.00 89.62 777 HIS A C 1
ATOM 6178 O O . HIS A 1 777 ? 9.631 10.459 -4.026 1.00 89.62 777 HIS A O 1
ATOM 6184 N N . ALA A 1 778 ? 9.017 11.701 -2.265 1.00 92.00 778 ALA A N 1
ATOM 6185 C CA . ALA A 1 778 ? 7.650 11.198 -2.201 1.00 92.00 778 ALA A CA 1
ATOM 6186 C C . ALA A 1 778 ? 6.903 11.401 -3.531 1.00 92.00 778 ALA A C 1
ATOM 6188 O O . ALA A 1 778 ? 6.382 10.441 -4.110 1.00 92.00 778 ALA A O 1
ATOM 6189 N N . ASN A 1 779 ? 6.939 12.618 -4.088 1.00 92.81 779 ASN A N 1
ATOM 6190 C CA . ASN A 1 779 ? 6.247 12.936 -5.342 1.00 92.81 779 ASN A CA 1
ATOM 6191 C C . ASN A 1 779 ? 6.854 12.266 -6.594 1.00 92.81 779 ASN A C 1
ATOM 6193 O O . ASN A 1 779 ? 6.160 12.091 -7.594 1.00 92.81 779 ASN A O 1
ATOM 6197 N N . SER A 1 780 ? 8.116 11.833 -6.531 1.00 89.00 780 SER A N 1
ATOM 6198 C CA . SER A 1 780 ? 8.779 11.054 -7.589 1.00 89.00 780 SER A CA 1
ATOM 6199 C C . SER A 1 780 ? 8.423 9.569 -7.521 1.00 89.00 780 SER A C 1
ATOM 6201 O O . SER A 1 780 ? 8.425 8.877 -8.541 1.00 89.00 780 SER A O 1
ATOM 6203 N N . THR A 1 781 ? 8.093 9.076 -6.327 1.00 91.50 781 THR A N 1
ATOM 6204 C CA . THR A 1 781 ? 7.872 7.652 -6.052 1.00 91.50 781 THR A CA 1
ATOM 6205 C C . THR A 1 781 ? 6.425 7.229 -6.239 1.00 91.50 781 THR A C 1
ATOM 6207 O O . THR A 1 781 ? 6.163 6.219 -6.891 1.00 91.50 781 THR A O 1
ATOM 6210 N N . ILE A 1 782 ? 5.465 8.000 -5.712 1.00 95.88 782 ILE A N 1
ATOM 6211 C CA . ILE A 1 782 ? 4.035 7.650 -5.797 1.00 95.88 782 ILE A CA 1
ATOM 6212 C C . ILE A 1 782 ? 3.602 7.382 -7.254 1.00 95.88 782 ILE A C 1
ATOM 6214 O O . ILE A 1 782 ? 2.963 6.352 -7.489 1.00 95.88 782 ILE A O 1
ATOM 6218 N N . PRO A 1 783 ? 3.983 8.204 -8.259 1.00 95.44 783 PRO A N 1
ATOM 6219 C CA . PRO A 1 783 ? 3.616 7.949 -9.651 1.00 95.44 783 PRO A CA 1
ATOM 6220 C C . PRO A 1 783 ? 4.163 6.642 -10.235 1.00 95.44 783 PRO A C 1
ATOM 6222 O O . PRO A 1 783 ? 3.542 6.084 -11.137 1.00 95.44 783 PRO A O 1
ATOM 6225 N N . GLN A 1 784 ? 5.277 6.110 -9.721 1.00 93.69 784 GLN A N 1
ATOM 6226 C CA . GLN A 1 784 ? 5.805 4.814 -10.166 1.00 93.69 784 GLN A CA 1
ATOM 6227 C C . GLN A 1 784 ? 4.852 3.677 -9.782 1.00 93.69 784 GLN A C 1
ATOM 6229 O O . GLN A 1 784 ? 4.643 2.747 -10.556 1.00 93.69 784 GLN A O 1
ATOM 6234 N N . PHE A 1 785 ? 4.187 3.768 -8.630 1.00 95.38 785 PHE A N 1
ATOM 6235 C CA . PHE A 1 785 ? 3.182 2.782 -8.227 1.00 95.38 785 PHE A CA 1
ATOM 6236 C C . PHE A 1 785 ? 1.830 2.968 -8.925 1.00 95.38 785 PHE A C 1
ATOM 6238 O O . PHE A 1 785 ? 1.111 1.988 -9.115 1.00 95.38 785 PHE A O 1
ATOM 6245 N N . ILE A 1 786 ? 1.512 4.183 -9.385 1.00 97.00 786 ILE A N 1
ATOM 6246 C CA . ILE A 1 786 ? 0.387 4.416 -10.310 1.00 97.00 786 ILE A CA 1
ATOM 6247 C C . ILE A 1 786 ? 0.684 3.754 -11.661 1.00 97.00 786 ILE A C 1
ATOM 6249 O O . ILE A 1 786 ? -0.152 3.049 -12.216 1.00 97.00 786 ILE A O 1
ATOM 6253 N N . ALA A 1 787 ? 1.904 3.904 -12.172 1.00 96.38 787 ALA A N 1
ATOM 6254 C CA . ALA A 1 787 ? 2.329 3.231 -13.391 1.00 96.38 787 ALA A CA 1
ATOM 6255 C C . ALA A 1 787 ? 2.366 1.695 -13.241 1.00 96.38 787 ALA A C 1
ATOM 6257 O O . ALA A 1 787 ? 2.004 0.995 -14.184 1.00 96.38 787 ALA A O 1
ATOM 6258 N N . ALA A 1 788 ? 2.708 1.165 -12.059 1.00 93.56 788 ALA A N 1
ATOM 6259 C CA . ALA A 1 788 ? 2.641 -0.272 -11.778 1.00 93.56 788 ALA A CA 1
ATOM 6260 C C . ALA A 1 788 ? 1.196 -0.786 -11.860 1.00 93.56 788 ALA A C 1
ATOM 6262 O O . ALA A 1 788 ? 0.932 -1.816 -12.479 1.00 93.56 788 ALA A O 1
ATOM 6263 N N . GLU A 1 789 ? 0.241 -0.045 -11.292 1.00 93.50 789 GLU A N 1
ATOM 6264 C CA . GLU A 1 789 ? -1.186 -0.336 -11.451 1.00 93.50 789 GLU A CA 1
ATOM 6265 C C . GLU A 1 789 ? -1.612 -0.296 -12.925 1.00 93.50 789 GLU A C 1
ATOM 6267 O O . GLU A 1 789 ? -2.281 -1.217 -13.402 1.00 93.50 789 GLU A O 1
ATOM 6272 N N . ARG A 1 790 ? -1.159 0.711 -13.677 1.00 93.88 790 ARG A N 1
ATOM 6273 C CA . ARG A 1 790 ? -1.485 0.843 -15.099 1.00 93.88 790 ARG A CA 1
ATOM 6274 C C . ARG A 1 790 ? -0.929 -0.312 -15.926 1.00 93.88 790 ARG A C 1
ATOM 6276 O O . ARG A 1 790 ? -1.605 -0.828 -16.818 1.00 93.88 790 ARG A O 1
ATOM 6283 N N . GLU A 1 791 ? 0.293 -0.739 -15.631 1.00 92.44 791 GLU A N 1
ATOM 6284 C CA . GLU A 1 791 ? 0.907 -1.903 -16.260 1.00 92.44 791 GLU A CA 1
ATOM 6285 C C . GLU A 1 791 ? 0.181 -3.196 -15.861 1.00 92.44 791 GLU A C 1
ATOM 6287 O O . GLU A 1 791 ? 0.012 -4.076 -16.707 1.00 92.44 791 GLU A O 1
ATOM 6292 N N . TYR A 1 792 ? -0.339 -3.306 -14.634 1.00 90.38 792 TYR A N 1
ATOM 6293 C CA . TYR A 1 792 ? -1.237 -4.397 -14.251 1.00 90.38 792 TYR A CA 1
ATOM 6294 C C . TYR A 1 792 ? -2.518 -4.418 -15.098 1.00 90.38 792 TYR A C 1
ATOM 6296 O O . TYR A 1 792 ? -2.896 -5.488 -15.576 1.00 90.38 792 TYR A O 1
ATOM 6304 N N . GLU A 1 793 ? -3.175 -3.276 -15.338 1.00 88.56 793 GLU A N 1
ATOM 6305 C CA . GLU A 1 793 ? -4.373 -3.234 -16.193 1.00 88.56 793 GLU A CA 1
ATOM 6306 C C . GLU A 1 793 ? -4.088 -3.727 -17.626 1.00 88.56 793 GLU A C 1
ATOM 6308 O O . GLU A 1 793 ? -4.972 -4.285 -18.281 1.00 88.56 793 GLU A O 1
ATOM 6313 N N . ILE A 1 794 ? -2.861 -3.527 -18.117 1.00 88.69 794 ILE A N 1
ATOM 6314 C CA . ILE A 1 794 ? -2.420 -3.953 -19.452 1.00 88.69 794 ILE A CA 1
ATOM 6315 C C . ILE A 1 794 ? -2.014 -5.435 -19.473 1.00 88.69 794 ILE A C 1
ATOM 6317 O O . ILE A 1 794 ? -2.421 -6.175 -20.368 1.00 88.69 794 ILE A O 1
ATOM 6321 N N . SER A 1 795 ? -1.187 -5.860 -18.518 1.00 84.19 795 SER A N 1
ATOM 6322 C CA . SER A 1 795 ? -0.522 -7.171 -18.514 1.00 84.19 795 SER A CA 1
ATOM 6323 C C . SER A 1 795 ? -1.312 -8.259 -17.784 1.00 84.19 795 SER A C 1
ATOM 6325 O O . SER A 1 795 ? -1.187 -9.443 -18.096 1.00 84.19 795 SER A O 1
ATOM 6327 N N . GLY A 1 796 ? -2.122 -7.875 -16.795 1.00 79.56 796 GLY A N 1
ATOM 6328 C CA . GLY A 1 796 ? -2.738 -8.777 -15.828 1.00 79.56 796 GLY A CA 1
ATOM 6329 C C . GLY A 1 796 ? -1.784 -9.316 -14.754 1.00 79.56 796 GLY A C 1
ATOM 6330 O O . GLY A 1 796 ? -2.212 -10.178 -13.978 1.00 79.56 796 GLY A O 1
ATOM 6331 N N . ASP A 1 797 ? -0.531 -8.843 -14.677 1.00 76.69 797 ASP A N 1
ATOM 6332 C CA . ASP A 1 797 ? 0.438 -9.291 -13.669 1.00 76.69 797 ASP A CA 1
ATOM 6333 C C . ASP A 1 797 ? 0.073 -8.774 -12.272 1.00 76.69 797 ASP A C 1
ATOM 6335 O O . ASP A 1 797 ? 0.275 -7.615 -11.908 1.00 76.69 797 ASP A O 1
ATOM 6339 N N . LYS A 1 798 ? -0.466 -9.678 -11.454 1.00 76.56 798 LYS A N 1
ATOM 6340 C CA . LYS A 1 798 ? -0.922 -9.376 -10.096 1.00 76.56 798 LYS A CA 1
ATOM 6341 C C . LYS A 1 798 ? 0.203 -8.921 -9.165 1.00 76.56 798 LYS A C 1
ATOM 6343 O O . LYS A 1 798 ? -0.104 -8.321 -8.139 1.00 76.56 798 LYS A O 1
ATOM 6348 N N . THR A 1 799 ? 1.464 -9.186 -9.492 1.00 73.56 799 THR A N 1
ATOM 6349 C CA . THR A 1 799 ? 2.618 -8.770 -8.683 1.00 73.56 799 THR A CA 1
ATOM 6350 C C . THR A 1 799 ? 2.725 -7.249 -8.639 1.00 73.56 799 THR A C 1
ATOM 6352 O O . THR A 1 799 ? 2.925 -6.678 -7.572 1.00 73.56 799 THR A O 1
ATOM 6355 N N . LEU A 1 800 ? 2.466 -6.586 -9.766 1.00 80.25 800 LEU A N 1
ATOM 6356 C CA . LEU A 1 800 ? 2.405 -5.129 -9.872 1.00 80.25 800 LEU A CA 1
ATOM 6357 C C . LEU A 1 800 ? 1.269 -4.534 -9.030 1.00 80.25 800 LEU A C 1
ATOM 6359 O O . LEU A 1 800 ? 1.473 -3.571 -8.291 1.00 80.25 800 LEU A O 1
ATOM 6363 N N . LEU A 1 801 ? 0.082 -5.153 -9.076 1.00 82.75 801 LEU A N 1
ATOM 6364 C CA . LEU A 1 801 ? -1.044 -4.747 -8.232 1.00 82.75 801 LEU A CA 1
ATOM 6365 C C . LEU A 1 801 ? -0.715 -4.913 -6.742 1.00 82.75 801 LEU A C 1
ATOM 6367 O O . LEU A 1 801 ? -1.017 -4.030 -5.944 1.00 82.75 801 LEU A O 1
ATOM 6371 N N . LEU A 1 802 ? -0.100 -6.033 -6.354 1.00 76.25 802 LEU A N 1
ATOM 6372 C CA . LEU A 1 802 ? 0.311 -6.271 -4.969 1.00 76.25 802 LEU A CA 1
ATOM 6373 C C . LEU A 1 802 ? 1.368 -5.261 -4.511 1.00 76.25 802 LEU A C 1
ATOM 6375 O O . LEU A 1 802 ? 1.264 -4.758 -3.394 1.00 76.25 802 LEU A O 1
ATOM 6379 N N . ALA A 1 803 ? 2.330 -4.918 -5.372 1.00 81.06 803 ALA A N 1
ATOM 6380 C CA . ALA A 1 803 ? 3.319 -3.882 -5.094 1.00 81.06 803 ALA A CA 1
ATOM 6381 C C . ALA A 1 803 ? 2.643 -2.533 -4.808 1.00 81.06 803 ALA A C 1
ATOM 6383 O O . ALA A 1 803 ? 2.899 -1.939 -3.763 1.00 81.06 803 ALA A O 1
ATOM 6384 N N . ALA A 1 804 ? 1.713 -2.103 -5.667 1.00 90.38 804 ALA A N 1
ATOM 6385 C CA . ALA A 1 804 ? 0.945 -0.871 -5.482 1.00 90.38 804 ALA A CA 1
ATOM 6386 C C . ALA A 1 804 ? 0.088 -0.883 -4.203 1.00 90.38 804 ALA A C 1
ATOM 6388 O O . ALA A 1 804 ? 0.068 0.098 -3.460 1.00 90.38 804 ALA A O 1
ATOM 6389 N N . VAL A 1 805 ? -0.583 -2.001 -3.903 1.00 84.00 805 VAL A N 1
ATOM 6390 C CA . VAL A 1 805 ? -1.387 -2.163 -2.679 1.00 84.00 805 VAL A CA 1
ATOM 6391 C C . VAL A 1 805 ? -0.527 -2.063 -1.420 1.00 84.00 805 VAL A C 1
ATOM 6393 O O . VAL A 1 805 ? -0.935 -1.411 -0.459 1.00 84.00 805 VAL A O 1
ATOM 6396 N N . ASN A 1 806 ? 0.631 -2.722 -1.395 1.00 78.06 806 ASN A N 1
ATOM 6397 C CA . ASN A 1 806 ? 1.500 -2.737 -0.221 1.00 78.06 806 ASN A CA 1
ATOM 6398 C C . ASN A 1 806 ? 2.217 -1.399 -0.032 1.00 78.06 806 ASN A C 1
ATOM 6400 O O . ASN A 1 806 ? 2.222 -0.886 1.082 1.00 78.06 806 ASN A O 1
ATOM 6404 N N . PHE A 1 807 ? 2.717 -0.784 -1.107 1.00 93.75 807 PHE A N 1
ATOM 6405 C CA . PHE A 1 807 ? 3.238 0.583 -1.062 1.00 93.75 807 PHE A CA 1
ATOM 6406 C C . PHE A 1 807 ? 2.200 1.562 -0.508 1.00 93.75 807 PHE A C 1
ATOM 6408 O O . PHE A 1 807 ? 2.487 2.312 0.423 1.00 93.75 807 PHE A O 1
ATOM 6415 N N . TRP A 1 808 ? 0.963 1.506 -1.015 1.00 95.00 808 TRP A N 1
ATOM 6416 C CA . TRP A 1 808 ? -0.108 2.371 -0.530 1.00 95.00 808 TRP A CA 1
ATOM 6417 C C . TRP A 1 808 ? -0.335 2.206 0.978 1.00 95.00 808 TRP A C 1
ATOM 6419 O O . TRP A 1 808 ? -0.519 3.200 1.675 1.00 95.00 808 TRP A O 1
ATOM 6429 N N . LYS A 1 809 ? -0.280 0.976 1.510 1.00 82.31 809 LYS A N 1
ATOM 6430 C CA . LYS A 1 809 ? -0.403 0.721 2.958 1.00 82.31 809 LYS A CA 1
ATOM 6431 C C . LYS A 1 809 ? 0.776 1.295 3.742 1.00 82.31 809 LYS A C 1
ATOM 6433 O O . LYS A 1 809 ? 0.548 1.984 4.731 1.00 82.31 809 LYS A O 1
ATOM 6438 N N . HIS A 1 810 ? 2.005 1.058 3.280 1.00 84.31 810 HIS A N 1
ATOM 6439 C CA . HIS A 1 810 ? 3.230 1.559 3.918 1.00 84.31 810 HIS A CA 1
ATOM 6440 C C . HIS A 1 810 ? 3.240 3.084 4.040 1.00 84.31 810 HIS A C 1
ATOM 6442 O O . HIS A 1 810 ? 3.715 3.629 5.035 1.00 84.31 810 HIS A O 1
ATOM 6448 N N . VAL A 1 811 ? 2.664 3.785 3.063 1.00 93.44 811 VAL A N 1
ATOM 6449 C CA . VAL A 1 811 ? 2.534 5.246 3.105 1.00 93.44 811 VAL A CA 1
ATOM 6450 C C . VAL A 1 811 ? 1.329 5.689 3.937 1.00 93.44 811 VAL A C 1
ATOM 6452 O O . VAL A 1 811 ? 1.465 6.529 4.829 1.00 93.44 811 VAL A O 1
ATOM 6455 N N . THR A 1 812 ? 0.138 5.147 3.668 1.00 86.88 812 THR A N 1
ATOM 6456 C CA . THR A 1 812 ? -1.108 5.677 4.256 1.00 86.88 812 THR A CA 1
ATOM 6457 C C . THR A 1 812 ? -1.318 5.299 5.715 1.00 86.88 812 THR A C 1
ATOM 6459 O O . THR A 1 812 ? -2.003 6.034 6.423 1.00 86.88 812 THR A O 1
ATOM 6462 N N . LEU A 1 813 ? -0.729 4.192 6.179 1.00 79.12 813 LEU A N 1
ATOM 6463 C CA . LEU A 1 813 ? -0.842 3.757 7.572 1.00 79.12 813 LEU A CA 1
ATOM 6464 C C . LEU A 1 813 ? 0.296 4.278 8.455 1.00 79.12 813 LEU A C 1
ATOM 6466 O O . LEU A 1 813 ? 0.053 4.515 9.632 1.00 79.12 813 LEU A O 1
ATOM 6470 N N . HIS A 1 814 ? 1.494 4.488 7.895 1.00 80.44 814 HIS A N 1
ATOM 6471 C CA . HIS A 1 814 ? 2.698 4.746 8.698 1.00 80.44 814 HIS A CA 1
ATOM 6472 C C . HIS A 1 814 ? 3.386 6.089 8.426 1.00 80.44 814 HIS A C 1
ATOM 6474 O O . HIS A 1 814 ? 4.262 6.496 9.189 1.00 80.44 814 HIS A O 1
ATOM 6480 N N . ARG A 1 815 ? 3.044 6.783 7.331 1.00 90.75 815 ARG A N 1
ATOM 6481 C CA . ARG A 1 815 ? 3.745 8.006 6.881 1.00 90.75 815 ARG A CA 1
ATOM 6482 C C . ARG A 1 815 ? 2.807 9.151 6.515 1.00 90.75 815 ARG A C 1
ATOM 6484 O O . ARG A 1 815 ? 3.206 10.082 5.823 1.00 90.75 815 ARG A O 1
ATOM 6491 N N . THR A 1 816 ? 1.550 9.083 6.931 1.00 92.56 816 THR A N 1
ATOM 6492 C CA . THR A 1 816 ? 0.524 10.060 6.555 1.00 92.56 816 THR A CA 1
ATOM 6493 C C . THR A 1 816 ? 0.038 10.839 7.770 1.00 92.56 816 THR A C 1
ATOM 6495 O O . THR A 1 816 ? -0.318 10.249 8.788 1.00 92.56 816 THR A O 1
ATOM 6498 N N . TYR A 1 817 ? -0.004 12.165 7.656 1.00 95.88 817 TYR A N 1
ATOM 6499 C CA . TYR A 1 817 ? -0.550 13.050 8.681 1.00 95.88 817 TYR A CA 1
ATOM 6500 C C . TYR A 1 817 ? -2.088 13.000 8.714 1.00 95.88 817 TYR A C 1
ATOM 6502 O O . TYR A 1 817 ? -2.743 12.467 7.816 1.00 95.88 817 TYR A O 1
ATOM 6510 N N . CYS A 1 818 ? -2.706 13.590 9.741 1.00 93.94 818 CYS A N 1
ATOM 6511 C CA . CYS A 1 818 ? -4.152 13.540 9.956 1.00 93.94 818 CYS A CA 1
ATOM 6512 C C . CYS A 1 818 ? -4.955 14.147 8.787 1.00 93.94 818 CYS A C 1
ATOM 6514 O O . CYS A 1 818 ? -6.049 13.686 8.452 1.00 93.94 818 CYS A O 1
ATOM 6516 N N . ASN A 1 819 ? -4.384 15.125 8.087 1.00 95.44 819 ASN A N 1
ATOM 6517 C CA . ASN A 1 819 ? -4.993 15.719 6.902 1.00 95.44 819 ASN A CA 1
ATOM 6518 C C . ASN A 1 819 ? -4.909 14.838 5.638 1.00 95.44 819 ASN A C 1
ATOM 6520 O O . ASN A 1 819 ? -5.476 15.200 4.610 1.00 95.44 819 ASN A O 1
ATOM 6524 N N . GLY A 1 820 ? -4.244 13.680 5.705 1.00 95.38 820 GLY A N 1
ATOM 6525 C CA . GLY A 1 820 ? -4.036 12.766 4.582 1.00 95.38 820 GLY A CA 1
ATOM 6526 C C . GLY A 1 820 ? -2.785 13.057 3.747 1.00 95.38 820 GLY A C 1
ATOM 6527 O O . GLY A 1 820 ? -2.522 12.313 2.801 1.00 95.38 820 GLY A O 1
ATOM 6528 N N . SER A 1 821 ? -2.026 14.107 4.078 1.00 96.75 821 SER A N 1
ATOM 6529 C CA . SER A 1 821 ? -0.769 14.454 3.411 1.00 96.75 821 SER A CA 1
ATOM 6530 C C . SER A 1 821 ? 0.398 13.597 3.904 1.00 96.75 821 SER A C 1
ATOM 6532 O O . SER A 1 821 ? 0.297 12.907 4.916 1.00 96.75 821 SER A O 1
ATOM 6534 N N . THR A 1 822 ? 1.519 13.624 3.186 1.00 95.38 822 THR A N 1
ATOM 6535 C CA . THR A 1 822 ? 2.711 12.841 3.524 1.00 95.38 822 THR A CA 1
ATOM 6536 C C . THR A 1 822 ? 3.985 13.587 3.135 1.00 95.38 822 THR A C 1
ATOM 6538 O O . THR A 1 822 ? 3.939 14.505 2.312 1.00 95.38 822 THR A O 1
ATOM 6541 N N . GLY A 1 823 ? 5.106 13.157 3.710 1.00 92.50 823 GLY A N 1
ATOM 6542 C CA . GLY A 1 823 ? 6.439 13.656 3.400 1.00 92.50 823 GLY A CA 1
ATOM 6543 C C . GLY A 1 823 ? 6.788 14.968 4.099 1.00 92.50 823 GLY A C 1
ATOM 6544 O O . GLY A 1 823 ? 5.924 15.755 4.493 1.00 92.50 823 GLY A O 1
ATOM 6545 N N . TYR A 1 824 ? 8.089 15.192 4.210 1.00 88.75 824 TYR A N 1
ATOM 6546 C CA . TYR A 1 824 ? 8.725 16.331 4.852 1.00 88.75 824 TYR A CA 1
ATOM 6547 C C . TYR A 1 824 ? 9.950 16.743 4.033 1.00 88.75 824 TYR A C 1
ATOM 6549 O O . TYR A 1 824 ? 10.758 15.898 3.647 1.00 88.75 824 TYR A O 1
ATOM 6557 N N . HIS A 1 825 ? 10.048 18.033 3.690 1.00 89.50 825 HIS A N 1
ATOM 6558 C CA . HIS A 1 825 ? 10.961 18.517 2.647 1.00 89.50 825 HIS A CA 1
ATOM 6559 C C . HIS A 1 825 ? 10.860 17.689 1.355 1.00 89.50 825 HIS A C 1
ATOM 6561 O O . HIS A 1 825 ? 11.880 17.363 0.761 1.00 89.50 825 HIS A O 1
ATOM 6567 N N . GLU A 1 826 ? 9.642 17.309 0.945 1.00 89.94 826 GLU A N 1
ATOM 6568 C CA . GLU A 1 826 ? 9.357 16.473 -0.247 1.00 89.94 826 GLU A CA 1
ATOM 6569 C C . GLU A 1 826 ? 9.796 15.002 -0.135 1.00 89.94 826 GLU A C 1
ATOM 6571 O O . GLU A 1 826 ? 9.622 14.228 -1.079 1.00 89.94 826 GLU A O 1
ATOM 6576 N N . HIS A 1 827 ? 10.325 14.584 1.021 1.00 92.19 827 HIS A N 1
ATOM 6577 C CA . HIS A 1 827 ? 10.911 13.259 1.206 1.00 92.19 827 HIS A CA 1
ATOM 6578 C C . HIS A 1 827 ? 10.305 12.480 2.385 1.00 92.19 827 HIS A C 1
ATOM 6580 O O . HIS A 1 827 ? 9.736 13.051 3.313 1.00 92.19 827 HIS A O 1
ATOM 6586 N N . TRP A 1 828 ? 10.464 11.157 2.368 1.00 90.88 828 TRP A N 1
ATOM 6587 C CA . TRP A 1 828 ? 10.342 10.284 3.535 1.00 90.88 828 TRP A CA 1
ATOM 6588 C C . TRP A 1 828 ? 11.739 10.016 4.098 1.00 90.88 828 TRP A C 1
ATOM 6590 O O . TRP A 1 828 ? 12.458 9.141 3.608 1.00 90.88 828 TRP A O 1
ATOM 6600 N N . ASN A 1 829 ? 12.145 10.803 5.095 1.00 83.44 829 ASN A N 1
ATOM 6601 C CA . ASN A 1 829 ? 13.508 10.761 5.633 1.00 83.44 829 ASN A CA 1
ATOM 6602 C C . ASN A 1 829 ? 13.649 9.831 6.842 1.00 83.44 829 ASN A C 1
ATOM 6604 O O . ASN A 1 829 ? 14.756 9.371 7.137 1.00 83.44 829 ASN A O 1
ATOM 6608 N N . LEU A 1 830 ? 12.544 9.566 7.540 1.00 83.50 830 LEU A N 1
ATOM 6609 C CA . LEU A 1 830 ? 12.509 8.705 8.713 1.00 83.50 830 LEU A CA 1
ATOM 6610 C C . LEU A 1 830 ? 11.835 7.345 8.432 1.00 83.50 830 LEU A C 1
ATOM 6612 O O . LEU A 1 830 ? 11.048 7.219 7.485 1.00 83.50 830 LEU A O 1
ATOM 6616 N N . PRO A 1 831 ? 12.134 6.322 9.259 1.00 79.12 831 PRO A N 1
ATOM 6617 C CA . PRO A 1 831 ? 11.434 5.035 9.239 1.00 79.12 831 PRO A CA 1
ATOM 6618 C C . PRO A 1 831 ? 9.913 5.188 9.485 1.00 79.12 831 PRO A C 1
ATOM 6620 O O . PRO A 1 831 ? 9.456 6.268 9.876 1.00 79.12 831 PRO A O 1
ATOM 6623 N N . PRO A 1 832 ? 9.101 4.132 9.273 1.00 78.06 832 PRO A N 1
ATOM 6624 C CA . PRO A 1 832 ? 7.653 4.205 9.488 1.00 78.06 832 PRO A CA 1
ATOM 6625 C C . PRO A 1 832 ? 7.301 4.631 10.923 1.00 78.06 832 PRO A C 1
ATOM 6627 O O . PRO A 1 832 ? 8.037 4.333 11.858 1.00 78.06 832 PRO A O 1
ATOM 6630 N N . ASP A 1 833 ? 6.159 5.302 11.098 1.00 78.69 833 ASP A N 1
ATOM 6631 C CA . ASP A 1 833 ? 5.597 5.721 12.393 1.00 78.69 833 ASP A CA 1
ATOM 6632 C C . ASP A 1 833 ? 6.372 6.829 13.141 1.00 78.69 833 ASP A C 1
ATOM 6634 O O . ASP A 1 833 ? 6.132 7.055 14.329 1.00 78.69 833 ASP A O 1
ATOM 6638 N N . HIS A 1 834 ? 7.243 7.573 12.447 1.00 84.38 834 HIS A N 1
ATOM 6639 C CA . HIS A 1 834 ? 8.030 8.691 13.001 1.00 84.38 834 HIS A CA 1
ATOM 6640 C C . HIS A 1 834 ? 7.583 10.096 12.546 1.00 84.38 834 HIS A C 1
ATOM 6642 O O . HIS A 1 834 ? 8.251 11.083 12.848 1.00 84.38 834 HIS A O 1
ATOM 6648 N N . ILE A 1 835 ? 6.421 10.237 11.894 1.00 86.75 835 ILE A N 1
ATOM 6649 C CA . ILE A 1 835 ? 5.940 11.525 11.341 1.00 86.75 835 ILE A CA 1
ATOM 6650 C C . ILE A 1 835 ? 5.804 12.661 12.371 1.00 86.75 835 ILE A C 1
ATOM 6652 O O . ILE A 1 835 ? 5.749 13.832 12.008 1.00 86.75 835 ILE A O 1
ATOM 6656 N N . GLY A 1 836 ? 5.753 12.339 13.666 1.00 88.31 836 GLY A N 1
A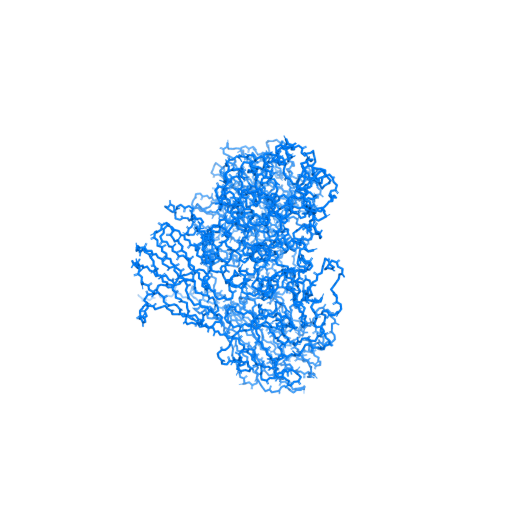TOM 6657 C CA . GLY A 1 836 ? 5.724 13.331 14.742 1.00 88.31 836 GLY A CA 1
ATOM 6658 C C . GLY A 1 836 ? 7.024 14.102 14.925 1.00 88.31 836 GLY A C 1
ATOM 6659 O O . GLY A 1 836 ? 7.005 15.219 15.432 1.00 88.31 836 GLY A O 1
ATOM 6660 N N . GLU A 1 837 ? 8.149 13.514 14.525 1.00 89.25 837 GLU A N 1
ATOM 6661 C CA . GLU A 1 837 ? 9.457 14.179 14.502 1.00 89.25 837 GLU A CA 1
ATOM 6662 C C . GLU A 1 837 ? 9.587 15.119 13.293 1.00 89.25 837 GLU A C 1
ATOM 6664 O O . GLU A 1 837 ? 10.449 15.992 13.275 1.00 89.25 837 GLU A O 1
ATOM 6669 N N . GLU A 1 838 ? 8.689 14.974 12.316 1.00 89.69 838 GLU A N 1
ATOM 6670 C CA . GLU A 1 838 ? 8.639 15.721 11.058 1.00 89.69 838 GLU A CA 1
ATOM 6671 C C . GLU A 1 838 ? 7.440 16.695 11.010 1.00 89.69 838 GLU A C 1
ATOM 6673 O O . GLU A 1 838 ? 6.964 17.056 9.932 1.00 89.69 838 GLU A O 1
ATOM 6678 N N . LEU A 1 839 ? 6.910 17.118 12.167 1.00 91.88 839 LEU A N 1
ATOM 6679 C CA . LEU A 1 839 ? 5.902 18.185 12.251 1.00 91.88 839 LEU A CA 1
ATOM 6680 C C . LEU A 1 839 ? 6.542 19.546 11.944 1.00 91.88 839 LEU A C 1
ATOM 6682 O O . LEU A 1 839 ? 6.910 20.300 12.846 1.00 91.88 839 LEU A O 1
ATOM 6686 N N . ASP A 1 840 ? 6.681 19.847 10.656 1.00 90.56 840 ASP A N 1
ATOM 6687 C CA . ASP A 1 840 ? 7.424 21.005 10.165 1.00 90.56 840 ASP A CA 1
ATOM 6688 C C . ASP A 1 840 ? 6.625 21.884 9.189 1.00 90.56 840 ASP A C 1
ATOM 6690 O O . ASP A 1 840 ? 5.569 21.528 8.656 1.00 90.56 840 ASP A O 1
ATOM 6694 N N . GLY A 1 841 ? 7.169 23.076 8.957 1.00 89.56 841 GLY A N 1
ATOM 6695 C CA . GLY A 1 841 ? 6.727 24.044 7.980 1.00 89.56 841 GLY A CA 1
ATOM 6696 C C . GLY A 1 841 ? 6.692 23.561 6.530 1.00 89.56 841 GLY A C 1
ATOM 6697 O O . GLY A 1 841 ? 5.820 23.974 5.767 1.00 89.56 841 GLY A O 1
ATOM 6698 N N . GLN A 1 842 ? 7.619 22.678 6.160 1.00 90.31 842 GLN A N 1
ATOM 6699 C CA . GLN A 1 842 ? 7.747 22.090 4.823 1.00 90.31 842 GLN A CA 1
ATOM 6700 C C . GLN A 1 842 ? 7.250 20.637 4.775 1.00 90.31 842 GLN A C 1
ATOM 6702 O O . GLN A 1 842 ? 7.712 19.832 3.964 1.00 90.31 842 GLN A O 1
ATOM 6707 N N . ALA A 1 843 ? 6.328 20.284 5.669 1.00 92.12 843 ALA A N 1
ATOM 6708 C CA . ALA A 1 843 ? 5.625 19.011 5.647 1.00 92.12 843 ALA A CA 1
ATOM 6709 C C . ALA A 1 843 ? 4.378 19.063 4.752 1.00 92.12 843 ALA A C 1
ATOM 6711 O O . ALA A 1 843 ? 3.763 20.115 4.563 1.00 92.12 843 ALA A O 1
ATOM 6712 N N . GLY A 1 844 ? 3.984 17.903 4.228 1.00 94.00 844 GLY A N 1
ATOM 6713 C CA . GLY A 1 844 ? 2.706 17.724 3.548 1.00 94.00 844 GLY A CA 1
ATOM 6714 C C . GLY A 1 844 ? 2.618 18.415 2.190 1.00 94.00 844 GLY A C 1
ATOM 6715 O O . GLY A 1 844 ? 1.798 19.311 2.005 1.00 94.00 844 GLY A O 1
ATOM 6716 N N . GLU A 1 845 ? 3.430 17.988 1.224 1.00 95.38 845 GLU A N 1
ATOM 6717 C CA . GLU A 1 845 ? 3.370 18.502 -0.151 1.00 95.38 845 GLU A CA 1
ATOM 6718 C C . GLU A 1 845 ? 2.023 18.171 -0.833 1.00 95.38 845 GLU A C 1
ATOM 6720 O O . GLU A 1 845 ? 1.537 17.030 -0.800 1.00 95.38 845 GLU A O 1
ATOM 6725 N N . THR A 1 846 ? 1.420 19.158 -1.505 1.00 97.44 846 THR A N 1
ATOM 6726 C CA . THR A 1 846 ? 0.132 19.007 -2.204 1.00 97.44 846 THR A CA 1
ATOM 6727 C C . THR A 1 846 ? 0.200 17.969 -3.335 1.00 97.44 846 THR A C 1
ATOM 6729 O O . THR A 1 846 ? -0.722 17.157 -3.472 1.00 97.44 846 THR A O 1
ATOM 6732 N N . CYS A 1 847 ? 1.288 17.926 -4.120 1.00 97.06 847 CYS A N 1
ATOM 6733 C CA . CYS A 1 847 ? 1.431 16.968 -5.228 1.00 97.06 847 CYS A CA 1
ATOM 6734 C C . CYS A 1 847 ? 1.416 15.507 -4.760 1.00 97.06 847 CYS A C 1
ATOM 6736 O O . CYS A 1 847 ? 0.752 14.669 -5.375 1.00 97.06 847 CYS A O 1
ATOM 6738 N N . CYS A 1 848 ? 2.073 15.210 -3.635 1.00 97.56 848 CYS A N 1
ATOM 6739 C CA . CYS A 1 848 ? 2.060 13.876 -3.037 1.00 97.56 848 CYS A CA 1
ATOM 6740 C C . CYS A 1 848 ? 0.629 13.409 -2.737 1.00 97.56 848 CYS A C 1
ATOM 6742 O O . CYS A 1 848 ? 0.246 12.277 -3.033 1.00 97.56 848 CYS A O 1
ATOM 6744 N N . THR A 1 849 ? -0.195 14.310 -2.203 1.00 98.38 849 THR A N 1
ATOM 6745 C CA . THR A 1 849 ? -1.584 14.002 -1.842 1.00 98.38 849 THR A CA 1
ATOM 6746 C C . THR A 1 849 ? -2.454 13.777 -3.076 1.00 98.38 849 THR A C 1
ATOM 6748 O O . THR A 1 849 ? -3.231 12.824 -3.113 1.00 98.38 849 THR A O 1
ATOM 6751 N N . ASN A 1 850 ? -2.292 14.598 -4.118 1.00 97.69 850 ASN A N 1
ATOM 6752 C CA . ASN A 1 850 ? -2.965 14.385 -5.401 1.00 97.69 850 ASN A CA 1
ATOM 6753 C C . ASN A 1 850 ? -2.631 13.003 -5.995 1.00 97.69 850 ASN A C 1
ATOM 6755 O O . ASN A 1 850 ? -3.538 12.242 -6.342 1.00 97.69 850 ASN A O 1
ATOM 6759 N N . ASN A 1 851 ? -1.346 12.642 -6.043 1.00 98.00 851 ASN A N 1
ATOM 6760 C CA . ASN A 1 851 ? -0.908 11.358 -6.586 1.00 98.00 851 ASN A CA 1
ATOM 6761 C C . ASN A 1 851 ? -1.405 10.169 -5.744 1.00 98.00 851 ASN A C 1
ATOM 6763 O O . ASN A 1 851 ? -1.825 9.154 -6.303 1.00 98.00 851 ASN A O 1
ATOM 6767 N N . LEU A 1 852 ? -1.450 10.285 -4.413 1.00 98.38 852 LEU A N 1
ATOM 6768 C CA . LEU A 1 852 ? -2.042 9.244 -3.565 1.00 98.38 852 LEU A CA 1
ATOM 6769 C C . LEU A 1 852 ? -3.559 9.130 -3.749 1.00 98.38 852 LEU A C 1
ATOM 6771 O O . LEU A 1 852 ? -4.084 8.016 -3.716 1.00 98.38 852 LEU A O 1
ATOM 6775 N N . ILE A 1 853 ? -4.279 10.234 -3.982 1.00 98.50 853 ILE A N 1
ATOM 6776 C CA . ILE A 1 853 ? -5.707 10.198 -4.342 1.00 98.50 853 ILE A CA 1
ATOM 6777 C C . ILE A 1 853 ? -5.899 9.460 -5.668 1.00 98.50 853 ILE A C 1
ATOM 6779 O O . ILE A 1 853 ? -6.777 8.600 -5.764 1.00 98.50 853 ILE A O 1
ATOM 6783 N N . LYS A 1 854 ? -5.061 9.742 -6.671 1.00 97.56 854 LYS A N 1
ATOM 6784 C CA . LYS A 1 854 ? -5.086 9.052 -7.964 1.00 97.56 854 LYS A CA 1
ATOM 6785 C C . LYS A 1 854 ? -4.855 7.547 -7.802 1.00 97.56 854 LYS A C 1
ATOM 6787 O O . LYS A 1 854 ? -5.721 6.766 -8.193 1.00 97.56 854 LYS A O 1
ATOM 6792 N N . LEU A 1 855 ? -3.784 7.152 -7.106 1.00 98.25 855 LEU A N 1
ATOM 6793 C CA . LEU A 1 855 ? -3.501 5.748 -6.792 1.00 98.25 855 LEU A CA 1
ATOM 6794 C C . LEU A 1 855 ? -4.664 5.083 -6.040 1.00 98.25 855 LEU A C 1
ATOM 6796 O O . LEU A 1 855 ? -5.044 3.954 -6.335 1.00 98.25 855 LEU A O 1
ATOM 6800 N N . SER A 1 856 ? -5.263 5.785 -5.079 1.00 98.44 856 SER A N 1
ATOM 6801 C CA . SER A 1 856 ? -6.392 5.268 -4.299 1.00 98.44 856 SER A CA 1
ATOM 6802 C C . SER A 1 856 ? -7.634 5.050 -5.159 1.00 98.44 856 SER A C 1
ATOM 6804 O O . SER A 1 856 ? -8.309 4.035 -5.007 1.00 98.44 856 SER A O 1
ATOM 6806 N N . ASN A 1 857 ? -7.938 5.963 -6.083 1.00 98.00 857 ASN A N 1
ATOM 6807 C CA . ASN A 1 857 ? -9.041 5.788 -7.025 1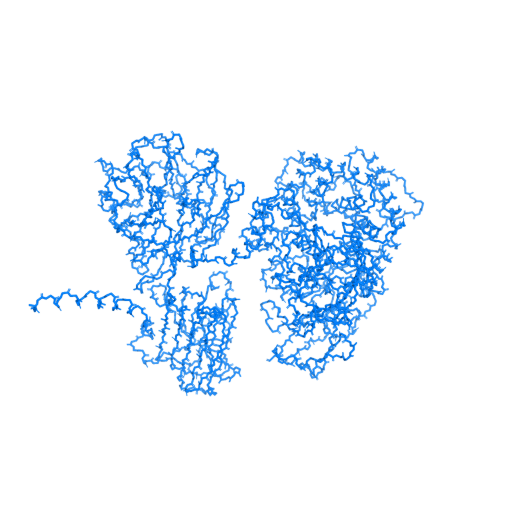.00 98.00 857 ASN A CA 1
ATOM 6808 C C . ASN A 1 857 ? -8.807 4.582 -7.945 1.00 98.00 857 ASN A C 1
ATOM 6810 O O . ASN A 1 857 ? -9.723 3.782 -8.136 1.00 98.00 857 ASN A O 1
ATOM 6814 N N . ASP A 1 858 ? -7.587 4.387 -8.440 1.00 95.75 858 ASP A N 1
ATOM 6815 C CA . ASP A 1 858 ? -7.234 3.234 -9.274 1.00 95.75 858 ASP A CA 1
ATOM 6816 C C . ASP A 1 858 ? -7.332 1.906 -8.503 1.00 95.75 858 ASP A C 1
ATOM 6818 O O . ASP A 1 858 ? -8.042 0.975 -8.909 1.00 95.75 858 ASP A O 1
ATOM 6822 N N . LEU A 1 859 ? -6.765 1.849 -7.295 1.00 95.50 859 LEU A N 1
ATOM 6823 C CA . LEU A 1 859 ? -6.919 0.697 -6.405 1.00 95.50 859 LEU A CA 1
ATOM 6824 C C . LEU A 1 859 ? -8.386 0.458 -6.026 1.00 95.50 859 LEU A C 1
ATOM 6826 O O . LEU A 1 859 ? -8.815 -0.695 -5.916 1.00 95.50 859 LEU A O 1
ATOM 6830 N N . PHE A 1 860 ? -9.194 1.510 -5.875 1.00 95.50 860 PHE A N 1
ATOM 6831 C CA . PHE A 1 860 ? -10.630 1.383 -5.652 1.00 95.50 860 PHE A CA 1
ATOM 6832 C C . PHE A 1 860 ? -11.346 0.766 -6.861 1.00 95.50 860 PHE A C 1
ATOM 6834 O O . PHE A 1 860 ? -12.129 -0.176 -6.692 1.00 95.50 860 PHE A O 1
ATOM 6841 N N . ARG A 1 861 ? -11.049 1.230 -8.082 1.00 95.00 861 ARG A N 1
ATOM 6842 C CA . ARG A 1 861 ? -11.622 0.698 -9.331 1.00 95.00 861 ARG A CA 1
ATOM 6843 C C . ARG A 1 861 ? -11.370 -0.800 -9.474 1.00 95.00 861 ARG A C 1
ATOM 6845 O O . ARG A 1 861 ? -12.265 -1.531 -9.907 1.00 95.00 861 ARG A O 1
ATOM 6852 N N . ILE A 1 862 ? -10.185 -1.265 -9.086 1.00 89.69 862 ILE A N 1
ATOM 6853 C CA . ILE A 1 862 ? -9.792 -2.674 -9.189 1.00 89.69 862 ILE A CA 1
ATOM 6854 C C . ILE A 1 862 ? -10.336 -3.503 -8.022 1.00 89.69 862 ILE A C 1
ATOM 6856 O O . ILE A 1 862 ? -10.955 -4.550 -8.220 1.00 89.69 862 ILE A O 1
ATOM 6860 N N . THR A 1 863 ? -10.131 -3.069 -6.783 1.00 84.19 863 THR A N 1
ATOM 6861 C CA . THR A 1 863 ? -10.377 -3.920 -5.604 1.00 84.19 863 THR A CA 1
ATOM 6862 C C . THR A 1 863 ? -11.785 -3.764 -5.028 1.00 84.19 863 THR A C 1
ATOM 6864 O O . THR A 1 863 ? -12.305 -4.683 -4.386 1.00 84.19 863 THR A O 1
ATOM 6867 N N . ARG A 1 864 ? -12.423 -2.612 -5.274 1.00 88.38 864 ARG A N 1
ATOM 6868 C CA . ARG A 1 864 ? -13.674 -2.157 -4.649 1.00 88.38 864 ARG A CA 1
ATOM 6869 C C . ARG A 1 864 ? -13.619 -2.111 -3.116 1.00 88.38 864 ARG A C 1
ATOM 6871 O O . ARG A 1 864 ? -14.654 -2.293 -2.475 1.00 88.38 864 ARG A O 1
ATOM 6878 N N . GLN A 1 865 ? -12.437 -1.945 -2.519 1.00 82.44 865 GLN A N 1
ATOM 6879 C CA . GLN A 1 865 ? -12.309 -1.859 -1.062 1.00 82.44 865 GLN A CA 1
ATOM 6880 C C . GLN A 1 865 ? -12.595 -0.429 -0.574 1.00 82.44 865 GLN A C 1
ATOM 6882 O O . GLN A 1 865 ? -12.007 0.517 -1.102 1.00 82.44 865 GLN A O 1
ATOM 6887 N N . PRO A 1 866 ? -13.465 -0.249 0.437 1.00 85.56 866 PRO A N 1
ATOM 6888 C CA . PRO A 1 866 ? -13.904 1.074 0.879 1.00 85.56 866 PRO A CA 1
ATOM 6889 C C . PRO A 1 866 ? -12.776 1.924 1.475 1.00 85.56 866 PRO A C 1
ATOM 6891 O O . PRO A 1 866 ? -12.839 3.143 1.362 1.00 85.56 866 PRO A O 1
ATOM 6894 N N . GLN A 1 867 ? -11.721 1.314 2.026 1.00 85.50 867 GLN A N 1
ATOM 6895 C CA . GLN A 1 867 ? -10.582 2.026 2.626 1.00 85.50 867 GLN A CA 1
ATOM 6896 C C . GLN A 1 867 ? -9.875 2.993 1.662 1.00 85.50 867 GLN A C 1
ATOM 6898 O O . GLN A 1 867 ? -9.412 4.051 2.076 1.00 85.50 867 GLN A O 1
ATOM 6903 N N . TYR A 1 868 ? -9.843 2.676 0.363 1.00 94.50 868 TYR A N 1
ATOM 6904 C CA . TYR A 1 868 ? -9.267 3.567 -0.641 1.00 94.50 868 TYR A CA 1
ATOM 6905 C C . TYR A 1 868 ? -10.136 4.814 -0.828 1.00 94.50 868 TYR A C 1
ATOM 6907 O O . TYR A 1 868 ? -9.629 5.931 -0.847 1.00 94.50 868 TYR A O 1
ATOM 6915 N N . ALA A 1 869 ? -11.460 4.640 -0.878 1.00 95.06 869 ALA A N 1
ATOM 6916 C CA . ALA A 1 869 ? -12.401 5.755 -0.925 1.00 95.06 869 ALA A CA 1
ATOM 6917 C C . ALA A 1 869 ? -12.415 6.564 0.388 1.00 95.06 869 ALA A C 1
ATOM 6919 O O . ALA A 1 869 ? -12.639 7.771 0.352 1.00 95.06 869 ALA A O 1
ATOM 6920 N N . GLU A 1 870 ? -12.153 5.930 1.535 1.00 93.75 870 GLU A N 1
ATOM 6921 C CA . GLU A 1 870 ? -11.989 6.610 2.828 1.00 93.75 870 GLU A CA 1
ATOM 6922 C C . GLU A 1 870 ? -10.725 7.469 2.881 1.00 93.75 870 GLU A C 1
ATOM 6924 O O . GLU A 1 870 ? -10.781 8.600 3.360 1.00 93.75 870 GLU A O 1
ATOM 6929 N N . TYR A 1 871 ? -9.601 6.988 2.347 1.00 97.81 871 TYR A N 1
ATOM 6930 C CA . TYR A 1 871 ? -8.410 7.825 2.211 1.00 97.81 871 TYR A CA 1
ATOM 6931 C C . TYR A 1 871 ? -8.671 9.017 1.288 1.00 97.81 871 TYR A C 1
ATOM 6933 O O . TYR A 1 871 ? -8.339 10.142 1.650 1.00 97.81 871 TYR A O 1
ATOM 6941 N N . VAL A 1 872 ? -9.324 8.798 0.138 1.00 98.38 872 VAL A N 1
ATOM 6942 C CA . VAL A 1 872 ? -9.701 9.893 -0.772 1.00 98.38 872 VAL A CA 1
ATOM 6943 C C . VAL A 1 872 ? -10.590 10.914 -0.062 1.00 98.38 872 VAL A C 1
ATOM 6945 O O . VAL A 1 872 ? -10.356 12.110 -0.207 1.00 98.38 872 VAL A O 1
ATOM 6948 N N . GLU A 1 873 ? -11.560 10.472 0.746 1.00 97.25 873 GLU A N 1
ATOM 6949 C CA . GLU A 1 873 ? -12.392 11.358 1.572 1.00 97.25 873 GLU A CA 1
ATOM 6950 C C . GLU A 1 873 ? -11.526 12.190 2.528 1.00 97.25 873 GLU A C 1
ATOM 6952 O O . GLU A 1 873 ? -11.613 13.419 2.521 1.00 97.25 873 GLU A O 1
ATOM 6957 N N . ARG A 1 874 ? -10.648 11.532 3.300 1.00 96.38 874 ARG A N 1
ATOM 6958 C CA . ARG A 1 874 ? -9.746 12.183 4.262 1.00 96.38 874 ARG A CA 1
ATOM 6959 C C . ARG A 1 874 ? -8.849 13.216 3.582 1.00 96.38 874 ARG A C 1
ATOM 6961 O O . ARG A 1 874 ? -8.842 14.369 4.003 1.00 96.38 874 ARG A O 1
ATOM 6968 N N . ALA A 1 875 ? -8.104 12.805 2.563 1.00 98.25 875 ALA A N 1
ATOM 6969 C CA . ALA A 1 875 ? -7.118 13.632 1.879 1.00 98.25 875 ALA A CA 1
ATOM 6970 C C . ALA A 1 875 ? -7.771 14.817 1.155 1.00 98.25 875 ALA A C 1
ATOM 6972 O O . ALA A 1 875 ? -7.281 15.946 1.218 1.00 98.25 875 ALA A O 1
ATOM 6973 N N . THR A 1 876 ? -8.922 14.588 0.515 1.00 96.88 876 THR A N 1
ATOM 6974 C CA . THR A 1 876 ? -9.619 15.651 -0.211 1.00 96.88 876 THR A CA 1
ATOM 6975 C C . THR A 1 876 ? -10.169 16.704 0.751 1.00 96.88 876 THR A C 1
ATOM 6977 O O . THR A 1 876 ? -9.916 17.893 0.567 1.00 96.88 876 THR A O 1
ATOM 6980 N N . LEU A 1 877 ? -10.883 16.275 1.799 1.00 95.06 877 LEU A N 1
ATOM 6981 C CA . LEU A 1 877 ? -11.533 17.179 2.753 1.00 95.06 877 LEU A CA 1
ATOM 6982 C C . LEU A 1 877 ? -10.552 17.970 3.609 1.00 95.06 877 LEU A C 1
ATOM 6984 O O . LEU A 1 877 ? -10.863 19.094 3.991 1.00 95.06 877 LEU A O 1
ATOM 6988 N N . ASN A 1 878 ? -9.415 17.375 3.967 1.00 96.94 878 ASN A N 1
ATOM 6989 C CA . ASN A 1 878 ? -8.549 17.937 4.999 1.00 96.94 878 ASN A CA 1
ATOM 6990 C C . ASN A 1 878 ? -7.274 18.575 4.442 1.00 96.94 878 ASN A C 1
ATOM 6992 O O . ASN A 1 878 ? -6.730 19.460 5.097 1.00 96.94 878 ASN A O 1
ATOM 6996 N N . HIS A 1 879 ? -6.838 18.195 3.238 1.00 98.00 879 HIS A N 1
ATOM 6997 C CA . HIS A 1 879 ? -5.689 18.805 2.574 1.00 98.00 879 HIS A CA 1
ATOM 6998 C C . HIS A 1 879 ? -6.095 19.546 1.292 1.00 98.00 879 HIS A C 1
ATOM 7000 O O . HIS A 1 879 ? -5.931 20.764 1.224 1.00 98.00 879 HIS A O 1
ATOM 7006 N N . ILE A 1 880 ? -6.674 18.852 0.305 1.00 97.94 880 ILE A N 1
ATOM 7007 C CA . ILE A 1 880 ? -6.897 19.419 -1.039 1.00 97.94 880 ILE A CA 1
ATOM 7008 C C . ILE A 1 880 ? -7.862 20.608 -1.020 1.00 97.94 880 ILE A C 1
ATOM 7010 O O . ILE A 1 880 ? -7.576 21.632 -1.624 1.00 97.94 880 ILE A O 1
ATOM 7014 N N . MET A 1 881 ? -8.977 20.549 -0.287 1.00 95.75 881 MET A N 1
ATOM 7015 C CA . MET A 1 881 ? -9.888 21.703 -0.203 1.00 95.75 881 MET A CA 1
ATOM 7016 C C . MET A 1 881 ? -9.212 22.966 0.357 1.00 95.75 881 MET A C 1
ATOM 7018 O O . MET A 1 881 ? -9.617 24.077 0.031 1.00 95.75 881 MET A O 1
ATOM 7022 N N . GLY A 1 882 ? -8.191 22.801 1.202 1.00 95.75 882 GLY A N 1
ATOM 7023 C CA . GLY A 1 882 ? -7.419 23.899 1.775 1.00 95.75 882 GLY A CA 1
ATOM 7024 C C . GLY A 1 882 ? -6.223 24.333 0.927 1.00 95.75 882 GLY A C 1
ATOM 7025 O O . GLY A 1 882 ? -5.507 25.233 1.357 1.00 95.75 882 GLY A O 1
ATOM 7026 N N . SER A 1 883 ? -5.974 23.703 -0.230 1.00 96.94 883 SER A N 1
ATOM 7027 C CA . SER A 1 883 ? -4.794 23.973 -1.064 1.00 96.94 883 SER A CA 1
ATOM 7028 C C . SER A 1 883 ? -4.967 25.099 -2.074 1.00 96.94 883 SER A C 1
ATOM 7030 O O . SER A 1 883 ? -4.013 25.425 -2.777 1.00 96.94 883 SER A O 1
ATOM 7032 N N . ILE A 1 884 ? -6.150 25.705 -2.136 1.00 95.88 884 ILE A N 1
ATOM 7033 C CA . ILE A 1 884 ? -6.413 26.937 -2.875 1.00 95.88 884 ILE A CA 1
ATOM 7034 C C . ILE A 1 884 ? -6.992 27.970 -1.917 1.00 95.88 884 ILE A C 1
ATOM 7036 O O . ILE A 1 884 ? -7.872 27.670 -1.108 1.00 95.88 884 ILE A O 1
ATOM 7040 N N . ASN A 1 885 ? -6.490 29.196 -1.994 1.00 94.12 885 ASN A N 1
ATOM 7041 C CA . ASN A 1 885 ? -7.027 30.293 -1.211 1.00 94.12 885 ASN A CA 1
ATOM 7042 C C . ASN A 1 885 ? -8.341 30.794 -1.852 1.00 94.12 885 ASN A C 1
ATOM 7044 O O . ASN A 1 885 ? -8.323 31.262 -2.994 1.00 94.12 885 ASN A O 1
ATOM 7048 N N . PRO A 1 886 ? -9.485 30.745 -1.143 1.00 92.69 886 PRO A N 1
ATOM 7049 C CA . PRO A 1 886 ? -10.784 31.107 -1.704 1.00 92.69 886 PRO A CA 1
ATOM 7050 C C . PRO A 1 886 ? -10.933 32.608 -1.984 1.00 92.69 886 PRO A C 1
ATOM 7052 O O . PRO A 1 886 ? -11.871 33.002 -2.674 1.00 92.69 886 PRO A O 1
ATOM 7055 N N . GLU A 1 887 ? -10.049 33.462 -1.468 1.00 91.38 887 GLU A N 1
ATOM 7056 C CA . GLU A 1 887 ? -10.116 34.906 -1.700 1.00 91.38 887 GLU A CA 1
ATOM 7057 C C . GLU A 1 887 ? -9.421 35.301 -3.006 1.00 91.38 887 GLU A C 1
ATOM 7059 O O . GLU A 1 887 ? -9.979 36.083 -3.776 1.00 91.38 887 GLU A O 1
ATOM 7064 N N . ASN A 1 888 ? -8.248 34.725 -3.289 1.00 91.00 888 ASN A N 1
ATOM 7065 C CA . ASN A 1 888 ? -7.376 35.158 -4.387 1.00 91.00 888 ASN A CA 1
ATOM 7066 C C . ASN A 1 888 ? -6.941 34.051 -5.365 1.00 91.00 888 ASN A C 1
ATOM 7068 O O . ASN A 1 888 ? -6.144 34.328 -6.254 1.00 91.00 888 ASN A O 1
ATOM 7072 N N . ALA A 1 889 ? -7.457 32.828 -5.213 1.00 93.88 889 ALA A N 1
ATOM 7073 C CA . ALA A 1 889 ? -7.199 31.680 -6.087 1.00 93.88 889 ALA A CA 1
ATOM 7074 C C . ALA A 1 889 ? -5.733 31.200 -6.157 1.00 93.88 889 ALA A C 1
ATOM 7076 O O . ALA A 1 889 ? -5.382 30.409 -7.029 1.00 93.88 889 ALA A O 1
ATOM 7077 N N . ASN A 1 890 ? -4.874 31.628 -5.229 1.00 93.25 890 ASN A N 1
ATOM 7078 C CA . ASN A 1 890 ? -3.488 31.168 -5.172 1.00 93.25 890 ASN A CA 1
ATOM 7079 C C . ASN A 1 890 ? -3.377 29.753 -4.582 1.00 93.25 890 ASN A C 1
ATOM 7081 O O . ASN A 1 890 ? -4.127 29.391 -3.671 1.00 93.25 890 ASN A O 1
ATOM 7085 N N . PHE A 1 891 ? -2.400 28.976 -5.061 1.00 94.81 891 PHE A N 1
ATOM 7086 C CA . PHE A 1 891 ? -2.196 27.574 -4.675 1.00 94.81 891 PHE A CA 1
ATOM 7087 C C . PHE A 1 891 ? -1.121 27.377 -3.610 1.00 94.81 891 PHE A C 1
ATOM 7089 O O . PHE A 1 891 ? -0.129 28.103 -3.549 1.00 94.81 891 PHE A O 1
ATOM 7096 N N . MET A 1 892 ? -1.312 26.353 -2.786 1.00 94.00 892 MET A N 1
ATOM 7097 C CA . MET A 1 892 ? -0.417 25.968 -1.699 1.00 94.00 892 MET A CA 1
ATOM 7098 C C . MET A 1 892 ? 0.573 24.881 -2.136 1.00 94.00 892 MET A C 1
ATOM 7100 O O . MET A 1 892 ? 0.187 23.909 -2.787 1.00 94.00 892 MET A O 1
ATOM 7104 N N . TYR A 1 893 ? 1.835 25.013 -1.715 1.00 93.81 893 TYR A N 1
ATOM 7105 C CA . TYR A 1 893 ? 2.850 23.966 -1.890 1.00 93.81 893 TYR A CA 1
ATOM 7106 C C . TYR A 1 893 ? 2.827 22.949 -0.749 1.00 93.81 893 TYR A C 1
ATOM 7108 O O . TYR A 1 893 ? 2.572 21.770 -0.976 1.00 93.81 893 TYR A O 1
ATOM 7116 N N . PHE A 1 894 ? 3.080 23.418 0.474 1.00 93.25 894 PHE A N 1
ATOM 7117 C CA . PHE A 1 894 ? 3.118 22.606 1.685 1.00 93.25 894 PHE A CA 1
ATOM 7118 C C . PHE A 1 894 ? 1.931 22.945 2.578 1.00 93.25 894 PHE A C 1
ATOM 7120 O O . PHE A 1 894 ? 1.730 24.109 2.938 1.00 93.25 894 PHE A O 1
ATOM 7127 N N . HIS A 1 895 ? 1.177 21.930 2.990 1.00 94.12 895 HIS A N 1
ATOM 7128 C CA . HIS A 1 895 ? 0.285 22.055 4.131 1.00 94.12 895 HIS A CA 1
ATOM 7129 C C . HIS A 1 895 ? 1.083 21.860 5.415 1.00 94.12 895 HIS A C 1
ATOM 7131 O O . HIS A 1 895 ? 1.050 20.777 6.006 1.00 94.12 895 HIS A O 1
ATOM 7137 N N . THR A 1 896 ? 1.736 22.939 5.856 1.00 92.06 896 THR A N 1
ATOM 7138 C CA . THR A 1 896 ? 2.505 22.991 7.107 1.00 92.06 896 THR A CA 1
ATOM 7139 C C . THR A 1 896 ? 1.855 22.163 8.220 1.00 92.06 896 THR A C 1
ATOM 7141 O O . THR A 1 896 ? 0.642 22.249 8.452 1.00 92.06 896 THR A O 1
ATOM 7144 N N . GLN A 1 897 ? 2.664 21.311 8.847 1.00 93.62 897 GLN A N 1
ATOM 7145 C CA . GLN A 1 897 ? 2.303 20.506 10.018 1.00 93.62 897 GLN A CA 1
ATOM 7146 C C . GLN A 1 897 ? 2.935 21.078 11.293 1.00 93.62 897 GLN A C 1
ATOM 7148 O O . GLN A 1 897 ? 2.799 20.504 12.370 1.00 93.62 897 GLN A O 1
ATOM 7153 N N . LEU A 1 898 ? 3.624 22.220 11.181 1.00 93.06 898 LEU A N 1
ATOM 7154 C CA . LEU A 1 898 ? 4.224 22.920 12.305 1.00 93.06 898 LEU A CA 1
ATOM 7155 C C . LEU A 1 898 ? 3.130 23.535 13.200 1.00 93.06 898 LEU A C 1
ATOM 7157 O O . LEU A 1 898 ? 2.404 24.431 12.746 1.00 93.06 898 LEU A O 1
ATOM 7161 N N . PRO A 1 899 ? 3.045 23.143 14.485 1.00 93.69 899 PRO A N 1
ATOM 7162 C CA . PRO A 1 899 ? 2.056 23.685 15.410 1.00 93.69 899 PRO A CA 1
ATOM 7163 C C . PRO A 1 899 ? 2.123 25.214 15.535 1.00 93.69 899 PRO A C 1
ATOM 7165 O O . PRO A 1 899 ? 3.180 25.786 15.793 1.00 93.69 899 PRO A O 1
ATOM 7168 N N . GLY A 1 900 ? 0.984 25.893 15.373 1.00 93.94 900 GLY A N 1
ATOM 7169 C CA . GLY A 1 900 ? 0.876 27.355 15.476 1.00 93.94 900 GLY A CA 1
ATOM 7170 C C . GLY A 1 900 ? 1.369 28.131 14.254 1.00 93.94 900 GLY A C 1
ATOM 7171 O O . GLY A 1 900 ? 1.482 29.362 14.312 1.00 93.94 900 GLY A O 1
ATOM 7172 N N . SER A 1 901 ? 1.669 27.440 13.153 1.00 93.56 901 SER A N 1
ATOM 7173 C CA . SER A 1 901 ? 1.991 28.071 11.876 1.00 93.56 901 SER A CA 1
ATOM 7174 C C . SER A 1 901 ? 0.734 28.459 11.091 1.00 93.56 901 SER A C 1
ATOM 7176 O O . SER A 1 901 ? -0.380 28.369 11.600 1.00 93.56 901 SER A O 1
ATOM 7178 N N . PHE A 1 902 ? 0.900 28.950 9.863 1.00 93.62 902 PHE A N 1
ATOM 7179 C CA . PHE A 1 902 ? -0.200 29.368 8.990 1.00 93.62 902 PHE A CA 1
ATOM 7180 C C . PHE A 1 902 ? 0.052 28.943 7.540 1.00 93.62 902 PHE A C 1
ATOM 7182 O O . PHE A 1 902 ? 1.196 28.787 7.118 1.00 93.62 902 PHE A O 1
ATOM 7189 N N . LYS A 1 903 ? -1.028 28.762 6.769 1.00 93.31 903 LYS A N 1
ATOM 7190 C CA . LYS A 1 903 ? -0.952 28.379 5.352 1.00 93.31 903 LYS A CA 1
ATOM 7191 C C . LYS A 1 903 ? -0.410 29.519 4.497 1.00 93.31 903 LYS A C 1
ATOM 7193 O O . LYS A 1 903 ? -0.762 30.681 4.706 1.00 93.31 903 LYS A O 1
ATOM 7198 N N . THR A 1 904 ? 0.357 29.166 3.475 1.00 91.94 904 THR A N 1
ATOM 7199 C CA . THR A 1 904 ? 0.871 30.111 2.477 1.00 91.94 904 THR A CA 1
ATOM 7200 C C . THR A 1 904 ? 0.560 29.642 1.073 1.00 91.94 904 THR A C 1
ATOM 7202 O O . THR A 1 904 ? 0.500 28.441 0.817 1.00 91.94 904 THR A O 1
ATOM 7205 N N . TYR A 1 905 ? 0.481 30.590 0.154 1.00 92.94 905 TYR A N 1
ATOM 7206 C CA . TYR A 1 905 ? 0.095 30.362 -1.224 1.00 92.94 905 TYR A CA 1
ATOM 7207 C C . TYR A 1 905 ? 1.055 31.096 -2.163 1.00 92.94 905 TYR A C 1
ATOM 7209 O O . TYR A 1 905 ? 1.567 32.163 -1.821 1.00 92.94 905 TYR A O 1
ATOM 7217 N N . GLY A 1 906 ? 1.322 30.525 -3.335 1.00 90.38 906 GLY A N 1
ATOM 7218 C CA . GLY A 1 906 ? 2.180 31.128 -4.353 1.00 90.38 906 GLY A CA 1
ATOM 7219 C C . GLY A 1 906 ? 1.551 32.390 -4.937 1.00 90.38 906 GLY A C 1
ATOM 7220 O O . GLY A 1 906 ? 0.385 32.387 -5.311 1.00 90.38 906 GLY A O 1
ATOM 7221 N N . LYS A 1 907 ? 2.308 33.484 -5.008 1.00 85.44 907 LYS A N 1
ATOM 7222 C CA . LYS A 1 907 ? 1.826 34.796 -5.448 1.00 85.44 907 LYS A CA 1
ATOM 7223 C C . LYS A 1 907 ? 1.585 34.828 -6.965 1.00 85.44 907 LYS A C 1
ATOM 7225 O O . LYS A 1 907 ? 2.485 35.161 -7.734 1.00 85.44 907 LYS A O 1
ATOM 7230 N N . ASN A 1 908 ? 0.341 34.576 -7.375 1.00 77.06 908 ASN A N 1
ATOM 7231 C CA . ASN A 1 908 ? -0.180 34.765 -8.733 1.00 77.06 908 ASN A CA 1
ATOM 7232 C C . ASN A 1 908 ? 0.708 34.120 -9.828 1.00 77.06 908 ASN A C 1
ATOM 7234 O O . ASN A 1 908 ? 1.294 33.058 -9.641 1.00 77.06 908 ASN A O 1
ATOM 7238 N N . THR A 1 909 ? 0.824 34.774 -10.992 1.00 73.50 909 THR A N 1
ATOM 7239 C CA . THR A 1 909 ? 1.567 34.297 -12.170 1.00 73.50 909 THR A CA 1
ATOM 7240 C C . THR A 1 909 ? 3.086 34.485 -12.095 1.00 73.50 909 THR A C 1
ATOM 7242 O O . THR A 1 909 ? 3.757 34.442 -13.128 1.00 73.50 909 THR A O 1
ATOM 7245 N N . ASP A 1 910 ? 3.630 34.769 -10.914 1.00 78.19 910 ASP A N 1
ATOM 7246 C CA . ASP A 1 910 ? 5.078 34.861 -10.693 1.00 78.19 910 ASP A CA 1
ATOM 7247 C C . ASP A 1 910 ? 5.651 33.545 -10.137 1.00 78.19 910 ASP A C 1
ATOM 7249 O O . ASP A 1 910 ? 6.869 33.402 -10.037 1.00 78.19 910 ASP A O 1
ATOM 7253 N N . VAL A 1 911 ? 4.779 32.582 -9.809 1.00 87.38 911 VAL A N 1
ATOM 7254 C CA . VAL A 1 911 ? 5.105 31.322 -9.137 1.00 87.38 911 VAL A CA 1
ATOM 7255 C C . VAL A 1 911 ? 4.480 30.135 -9.877 1.00 87.38 911 VAL A C 1
ATOM 7257 O O . VAL A 1 911 ? 3.260 29.978 -9.913 1.00 87.38 911 VAL A O 1
ATOM 7260 N N . PHE A 1 912 ? 5.320 29.257 -10.425 1.00 91.88 912 PHE A N 1
ATOM 7261 C CA . PHE A 1 912 ? 4.900 28.076 -11.194 1.00 91.88 912 PHE A CA 1
ATOM 7262 C C . PHE A 1 912 ? 5.500 26.789 -10.631 1.00 91.88 912 PHE A C 1
ATOM 7264 O O . PHE A 1 912 ? 6.194 26.050 -11.311 1.00 91.88 912 PHE A O 1
ATOM 7271 N N . TRP A 1 913 ? 5.255 26.510 -9.358 1.00 92.81 913 TRP A N 1
ATOM 7272 C CA . TRP A 1 913 ? 5.708 25.266 -8.742 1.00 92.81 913 TRP A CA 1
ATOM 7273 C C . TRP A 1 913 ? 5.031 24.027 -9.341 1.00 92.81 913 TRP A C 1
ATOM 7275 O O . TRP A 1 913 ? 3.979 24.125 -9.982 1.00 92.81 913 TRP A O 1
ATOM 7285 N N . CYS A 1 914 ? 5.557 22.836 -9.039 1.00 93.25 914 CYS A N 1
ATOM 7286 C CA . CYS A 1 914 ? 4.838 21.579 -9.279 1.00 93.25 914 CYS A CA 1
ATOM 7287 C C . CYS A 1 914 ? 3.427 21.622 -8.656 1.00 93.25 914 CYS A C 1
ATOM 7289 O O . CYS A 1 914 ? 2.452 21.266 -9.317 1.00 93.25 914 CYS A O 1
ATOM 7291 N N . CYS A 1 915 ? 3.299 22.163 -7.438 1.00 94.44 915 CYS A N 1
ATOM 7292 C CA . CYS A 1 915 ? 2.030 22.322 -6.732 1.00 94.44 915 CYS A CA 1
ATOM 7293 C C . CYS A 1 915 ? 1.114 23.399 -7.333 1.00 94.44 915 CYS A C 1
ATOM 7295 O O . CYS A 1 915 ? -0.096 23.287 -7.174 1.00 94.44 915 CYS A O 1
ATOM 7297 N N . THR A 1 916 ? 1.636 24.393 -8.063 1.00 94.12 916 THR A N 1
ATOM 7298 C CA . THR A 1 916 ? 0.792 25.293 -8.874 1.00 94.12 916 THR A CA 1
ATOM 7299 C C . THR A 1 916 ? 0.159 24.507 -10.023 1.00 94.12 916 THR A C 1
ATOM 7301 O O . THR A 1 916 ? -1.043 24.596 -10.250 1.00 94.12 916 THR A O 1
ATOM 7304 N N . GLY A 1 917 ? 0.957 23.684 -10.713 1.00 95.00 917 GLY A N 1
ATOM 7305 C CA . GLY A 1 917 ? 0.485 22.798 -11.779 1.00 95.00 917 GLY A CA 1
ATOM 7306 C C . GLY A 1 917 ? -0.576 21.807 -11.298 1.00 95.00 917 GLY A C 1
ATOM 7307 O O . GLY A 1 917 ? -1.693 21.789 -11.805 1.00 95.00 917 GLY A O 1
ATOM 7308 N N . THR A 1 918 ? -0.248 21.020 -10.275 1.00 95.88 918 THR A N 1
ATOM 7309 C CA . THR A 1 918 ? -1.172 20.049 -9.674 1.00 95.88 918 THR A CA 1
ATOM 7310 C C . THR A 1 918 ? -2.375 20.719 -9.006 1.00 95.88 918 THR A C 1
ATOM 7312 O O . THR A 1 918 ? -3.473 20.167 -9.026 1.00 95.88 918 THR A O 1
ATOM 7315 N N . GLY A 1 919 ? -2.194 21.919 -8.447 1.00 95.31 919 GLY A N 1
ATOM 7316 C CA . GLY A 1 919 ? -3.258 22.739 -7.873 1.00 95.31 919 GLY A CA 1
ATOM 7317 C C . GLY A 1 919 ? -4.371 23.029 -8.874 1.00 95.31 919 GLY A C 1
ATOM 7318 O O . GLY A 1 919 ? -5.529 22.789 -8.544 1.00 95.31 919 GLY A O 1
ATOM 7319 N N . MET A 1 920 ? -4.012 23.407 -10.110 1.00 95.50 920 MET A N 1
ATOM 7320 C CA . MET A 1 920 ? -4.983 23.615 -11.197 1.00 95.50 920 MET A CA 1
ATOM 7321 C C . MET A 1 920 ? -5.776 22.352 -11.555 1.00 95.50 920 MET A C 1
ATOM 7323 O O . MET A 1 920 ? -6.885 22.411 -12.069 1.00 95.50 920 MET A O 1
ATOM 7327 N N . GLU A 1 921 ? -5.214 21.170 -11.309 1.00 96.62 921 GLU A N 1
ATOM 7328 C CA . GLU A 1 921 ? -5.920 19.923 -11.585 1.00 96.62 921 GLU A CA 1
ATOM 7329 C C . GLU A 1 921 ? -6.827 19.484 -10.433 1.00 96.62 921 GLU A C 1
ATOM 7331 O O . GLU A 1 921 ? -7.787 18.745 -10.650 1.00 96.62 921 GLU A O 1
ATOM 7336 N N . ASN A 1 922 ? -6.519 19.872 -9.197 1.00 96.50 922 ASN A N 1
ATOM 7337 C CA . ASN A 1 922 ? -7.161 19.324 -8.006 1.00 96.50 922 ASN A CA 1
ATOM 7338 C C . ASN A 1 922 ? -8.670 19.578 -7.978 1.00 96.50 922 ASN A C 1
ATOM 7340 O O . ASN A 1 922 ? -9.447 18.655 -7.712 1.00 96.50 922 ASN A O 1
ATOM 7344 N N . HIS A 1 923 ? -9.094 20.815 -8.235 1.00 95.06 923 HIS A N 1
ATOM 7345 C CA . HIS A 1 923 ? -10.463 21.227 -7.935 1.00 95.06 923 HIS A CA 1
ATOM 7346 C C . HIS A 1 923 ? -11.435 20.885 -9.069 1.00 95.06 923 HIS A C 1
ATOM 7348 O O . HIS A 1 923 ? -12.597 20.601 -8.797 1.00 95.06 923 HIS A O 1
ATOM 7354 N N . VAL A 1 924 ? -10.944 20.738 -10.303 1.00 93.81 924 VAL A N 1
ATOM 7355 C CA . VAL A 1 924 ? -11.704 20.135 -11.417 1.00 93.81 924 VAL A CA 1
ATOM 7356 C C . VAL A 1 924 ? -11.765 18.598 -11.351 1.00 93.81 924 VAL A C 1
ATOM 7358 O O . VAL A 1 924 ? -12.470 17.949 -12.126 1.00 93.81 924 VAL A O 1
ATOM 7361 N N . ARG A 1 925 ? -11.026 17.953 -10.437 1.00 94.38 925 ARG A N 1
ATOM 7362 C CA . ARG A 1 925 ? -11.008 16.484 -10.288 1.00 94.38 925 ARG A CA 1
ATOM 7363 C C . ARG A 1 925 ? -11.955 15.948 -9.218 1.00 94.38 925 ARG A C 1
ATOM 7365 O O . ARG A 1 925 ? -12.138 14.731 -9.163 1.00 94.38 925 ARG A O 1
ATOM 7372 N N . TYR A 1 926 ? -12.618 16.787 -8.418 1.00 94.19 926 TYR A N 1
ATOM 7373 C CA . TYR A 1 926 ? -13.513 16.320 -7.347 1.00 94.19 926 TYR A CA 1
ATOM 7374 C C . TYR A 1 926 ? -14.550 15.295 -7.832 1.00 94.19 926 TYR A C 1
ATOM 7376 O O . TYR A 1 926 ? -14.716 14.230 -7.227 1.00 94.19 926 TYR A O 1
ATOM 7384 N N . GLY A 1 927 ? -15.201 15.570 -8.968 1.00 93.12 927 GLY A N 1
ATOM 7385 C CA . GLY A 1 927 ? -16.244 14.710 -9.534 1.00 93.12 927 GLY A CA 1
ATOM 7386 C C . GLY A 1 927 ? -15.767 13.292 -9.862 1.00 93.12 927 GLY A C 1
ATOM 7387 O O . GLY A 1 927 ? -16.539 12.335 -9.768 1.00 93.12 927 GLY A O 1
ATOM 7388 N N . GLN A 1 928 ? -14.477 13.129 -10.167 1.00 93.81 928 GLN A N 1
ATOM 7389 C CA . GLN A 1 928 ? -13.880 11.851 -10.550 1.00 93.81 928 GLN A CA 1
ATOM 7390 C C . GLN A 1 928 ? -13.943 10.800 -9.436 1.00 93.81 928 GLN A C 1
ATOM 7392 O O . GLN A 1 928 ? -13.944 9.608 -9.728 1.00 93.81 928 GLN A O 1
ATOM 7397 N N . SER A 1 929 ? -14.033 11.227 -8.177 1.00 95.88 929 SER A N 1
ATOM 7398 C CA . SER A 1 929 ? -14.039 10.323 -7.024 1.00 95.88 929 SER A CA 1
ATOM 7399 C C . SER A 1 929 ? -15.449 9.990 -6.522 1.00 95.88 929 SER A C 1
ATOM 7401 O O . SER A 1 929 ? -15.597 9.144 -5.644 1.00 95.88 929 SER A O 1
ATOM 7403 N N . VAL A 1 930 ? -16.503 10.639 -7.034 1.00 96.75 930 VAL A N 1
ATOM 7404 C CA . VAL A 1 930 ? -17.862 10.514 -6.469 1.00 96.75 930 VAL A CA 1
ATOM 7405 C C . VAL A 1 930 ? -18.527 9.211 -6.877 1.00 96.75 930 VAL A C 1
ATOM 7407 O O . VAL A 1 930 ? -19.024 8.471 -6.023 1.00 96.75 930 VAL A O 1
ATOM 7410 N N . PHE A 1 931 ? -18.545 8.939 -8.182 1.00 98.00 931 PHE A N 1
ATOM 7411 C CA . PHE A 1 931 ? -19.305 7.844 -8.761 1.00 98.00 931 PHE A CA 1
ATOM 7412 C C . PHE A 1 931 ? -18.423 6.913 -9.584 1.00 98.00 931 PHE A C 1
ATOM 7414 O O . PHE A 1 931 ? -17.678 7.337 -10.469 1.00 98.00 931 PHE A O 1
ATOM 7421 N N . PHE A 1 932 ? -18.609 5.617 -9.354 1.00 97.94 932 PHE A N 1
ATOM 7422 C CA . PHE A 1 932 ? -18.000 4.552 -10.143 1.00 97.94 932 PHE A CA 1
ATOM 7423 C C . PHE A 1 932 ? -19.079 3.568 -10.572 1.00 97.94 932 PHE A C 1
ATOM 7425 O O . PHE A 1 932 ? -20.068 3.395 -9.864 1.00 97.94 932 PHE A O 1
ATOM 7432 N N . SER A 1 933 ? -18.926 2.891 -11.705 1.00 96.44 933 SER A N 1
ATOM 7433 C CA . SER A 1 933 ? -19.901 1.869 -12.092 1.00 96.44 933 SER A CA 1
ATOM 7434 C C . SER A 1 933 ? -19.296 0.655 -12.770 1.00 96.44 933 SER A C 1
ATOM 7436 O O . SER A 1 933 ? -18.251 0.720 -13.413 1.00 96.44 933 SER A O 1
ATOM 7438 N N . ASP A 1 934 ? -20.018 -0.452 -12.670 1.00 91.94 934 ASP A N 1
ATOM 7439 C CA . ASP A 1 934 ? -19.929 -1.558 -13.619 1.00 91.94 934 ASP A CA 1
ATOM 7440 C C . ASP A 1 934 ? -21.209 -1.602 -14.476 1.00 91.94 934 ASP A C 1
ATOM 7442 O O . ASP A 1 934 ? -21.937 -0.610 -14.568 1.00 91.94 934 ASP A O 1
ATOM 7446 N N . ALA A 1 935 ? -21.473 -2.729 -15.141 1.00 86.12 935 ALA A N 1
ATOM 7447 C CA . ALA A 1 935 ? -22.605 -2.874 -16.053 1.00 86.12 935 ALA A CA 1
ATOM 7448 C C . ALA A 1 935 ? -23.971 -2.604 -15.394 1.00 86.12 935 ALA A C 1
ATOM 7450 O O . ALA A 1 935 ? -24.868 -2.078 -16.055 1.00 86.12 935 ALA A O 1
ATOM 7451 N N . ASP A 1 936 ? -24.143 -2.942 -14.112 1.00 88.69 936 ASP A N 1
ATOM 7452 C CA . ASP A 1 936 ? -25.443 -2.890 -13.427 1.00 88.69 936 ASP A CA 1
ATOM 7453 C C . ASP A 1 936 ? -25.425 -2.143 -12.090 1.00 88.69 936 ASP A C 1
ATOM 7455 O O . ASP A 1 936 ? -26.492 -1.833 -11.548 1.00 88.69 936 ASP A O 1
ATOM 7459 N N . THR A 1 937 ? -24.240 -1.814 -11.581 1.00 95.12 937 THR A N 1
ATOM 7460 C CA . THR A 1 937 ? -24.049 -1.224 -10.258 1.00 95.12 937 THR A CA 1
ATOM 7461 C C . THR A 1 937 ? -23.485 0.186 -10.357 1.00 95.12 937 THR A C 1
ATOM 7463 O O . THR A 1 937 ? -22.473 0.396 -11.021 1.00 95.12 937 THR A O 1
ATOM 7466 N N . LEU A 1 938 ? -24.085 1.130 -9.630 1.00 97.19 938 LEU A N 1
ATOM 7467 C CA . LEU A 1 938 ? -23.504 2.440 -9.340 1.00 97.19 938 LEU A CA 1
ATOM 7468 C C . LEU A 1 938 ? -22.977 2.450 -7.903 1.00 97.19 938 LEU A C 1
ATOM 7470 O O . LEU A 1 938 ? -23.725 2.229 -6.949 1.00 97.19 938 LEU A O 1
ATOM 7474 N N . TYR A 1 939 ? -21.689 2.714 -7.759 1.00 97.94 939 TYR A N 1
ATOM 7475 C CA . TYR A 1 939 ? -21.010 2.948 -6.497 1.00 97.94 939 TYR A CA 1
ATOM 7476 C C . TYR A 1 939 ? -21.032 4.446 -6.196 1.00 97.94 939 TYR A C 1
ATOM 7478 O O . TYR A 1 939 ? -20.627 5.251 -7.033 1.00 97.94 939 TYR A O 1
ATOM 7486 N N . VAL A 1 940 ? -21.499 4.800 -5.001 1.00 97.75 940 VAL A N 1
ATOM 7487 C CA . VAL A 1 940 ? -21.483 6.162 -4.462 1.00 97.75 940 VAL A CA 1
ATOM 7488 C C . VAL A 1 940 ? -20.416 6.206 -3.375 1.00 97.75 940 VAL A C 1
ATOM 7490 O O . VAL A 1 940 ? -20.610 5.659 -2.284 1.00 97.75 940 VAL A O 1
ATOM 7493 N N . SER A 1 941 ? -19.267 6.783 -3.720 1.00 96.62 941 SER A N 1
ATOM 7494 C CA . SER A 1 941 ? -18.039 6.717 -2.923 1.00 96.62 941 SER A CA 1
ATOM 7495 C C . SER A 1 941 ? -17.778 7.981 -2.106 1.00 96.62 941 SER A C 1
ATOM 7497 O O . SER A 1 941 ? -17.223 7.864 -1.017 1.00 96.62 941 SER A O 1
ATOM 7499 N N . GLN A 1 942 ? -18.187 9.164 -2.577 1.00 95.94 942 GLN A N 1
ATOM 7500 C CA . GLN A 1 942 ? -18.010 10.441 -1.865 1.00 95.94 942 GLN A CA 1
ATOM 7501 C C . GLN A 1 942 ? -19.340 11.175 -1.666 1.00 95.94 942 GLN A C 1
ATOM 7503 O O . GLN A 1 942 ? -20.282 10.970 -2.431 1.00 95.94 942 GLN A O 1
ATOM 7508 N N . PHE A 1 943 ? -19.415 12.036 -0.645 1.00 93.81 943 PHE A N 1
ATOM 7509 C CA . PHE A 1 943 ? -20.666 12.588 -0.097 1.00 93.81 943 PHE A CA 1
ATOM 7510 C C . PHE A 1 943 ? -20.800 14.113 -0.223 1.00 93.81 943 PHE A C 1
ATOM 7512 O O . PHE A 1 943 ? -21.202 14.787 0.724 1.00 93.81 943 PHE A O 1
ATOM 7519 N N . PHE A 1 944 ? -20.477 14.664 -1.391 1.00 90.75 944 PHE A N 1
ATOM 7520 C CA . PHE A 1 944 ? -20.645 16.090 -1.691 1.00 90.75 944 PHE A CA 1
ATOM 7521 C C . PHE A 1 944 ? -21.580 16.348 -2.886 1.00 90.75 944 PHE A C 1
ATOM 7523 O O . PHE A 1 944 ? -21.821 15.421 -3.669 1.00 90.75 944 PHE A O 1
ATOM 7530 N N . PRO A 1 945 ? -22.161 17.560 -3.023 1.00 95.38 945 PRO A N 1
ATOM 7531 C CA . PRO A 1 945 ? -23.139 17.863 -4.068 1.00 95.38 945 PRO A CA 1
ATOM 7532 C C . PRO A 1 945 ? -22.585 17.636 -5.477 1.00 95.38 945 PRO A C 1
ATOM 7534 O O . PRO A 1 945 ? -21.613 18.276 -5.879 1.00 95.38 945 PRO A O 1
ATOM 7537 N N . ALA A 1 946 ? -23.213 16.735 -6.229 1.00 96.75 946 ALA A N 1
ATOM 7538 C CA . ALA A 1 946 ? -22.733 16.344 -7.546 1.00 96.75 946 ALA A CA 1
ATOM 7539 C C . ALA A 1 946 ? -23.855 15.827 -8.451 1.00 96.75 946 ALA A C 1
ATOM 7541 O O . ALA A 1 946 ? -24.861 15.290 -7.984 1.00 96.75 946 ALA A O 1
ATOM 7542 N N . GLN A 1 947 ? -23.654 15.911 -9.764 1.00 97.56 947 GLN A N 1
ATOM 7543 C CA . GLN A 1 947 ? -24.549 15.346 -10.764 1.00 97.56 947 GLN A CA 1
ATOM 7544 C C . GLN A 1 947 ? -23.786 14.457 -11.744 1.00 97.56 947 GLN A C 1
ATOM 7546 O O . GLN A 1 947 ? -22.778 14.847 -12.328 1.00 97.56 947 GLN A O 1
ATOM 7551 N N . LEU A 1 948 ? -24.320 13.259 -11.959 1.00 96.94 948 LEU A N 1
ATOM 7552 C CA . LEU A 1 948 ? -23.838 12.294 -12.930 1.00 96.94 948 LEU A CA 1
ATOM 7553 C C . LEU A 1 948 ? -24.853 12.129 -14.061 1.00 96.94 948 LEU A C 1
ATOM 7555 O O . LEU A 1 948 ? -25.974 11.660 -13.849 1.00 96.94 948 LEU A O 1
ATOM 7559 N N . ASN A 1 949 ? -24.424 12.408 -15.291 1.00 95.00 949 ASN A N 1
ATOM 7560 C CA . ASN A 1 949 ? -25.086 11.894 -16.485 1.00 95.00 949 ASN A CA 1
ATOM 7561 C C . ASN A 1 949 ? -24.644 10.440 -16.722 1.00 95.00 949 ASN A C 1
ATOM 7563 O O . ASN A 1 949 ? -23.627 10.181 -17.364 1.00 95.00 949 ASN A O 1
ATOM 7567 N N . TRP A 1 950 ? -25.395 9.481 -16.177 1.00 94.06 950 TRP A N 1
ATOM 7568 C CA . TRP A 1 950 ? -25.088 8.056 -16.275 1.00 94.06 950 TRP A CA 1
ATOM 7569 C C . TRP A 1 950 ? -25.506 7.520 -17.649 1.00 94.06 950 TRP A C 1
ATOM 7571 O O . TRP A 1 950 ? -26.555 6.885 -17.818 1.00 94.06 950 TRP A O 1
ATOM 7581 N N . THR A 1 951 ? -24.676 7.806 -18.652 1.00 92.50 951 THR A N 1
ATOM 7582 C CA . THR A 1 951 ? -24.964 7.541 -20.070 1.00 92.50 951 THR A CA 1
ATOM 7583 C C . THR A 1 951 ? -25.248 6.066 -20.353 1.00 92.50 951 THR A C 1
ATOM 7585 O O . THR A 1 951 ? -26.196 5.766 -21.081 1.00 92.50 951 THR A O 1
ATOM 7588 N N . ASP A 1 952 ? -24.529 5.149 -19.698 1.00 91.38 952 ASP A N 1
ATOM 7589 C CA . ASP A 1 952 ? -24.688 3.694 -19.860 1.00 91.38 952 ASP A CA 1
ATOM 7590 C C . ASP A 1 952 ? -26.095 3.202 -19.464 1.00 91.38 952 ASP A C 1
ATOM 7592 O O . ASP A 1 952 ? -26.610 2.241 -20.040 1.00 91.38 952 ASP A O 1
ATOM 7596 N N . LYS A 1 953 ? -26.763 3.887 -18.523 1.00 92.44 953 LYS A N 1
ATOM 7597 C CA . LYS A 1 953 ? -28.149 3.595 -18.111 1.00 92.44 953 LYS A CA 1
ATOM 7598 C C . LYS A 1 953 ? -29.172 4.621 -18.604 1.00 92.44 953 LYS A C 1
ATOM 7600 O O . LYS A 1 953 ? -30.357 4.460 -18.322 1.00 92.44 953 LYS A O 1
ATOM 7605 N N . LYS A 1 954 ? -28.754 5.649 -19.355 1.00 94.81 954 LYS A N 1
ATOM 7606 C CA . LYS A 1 954 ? -29.609 6.762 -19.818 1.00 94.81 954 LYS A CA 1
ATOM 7607 C C . LYS A 1 954 ? -30.370 7.441 -18.664 1.00 94.81 954 LYS A C 1
ATOM 7609 O O . LYS A 1 954 ? -31.537 7.812 -18.817 1.00 94.81 954 LYS A O 1
ATOM 7614 N N . MET A 1 955 ? -29.718 7.580 -17.509 1.00 95.19 955 MET A N 1
ATOM 7615 C CA . MET A 1 955 ? -30.270 8.230 -16.314 1.00 95.19 955 MET A CA 1
ATOM 7616 C C . MET A 1 955 ? -29.407 9.419 -15.901 1.00 95.19 955 MET A C 1
ATOM 7618 O O . MET A 1 955 ? -28.204 9.418 -16.136 1.00 95.19 955 MET A O 1
ATOM 7622 N N . ILE A 1 956 ? -30.015 10.407 -15.248 1.00 97.19 956 ILE A N 1
ATOM 7623 C CA . ILE A 1 956 ? -29.279 11.466 -14.551 1.00 97.19 956 ILE A CA 1
ATOM 7624 C C . ILE A 1 956 ? -29.479 11.261 -13.051 1.00 97.19 956 ILE A C 1
ATOM 7626 O O . ILE A 1 956 ? -30.618 11.194 -12.578 1.00 97.19 956 ILE A O 1
ATOM 7630 N N . VAL A 1 957 ? -28.365 11.123 -12.335 1.00 97.56 957 VAL A N 1
ATOM 7631 C CA . VAL A 1 957 ? -28.307 10.927 -10.886 1.00 97.56 957 VAL A CA 1
ATOM 7632 C C . VAL A 1 957 ? -27.791 12.212 -10.258 1.00 97.56 957 VAL A C 1
ATOM 7634 O O . VAL A 1 957 ? -26.736 12.710 -10.633 1.00 97.56 957 VAL A O 1
ATOM 7637 N N . GLU A 1 958 ? -28.538 12.754 -9.311 1.00 97.94 958 GLU A N 1
ATOM 7638 C CA . GLU A 1 958 ? -28.191 13.959 -8.568 1.00 97.94 958 GLU A CA 1
ATOM 7639 C C . GLU A 1 958 ? -27.979 13.594 -7.100 1.00 97.94 958 GLU A C 1
ATOM 7641 O O . GLU A 1 958 ? -28.855 13.008 -6.462 1.00 97.94 958 GLU A O 1
ATOM 7646 N N . GLN A 1 959 ? -26.817 13.944 -6.564 1.00 97.12 959 GLN A N 1
ATOM 7647 C CA . GLN A 1 959 ? -26.502 13.886 -5.148 1.00 97.12 959 GLN A CA 1
ATOM 7648 C C . GLN A 1 959 ? -26.589 15.294 -4.557 1.00 97.12 959 GLN A C 1
ATOM 7650 O O . GLN A 1 959 ? -25.931 16.220 -5.022 1.00 97.12 959 GLN A O 1
ATOM 7655 N N . THR A 1 960 ? -27.395 15.449 -3.511 1.00 95.38 960 THR A N 1
ATOM 7656 C CA . THR A 1 960 ? -27.559 16.701 -2.759 1.00 95.38 960 THR A CA 1
ATOM 7657 C C . THR A 1 960 ? -27.351 16.463 -1.269 1.00 95.38 960 THR A C 1
ATOM 7659 O O . THR A 1 960 ? -27.478 15.338 -0.786 1.00 95.38 960 THR A O 1
ATOM 7662 N N . GLY A 1 961 ? -27.090 17.536 -0.529 1.00 89.62 961 GLY A N 1
ATOM 7663 C CA . GLY A 1 961 ? -26.648 17.460 0.861 1.00 89.62 961 GLY A CA 1
ATOM 7664 C C . GLY A 1 961 ? -25.140 17.643 0.950 1.00 89.62 961 GLY A C 1
ATOM 7665 O O . GLY A 1 961 ? -24.410 17.358 0.004 1.00 89.62 961 GLY A O 1
ATOM 7666 N N . ASP A 1 962 ? -24.704 18.185 2.076 1.00 85.00 962 ASP A N 1
ATOM 7667 C CA . ASP A 1 962 ? -23.321 18.571 2.304 1.00 85.00 962 ASP A CA 1
ATOM 7668 C C . ASP A 1 962 ? -22.995 18.326 3.777 1.00 85.00 962 ASP A C 1
ATOM 7670 O O . ASP A 1 962 ? -23.637 18.907 4.661 1.00 85.00 962 ASP A O 1
ATOM 7674 N N . LEU A 1 963 ? -22.008 17.460 4.029 1.00 88.81 963 LEU A N 1
ATOM 7675 C CA . LEU A 1 963 ? -21.577 17.090 5.380 1.00 88.81 963 LEU A CA 1
ATOM 7676 C C . LEU A 1 963 ? -21.015 18.274 6.179 1.00 88.81 963 LEU A C 1
ATOM 7678 O O . LEU A 1 963 ? -20.899 18.189 7.400 1.00 88.81 963 LEU A O 1
ATOM 7682 N N . THR A 1 964 ? -20.720 19.399 5.524 1.00 81.25 964 THR A N 1
ATOM 7683 C CA . THR A 1 964 ? -20.337 20.646 6.199 1.00 81.25 964 THR A CA 1
ATOM 7684 C C . THR A 1 964 ? -21.515 21.331 6.911 1.00 81.25 964 THR A C 1
ATOM 7686 O O . THR A 1 964 ? -21.290 22.137 7.816 1.00 81.25 964 THR A O 1
ATOM 7689 N N . HIS A 1 965 ? -22.763 20.990 6.558 1.00 80.19 965 HIS A N 1
ATOM 7690 C CA . HIS A 1 965 ? -23.981 21.635 7.067 1.00 80.19 965 HIS A CA 1
ATOM 7691 C C . HIS A 1 965 ? -24.984 20.657 7.707 1.00 80.19 965 HIS A C 1
ATOM 7693 O O . HIS A 1 965 ? -25.626 21.003 8.698 1.00 80.19 965 HIS A O 1
ATOM 7699 N N . ASP A 1 966 ? -25.139 19.448 7.158 1.00 82.75 966 ASP A N 1
ATOM 7700 C CA . ASP A 1 966 ? -26.122 18.443 7.590 1.00 82.75 966 ASP A CA 1
ATOM 7701 C C . ASP A 1 966 ? -25.514 17.027 7.540 1.00 82.75 966 ASP A C 1
ATOM 7703 O O . ASP A 1 966 ? -24.487 16.790 6.924 1.00 82.75 966 ASP A O 1
ATOM 7707 N N . THR A 1 967 ? -26.155 16.057 8.181 1.00 90.94 967 THR A N 1
ATOM 7708 C CA . THR A 1 967 ? -25.761 14.636 8.177 1.00 90.94 967 THR A CA 1
ATOM 7709 C C . THR A 1 967 ? -26.551 13.803 7.163 1.00 90.94 967 THR A C 1
ATOM 7711 O O . THR A 1 967 ? -26.392 12.584 7.105 1.00 90.94 967 THR A O 1
ATOM 7714 N N . PHE A 1 968 ? -27.418 14.429 6.359 1.00 94.19 968 PHE A N 1
ATOM 7715 C CA . PHE A 1 968 ? -28.206 13.751 5.331 1.00 94.19 968 PHE A CA 1
ATOM 7716 C C . PHE A 1 968 ? -27.678 14.006 3.922 1.00 94.19 968 PHE A C 1
ATOM 7718 O O . PHE A 1 968 ? -27.604 15.149 3.469 1.00 94.19 968 PHE A O 1
ATOM 7725 N N . ILE A 1 969 ? -27.461 12.920 3.183 1.00 96.00 969 ILE A N 1
ATOM 7726 C CA . ILE A 1 969 ? -27.172 12.939 1.747 1.00 96.00 969 ILE A CA 1
ATOM 7727 C C . ILE A 1 969 ? -28.355 12.334 1.000 1.00 96.00 969 ILE A C 1
ATOM 7729 O O . ILE A 1 969 ? -28.932 11.330 1.419 1.00 96.00 969 ILE A O 1
ATOM 7733 N N . ARG A 1 970 ? -28.759 12.961 -0.101 1.00 96.06 970 ARG A N 1
ATOM 7734 C CA . ARG A 1 970 ? -29.921 12.565 -0.898 1.00 96.06 970 ARG A CA 1
ATOM 7735 C C . ARG A 1 970 ? -29.487 12.268 -2.320 1.00 96.06 970 ARG A C 1
ATOM 7737 O O . ARG A 1 970 ? -28.957 13.145 -2.990 1.00 96.06 970 ARG A O 1
ATOM 7744 N N . ILE A 1 971 ? -29.772 11.058 -2.777 1.00 96.69 971 ILE A N 1
ATOM 7745 C CA . ILE A 1 971 ? -29.510 10.585 -4.134 1.00 96.69 971 ILE A CA 1
ATOM 7746 C C . ILE A 1 971 ? -30.849 10.530 -4.864 1.00 96.69 971 ILE A C 1
ATOM 7748 O O . ILE A 1 971 ? -31.754 9.792 -4.468 1.00 96.69 971 ILE A O 1
ATOM 7752 N N . ARG A 1 972 ? -30.992 11.337 -5.911 1.00 96.69 972 ARG A N 1
ATOM 7753 C CA . ARG A 1 972 ? -32.212 11.502 -6.697 1.00 96.69 972 ARG A CA 1
ATOM 7754 C C . ARG A 1 972 ? -31.978 11.096 -8.144 1.00 96.69 972 ARG A C 1
ATOM 7756 O O . ARG A 1 972 ? -30.982 11.478 -8.746 1.00 96.69 972 ARG A O 1
ATOM 7763 N N . ILE A 1 973 ? -32.950 10.411 -8.739 1.00 96.81 973 ILE A N 1
ATOM 7764 C CA . ILE A 1 973 ? -32.996 10.245 -10.196 1.00 96.81 973 ILE A CA 1
ATOM 7765 C C . ILE A 1 973 ? -33.770 11.420 -10.787 1.00 96.81 973 ILE A C 1
ATOM 7767 O O . ILE A 1 973 ? -34.984 11.531 -10.610 1.00 96.81 973 ILE A O 1
ATOM 7771 N N . THR A 1 974 ? -33.083 12.326 -11.476 1.00 97.12 974 THR A N 1
ATOM 7772 C CA . THR A 1 974 ? -33.706 13.541 -12.033 1.00 97.12 974 THR A CA 1
ATOM 7773 C C . THR A 1 974 ? -34.246 13.325 -13.440 1.00 97.12 974 THR A C 1
ATOM 7775 O O . THR A 1 974 ? -35.183 14.011 -13.852 1.00 97.12 974 THR A O 1
ATOM 7778 N N . LYS A 1 975 ? -33.712 12.339 -14.171 1.00 97.31 975 LYS A N 1
ATOM 7779 C CA . LYS A 1 975 ? -34.166 11.965 -15.514 1.00 97.31 975 LYS A CA 1
ATOM 7780 C C . LYS A 1 975 ? -33.914 10.486 -15.791 1.00 97.31 975 LYS A C 1
ATOM 7782 O O . LYS A 1 975 ? -32.909 9.934 -15.350 1.00 97.31 975 LYS A O 1
ATOM 7787 N N . GLY A 1 976 ? -34.788 9.884 -16.594 1.00 95.06 976 GLY A N 1
ATOM 7788 C CA . GLY A 1 976 ? -34.675 8.493 -17.031 1.00 95.06 976 GLY A CA 1
ATOM 7789 C C . GLY A 1 976 ? -35.327 7.502 -16.067 1.00 95.06 976 GLY A C 1
ATOM 7790 O O . GLY A 1 976 ? -35.918 7.875 -15.052 1.00 95.06 976 GLY A O 1
ATOM 7791 N N . SER A 1 977 ? -35.261 6.225 -16.426 1.00 95.19 977 SER A N 1
ATOM 7792 C CA . SER A 1 977 ? -35.741 5.120 -15.598 1.00 95.19 977 SER A CA 1
ATOM 7793 C C . SER A 1 977 ? -35.057 3.823 -16.005 1.00 95.19 977 SER A C 1
ATOM 7795 O O . SER A 1 977 ? -34.859 3.590 -17.199 1.00 95.19 977 SER A O 1
ATOM 7797 N N . GLY A 1 978 ? -34.761 2.949 -15.051 1.00 93.19 978 GLY A N 1
ATOM 7798 C CA . GLY A 1 978 ? -34.103 1.679 -15.324 1.00 93.19 978 GLY A CA 1
ATOM 7799 C C . GLY A 1 978 ? -33.833 0.862 -14.067 1.00 93.19 978 GLY A C 1
ATOM 7800 O O . GLY A 1 978 ? -34.032 1.318 -12.943 1.00 93.19 978 GLY A O 1
ATOM 7801 N N . ARG A 1 979 ? -33.374 -0.375 -14.258 1.00 94.81 979 ARG A N 1
ATOM 7802 C CA . ARG A 1 979 ? -32.884 -1.216 -13.162 1.00 94.81 979 ARG A CA 1
ATOM 7803 C C . ARG A 1 979 ? -31.411 -0.942 -12.900 1.00 94.81 979 ARG A C 1
ATOM 7805 O O . ARG A 1 979 ? -30.617 -0.925 -13.841 1.00 94.81 979 ARG A O 1
ATOM 7812 N N . ALA A 1 980 ? -31.076 -0.765 -11.628 1.00 94.75 980 ALA A N 1
ATOM 7813 C CA . ALA A 1 980 ? -29.704 -0.617 -11.166 1.00 94.75 980 ALA A CA 1
ATOM 7814 C C . ALA A 1 980 ? -29.571 -1.047 -9.702 1.00 94.75 980 ALA A C 1
ATOM 7816 O O . ALA A 1 980 ? -30.516 -0.923 -8.912 1.00 94.75 980 ALA A O 1
ATOM 7817 N N . VAL A 1 981 ? -28.376 -1.506 -9.346 1.00 95.69 981 VAL A N 1
ATOM 7818 C CA . VAL A 1 981 ? -27.951 -1.676 -7.957 1.00 95.69 981 VAL A CA 1
ATOM 7819 C C . VAL A 1 981 ? -27.207 -0.417 -7.531 1.00 95.69 981 VAL A C 1
ATOM 7821 O O . VAL A 1 981 ? -26.308 0.037 -8.231 1.00 95.69 981 VAL A O 1
ATOM 7824 N N . LEU A 1 982 ? -27.566 0.146 -6.385 1.00 96.31 982 LEU A N 1
ATOM 7825 C CA . LEU A 1 982 ? -26.823 1.237 -5.767 1.00 96.31 982 LEU A CA 1
ATOM 7826 C C . LEU A 1 982 ? -26.012 0.677 -4.604 1.00 96.31 982 LEU A C 1
ATOM 7828 O O . LEU A 1 982 ? -26.571 0.031 -3.717 1.00 96.31 982 LEU A O 1
ATOM 7832 N N . LYS A 1 983 ? -24.701 0.917 -4.622 1.00 97.38 983 LYS A N 1
ATOM 7833 C CA . LYS A 1 983 ? -23.783 0.616 -3.522 1.00 97.38 983 LYS A CA 1
ATOM 7834 C C . LYS A 1 983 ? -23.284 1.918 -2.927 1.00 97.38 983 LYS A C 1
ATOM 7836 O O . LYS A 1 983 ? -22.411 2.568 -3.491 1.00 97.38 983 LYS A O 1
ATOM 7841 N N . ILE A 1 984 ? -23.850 2.298 -1.793 1.00 97.94 984 ILE A N 1
ATOM 7842 C CA . ILE A 1 984 ? -23.511 3.542 -1.103 1.00 97.94 984 ILE A CA 1
ATOM 7843 C C . ILE A 1 984 ? -22.509 3.201 -0.006 1.00 97.94 984 ILE A C 1
ATOM 7845 O O . ILE A 1 984 ? -22.796 2.325 0.813 1.00 97.94 984 ILE A O 1
ATOM 7849 N N . ARG A 1 985 ? -21.329 3.834 -0.009 1.00 97.12 985 ARG A N 1
ATOM 7850 C CA . ARG A 1 985 ? -20.307 3.590 1.021 1.00 97.12 985 ARG A CA 1
ATOM 7851 C C . ARG A 1 985 ? -20.885 3.885 2.412 1.00 97.12 985 ARG A C 1
ATOM 7853 O O . ARG A 1 985 ? -21.636 4.838 2.592 1.00 97.12 985 ARG A O 1
ATOM 7860 N N . ILE A 1 986 ? -20.540 3.064 3.394 1.00 96.31 986 ILE A N 1
ATOM 7861 C CA . ILE A 1 986 ? -20.775 3.339 4.811 1.00 96.31 986 ILE A CA 1
ATOM 7862 C C . ILE A 1 986 ? -19.406 3.691 5.397 1.00 96.31 986 ILE A C 1
ATOM 7864 O O . ILE A 1 986 ? -18.593 2.782 5.563 1.00 96.31 986 ILE A O 1
ATOM 7868 N N . PRO A 1 987 ? -19.109 4.977 5.654 1.00 92.62 987 PRO A N 1
ATOM 7869 C CA . PRO A 1 987 ? -17.811 5.373 6.189 1.00 92.62 987 PRO A CA 1
ATOM 7870 C C . PRO A 1 987 ? -17.522 4.729 7.543 1.00 92.62 987 PRO A C 1
ATOM 7872 O O . PRO A 1 987 ? -18.407 4.677 8.397 1.00 92.62 987 PRO A O 1
ATOM 7875 N N . SER A 1 988 ? -16.275 4.326 7.780 1.00 86.81 988 SER A N 1
ATOM 7876 C CA . SER A 1 988 ? -15.824 3.755 9.057 1.00 86.81 988 SER A CA 1
ATOM 7877 C C . SER A 1 988 ? -16.072 4.661 10.274 1.00 86.81 988 SER A C 1
ATOM 7879 O O . SER A 1 988 ? -16.338 4.168 11.372 1.00 86.81 988 SER A O 1
ATOM 7881 N N . TRP A 1 989 ? -16.068 5.987 10.093 1.00 89.81 989 TRP A N 1
ATOM 7882 C CA . TRP A 1 989 ? -16.390 6.955 11.150 1.00 89.81 989 TRP A CA 1
ATOM 7883 C C . TRP A 1 989 ? -17.892 7.047 11.480 1.00 89.81 989 TRP A C 1
ATOM 7885 O O . TRP A 1 989 ? -18.260 7.606 12.517 1.00 89.81 989 TRP A O 1
ATOM 7895 N N . CYS A 1 990 ? -18.776 6.523 10.626 1.00 93.62 990 CYS A N 1
ATOM 7896 C CA . CYS A 1 990 ? -20.224 6.638 10.775 1.00 93.62 990 CYS A CA 1
ATOM 7897 C C . CYS A 1 990 ? -20.779 5.511 11.660 1.00 93.62 990 CYS A C 1
ATOM 7899 O O . CYS A 1 990 ? -20.792 4.341 11.277 1.00 93.62 990 CYS A O 1
ATOM 7901 N N . LYS A 1 991 ? -21.352 5.865 12.818 1.00 89.06 991 LYS A N 1
ATOM 7902 C CA . LYS A 1 991 ? -22.101 4.926 13.672 1.00 89.06 991 LYS A CA 1
ATOM 7903 C C . LYS A 1 991 ? -23.602 5.175 13.523 1.00 89.06 991 LYS A C 1
ATOM 7905 O O . LYS A 1 991 ? -24.067 6.293 13.693 1.00 89.06 991 LYS A O 1
ATOM 7910 N N . GLY A 1 992 ? -24.378 4.136 13.211 1.00 91.44 992 GLY A N 1
ATOM 7911 C CA . GLY A 1 992 ? -25.839 4.253 13.078 1.00 91.44 992 GLY A CA 1
ATOM 7912 C C . GLY A 1 992 ? -26.338 4.743 11.712 1.00 91.44 992 GLY A C 1
ATOM 7913 O O . GLY A 1 992 ? -27.359 5.430 11.654 1.00 91.44 992 GLY A O 1
ATOM 7914 N N . PHE A 1 993 ? -25.640 4.381 10.628 1.00 95.69 993 PHE A N 1
ATOM 7915 C CA . PHE A 1 993 ? -26.077 4.609 9.245 1.00 95.69 993 PHE A CA 1
ATOM 7916 C C . PHE A 1 993 ? -27.537 4.178 9.024 1.00 95.69 993 PHE A C 1
ATOM 7918 O O . PHE A 1 993 ? -27.954 3.105 9.469 1.00 95.69 993 PHE A O 1
ATOM 7925 N N . LYS A 1 994 ? -28.313 4.992 8.299 1.00 95.50 994 LYS A N 1
ATOM 7926 C CA . LYS A 1 994 ? -29.679 4.643 7.873 1.00 95.50 994 LYS A CA 1
ATOM 7927 C C . LYS A 1 994 ? -29.950 5.106 6.450 1.00 95.50 994 LYS A C 1
ATOM 7929 O O . LYS A 1 994 ? -29.532 6.194 6.077 1.00 95.50 994 LYS A O 1
ATOM 7934 N N . ALA A 1 995 ? -30.719 4.328 5.692 1.00 95.31 995 ALA A N 1
ATOM 7935 C CA . ALA A 1 995 ? -31.214 4.707 4.371 1.00 95.31 995 ALA A CA 1
ATOM 7936 C C . ALA A 1 995 ? -32.747 4.697 4.352 1.00 95.31 995 ALA A C 1
ATOM 7938 O O . ALA A 1 995 ? -33.382 3.772 4.857 1.00 95.31 995 ALA A O 1
ATOM 7939 N N . THR A 1 996 ? -33.340 5.724 3.750 1.00 93.50 996 THR A N 1
ATOM 7940 C CA . THR A 1 996 ? -34.792 5.908 3.650 1.00 93.50 996 THR A CA 1
ATOM 7941 C C . THR A 1 996 ? -35.197 6.292 2.230 1.00 93.50 996 THR A C 1
ATOM 7943 O O . THR A 1 996 ? -34.422 6.904 1.496 1.00 93.50 996 THR A O 1
ATOM 7946 N N . CYS A 1 997 ? -36.426 5.969 1.839 1.00 87.62 997 CYS A N 1
ATOM 7947 C CA . CYS A 1 997 ? -37.056 6.441 0.607 1.00 87.62 997 CYS A CA 1
ATOM 7948 C C . CYS A 1 997 ? -38.453 6.947 0.951 1.00 87.62 997 CYS A C 1
ATOM 7950 O O . CYS A 1 997 ? -39.182 6.290 1.689 1.00 87.62 997 CYS A O 1
ATOM 7952 N N . ALA A 1 998 ? -38.818 8.141 0.478 1.00 80.56 998 ALA A N 1
ATOM 7953 C CA . ALA A 1 998 ? -40.096 8.779 0.819 1.00 80.56 998 ALA A CA 1
ATOM 7954 C C . ALA A 1 998 ? -40.402 8.800 2.340 1.00 80.56 998 ALA A C 1
ATOM 7956 O O . ALA A 1 998 ? -41.553 8.670 2.752 1.00 80.56 998 ALA A O 1
ATOM 7957 N N . LYS A 1 999 ? -39.364 8.988 3.175 1.00 76.44 999 LYS A N 1
ATOM 7958 C CA . LYS A 1 999 ? -39.417 8.974 4.655 1.00 76.44 999 LYS A CA 1
ATOM 7959 C C . LYS A 1 999 ? -39.768 7.620 5.294 1.00 76.44 999 LYS A C 1
ATOM 7961 O O . LYS A 1 999 ? -40.066 7.578 6.483 1.00 76.44 999 LYS A O 1
ATOM 7966 N N . GLN A 1 1000 ? -39.726 6.530 4.533 1.00 84.88 1000 GLN A N 1
ATOM 7967 C CA . GLN A 1 1000 ? -39.830 5.167 5.050 1.00 84.88 1000 GLN A CA 1
ATOM 7968 C C . GLN A 1 1000 ? -38.447 4.520 5.075 1.00 84.88 1000 GLN A C 1
ATOM 7970 O O . GLN A 1 1000 ? -37.656 4.719 4.149 1.00 84.88 1000 GLN A O 1
ATOM 7975 N N . ASP A 1 1001 ? -38.164 3.750 6.123 1.00 88.25 1001 ASP A N 1
ATOM 7976 C CA . ASP A 1 1001 ? -36.927 2.981 6.227 1.00 88.25 1001 ASP A CA 1
ATOM 7977 C C . ASP A 1 1001 ? -36.846 1.971 5.077 1.00 88.25 1001 ASP A C 1
ATOM 7979 O O . ASP A 1 1001 ? -37.777 1.200 4.829 1.00 88.25 1001 ASP A O 1
ATOM 7983 N N . LEU A 1 1002 ? -35.729 1.998 4.350 1.00 88.62 1002 LEU A N 1
ATOM 7984 C CA . LEU A 1 1002 ? -35.454 1.008 3.319 1.00 88.62 1002 LEU A CA 1
ATOM 7985 C C . LEU A 1 1002 ? -34.887 -0.253 3.960 1.00 88.62 1002 LEU A C 1
ATOM 7987 O O . LEU A 1 1002 ? -34.024 -0.188 4.834 1.00 88.62 1002 LEU A O 1
ATOM 7991 N N . HIS A 1 1003 ? -35.305 -1.406 3.450 1.00 87.12 1003 HIS A N 1
ATOM 7992 C CA . HIS A 1 1003 ? -34.570 -2.642 3.667 1.00 87.12 1003 HIS A CA 1
ATOM 7993 C C . HIS A 1 1003 ? -33.387 -2.697 2.691 1.00 87.12 1003 HIS A C 1
ATOM 7995 O O . HIS A 1 1003 ? -33.584 -2.614 1.476 1.00 87.12 1003 HIS A O 1
ATOM 8001 N N . TYR A 1 1004 ? -32.171 -2.855 3.208 1.00 92.62 1004 TYR A N 1
ATOM 8002 C CA . TYR A 1 1004 ? -30.942 -2.963 2.420 1.00 92.62 1004 TYR A CA 1
ATOM 8003 C C . TYR A 1 1004 ? -30.000 -4.008 3.024 1.00 92.62 1004 TYR A C 1
ATOM 8005 O O . TYR A 1 1004 ? -30.060 -4.300 4.217 1.00 92.62 1004 TYR A O 1
ATOM 8013 N N . GLU A 1 1005 ? -29.137 -4.581 2.187 1.00 93.94 1005 GLU A N 1
ATOM 8014 C CA . GLU A 1 1005 ? -28.043 -5.446 2.638 1.00 93.94 1005 GLU A CA 1
ATOM 8015 C C . GLU A 1 1005 ? -26.827 -4.572 2.954 1.00 93.94 1005 GLU A C 1
ATOM 8017 O O . GLU A 1 1005 ? -26.488 -3.682 2.172 1.00 93.94 1005 GLU A O 1
ATOM 8022 N N . THR A 1 1006 ? -26.150 -4.846 4.068 1.00 90.62 1006 THR A N 1
ATOM 8023 C CA . THR A 1 1006 ? -24.818 -4.294 4.329 1.00 90.62 1006 THR A CA 1
ATOM 8024 C C . THR A 1 1006 ? -23.778 -5.362 4.044 1.00 90.62 1006 THR A C 1
ATOM 8026 O O . THR A 1 1006 ? -23.777 -6.409 4.690 1.00 90.62 1006 THR A O 1
ATOM 8029 N N . ARG A 1 1007 ? -22.877 -5.100 3.095 1.00 86.88 1007 ARG A N 1
ATOM 8030 C CA . ARG A 1 1007 ? -21.777 -6.012 2.762 1.00 86.88 1007 ARG A CA 1
ATOM 8031 C C . ARG A 1 1007 ? -20.551 -5.230 2.310 1.00 86.88 1007 ARG A C 1
ATOM 8033 O O . ARG A 1 1007 ? -20.679 -4.276 1.548 1.00 86.88 1007 ARG A O 1
ATOM 8040 N N . ASP A 1 1008 ? -19.374 -5.645 2.776 1.00 78.75 1008 ASP A N 1
ATOM 8041 C CA . ASP A 1 1008 ? -18.070 -5.083 2.392 1.00 78.75 1008 ASP A CA 1
ATOM 8042 C C . ASP A 1 1008 ? -17.962 -3.551 2.566 1.00 78.75 1008 ASP A C 1
ATOM 8044 O O . ASP A 1 1008 ? -17.328 -2.879 1.759 1.00 78.75 1008 ASP A O 1
ATOM 8048 N N . GLY A 1 1009 ? -18.620 -2.986 3.587 1.00 85.06 1009 GLY A N 1
ATOM 8049 C CA . GLY A 1 1009 ? -18.647 -1.535 3.836 1.00 85.06 1009 GLY A CA 1
ATOM 8050 C C . GLY A 1 1009 ? -19.627 -0.742 2.961 1.00 85.06 1009 GLY A C 1
ATOM 8051 O O . GLY A 1 1009 ? -19.534 0.481 2.897 1.00 85.06 1009 GLY A O 1
ATOM 8052 N N . TYR A 1 1010 ? -20.576 -1.407 2.295 1.00 94.31 1010 TYR A N 1
ATOM 8053 C CA . TYR A 1 1010 ? -21.595 -0.762 1.463 1.00 94.31 1010 TYR A CA 1
ATOM 8054 C C . TYR A 1 1010 ? -23.012 -1.088 1.917 1.00 94.31 1010 TYR A C 1
ATOM 8056 O O . TYR A 1 1010 ? -23.326 -2.237 2.222 1.00 94.31 1010 TYR A O 1
ATOM 8064 N N . CYS A 1 1011 ? -23.880 -0.082 1.846 1.00 96.19 1011 CYS A N 1
ATOM 8065 C CA . CYS A 1 1011 ? -25.327 -0.233 1.780 1.00 96.19 1011 CYS A CA 1
ATOM 8066 C C . CYS A 1 1011 ? -25.718 -0.585 0.338 1.00 96.19 1011 CYS A C 1
ATOM 8068 O O . CYS A 1 1011 ? -25.446 0.185 -0.588 1.00 96.19 1011 CYS A O 1
ATOM 8070 N N . ILE A 1 1012 ? -26.329 -1.755 0.142 1.00 96.62 1012 ILE A N 1
ATOM 8071 C CA . ILE A 1 1012 ? -26.676 -2.307 -1.170 1.00 96.62 1012 ILE A CA 1
ATOM 8072 C C . ILE A 1 1012 ? -28.191 -2.268 -1.363 1.00 96.62 1012 ILE A C 1
ATOM 8074 O O . ILE A 1 1012 ? -28.945 -2.961 -0.675 1.00 96.62 1012 ILE A O 1
ATOM 8078 N N . ILE A 1 1013 ? -28.631 -1.488 -2.352 1.00 94.56 1013 ILE A N 1
ATOM 8079 C CA . ILE A 1 1013 ? -30.045 -1.299 -2.681 1.00 94.56 1013 ILE A CA 1
ATOM 8080 C C . ILE A 1 1013 ? -30.270 -1.687 -4.142 1.00 94.56 1013 ILE A C 1
ATOM 8082 O O . ILE A 1 1013 ? -29.800 -1.017 -5.060 1.00 94.56 1013 ILE A O 1
ATOM 8086 N N . SER A 1 1014 ? -31.008 -2.773 -4.369 1.00 92.62 1014 SER A N 1
ATOM 8087 C CA . SER A 1 1014 ? -31.413 -3.203 -5.713 1.00 92.62 1014 SER A CA 1
ATOM 8088 C C . SER A 1 1014 ? -32.809 -2.678 -6.025 1.00 92.62 1014 SER A C 1
ATOM 8090 O O . SER A 1 1014 ? -33.741 -2.929 -5.262 1.00 92.62 1014 SER A O 1
ATOM 8092 N N . GLY A 1 1015 ? -32.976 -1.972 -7.144 1.00 87.56 1015 GLY A N 1
ATOM 8093 C CA . GLY A 1 1015 ? -34.245 -1.314 -7.450 1.00 87.56 1015 GLY A CA 1
ATOM 8094 C C . GLY A 1 1015 ? -34.512 -1.106 -8.936 1.00 87.56 1015 GLY A C 1
ATOM 8095 O O . GLY A 1 1015 ? -33.626 -1.209 -9.786 1.00 87.56 1015 GLY A O 1
ATOM 8096 N N . SER A 1 1016 ? -35.781 -0.831 -9.246 1.00 92.06 1016 SER A N 1
ATOM 8097 C CA . SER A 1 1016 ? -36.182 -0.207 -10.510 1.00 92.06 1016 SER A CA 1
ATOM 8098 C C . SER A 1 1016 ? -36.432 1.260 -10.211 1.00 92.06 1016 SER A C 1
ATOM 8100 O O . SER A 1 1016 ? -37.375 1.579 -9.493 1.00 92.06 1016 SER A O 1
ATOM 8102 N N . TRP A 1 1017 ? -35.562 2.114 -10.726 1.00 92.88 1017 TRP A N 1
ATOM 8103 C CA . TRP A 1 1017 ? -35.551 3.534 -10.434 1.00 92.88 1017 TRP A CA 1
ATOM 8104 C C . TRP A 1 1017 ? -36.229 4.307 -11.555 1.00 92.88 1017 TRP A C 1
ATOM 8106 O O . TRP A 1 1017 ? -36.088 3.965 -12.731 1.00 92.88 1017 TRP A O 1
ATOM 8116 N N . LYS A 1 1018 ? -36.955 5.361 -11.204 1.00 93.56 1018 LYS A N 1
ATOM 8117 C CA . LYS A 1 1018 ? -37.580 6.293 -12.143 1.00 93.56 1018 LYS A CA 1
ATOM 8118 C C . LYS A 1 1018 ? -37.336 7.728 -11.711 1.00 93.56 1018 LYS A C 1
ATOM 8120 O O . LYS A 1 1018 ? -37.028 8.012 -10.555 1.00 93.56 1018 LYS A O 1
ATOM 8125 N N . GLN A 1 1019 ? -37.527 8.639 -12.655 1.00 96.12 1019 GLN A N 1
ATOM 8126 C CA . GLN A 1 1019 ? -37.521 10.066 -12.388 1.00 96.12 1019 GLN A CA 1
ATOM 8127 C C . GLN A 1 1019 ? -38.378 10.414 -11.158 1.00 96.12 1019 GLN A C 1
ATOM 8129 O O . GLN A 1 1019 ? -39.550 10.044 -11.076 1.00 96.12 1019 GLN A O 1
ATOM 8134 N N . GLY A 1 1020 ? -37.779 11.159 -10.231 1.00 93.12 1020 GLY A N 1
ATOM 8135 C CA . GLY A 1 1020 ? -38.398 11.598 -8.983 1.00 93.12 1020 GLY A CA 1
ATOM 8136 C C . GLY A 1 1020 ? -38.120 10.697 -7.779 1.00 93.12 1020 GLY A C 1
ATOM 8137 O O . GLY A 1 1020 ? -38.378 11.135 -6.659 1.00 93.12 1020 GLY A O 1
ATOM 8138 N N . ASP A 1 1021 ? -37.568 9.494 -7.964 1.00 93.12 1021 ASP A N 1
ATOM 8139 C CA . ASP A 1 1021 ? -37.165 8.647 -6.838 1.00 93.12 1021 ASP A CA 1
ATOM 8140 C C . ASP A 1 1021 ? -36.017 9.307 -6.058 1.00 93.12 1021 ASP A C 1
ATOM 8142 O O . ASP A 1 1021 ? -35.076 9.843 -6.651 1.00 93.12 1021 ASP A O 1
ATOM 8146 N N . VAL A 1 1022 ? -36.104 9.274 -4.722 1.00 95.38 1022 VAL A N 1
ATOM 8147 C CA . VAL A 1 1022 ? -35.121 9.876 -3.809 1.00 95.38 1022 VAL A CA 1
ATOM 8148 C C . VAL A 1 1022 ? -34.789 8.915 -2.679 1.00 95.38 1022 VAL A C 1
ATOM 8150 O O . VAL A 1 1022 ? -35.660 8.544 -1.889 1.00 95.38 1022 VAL A O 1
ATOM 8153 N N . ILE A 1 1023 ? -33.507 8.602 -2.551 1.00 95.44 1023 ILE A N 1
ATOM 8154 C CA . ILE A 1 1023 ? -32.936 7.865 -1.428 1.00 95.44 1023 ILE A CA 1
ATOM 8155 C C . ILE A 1 1023 ? -32.244 8.876 -0.532 1.00 95.44 1023 ILE A C 1
ATOM 8157 O O . ILE A 1 1023 ? -31.399 9.630 -0.998 1.00 95.44 1023 ILE A O 1
ATOM 8161 N N . SER A 1 1024 ? -32.597 8.909 0.746 1.00 96.31 1024 SER A N 1
ATOM 8162 C CA . SER A 1 1024 ? -31.911 9.735 1.741 1.00 96.31 1024 SER A CA 1
ATOM 8163 C C . SER A 1 1024 ? -31.118 8.833 2.674 1.00 96.31 1024 SER A C 1
ATOM 8165 O O . SER A 1 1024 ? -31.707 7.963 3.319 1.00 96.31 1024 SER A O 1
ATOM 8167 N N . VAL A 1 1025 ? -29.806 9.038 2.751 1.00 96.62 1025 VAL A N 1
ATOM 8168 C CA . VAL A 1 1025 ? -28.920 8.371 3.706 1.00 96.62 1025 VAL A CA 1
ATOM 8169 C C . VAL A 1 1025 ? -28.556 9.326 4.835 1.00 96.62 1025 VAL A C 1
ATOM 8171 O O . VAL A 1 1025 ? -28.290 10.502 4.600 1.00 96.62 1025 VAL A O 1
ATOM 8174 N N . HIS A 1 1026 ? -28.585 8.819 6.060 1.00 96.62 1026 HIS A N 1
ATOM 8175 C CA . HIS A 1 1026 ? -28.200 9.523 7.273 1.00 96.62 1026 HIS A CA 1
ATOM 8176 C C . HIS A 1 1026 ? -26.835 9.011 7.724 1.00 96.62 1026 HIS A C 1
ATOM 8178 O O . HIS A 1 1026 ? -26.672 7.807 7.949 1.00 96.62 1026 HIS A O 1
ATOM 8184 N N . LEU A 1 1027 ? -25.886 9.933 7.866 1.00 96.56 1027 LEU A N 1
ATOM 8185 C CA . LEU A 1 1027 ? -24.493 9.700 8.225 1.00 96.56 1027 LEU A CA 1
ATOM 8186 C C . LEU A 1 1027 ? -24.162 10.432 9.540 1.00 96.56 1027 LEU A C 1
ATOM 8188 O O . LEU A 1 1027 ? -23.582 11.521 9.500 1.00 96.56 1027 LEU A O 1
ATOM 8192 N N . PRO A 1 1028 ? -24.554 9.894 10.714 1.00 95.88 1028 PRO A N 1
ATOM 8193 C CA . PRO A 1 1028 ? -24.229 10.516 11.993 1.00 95.88 1028 PRO A CA 1
ATOM 8194 C C . PRO A 1 1028 ? -22.722 10.735 12.168 1.00 95.88 1028 PRO A C 1
ATOM 8196 O O . PRO A 1 1028 ? -21.924 9.806 12.033 1.00 95.88 1028 PRO A O 1
ATOM 8199 N N . MET A 1 1029 ? -22.350 11.971 12.504 1.00 94.75 1029 MET A N 1
ATOM 8200 C CA . MET A 1 1029 ? -20.974 12.367 12.803 1.00 94.75 1029 MET A CA 1
ATOM 8201 C C . MET A 1 1029 ? -20.760 12.485 14.313 1.00 94.75 1029 MET A C 1
ATOM 8203 O O . MET A 1 1029 ? -21.602 13.026 15.036 1.00 94.75 1029 MET A O 1
ATOM 8207 N N . HIS A 1 1030 ? -19.601 12.024 14.778 1.00 93.62 1030 HIS A N 1
ATOM 8208 C CA . HIS A 1 1030 ? -19.199 12.052 16.184 1.00 93.62 1030 HIS A CA 1
ATOM 8209 C C . HIS A 1 1030 ? -17.775 12.587 16.325 1.00 93.62 1030 HIS A C 1
ATOM 8211 O O . HIS A 1 1030 ? -16.984 12.486 15.384 1.00 93.62 1030 HIS A O 1
ATOM 8217 N N . LEU A 1 1031 ? -17.463 13.136 17.504 1.00 95.50 1031 LEU A N 1
ATOM 8218 C CA . LEU A 1 1031 ? -16.094 13.492 17.862 1.00 95.50 1031 LEU A CA 1
ATOM 8219 C C . LEU A 1 1031 ? -15.255 12.229 18.060 1.00 95.50 1031 LEU A C 1
ATOM 8221 O O . LEU A 1 1031 ? -15.733 11.239 18.620 1.00 95.50 1031 LEU A O 1
ATOM 8225 N N . ARG A 1 1032 ? -14.002 12.281 17.617 1.00 93.94 1032 ARG A N 1
ATOM 8226 C CA . ARG A 1 1032 ? -12.993 11.249 17.859 1.00 93.94 1032 ARG A CA 1
ATOM 8227 C C . ARG A 1 1032 ? -11.608 11.881 17.911 1.00 93.94 1032 ARG A C 1
ATOM 8229 O O . ARG A 1 1032 ? -11.367 12.897 17.263 1.00 93.94 1032 ARG A O 1
ATOM 8236 N N . LEU A 1 1033 ? -10.713 11.248 18.654 1.00 91.94 1033 LEU A N 1
ATOM 8237 C CA . LEU A 1 1033 ? -9.293 11.574 18.663 1.00 91.94 1033 LEU A CA 1
ATOM 8238 C C . LEU A 1 1033 ? -8.544 10.518 17.854 1.00 91.94 1033 LEU A C 1
ATOM 8240 O O . LEU A 1 1033 ? -8.862 9.332 17.942 1.00 91.94 1033 LEU A O 1
ATOM 8244 N N . GLU A 1 1034 ? -7.555 10.948 17.084 1.00 87.81 1034 GLU A N 1
ATOM 8245 C CA . GLU A 1 1034 ? -6.526 10.069 16.532 1.00 87.81 1034 GLU A CA 1
ATOM 8246 C C . GLU A 1 1034 ? -5.182 10.458 17.119 1.00 87.81 1034 GLU A C 1
ATOM 8248 O O . GLU A 1 1034 ? -4.835 11.636 17.165 1.00 87.81 1034 GLU A O 1
ATOM 8253 N N . HIS A 1 1035 ? -4.437 9.463 17.585 1.00 85.00 1035 HIS A N 1
ATOM 8254 C CA . HIS A 1 1035 ? -3.089 9.666 18.085 1.00 85.00 1035 HIS A CA 1
ATOM 8255 C C . HIS A 1 1035 ? -2.113 9.756 16.926 1.00 85.00 1035 HIS A C 1
ATOM 8257 O O . HIS A 1 1035 ? -2.241 9.031 15.939 1.00 85.00 1035 HIS A O 1
ATOM 8263 N N . LEU A 1 1036 ? -1.117 10.618 17.076 1.00 83.06 1036 LEU A N 1
ATOM 8264 C CA . LEU A 1 1036 ? 0.019 10.612 16.177 1.00 83.06 1036 LEU A CA 1
ATOM 8265 C C . LEU A 1 1036 ? 0.841 9.320 16.417 1.00 83.06 1036 LEU A C 1
ATOM 8267 O O . LEU A 1 1036 ? 1.097 8.988 17.584 1.00 83.06 1036 LEU A O 1
ATOM 8271 N N . PRO A 1 1037 ? 1.234 8.570 15.365 1.00 71.69 1037 PRO A N 1
ATOM 8272 C CA . PRO A 1 1037 ? 2.030 7.350 15.508 1.00 71.69 1037 PRO A CA 1
ATOM 8273 C C . PRO A 1 1037 ? 3.271 7.560 16.384 1.00 71.69 1037 PRO A C 1
ATOM 8275 O O . PRO A 1 1037 ? 3.923 8.599 16.313 1.00 71.69 1037 PRO A O 1
ATOM 8278 N N . SER A 1 1038 ? 3.558 6.605 17.270 1.00 70.31 1038 SER A N 1
ATOM 8279 C CA . SER A 1 1038 ? 4.650 6.666 18.261 1.00 70.31 1038 SER A CA 1
ATOM 8280 C C . SER A 1 1038 ? 4.584 7.808 19.299 1.00 70.31 1038 SER A C 1
ATOM 8282 O O . SER A 1 1038 ? 5.409 7.842 20.211 1.00 70.31 1038 SER A O 1
ATOM 8284 N N . GLN A 1 1039 ? 3.592 8.711 19.246 1.00 81.56 1039 GLN A N 1
ATOM 8285 C CA . GLN A 1 1039 ? 3.417 9.809 20.211 1.00 81.56 1039 GLN A CA 1
ATOM 8286 C C . GLN A 1 1039 ? 1.960 9.904 20.708 1.00 81.56 1039 GLN A C 1
ATOM 8288 O O . GLN A 1 1039 ? 1.241 10.850 20.387 1.00 81.56 1039 GLN A O 1
ATOM 8293 N N . PRO A 1 1040 ? 1.500 8.974 21.573 1.00 79.25 1040 PRO A N 1
ATOM 8294 C CA . PRO A 1 1040 ? 0.090 8.871 21.970 1.00 79.25 1040 PRO A CA 1
ATOM 8295 C C . PRO A 1 1040 ? -0.447 10.087 22.737 1.00 79.25 1040 PRO A C 1
ATOM 8297 O O . PRO A 1 1040 ? -1.653 10.261 22.875 1.00 79.25 1040 PRO A O 1
ATOM 8300 N N . HIS A 1 1041 ? 0.417 10.950 23.265 1.00 87.56 1041 HIS A N 1
ATOM 8301 C CA . HIS A 1 1041 ? 0.014 12.182 23.942 1.00 87.56 1041 HIS A CA 1
ATOM 8302 C C . HIS A 1 1041 ? -0.221 13.352 22.975 1.00 87.56 1041 HIS A C 1
ATOM 8304 O O . HIS A 1 1041 ? -0.699 14.393 23.413 1.00 87.56 1041 HIS A O 1
ATOM 8310 N N . ILE A 1 1042 ? 0.096 13.195 21.689 1.00 92.44 1042 ILE A N 1
ATOM 8311 C CA . ILE A 1 1042 ? -0.228 14.149 20.631 1.00 92.44 1042 ILE A CA 1
ATOM 8312 C C . ILE A 1 1042 ? -1.426 13.604 19.857 1.00 92.44 1042 ILE A C 1
ATOM 8314 O O . ILE A 1 1042 ? -1.425 12.457 19.406 1.00 92.44 1042 ILE A O 1
ATOM 8318 N N . VAL A 1 1043 ? -2.475 14.415 19.742 1.00 94.06 1043 VAL A N 1
ATOM 8319 C CA . VAL A 1 1043 ? -3.750 14.019 19.141 1.00 94.06 1043 VAL A CA 1
ATOM 8320 C C . VAL A 1 1043 ? -4.197 14.991 18.065 1.00 94.06 1043 VAL A C 1
ATOM 8322 O O . VAL A 1 1043 ? -4.060 16.202 18.225 1.00 94.06 1043 VAL A O 1
ATOM 8325 N N . ALA A 1 1044 ? -4.795 14.444 17.013 1.00 95.62 1044 ALA A N 1
ATOM 8326 C CA . ALA A 1 1044 ? -5.647 15.165 16.083 1.00 95.62 1044 ALA A CA 1
ATOM 8327 C C . ALA A 1 1044 ? -7.116 14.950 16.462 1.00 95.62 1044 ALA A C 1
ATOM 8329 O O . ALA A 1 1044 ? -7.547 13.832 16.766 1.00 95.62 1044 ALA A O 1
ATOM 8330 N N . LEU A 1 1045 ? -7.899 16.025 16.438 1.00 96.50 1045 LEU A N 1
ATOM 8331 C CA . LEU A 1 1045 ? -9.332 15.982 16.708 1.00 96.50 1045 LEU A CA 1
ATOM 8332 C C . LEU A 1 1045 ? -10.104 15.872 15.395 1.00 96.50 1045 LEU A C 1
ATOM 8334 O O . LEU A 1 1045 ? -9.837 16.610 14.453 1.00 96.50 1045 LEU A O 1
ATOM 8338 N N . TYR A 1 1046 ? -11.111 15.005 15.348 1.00 96.88 1046 TYR A N 1
ATOM 8339 C CA . TYR A 1 1046 ? -12.007 14.898 14.201 1.00 96.88 1046 TYR A CA 1
ATOM 8340 C C . TYR A 1 1046 ? -13.471 14.946 14.606 1.00 96.88 1046 TYR A C 1
ATOM 8342 O O . TYR A 1 1046 ? -13.850 14.488 15.684 1.00 96.88 1046 TYR A O 1
ATOM 8350 N N . TYR A 1 1047 ? -14.308 15.398 13.675 1.00 96.12 1047 TYR A N 1
ATOM 8351 C CA . TYR A 1 1047 ? -15.754 15.221 13.715 1.00 96.12 1047 TYR A CA 1
ATOM 8352 C C . TYR A 1 1047 ? -16.234 14.591 12.405 1.00 96.12 1047 TYR A C 1
ATOM 8354 O O . TYR A 1 1047 ? -16.234 15.234 11.356 1.00 96.12 1047 TYR A O 1
ATOM 8362 N N . GLY A 1 1048 ? -16.610 13.309 12.452 1.00 95.25 1048 GLY A N 1
ATOM 8363 C CA . GLY A 1 1048 ? -16.854 12.526 11.236 1.00 95.25 1048 GLY A CA 1
ATOM 8364 C C . GLY A 1 1048 ? -15.595 12.463 10.345 1.00 95.25 1048 GLY A C 1
ATOM 8365 O O . GLY A 1 1048 ? -14.558 11.982 10.825 1.00 95.25 1048 GLY A O 1
ATOM 8366 N N . PRO A 1 1049 ? -15.655 12.936 9.083 1.00 95.12 1049 PRO A N 1
ATOM 8367 C CA . PRO A 1 1049 ? -14.506 12.947 8.176 1.00 95.12 1049 PRO A CA 1
ATOM 8368 C C . PRO A 1 1049 ? -13.605 14.191 8.311 1.00 95.12 1049 PRO A C 1
ATOM 8370 O O . PRO A 1 1049 ? -12.515 14.215 7.740 1.00 95.12 1049 PRO A O 1
ATOM 8373 N N . PHE A 1 1050 ? -14.034 15.221 9.048 1.00 97.06 1050 PHE A N 1
ATOM 8374 C CA . PHE A 1 1050 ? -13.311 16.489 9.157 1.00 97.06 1050 PHE A CA 1
ATOM 8375 C C . PHE A 1 1050 ? -12.269 16.432 10.269 1.00 97.06 1050 PHE A C 1
ATOM 8377 O O . PHE A 1 1050 ? -12.639 16.280 11.435 1.00 97.06 1050 PHE A O 1
ATOM 8384 N N . ALA A 1 1051 ? -10.996 16.594 9.917 1.00 97.62 1051 ALA A N 1
ATOM 8385 C CA . ALA A 1 1051 ? -9.955 16.989 10.853 1.00 97.62 1051 ALA A CA 1
ATOM 8386 C C . ALA A 1 1051 ? -10.239 18.425 11.309 1.00 97.62 1051 ALA A C 1
ATOM 8388 O O . ALA A 1 1051 ? -10.623 19.286 10.509 1.00 97.62 1051 ALA A O 1
ATOM 8389 N N . LEU A 1 1052 ? -10.089 18.673 12.603 1.00 97.81 1052 LEU A N 1
ATOM 8390 C CA . LEU A 1 1052 ? -10.314 19.966 13.224 1.00 97.81 1052 LEU A CA 1
ATOM 8391 C C . LEU A 1 1052 ? -8.973 20.560 13.650 1.00 97.81 1052 LEU A C 1
ATOM 8393 O O . LEU A 1 1052 ? -8.153 19.873 14.249 1.00 97.81 1052 LEU A O 1
ATOM 8397 N N . ALA A 1 1053 ? -8.787 21.847 13.384 1.00 97.75 1053 ALA A N 1
ATOM 8398 C CA . ALA A 1 1053 ? -7.627 22.609 13.818 1.00 97.75 1053 ALA A CA 1
ATOM 8399 C C . ALA A 1 1053 ? -8.025 23.618 14.890 1.00 97.75 1053 ALA A C 1
ATOM 8401 O O . ALA A 1 1053 ? -9.082 24.249 14.787 1.00 97.75 1053 ALA A O 1
ATOM 8402 N N . ALA A 1 1054 ? -7.165 23.789 15.888 1.00 96.69 1054 ALA A N 1
ATOM 8403 C CA . ALA A 1 1054 ? -7.289 24.868 16.852 1.00 96.69 1054 ALA A CA 1
ATOM 8404 C C . ALA A 1 1054 ? -6.928 26.207 16.197 1.00 96.69 1054 ALA A C 1
ATOM 8406 O O . ALA A 1 1054 ? -5.909 26.319 15.519 1.00 96.69 1054 ALA A O 1
ATOM 8407 N N . ASP A 1 1055 ? -7.778 27.207 16.406 1.00 95.44 1055 ASP A N 1
ATOM 8408 C CA . ASP A 1 1055 ? -7.592 28.595 15.992 1.00 95.44 1055 ASP A CA 1
ATOM 8409 C C . ASP A 1 1055 ? -6.636 29.288 16.972 1.00 95.44 1055 ASP A C 1
ATOM 8411 O O . ASP A 1 1055 ? -6.972 29.491 18.141 1.00 95.44 1055 ASP A O 1
ATOM 8415 N N . MET A 1 1056 ? -5.436 29.620 16.492 1.00 93.62 1056 MET A N 1
ATOM 8416 C CA . MET A 1 1056 ? -4.350 30.216 17.279 1.00 93.62 1056 MET A CA 1
ATOM 8417 C C . MET A 1 1056 ? -4.212 31.730 17.026 1.00 93.62 1056 MET A C 1
ATOM 8419 O O . MET A 1 1056 ? -3.185 32.327 17.347 1.00 93.62 1056 MET A O 1
ATOM 8423 N N . GLY A 1 1057 ? -5.234 32.368 16.442 1.00 92.31 1057 GLY A N 1
ATOM 8424 C CA . GLY A 1 1057 ? -5.262 33.808 16.186 1.00 92.31 1057 GLY A CA 1
ATOM 8425 C C . GLY A 1 1057 ? -4.487 34.240 14.937 1.00 92.31 1057 GLY A C 1
ATOM 8426 O O . GLY A 1 1057 ? -4.087 33.431 14.107 1.00 92.31 1057 GLY A O 1
ATOM 8427 N N . THR A 1 1058 ? -4.294 35.548 14.764 1.00 92.88 1058 THR A N 1
ATOM 8428 C CA . THR A 1 1058 ? -3.781 36.147 13.511 1.00 92.88 1058 THR A CA 1
ATOM 8429 C C . THR A 1 1058 ? -2.436 36.857 13.676 1.00 92.88 1058 THR A C 1
ATOM 8431 O O . THR A 1 1058 ? -2.033 37.651 12.824 1.00 92.88 1058 THR A O 1
ATOM 8434 N N . GLU A 1 1059 ? -1.742 36.644 14.795 1.00 90.00 1059 GLU A N 1
ATOM 8435 C CA . GLU A 1 1059 ? -0.548 37.419 15.130 1.00 90.00 1059 GLU A CA 1
ATOM 8436 C C . GLU A 1 1059 ? 0.578 37.229 14.102 1.00 90.00 1059 GLU A C 1
ATOM 8438 O O . GLU A 1 1059 ? 0.985 36.113 13.770 1.00 90.00 1059 GLU A O 1
ATOM 8443 N N . GLY A 1 1060 ? 1.116 38.341 13.598 1.00 86.31 1060 GLY A N 1
ATOM 8444 C CA . GLY A 1 1060 ? 2.218 38.331 12.638 1.00 86.31 1060 GLY A CA 1
ATOM 8445 C C . GLY A 1 1060 ? 1.839 37.844 11.235 1.00 86.31 1060 GLY A C 1
ATOM 8446 O O . GLY A 1 1060 ? 2.735 37.707 10.400 1.00 86.31 1060 GLY A O 1
ATOM 8447 N N . ILE A 1 1061 ? 0.556 37.609 10.950 1.00 90.31 1061 ILE A N 1
ATOM 8448 C CA . ILE A 1 1061 ? 0.075 37.290 9.604 1.00 90.31 1061 ILE A CA 1
ATOM 8449 C C . ILE A 1 1061 ? -0.153 38.597 8.838 1.00 90.31 1061 ILE A C 1
ATOM 8451 O O . ILE A 1 1061 ? -0.879 39.483 9.285 1.00 90.31 1061 ILE A O 1
ATOM 8455 N N . THR A 1 1062 ? 0.483 38.721 7.674 1.00 90.31 1062 THR A N 1
ATOM 8456 C CA . THR A 1 1062 ? 0.301 39.833 6.730 1.00 90.31 1062 THR A CA 1
ATOM 8457 C C . THR A 1 1062 ? 0.110 39.278 5.323 1.00 90.31 1062 THR A C 1
ATOM 8459 O O . THR A 1 1062 ? 0.537 38.160 5.037 1.00 90.31 1062 THR A O 1
ATOM 8462 N N . GLU A 1 1063 ? -0.482 40.061 4.422 1.00 87.50 1063 GLU A N 1
ATOM 8463 C CA . GLU A 1 1063 ? -0.761 39.624 3.046 1.00 87.50 1063 GLU A CA 1
ATOM 8464 C C . GLU A 1 1063 ? 0.496 39.129 2.309 1.00 87.50 1063 GLU A C 1
ATOM 8466 O O . GLU A 1 1063 ? 0.471 38.048 1.724 1.00 87.50 1063 GLU A O 1
ATOM 8471 N N . ASP A 1 1064 ? 1.619 39.848 2.421 1.00 85.12 1064 ASP A N 1
ATOM 8472 C CA . ASP A 1 1064 ? 2.904 39.454 1.816 1.00 85.12 1064 ASP A CA 1
ATOM 8473 C C . ASP A 1 1064 ? 3.549 38.209 2.457 1.00 85.12 1064 ASP A C 1
ATOM 8475 O O . ASP A 1 1064 ? 4.466 37.627 1.884 1.00 85.12 1064 ASP A O 1
ATOM 8479 N N . ARG A 1 1065 ? 3.111 37.802 3.657 1.00 87.31 1065 ARG A N 1
ATOM 8480 C CA . ARG A 1 1065 ? 3.585 36.571 4.319 1.00 87.31 1065 ARG A CA 1
ATOM 8481 C C . ARG A 1 1065 ? 2.733 35.365 3.949 1.00 87.31 1065 ARG A C 1
ATOM 8483 O O . ARG A 1 1065 ? 3.242 34.253 3.929 1.00 87.31 1065 ARG A O 1
ATOM 8490 N N . VAL A 1 1066 ? 1.448 35.584 3.675 1.00 89.06 1066 VAL A N 1
ATOM 8491 C CA . VAL A 1 1066 ? 0.532 34.544 3.190 1.00 89.06 1066 VAL A CA 1
ATOM 8492 C C . VAL A 1 1066 ? 0.766 34.278 1.705 1.00 89.06 1066 VAL A C 1
ATOM 8494 O O . VAL A 1 1066 ? 0.755 33.122 1.298 1.00 89.06 1066 VAL A O 1
ATOM 8497 N N . ASN A 1 1067 ? 1.003 35.319 0.902 1.00 89.69 1067 ASN A N 1
ATOM 8498 C CA . ASN A 1 1067 ? 1.236 35.209 -0.539 1.00 89.69 1067 ASN A CA 1
ATOM 8499 C C . ASN A 1 1067 ? 2.728 35.336 -0.853 1.00 89.69 1067 ASN A C 1
ATOM 8501 O O . ASN A 1 1067 ? 3.268 36.439 -0.961 1.00 89.69 1067 ASN A O 1
ATOM 8505 N N . VAL A 1 1068 ? 3.388 34.195 -0.998 1.00 86.25 1068 VAL A N 1
ATOM 8506 C CA . VAL A 1 1068 ? 4.844 34.081 -1.100 1.00 86.25 1068 VAL A CA 1
ATOM 8507 C C . VAL A 1 1068 ? 5.322 33.971 -2.550 1.00 86.25 1068 VAL A C 1
ATOM 8509 O O . VAL A 1 1068 ? 4.598 33.521 -3.433 1.00 86.25 1068 VAL A O 1
ATOM 8512 N N . THR A 1 1069 ? 6.568 34.358 -2.801 1.00 82.38 1069 THR A N 1
ATOM 8513 C CA . THR A 1 1069 ? 7.282 34.078 -4.060 1.00 82.38 1069 THR A CA 1
ATOM 8514 C C . THR A 1 1069 ? 8.128 32.800 -3.923 1.00 82.38 1069 THR A C 1
ATOM 8516 O O . THR A 1 1069 ? 8.059 32.127 -2.896 1.00 82.38 1069 THR A O 1
ATOM 8519 N N . ASP A 1 1070 ? 8.971 32.474 -4.909 1.00 69.00 1070 ASP A N 1
ATOM 8520 C CA . ASP A 1 1070 ? 9.810 31.254 -4.981 1.00 69.00 1070 ASP A CA 1
ATOM 8521 C C . ASP A 1 1070 ? 10.818 31.015 -3.824 1.00 69.00 1070 ASP A C 1
ATOM 8523 O O . ASP A 1 1070 ? 11.608 30.075 -3.865 1.00 69.00 1070 ASP A O 1
ATOM 8527 N N . ASN A 1 1071 ? 10.799 31.813 -2.755 1.00 58.66 1071 ASN A N 1
ATOM 8528 C CA . ASN A 1 1071 ? 11.750 31.744 -1.638 1.00 58.66 1071 ASN A CA 1
ATOM 8529 C C . ASN A 1 1071 ? 11.583 30.514 -0.712 1.00 58.66 1071 ASN A C 1
ATOM 8531 O O . ASN A 1 1071 ? 12.286 30.423 0.292 1.00 58.66 1071 ASN A O 1
ATOM 8535 N N . TYR A 1 1072 ? 10.691 29.564 -1.019 1.00 60.75 1072 TYR A N 1
ATOM 8536 C CA . TYR A 1 1072 ? 10.453 28.371 -0.188 1.00 60.75 1072 TYR A CA 1
ATOM 8537 C C . TYR A 1 1072 ? 11.663 27.423 -0.093 1.00 60.75 1072 TYR A C 1
ATOM 8539 O O . TYR A 1 1072 ? 11.794 26.674 0.872 1.00 60.75 1072 TYR A O 1
ATOM 8547 N N . PHE A 1 1073 ? 12.599 27.497 -1.040 1.00 58.34 1073 PHE A N 1
ATOM 8548 C CA . PHE A 1 1073 ? 13.799 26.650 -1.077 1.00 58.34 1073 PHE A CA 1
ATOM 8549 C C . PHE A 1 1073 ? 14.955 27.173 -0.196 1.00 58.34 1073 PHE A C 1
ATOM 8551 O O . PHE A 1 1073 ? 16.083 26.697 -0.297 1.00 58.34 1073 PHE A O 1
ATOM 8558 N N . GLY A 1 1074 ? 14.680 28.152 0.678 1.00 53.00 1074 GLY A N 1
ATOM 8559 C CA . GLY A 1 1074 ? 15.643 28.819 1.560 1.00 53.00 1074 GLY A CA 1
ATOM 8560 C C . GLY A 1 1074 ? 15.272 28.767 3.046 1.00 53.00 1074 GLY A C 1
ATOM 8561 O O . GLY A 1 1074 ? 15.314 29.802 3.705 1.00 53.00 1074 GLY A O 1
ATOM 8562 N N . GLY A 1 1075 ? 14.919 27.585 3.568 1.00 61.53 1075 GLY A N 1
ATOM 8563 C CA . GLY A 1 1075 ? 14.585 27.351 4.983 1.00 61.53 1075 GLY A CA 1
ATOM 8564 C C . GLY A 1 1075 ? 13.253 27.968 5.436 1.00 61.53 1075 GLY A C 1
ATOM 8565 O O . GLY A 1 1075 ? 12.774 28.948 4.868 1.00 61.53 1075 GLY A O 1
ATOM 8566 N N . TYR A 1 1076 ? 12.633 27.401 6.476 1.00 71.62 1076 TYR A N 1
ATOM 8567 C CA . TYR A 1 1076 ? 11.339 27.895 6.954 1.00 71.62 1076 TYR A CA 1
ATOM 8568 C C . TYR A 1 1076 ? 11.494 29.239 7.696 1.00 71.62 1076 TYR A C 1
ATOM 8570 O O . TYR A 1 1076 ? 12.249 29.315 8.674 1.00 71.62 1076 TYR A O 1
ATOM 8578 N N . PRO A 1 1077 ? 10.820 30.324 7.267 1.00 74.62 1077 PRO A N 1
ATOM 8579 C CA . PRO A 1 1077 ? 11.043 31.643 7.845 1.00 74.62 1077 PRO A CA 1
ATOM 8580 C C . PRO A 1 1077 ? 10.658 31.722 9.326 1.00 74.62 1077 PRO A C 1
ATOM 8582 O O . PRO A 1 1077 ? 9.593 31.262 9.735 1.00 74.62 1077 PRO A O 1
ATOM 8585 N N . SER A 1 1078 ? 11.470 32.410 10.135 1.00 79.19 1078 SER A N 1
ATOM 8586 C CA . SER A 1 1078 ? 11.241 32.533 11.585 1.00 79.19 1078 SER A CA 1
ATOM 8587 C C . SER A 1 1078 ? 9.888 33.151 11.956 1.00 79.19 1078 SER A C 1
ATOM 8589 O O . SER A 1 1078 ? 9.347 32.836 13.009 1.00 79.19 1078 SER A O 1
ATOM 8591 N N . TYR A 1 1079 ? 9.301 33.990 11.094 1.00 81.44 1079 TYR A N 1
ATOM 8592 C CA . TYR A 1 1079 ? 7.985 34.591 11.336 1.00 81.44 1079 TYR A CA 1
ATOM 8593 C C . TYR A 1 1079 ? 6.817 33.592 11.254 1.00 81.44 1079 TYR A C 1
ATOM 8595 O O . TYR A 1 1079 ? 5.708 33.916 11.687 1.00 81.44 1079 TYR A O 1
ATOM 8603 N N . MET A 1 1080 ? 7.038 32.405 10.682 1.00 83.81 1080 MET A N 1
ATOM 8604 C CA . MET A 1 1080 ? 6.027 31.351 10.574 1.00 83.81 1080 MET A CA 1
ATOM 8605 C C . MET A 1 1080 ? 5.946 30.472 11.825 1.00 83.81 1080 MET A C 1
ATOM 8607 O O . MET A 1 1080 ? 4.935 29.799 12.020 1.00 83.81 1080 MET A O 1
ATOM 8611 N N . GLN A 1 1081 ? 6.957 30.518 12.693 1.00 83.88 1081 GLN A N 1
ATOM 8612 C CA . GLN A 1 1081 ? 6.917 29.910 14.023 1.00 83.88 1081 GLN A CA 1
ATOM 8613 C C . GLN A 1 1081 ? 5.946 30.695 14.929 1.00 83.88 1081 GLN A C 1
ATOM 8615 O O . GLN A 1 1081 ? 5.793 31.910 14.738 1.00 83.88 1081 GLN A O 1
ATOM 8620 N N . PRO A 1 1082 ? 5.241 30.048 15.873 1.00 80.12 1082 PRO A N 1
ATOM 8621 C CA . PRO A 1 1082 ? 4.427 30.761 16.856 1.00 80.12 1082 PRO A CA 1
ATOM 8622 C C . PRO A 1 1082 ? 5.310 31.550 17.837 1.00 80.12 1082 PRO A C 1
ATOM 8624 O O . PRO A 1 1082 ? 6.426 31.137 18.151 1.00 80.12 1082 PRO A O 1
ATOM 8627 N N . ALA A 1 1083 ? 4.814 32.696 18.317 1.00 71.38 1083 ALA A N 1
ATOM 8628 C CA . ALA A 1 1083 ? 5.511 33.509 19.320 1.00 71.38 1083 ALA A CA 1
ATOM 8629 C C . ALA A 1 1083 ? 5.399 32.911 20.735 1.00 71.38 1083 ALA A C 1
ATOM 8631 O O . ALA A 1 1083 ? 6.360 32.967 21.502 1.00 71.38 1083 ALA A O 1
ATOM 8632 N N . ASP A 1 1084 ? 4.252 32.296 21.036 1.00 80.50 1084 ASP A N 1
ATOM 8633 C CA . ASP A 1 1084 ? 3.947 31.663 22.317 1.00 80.50 1084 ASP A CA 1
ATOM 8634 C C . ASP A 1 1084 ? 3.861 30.129 22.195 1.00 80.50 1084 ASP A C 1
ATOM 8636 O O . ASP A 1 1084 ? 3.512 29.604 21.131 1.00 80.50 1084 ASP A O 1
ATOM 8640 N N . PRO A 1 1085 ? 4.138 29.380 23.280 1.00 85.00 1085 PRO A N 1
ATOM 8641 C CA . PRO A 1 1085 ? 3.927 27.938 23.314 1.00 85.00 1085 PRO A CA 1
ATOM 8642 C C . PRO A 1 1085 ? 2.461 27.559 23.073 1.00 85.00 1085 PRO A C 1
ATOM 8644 O O . PRO A 1 1085 ? 1.548 28.166 23.630 1.00 85.00 1085 PRO A O 1
ATOM 8647 N N . ILE A 1 1086 ? 2.239 26.488 22.310 1.00 90.94 1086 ILE A N 1
ATOM 8648 C CA . ILE A 1 1086 ? 0.897 25.944 22.077 1.00 90.94 1086 ILE A CA 1
ATOM 8649 C C . ILE A 1 1086 ? 0.368 25.311 23.378 1.00 90.94 1086 ILE A C 1
ATOM 8651 O O . ILE A 1 1086 ? 1.017 24.401 23.910 1.00 90.94 1086 ILE A O 1
ATOM 8655 N N . PRO A 1 1087 ? -0.788 25.752 23.912 1.00 91.44 1087 PRO A N 1
ATOM 8656 C CA . PRO A 1 1087 ? -1.342 25.191 25.136 1.00 91.44 1087 PRO A CA 1
ATOM 8657 C C . PRO A 1 1087 ? -1.818 23.751 24.906 1.00 91.44 1087 PRO A C 1
ATOM 8659 O O . PRO A 1 1087 ? -2.332 23.404 23.844 1.00 91.44 1087 PRO A O 1
ATOM 8662 N N . ALA A 1 1088 ? -1.665 22.898 25.917 1.00 94.75 1088 ALA A N 1
ATOM 8663 C CA . ALA A 1 1088 ? -2.128 21.516 25.863 1.00 94.75 1088 ALA A CA 1
ATOM 8664 C C . ALA A 1 1088 ? -3.626 21.424 26.185 1.00 94.75 1088 ALA A C 1
ATOM 8666 O O . ALA A 1 1088 ? -4.141 22.143 27.043 1.00 94.75 1088 ALA A O 1
ATOM 8667 N N . LEU A 1 1089 ? -4.321 20.493 25.541 1.00 94.31 1089 LEU A N 1
ATOM 8668 C CA . LEU A 1 1089 ? -5.699 20.139 25.859 1.00 94.31 1089 LEU A CA 1
ATOM 8669 C C . LEU A 1 1089 ? -5.765 19.488 27.245 1.00 94.31 1089 LEU A C 1
ATOM 8671 O O . LEU A 1 1089 ? -4.883 18.707 27.600 1.00 94.31 1089 LEU A O 1
ATOM 8675 N N . THR A 1 1090 ? -6.800 19.805 28.021 1.00 91.12 1090 THR A N 1
ATOM 8676 C CA . THR A 1 1090 ? -7.036 19.244 29.359 1.00 91.12 1090 THR A CA 1
ATOM 8677 C C . THR A 1 1090 ? -8.411 18.585 29.400 1.00 91.12 1090 THR A C 1
ATOM 8679 O O . THR A 1 1090 ? -9.442 19.259 29.371 1.00 91.12 1090 THR A O 1
ATOM 8682 N N . GLY A 1 1091 ? -8.445 17.254 29.444 1.00 87.44 1091 GLY A N 1
ATOM 8683 C CA . GLY A 1 1091 ? -9.701 16.510 29.446 1.00 87.44 1091 GLY A CA 1
ATOM 8684 C C . GLY A 1 1091 ? -9.540 15.034 29.102 1.00 87.44 1091 GLY A C 1
ATOM 8685 O O . GLY A 1 1091 ? -8.505 14.609 28.602 1.00 87.44 1091 GLY A O 1
ATOM 8686 N N . SER A 1 1092 ? -10.601 14.264 29.357 1.00 86.75 1092 SER A N 1
ATOM 8687 C CA . SER A 1 1092 ? -10.594 12.813 29.166 1.00 86.75 1092 SER A CA 1
ATOM 8688 C C . SER A 1 1092 ? -10.453 12.417 27.697 1.00 86.75 1092 SER A C 1
ATOM 8690 O O . SER A 1 1092 ? -11.169 12.920 26.829 1.00 86.75 1092 SER A O 1
ATOM 8692 N N . ARG A 1 1093 ? -9.599 11.435 27.417 1.00 85.19 1093 ARG A N 1
ATOM 8693 C CA . ARG A 1 1093 ? -9.437 10.854 26.073 1.00 85.19 1093 ARG A CA 1
ATOM 8694 C C . ARG A 1 1093 ? -10.590 9.936 25.650 1.00 85.19 1093 ARG A C 1
ATOM 8696 O O . ARG A 1 1093 ? -10.828 9.762 24.457 1.00 85.19 1093 ARG A O 1
ATOM 8703 N N . THR A 1 1094 ? -11.314 9.355 26.609 1.00 82.69 1094 THR A N 1
ATOM 8704 C CA . THR A 1 1094 ? -12.431 8.423 26.359 1.00 82.69 1094 THR A CA 1
ATOM 8705 C C . THR A 1 1094 ? -13.795 9.107 26.393 1.00 82.69 1094 THR A C 1
ATOM 8707 O O . THR A 1 1094 ? -14.706 8.671 25.687 1.00 82.69 1094 THR A O 1
ATOM 8710 N N . ASN A 1 1095 ? -13.936 10.193 27.161 1.00 89.62 1095 ASN A N 1
ATOM 8711 C CA . ASN A 1 1095 ? -15.127 11.037 27.158 1.00 89.62 1095 ASN A CA 1
ATOM 8712 C C . ASN A 1 1095 ? -14.802 12.469 26.699 1.00 89.62 1095 ASN A C 1
ATOM 8714 O O . ASN A 1 1095 ? -14.213 13.253 27.439 1.00 89.62 1095 ASN A O 1
ATOM 8718 N N . LEU A 1 1096 ? -15.270 12.826 25.500 1.00 93.56 1096 LEU A N 1
ATOM 8719 C CA . LEU A 1 1096 ? -15.005 14.114 24.851 1.00 93.56 1096 LEU A CA 1
ATOM 8720 C C . LEU A 1 1096 ? -16.024 15.221 25.195 1.00 93.56 1096 LEU A C 1
ATOM 8722 O O . LEU A 1 1096 ? -16.067 16.232 24.501 1.00 93.56 1096 LEU A O 1
ATOM 8726 N N . ASP A 1 1097 ? -16.817 15.085 26.266 1.00 92.94 1097 ASP A N 1
ATOM 8727 C CA . ASP A 1 1097 ? -17.813 16.092 26.704 1.00 92.94 1097 ASP A CA 1
ATOM 8728 C C . ASP A 1 1097 ? -17.212 17.475 27.054 1.00 92.94 1097 ASP A C 1
ATOM 8730 O O . ASP A 1 1097 ? -17.921 18.487 27.133 1.00 92.94 1097 ASP A O 1
ATOM 8734 N N . TRP A 1 1098 ? -15.894 17.536 27.263 1.00 92.69 1098 TRP A N 1
ATOM 8735 C CA . TRP A 1 1098 ? -15.134 18.775 27.450 1.00 92.69 1098 TRP A CA 1
ATOM 8736 C C . TRP A 1 1098 ? -14.904 19.547 26.139 1.00 92.69 1098 TRP A C 1
ATOM 8738 O O . TRP A 1 1098 ? -14.474 20.698 26.183 1.00 92.69 1098 TRP A O 1
ATOM 8748 N N . ILE A 1 1099 ? -15.239 18.959 24.986 1.00 95.81 1099 ILE A N 1
ATOM 8749 C CA . ILE A 1 1099 ? -15.257 19.603 23.671 1.00 95.81 1099 ILE A CA 1
ATOM 8750 C C . ILE A 1 1099 ? -16.713 19.781 23.245 1.00 95.81 1099 ILE A C 1
ATOM 8752 O O . ILE A 1 1099 ? -17.431 18.825 22.953 1.00 95.81 1099 ILE A O 1
ATOM 8756 N N . ARG A 1 1100 ? -17.168 21.030 23.174 1.00 95.19 1100 ARG A N 1
ATOM 8757 C CA . ARG A 1 1100 ? -18.567 21.350 22.876 1.00 95.19 1100 ARG A CA 1
ATOM 8758 C C . ARG A 1 1100 ? -18.708 21.879 21.464 1.00 95.19 1100 ARG A C 1
ATOM 8760 O O . ARG A 1 1100 ? -18.012 22.815 21.086 1.00 95.19 1100 ARG A O 1
ATOM 8767 N N . LYS A 1 1101 ? -19.640 21.304 20.703 1.00 93.94 1101 LYS A N 1
ATOM 8768 C CA . LYS A 1 1101 ? -20.022 21.817 19.384 1.00 93.94 1101 LYS A CA 1
ATOM 8769 C C . LYS A 1 1101 ? -20.828 23.106 19.535 1.00 93.94 1101 LYS A C 1
ATOM 8771 O O . LYS A 1 1101 ? -21.777 23.153 20.316 1.00 93.94 1101 LYS A O 1
ATOM 8776 N N . THR A 1 1102 ? -20.494 24.117 18.747 1.00 93.12 1102 THR A N 1
ATOM 8777 C CA . THR A 1 1102 ? -21.298 25.330 18.603 1.00 93.12 1102 THR A CA 1
ATOM 8778 C C . THR A 1 1102 ? -22.565 25.013 17.810 1.00 93.12 1102 THR A C 1
ATOM 8780 O O . THR A 1 1102 ? -22.507 24.440 16.721 1.00 93.12 1102 THR A O 1
ATOM 8783 N N . GLU A 1 1103 ? -23.730 25.382 18.341 1.00 89.25 1103 GLU A N 1
ATOM 8784 C CA . GLU A 1 1103 ? -25.011 25.112 17.685 1.00 89.25 1103 GLU A CA 1
ATOM 8785 C C . GLU A 1 1103 ? -25.070 25.737 16.280 1.00 89.25 1103 GLU A C 1
ATOM 8787 O O . GLU A 1 1103 ? -24.675 26.884 16.069 1.00 89.25 1103 GLU A O 1
ATOM 8792 N N . GLY A 1 1104 ? -25.534 24.956 15.299 1.00 86.19 1104 GLY A N 1
ATOM 8793 C CA . GLY A 1 1104 ? -25.666 25.392 13.905 1.00 86.19 1104 GLY A CA 1
ATOM 8794 C C . GLY A 1 1104 ? -24.350 25.598 13.144 1.00 86.19 1104 GLY A C 1
ATOM 8795 O O . GLY A 1 1104 ? -24.397 25.979 11.978 1.00 86.19 1104 GLY A O 1
ATOM 8796 N N . LYS A 1 1105 ? -23.188 25.341 13.759 1.00 89.56 1105 LYS A N 1
ATOM 8797 C CA . LYS A 1 1105 ? -21.874 25.502 13.125 1.00 89.56 1105 LYS A CA 1
ATOM 8798 C C . LYS A 1 1105 ? -21.034 24.234 13.233 1.00 89.56 1105 LYS A C 1
ATOM 8800 O O . LYS A 1 1105 ? -21.146 23.468 14.190 1.00 89.56 1105 LYS A O 1
ATOM 8805 N N . LEU A 1 1106 ? -20.148 24.026 12.264 1.00 92.06 1106 LEU A N 1
ATOM 8806 C CA . LEU A 1 1106 ? -19.101 23.006 12.338 1.00 92.06 1106 LEU A CA 1
ATOM 8807 C C . LEU A 1 1106 ? -17.888 23.559 13.104 1.00 92.06 1106 LEU A C 1
ATOM 8809 O O . LEU A 1 1106 ? -16.776 23.578 12.602 1.00 92.06 1106 LEU A O 1
ATOM 8813 N N . GLU A 1 1107 ? -18.133 24.079 14.304 1.00 95.50 1107 GLU A N 1
ATOM 8814 C CA . GLU A 1 1107 ? -17.124 24.676 15.180 1.00 95.50 1107 GLU A CA 1
ATOM 8815 C C . GLU A 1 1107 ? -17.239 24.054 16.565 1.00 95.50 1107 GLU A C 1
ATOM 8817 O O . GLU A 1 1107 ? -18.336 23.685 16.994 1.00 95.50 1107 GLU A O 1
ATOM 8822 N N . PHE A 1 1108 ? -16.118 23.953 17.268 1.00 96.81 1108 PHE A N 1
ATOM 8823 C CA . PHE A 1 1108 ? -16.062 23.351 18.594 1.00 96.81 1108 PHE A CA 1
ATOM 8824 C C . PHE A 1 1108 ? -15.247 24.226 19.541 1.00 96.81 1108 PHE A C 1
ATOM 8826 O O . PHE A 1 1108 ? -14.455 25.060 19.110 1.00 96.81 1108 PHE A O 1
ATOM 8833 N N . SER A 1 1109 ? -15.451 24.087 20.843 1.00 96.19 1109 SER A N 1
ATOM 8834 C CA . SER A 1 1109 ? -14.640 24.776 21.848 1.00 96.19 1109 SER A CA 1
ATOM 8835 C C . SER A 1 1109 ? -14.391 23.877 23.043 1.00 96.19 1109 SER A C 1
ATOM 8837 O O . SER A 1 1109 ? -15.290 23.151 23.476 1.00 96.19 1109 SER A O 1
ATOM 8839 N N . THR A 1 1110 ? -13.172 23.922 23.569 1.00 94.81 1110 THR A N 1
ATOM 8840 C CA . THR A 1 1110 ? -12.839 23.223 24.813 1.00 94.81 1110 THR A CA 1
ATOM 8841 C C . THR A 1 1110 ? -13.425 23.953 26.017 1.00 94.81 1110 THR A C 1
ATOM 8843 O O . THR A 1 1110 ? -13.776 25.131 25.938 1.00 94.81 1110 THR A O 1
ATOM 8846 N N . THR A 1 1111 ? -13.532 23.273 27.157 1.00 89.38 1111 THR A N 1
ATOM 8847 C CA . THR A 1 1111 ? -13.857 23.925 28.434 1.00 89.38 1111 THR A CA 1
ATOM 8848 C C . THR A 1 1111 ? -12.704 24.779 28.956 1.00 89.38 1111 THR A C 1
ATOM 8850 O O . THR A 1 1111 ? -12.943 25.857 29.491 1.00 89.38 1111 THR A O 1
ATOM 8853 N N . ALA A 1 1112 ? -11.473 24.291 28.808 1.00 86.75 1112 ALA A N 1
ATOM 8854 C CA . ALA A 1 1112 ? -10.225 24.974 29.129 1.00 86.75 1112 ALA A CA 1
ATOM 8855 C C . ALA A 1 1112 ? -9.065 24.280 28.388 1.00 86.75 1112 ALA A C 1
ATOM 8857 O O . ALA A 1 1112 ? -9.249 23.220 27.783 1.00 86.75 1112 ALA A O 1
ATOM 8858 N N . THR A 1 1113 ? -7.881 24.877 28.440 1.00 90.50 1113 THR A N 1
ATOM 8859 C CA . THR A 1 1113 ? -6.599 24.256 28.079 1.00 90.50 1113 THR A CA 1
ATOM 8860 C C . THR A 1 1113 ? -5.617 24.430 29.245 1.00 90.50 1113 THR A C 1
ATOM 8862 O O . THR A 1 1113 ? -6.009 24.871 30.331 1.00 90.50 1113 THR A O 1
ATOM 8865 N N . SER A 1 1114 ? -4.347 24.054 29.083 1.00 91.44 1114 SER A N 1
ATOM 8866 C CA . SER A 1 1114 ? -3.340 24.114 30.152 1.00 91.44 1114 SER A CA 1
ATOM 8867 C C . SER A 1 1114 ? -3.057 25.521 30.688 1.00 91.44 1114 SER A C 1
ATOM 8869 O O . SER A 1 1114 ? -2.522 25.642 31.786 1.00 91.44 1114 SER A O 1
ATOM 8871 N N . ASP A 1 1115 ? -3.395 26.572 29.939 1.00 91.00 1115 ASP A N 1
ATOM 8872 C CA . ASP A 1 1115 ? -3.271 27.970 30.373 1.00 91.00 1115 ASP A CA 1
ATOM 8873 C C . ASP A 1 1115 ? -4.558 28.518 31.034 1.00 91.00 1115 ASP A C 1
ATOM 8875 O O . ASP A 1 1115 ? -4.601 29.669 31.465 1.00 91.00 1115 ASP A O 1
ATOM 8879 N N . GLY A 1 1116 ? -5.605 27.689 31.136 1.00 89.88 1116 GLY A N 1
ATOM 8880 C CA . GLY A 1 1116 ? -6.911 28.046 31.690 1.00 89.88 1116 GLY A CA 1
ATOM 8881 C C . GLY A 1 1116 ? -7.906 28.639 30.687 1.00 89.88 1116 GLY A C 1
ATOM 8882 O O . GLY A 1 1116 ? -9.066 28.827 31.054 1.00 89.88 1116 GLY A O 1
ATOM 8883 N N . ASN A 1 1117 ? -7.512 28.885 29.434 1.00 91.31 1117 ASN A N 1
ATOM 8884 C CA . ASN A 1 1117 ? -8.373 29.471 28.406 1.00 91.31 1117 ASN A CA 1
ATOM 8885 C C . ASN A 1 1117 ? -8.953 28.396 27.472 1.00 91.31 1117 ASN A C 1
ATOM 8887 O O . ASN A 1 1117 ? -8.257 27.436 27.132 1.00 91.31 1117 ASN A O 1
ATOM 8891 N N . PRO A 1 1118 ? -10.221 28.520 27.038 1.00 92.62 1118 PRO A N 1
ATOM 8892 C CA . PRO A 1 1118 ? -10.784 27.644 26.019 1.00 92.62 1118 PRO A CA 1
ATOM 8893 C C . PRO A 1 1118 ? -10.174 27.947 24.645 1.00 92.62 1118 PRO A C 1
ATOM 8895 O O . PRO A 1 1118 ? -9.920 29.104 24.315 1.00 92.62 1118 PRO A O 1
ATOM 8898 N N . VAL A 1 1119 ? -10.009 26.916 23.816 1.00 93.94 1119 VAL A N 1
ATOM 8899 C CA . VAL A 1 1119 ? -9.569 27.059 22.421 1.00 93.94 1119 VAL A CA 1
ATOM 8900 C C . VAL A 1 1119 ? -10.696 26.674 21.466 1.00 93.94 1119 VAL A C 1
ATOM 8902 O O . VAL A 1 1119 ? -11.442 25.720 21.715 1.00 93.94 1119 VAL A O 1
ATOM 8905 N N . ARG A 1 1120 ? -10.840 27.441 20.380 1.00 96.25 1120 ARG A N 1
ATOM 8906 C CA . ARG A 1 1120 ? -11.825 27.200 19.320 1.00 96.25 1120 ARG A CA 1
ATOM 8907 C C . ARG A 1 1120 ? -11.227 26.276 18.265 1.00 96.25 1120 ARG A C 1
ATOM 8909 O O . ARG A 1 1120 ? -10.106 26.486 17.829 1.00 96.25 1120 ARG A O 1
ATOM 8916 N N . PHE A 1 1121 ? -12.007 25.300 17.822 1.00 97.25 1121 PHE A N 1
ATOM 8917 C CA . PHE A 1 1121 ? -11.665 24.377 16.750 1.00 97.25 1121 PHE A CA 1
ATOM 8918 C C . PHE A 1 1121 ? -12.571 24.591 15.538 1.00 97.25 1121 PHE A C 1
ATOM 8920 O O . PHE A 1 1121 ? -13.795 24.693 15.677 1.00 97.25 1121 PHE A O 1
ATOM 8927 N N . VAL A 1 1122 ? -11.974 24.610 14.349 1.00 96.88 1122 VAL A N 1
ATOM 8928 C CA . VAL A 1 1122 ? -12.650 24.742 13.048 1.00 96.88 1122 VAL A CA 1
ATOM 8929 C C . VAL A 1 1122 ? -12.181 23.632 12.098 1.00 96.88 1122 VAL A C 1
ATOM 8931 O O . VAL A 1 1122 ? -11.128 23.046 12.345 1.00 96.88 1122 VAL A O 1
ATOM 8934 N N . PRO A 1 1123 ? -12.910 23.308 11.014 1.00 96.62 1123 PRO A N 1
ATOM 8935 C CA . PRO A 1 1123 ? -12.446 22.331 10.034 1.00 96.62 1123 PRO A CA 1
ATOM 8936 C C . PRO A 1 1123 ? -11.112 22.775 9.441 1.00 96.62 1123 PRO A C 1
ATOM 8938 O O . PRO A 1 1123 ? -10.969 23.935 9.053 1.00 96.62 1123 PRO A O 1
ATOM 8941 N N . LEU A 1 1124 ? -10.155 21.855 9.344 1.00 97.12 1124 LEU A N 1
ATOM 8942 C CA . LEU A 1 1124 ? -8.780 22.168 8.965 1.00 97.12 1124 LEU A CA 1
ATOM 8943 C C . LEU A 1 1124 ? -8.679 22.869 7.609 1.00 97.12 1124 LEU A C 1
ATOM 8945 O O . LEU A 1 1124 ? -7.910 23.813 7.449 1.00 97.12 1124 LEU A O 1
ATOM 8949 N N . TYR A 1 1125 ? -9.497 22.488 6.629 1.00 94.94 1125 TYR A N 1
ATOM 8950 C CA . TYR A 1 1125 ? -9.471 23.151 5.327 1.00 94.94 1125 TYR A CA 1
ATOM 8951 C C . TYR A 1 1125 ? -9.891 24.628 5.386 1.00 94.94 1125 TYR A C 1
ATOM 8953 O O . TYR A 1 1125 ? -9.491 25.381 4.509 1.00 94.94 1125 TYR A O 1
ATOM 8961 N N . LYS A 1 1126 ? -10.617 25.070 6.428 1.00 93.81 1126 LYS A N 1
ATOM 8962 C CA . LYS A 1 1126 ? -11.081 26.459 6.605 1.00 93.81 1126 LYS A CA 1
ATOM 8963 C C . LYS A 1 1126 ? -10.080 27.383 7.307 1.00 93.81 1126 LYS A C 1
ATOM 8965 O O . LYS A 1 1126 ? -10.409 28.544 7.538 1.00 93.81 1126 LYS A O 1
ATOM 8970 N N . THR A 1 1127 ? -8.880 26.916 7.655 1.00 94.69 1127 THR A N 1
ATOM 8971 C CA . THR A 1 1127 ? -7.863 27.714 8.370 1.00 94.69 1127 THR A CA 1
ATOM 8972 C C . THR A 1 1127 ? -7.133 28.718 7.459 1.00 94.69 1127 THR A C 1
ATOM 8974 O O . THR A 1 1127 ? -5.918 28.664 7.272 1.00 94.69 1127 THR A O 1
ATOM 8977 N N . PHE A 1 1128 ? -7.877 29.645 6.854 1.00 92.25 1128 PHE A N 1
ATOM 8978 C CA . PHE A 1 1128 ? -7.336 30.720 6.018 1.00 92.25 1128 PHE A CA 1
ATOM 8979 C C . PHE A 1 1128 ? -7.037 31.965 6.858 1.00 92.25 1128 PHE A C 1
ATOM 8981 O O . PHE A 1 1128 ? -7.868 32.385 7.659 1.00 92.25 1128 PHE A O 1
ATOM 8988 N N . GLY A 1 1129 ? -5.853 32.562 6.679 1.00 88.69 1129 GLY A N 1
ATOM 8989 C CA . GLY A 1 1129 ? -5.487 33.825 7.337 1.00 88.69 1129 GLY A CA 1
ATOM 8990 C C . GLY A 1 1129 ? -5.329 33.753 8.861 1.00 88.69 1129 GLY A C 1
ATOM 8991 O O . GLY A 1 1129 ? -5.232 34.794 9.507 1.00 88.69 1129 GLY A O 1
ATOM 8992 N N . ILE A 1 1130 ? -5.285 32.548 9.433 1.00 93.38 1130 ILE A N 1
ATOM 8993 C CA . ILE A 1 1130 ? -5.098 32.305 10.866 1.00 93.38 1130 ILE A CA 1
ATOM 8994 C C . ILE A 1 1130 ? -3.903 31.386 11.102 1.00 93.38 1130 ILE A C 1
ATOM 8996 O O . ILE A 1 1130 ? -3.541 30.572 10.246 1.00 93.38 1130 ILE A O 1
ATOM 9000 N N . ARG A 1 1131 ? -3.318 31.497 12.291 1.00 94.88 1131 ARG A N 1
ATOM 9001 C CA . ARG A 1 1131 ? -2.445 30.472 12.844 1.00 94.88 1131 ARG A CA 1
ATOM 9002 C C . ARG A 1 1131 ? -3.299 29.296 13.282 1.00 94.88 1131 ARG A C 1
ATOM 9004 O O . ARG A 1 1131 ? -4.392 29.488 13.815 1.00 94.88 1131 ARG A O 1
ATOM 9011 N N . PHE A 1 1132 ? -2.802 28.088 13.077 1.00 96.12 1132 PHE A N 1
ATOM 9012 C CA . PHE A 1 1132 ? -3.526 26.887 13.454 1.00 96.12 1132 PHE A CA 1
ATOM 9013 C C . PHE A 1 1132 ? -2.600 25.786 13.953 1.00 96.12 1132 PHE A C 1
ATOM 9015 O O . PHE A 1 1132 ? -1.390 25.811 13.741 1.00 96.12 1132 PHE A O 1
ATOM 9022 N N . THR A 1 1133 ? -3.191 24.803 14.620 1.00 95.50 1133 THR A N 1
ATOM 9023 C CA . THR A 1 1133 ? -2.538 23.527 14.904 1.00 95.50 1133 THR A CA 1
ATOM 9024 C C . THR A 1 1133 ? -3.557 22.404 14.737 1.00 95.50 1133 THR A C 1
ATOM 9026 O O . THR A 1 1133 ? -4.676 22.499 15.244 1.00 95.50 1133 THR A O 1
ATOM 9029 N N . ASP A 1 1134 ? -3.213 21.379 13.966 1.00 94.38 1134 ASP A N 1
ATOM 9030 C CA . ASP A 1 1134 ? -4.026 20.177 13.725 1.00 94.38 1134 ASP A CA 1
ATOM 9031 C C . ASP A 1 1134 ? -3.682 19.044 14.703 1.00 94.38 1134 ASP A C 1
ATOM 9033 O O . ASP A 1 1134 ? -4.550 18.249 15.065 1.00 94.38 1134 ASP A O 1
ATOM 9037 N N . TYR A 1 1135 ? -2.453 19.047 15.216 1.00 95.19 1135 TYR A N 1
ATOM 9038 C CA . TYR A 1 1135 ? -2.014 18.229 16.337 1.00 95.19 1135 TYR A CA 1
ATOM 9039 C C . TYR A 1 1135 ? -1.872 19.048 17.618 1.00 95.19 1135 TYR A C 1
ATOM 9041 O O . TYR A 1 1135 ? -1.306 20.141 17.624 1.00 95.19 1135 TYR A O 1
ATOM 9049 N N . MET A 1 1136 ? -2.357 18.515 18.737 1.00 94.06 1136 MET A N 1
ATOM 9050 C CA . MET A 1 1136 ? -2.198 19.134 20.053 1.00 94.06 1136 MET A CA 1
ATOM 9051 C C . MET A 1 1136 ? -1.800 18.105 21.097 1.00 94.06 1136 MET A C 1
ATOM 9053 O O . MET A 1 1136 ? -2.229 16.953 21.059 1.00 94.06 1136 MET A O 1
ATOM 9057 N N . LYS A 1 1137 ? -1.011 18.541 22.078 1.00 94.81 1137 LYS A N 1
ATOM 9058 C CA . LYS A 1 1137 ? -0.744 17.734 23.265 1.00 94.81 1137 LYS A CA 1
ATOM 9059 C C . LYS A 1 1137 ? -2.024 17.590 24.089 1.00 94.81 1137 LYS A C 1
ATOM 9061 O O . LYS A 1 1137 ? -2.689 18.588 24.351 1.00 94.81 1137 LYS A O 1
ATOM 9066 N N . LEU A 1 1138 ? -2.333 16.378 24.536 1.00 93.50 1138 LEU A N 1
ATOM 9067 C CA . LEU A 1 1138 ? -3.419 16.076 25.465 1.00 93.50 1138 LEU A CA 1
ATOM 9068 C C . LEU A 1 1138 ? -2.844 15.695 26.833 1.00 93.50 1138 LEU A C 1
ATOM 9070 O O . LEU A 1 1138 ? -2.151 14.685 26.967 1.00 93.50 1138 LEU A O 1
ATOM 9074 N N . ASN A 1 1139 ? -3.153 16.510 27.839 1.00 88.25 1139 ASN A N 1
ATOM 9075 C CA . ASN A 1 1139 ? -2.963 16.200 29.249 1.00 88.25 1139 ASN A CA 1
ATOM 9076 C C . ASN A 1 1139 ? -4.261 15.539 29.745 1.00 88.25 1139 ASN A C 1
ATOM 9078 O O . ASN A 1 1139 ? -5.209 16.234 30.121 1.00 88.25 1139 ASN A O 1
ATOM 9082 N N . ASP A 1 1140 ? -4.299 14.212 29.641 1.00 63.66 1140 ASP A N 1
ATOM 9083 C CA . ASP A 1 1140 ? -5.384 13.329 30.100 1.00 63.66 1140 ASP A CA 1
ATOM 9084 C C . ASP A 1 1140 ? -5.166 12.927 31.563 1.00 63.66 1140 ASP A C 1
ATOM 9086 O O . ASP A 1 1140 ? -4.023 12.506 31.875 1.00 63.66 1140 ASP A O 1
#

Secondary structure (DSSP, 8-state):
--SSSSSSSSTTHHHHHHHHTTS---EEGGGGT-S-TTS-EE-TT--EEPPTTSSGGG---SSEEEEEEEEE-S--SS-EEEEEE--THHHHS-S-----SEEEEEETTTTEEEEEEE-TTS-EEEEEESSPP-TT-EEEEEEEEEEETTTTEEEEEEEETTEEEEEEEES-S-S-S---EEES---TT--SSSSS-SS-EEEEEEEEEEPPPP-TTPSSS--SS-EEEEEEEEETTEEEEEEEE--PPTTPPP-B-EEEEEEESSSSS-EEEEEEEEGGGSTTEEEEEEEEEEEEEETTEEEEEEEEEESSSS-EEEEEEEESSTT---EES-TT---SEEGGG-TT-SSTT-----EEEE-TTS-EEEEE-SSSEEEEEBPTTSSSB-S--EEEP-TTEEEEEEEEEETTEEEEEEEE--TT-SS-EEEEEEESSTT---EEEEEEE---SS-S----EEEEETTEEEEEEEES---BTTB--BTTB-EEEEEEE-B-TTSPBPP----SSGGG---SHHHHHHHHHTTT--TTS-S---PEE-TTPEE-SHHHHHHHHHHHHHHHHS-HHHHTHHHHHHTTPPPPTT-----GGGGSTTTTHHHHHHHHHHHHHHHHH--HHHHHHHHHHHHHHHHHHHHH-SS---SS-HHHHHHHHHH--SS-HHHHHHHHHHHHHHHHHHH--HHHHHHHHHHHHHHHHHHHH-S-HHHHHHHHTTS--TTHHHHHHHHHHHH--HHHHHHHHHHHTGGGTHHHHTT--GGG-TT-GGGGBHHHHHHHHHHHHHHHHHH--HHHHHHHHHHHHHHHHHSB-TTS-B-BTTB--S-TT-GGGG-STTBSBHHHHHHHHHHHHHHHHHH--HHHHHHHHHHHHHTGGGSB-TTT-PBPSB---STTB---EE-GGG---HHHHHHHHHGGGGGGGTEEE-SSEEEE---SSEEEEEGGGTEEEEEE--TTT-SEEEEEEEE-EEEEEEEEE--TT-SS-EEEETTEEPP-EEETTEEEEEEEEETT-EEEEE----EEEEEETTEEEEEEEEETTEEEEEE---TT--HHHHEE-SGGGS---GGGS-SSPPPPEES-SS--TTEEEPTTSS-EEES-BTTS---EEEEGGG--SS-EESEEEEE-

pLDDT: mean 87.41, std 15.0, range [28.64, 98.94]

InterPro domains:
  IPR006710 Glycoside hydrolase, family 43 [PF04616] (224-504)
  IPR008928 Six-hairpin glycosidase superfamily [SSF48208] (592-900)
  IPR012878 Non-reducing end beta-L-arabinofuranosidase-like, GH127 catalytic domain [PF07944] (554-927)
  IPR023296 Glycosyl hydrolase, five-bladed beta-propeller domain superfamily [G3DSA:2.115.10.20] (217-525)
  IPR023296 Glycosyl hydrolase, five-bladed beta-propeller domain superfamily [SSF75005] (218-516)
  IPR049046 Non-reducing end beta-L-arabinofuranosidase-like, GH127 middle domain [PF20736] (937-1029)

Organism: NCBI:txid2913614